Protein AF-0000000073997062 (afdb_homodimer)

Foldseek 3Di:
DPPPCPVVNVVVVVVVVVVVVVVVVLLPDDLLVNLLVLLVVLLVLLQVLQLVLLQCFPDDPQHHRDGSLSLLCDDCVVLLQCCLVPNFDLAFDADPVRAGAAHNLLFFNLLSVVLSVVCVVVVHDSSVSLLVVLSVLLSLLSVLQLLLLLLFLVLLPNDPPSVSSVLSSLLSNLLSLALLNSNSRGSALLSVLSNLLSVLSSCVSVVVLVVSLVSLLSNLRRHLLLQLLLQLLQVVLVVQLVVLVVVQVVCVVVVHDRPDSVNSCVVSVSSNVSSVSSNVSSCPSLVVLCVSRVDNCRNVSNVVNLVVDDAAWQRLQVVVQCVVPNPCSVVVVVVVLVVVVCVLPDCLNPNRGHSSLSSSLNSLVVVCNGDNNDDLCSSVSCSSNSSVSSSCSSVDPDPVSSVCSSVVSSVSNSVSCNPASRWDADPVGGHDHD/DPPPCPVVNVVVVVVVVVVVVVVVVLLPDDLLVNLLVLLVVLLVLLQVLQLVLLQCFPDDPQHHRDGSLSLLCDDCVVLLQCCLVPNFDLAFDADPVRAGAAHNLLFFNLLSVVLSVVCVVVVHDSSVSLLVVLSVLLSLLSVLQLLLLLLFLVLLVNDPPSVSSVLSSLLSNLLSLALLNSNSRGSALLSVLSNLLSVLSSCVSVVVLVVSLVSLLSNLRRHLLLQLLLQLLQVVLVVQLVVLVVVQVVCVVVVHDGPDSVNSCVVSVSSNVSSVSSNVSSCPSLVVLCVSRVDNCRNVSNVCNLPVDDAAWLRLQVVVQCVVPNPCSVVVVVVVLVVVVCVLPDCLNPNRGHSSLSSSLNSLVVVCNGPNNDDLCSSVSCSSNSSVSSSCSSVDPDPVSSVCSSVVSSVSNSVSCNPASRWDADPVGGHDHD

Organism: NCBI:txid172042

Sequence (868 aa):
MSTDSTILDRLYTRLHGWGHYLCTLFVELPVILRVLLIYGLSRLWGVAVFSMVGRQQLWGPWGERLGYLEFISTWDSGWYWQIADRGYPVELPQDMSGTVMQNQWAFYPLFPLTSGYISRTTGLEYYAVASTVALLAGFIAAWIVYRLCIASLQALGRTDAAENTSLGCWAVAVFAFLPVAPVLQAPYAESVNLIFLAWTLYLMVRARYLLLLPVAALACLSRPVGVPLGAAAGLWWFICLITDMRADARRRADGETPRGFWRIFASRAVQLCSALMVCACALIWPAIAWAVTGRVDAYTATETAWRSSHLAPFEPWLKQGSIYFGVFSIPLLVLLVVVFALVLLSPAVRGVLSGPLILWCACYAAYLLIFLNPQSSTFRLLLPLFPLVLPMVAVSASRAYRWLLVLSGATLQLVWVGWLWHWKQNPGGGDYPPMSTDSTILDRLYTRLHGWGHYLCTLFVELPVILRVLLIYGLSRLWGVAVFSMVGRQQLWGPWGERLGYLEFISTWDSGWYWQIADRGYPVELPQDMSGTVMQNQWAFYPLFPLTSGYISRTTGLEYYAVASTVALLAGFIAAWIVYRLCIASLQALGRTDAAENTSLGCWAVAVFAFLPVAPVLQAPYAESVNLIFLAWTLYLMVRARYLLLLPVAALACLSRPVGVPLGAAAGLWWFICLITDMRADARRRADGETPRGFWRIFASRAVQLCSALMVCACALIWPAIAWAVTGRVDAYTATETAWRSSHLAPFEPWLKQGSIYFGVFSIPLLVLLVVVFALVLLSPAVRGVLSGPLILWCACYAAYLLIFLNPQSSTFRLLLPLFPLVLPMVAVSASRAYRWLLVLSGATLQLVWVGWLWHWKQNPGGGDYPP

pLDDT: mean 91.46, std 10.15, range [26.19, 98.88]

Nearest PDB structures (foldseek):
  6s7t-assembly1_A  TM=4.166E-01  e=1.471E-04  Homo sapiens
  8agb-assembly1_A  TM=3.907E-01  e=2.289E-03  Saccharomyces cerevisiae
  5azs-assembly1_B  TM=3.681E-01  e=4.381E+00  Pseudomonas aeruginosa PAO1
  6s7t-assembly1_A  TM=4.248E-01  e=1.856E-04  Homo sapiens
  8agb-assembly1_A  TM=3.930E-01  e=2.232E-03  Saccharomyces cerevisia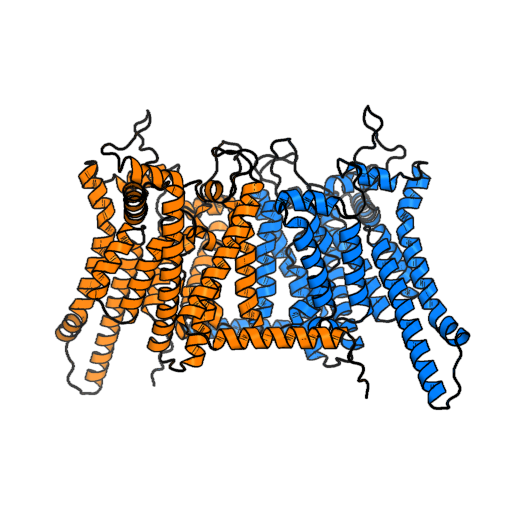e

Structure (mmCIF, N/CA/C/O backbone):
data_AF-0000000073997062-model_v1
#
loop_
_entity.id
_entity.type
_entity.pdbx_description
1 polymer 'Integral membrane protein'
#
loop_
_atom_site.group_PDB
_atom_site.id
_atom_site.type_symbol
_atom_site.label_atom_id
_atom_site.label_alt_id
_atom_site.label_comp_id
_atom_site.label_asym_id
_atom_site.label_entity_id
_atom_site.label_seq_id
_atom_site.pdbx_PDB_ins_code
_atom_site.Cartn_x
_atom_site.Cartn_y
_atom_site.Cartn_z
_atom_site.occupancy
_atom_site.B_iso_or_equiv
_atom_site.auth_seq_id
_atom_site.auth_comp_id
_atom_site.auth_asym_id
_atom_site.auth_atom_id
_atom_site.pdbx_PDB_model_num
ATOM 1 N N . MET A 1 1 ? -28.641 -33.844 8.078 1 26.55 1 MET A N 1
ATOM 2 C CA . MET A 1 1 ? -28.016 -33.562 9.359 1 26.55 1 MET A CA 1
ATOM 3 C C . MET A 1 1 ? -26.5 -33.438 9.219 1 26.55 1 MET A C 1
ATOM 5 O O . MET A 1 1 ? -25.781 -34.406 9.391 1 26.55 1 MET A O 1
ATOM 9 N N . SER A 1 2 ? -26 -33 8.133 1 36.06 2 SER A N 1
ATOM 10 C CA . SER A 1 2 ? -24.641 -32.812 7.648 1 36.06 2 SER A CA 1
ATOM 11 C C . SER A 1 2 ? -23.797 -32.031 8.656 1 36.06 2 SER A C 1
ATOM 13 O O . SER A 1 2 ? -23.734 -30.797 8.602 1 36.06 2 SER A O 1
ATOM 15 N N . THR A 1 3 ? -23.984 -32.312 9.984 1 38.34 3 THR A N 1
ATOM 16 C CA . THR A 1 3 ? -23.578 -31.766 11.273 1 38.34 3 THR A CA 1
ATOM 17 C C . THR A 1 3 ? -22.062 -31.641 11.359 1 38.34 3 THR A C 1
ATOM 19 O O . THR A 1 3 ? -21.531 -31.172 12.359 1 38.34 3 THR A O 1
ATOM 22 N N . ASP A 1 4 ? -21.297 -32.719 11.078 1 43.31 4 ASP A N 1
ATOM 23 C CA . ASP A 1 4 ? -20.031 -32.781 11.789 1 43.31 4 ASP A CA 1
ATOM 24 C C . ASP A 1 4 ? -19.188 -31.547 11.539 1 43.31 4 ASP A C 1
ATOM 26 O O . ASP A 1 4 ? -18.688 -31.328 10.43 1 43.31 4 ASP A O 1
ATOM 30 N N . SER A 1 5 ? -19.578 -30.594 12.125 1 56.09 5 SER A N 1
ATOM 31 C CA . SER A 1 5 ? -18.719 -29.422 12.234 1 56.09 5 SER A CA 1
ATOM 32 C C . SER A 1 5 ? -17.266 -29.828 12.438 1 56.09 5 SER A C 1
ATOM 34 O O . SER A 1 5 ? -16.938 -30.531 13.398 1 56.09 5 SER A O 1
ATOM 36 N N . THR A 1 6 ? -16.438 -29.969 11.445 1 67.38 6 THR A N 1
ATOM 37 C CA . THR A 1 6 ? -15.023 -30.328 11.453 1 67.38 6 THR A CA 1
ATOM 38 C C . THR A 1 6 ? -14.273 -29.547 12.523 1 67.38 6 THR A C 1
ATOM 40 O O . THR A 1 6 ? -14.805 -28.578 13.078 1 67.38 6 THR A O 1
ATOM 43 N N . ILE A 1 7 ? -13.438 -30.281 13.281 1 68.75 7 ILE A N 1
ATOM 44 C CA . ILE A 1 7 ? -12.508 -29.672 14.227 1 68.75 7 ILE A CA 1
ATOM 45 C C . ILE A 1 7 ? -12.164 -28.25 13.773 1 68.75 7 ILE A C 1
ATOM 47 O O . ILE A 1 7 ? -12.086 -27.328 14.594 1 68.75 7 ILE A O 1
ATOM 51 N N . LEU A 1 8 ? -12.297 -28.078 12.547 1 72.5 8 LEU A N 1
ATOM 52 C CA . LEU A 1 8 ? -11.945 -26.766 12 1 72.5 8 LEU A CA 1
ATOM 53 C C . LEU A 1 8 ? -13.086 -25.766 12.188 1 72.5 8 LEU A C 1
ATOM 55 O O . LEU A 1 8 ? -12.852 -24.594 12.492 1 72.5 8 LEU A O 1
ATOM 59 N N . ASP A 1 9 ? -14.227 -26.234 12.125 1 77.31 9 ASP A N 1
ATOM 60 C CA . ASP A 1 9 ? -15.383 -25.359 12.305 1 77.31 9 ASP A CA 1
ATOM 61 C C . ASP A 1 9 ? -15.523 -24.938 13.758 1 77.31 9 ASP A C 1
ATOM 63 O O . ASP A 1 9 ? -15.891 -23.797 14.047 1 77.31 9 ASP A O 1
ATOM 67 N N . ARG A 1 10 ? -15.18 -25.906 14.633 1 79.62 10 ARG A N 1
ATOM 68 C CA . ARG A 1 10 ? -15.227 -25.578 16.047 1 79.62 10 ARG A CA 1
ATOM 69 C C . ARG A 1 10 ? -14.164 -24.547 16.422 1 79.62 10 ARG A C 1
ATOM 71 O O . ARG A 1 10 ? -14.414 -23.625 17.203 1 79.62 10 ARG A O 1
ATOM 78 N N . LEU A 1 11 ? -12.945 -24.797 15.789 1 77.94 11 LEU A N 1
ATOM 79 C CA . LEU A 1 11 ? -11.867 -23.844 16.031 1 77.94 11 LEU A CA 1
ATOM 80 C C . LEU A 1 11 ? -12.234 -22.469 15.492 1 77.94 11 LEU A C 1
ATOM 82 O O . LEU A 1 11 ? -11.984 -21.453 16.156 1 77.94 11 LEU A O 1
ATOM 86 N N . TYR A 1 12 ? -12.82 -22.422 14.43 1 79.5 12 TYR A N 1
ATOM 87 C CA . TYR A 1 12 ? -13.227 -21.156 13.828 1 79.5 12 TYR A CA 1
ATOM 88 C C . TYR A 1 12 ? -14.289 -20.469 14.672 1 79.5 12 TYR A C 1
ATOM 90 O O . TYR A 1 12 ? -14.242 -19.25 14.867 1 79.5 12 TYR A O 1
ATOM 98 N N . THR A 1 13 ? -15.195 -21.25 15.141 1 81 13 THR A N 1
ATOM 99 C CA . THR A 1 13 ? -16.266 -20.688 15.969 1 81 13 THR A CA 1
ATOM 100 C C . THR A 1 13 ? -15.695 -20.141 17.281 1 81 13 THR A C 1
ATOM 102 O O . THR A 1 13 ? -16.141 -19.094 17.766 1 81 13 THR A O 1
ATOM 105 N N . ARG A 1 14 ? -14.734 -20.953 17.781 1 82.88 14 ARG A N 1
ATOM 106 C CA . ARG A 1 14 ? -14.109 -20.484 19.016 1 82.88 14 ARG A CA 1
ATOM 107 C C . ARG A 1 14 ? -13.328 -19.188 18.781 1 82.88 14 ARG A C 1
ATOM 109 O O . ARG A 1 14 ? -13.406 -18.266 19.578 1 82.88 14 ARG A O 1
ATOM 116 N N . LEU A 1 15 ? -12.578 -19.188 17.719 1 83.31 15 LEU A N 1
ATOM 117 C CA . LEU A 1 15 ? -11.797 -17.984 17.391 1 83.31 15 LEU A CA 1
ATOM 118 C C . LEU A 1 15 ? -12.711 -16.812 17.094 1 83.31 15 LEU A C 1
ATOM 120 O O . LEU A 1 15 ? -12.422 -15.68 17.484 1 83.31 15 LEU A O 1
ATOM 124 N N . HIS A 1 16 ? -13.703 -17.078 16.422 1 81.25 16 HIS A N 1
ATOM 125 C CA . HIS A 1 16 ? -14.68 -16.047 16.141 1 81.25 16 HIS A CA 1
ATOM 126 C C . HIS A 1 16 ? -15.344 -15.539 17.422 1 81.25 16 HIS A C 1
ATOM 128 O O . HIS A 1 16 ? -15.609 -14.336 17.547 1 81.25 16 HIS A O 1
ATOM 134 N N . GLY A 1 17 ? -15.648 -16.5 18.281 1 83.38 17 GLY A N 1
ATOM 135 C CA . GLY A 1 17 ? -16.203 -16.125 19.578 1 83.38 17 GLY A CA 1
ATOM 136 C C . GLY A 1 17 ? -15.273 -15.242 20.391 1 83.38 17 GLY A C 1
ATOM 137 O O . GLY A 1 17 ? -15.703 -14.242 20.953 1 83.38 17 GLY A O 1
ATOM 138 N N . TRP A 1 18 ? -14.008 -15.664 20.359 1 85.5 18 TRP A N 1
ATOM 139 C CA . TRP A 1 18 ? -13.008 -14.859 21.047 1 85.5 18 TRP A CA 1
ATOM 140 C C . TRP A 1 18 ? -12.891 -13.477 20.422 1 85.5 18 TRP A C 1
ATOM 142 O O . TRP A 1 18 ? -12.773 -12.477 21.141 1 85.5 18 TRP A O 1
ATOM 152 N N . GLY A 1 19 ? -12.898 -13.398 19.188 1 84.19 19 GLY A N 1
ATOM 153 C CA . GLY A 1 19 ? -12.875 -12.117 18.484 1 84.19 19 GLY A CA 1
ATOM 154 C C . GLY A 1 19 ? -14.055 -11.227 18.828 1 84.19 19 GLY A C 1
ATOM 155 O O . GLY A 1 19 ? -13.883 -10.023 19.047 1 84.19 19 GLY A O 1
ATOM 156 N N . HIS A 1 20 ? -15.164 -11.852 18.906 1 84.38 20 HIS A N 1
ATOM 157 C CA . HIS A 1 20 ? -16.359 -11.109 19.281 1 84.38 20 HIS A CA 1
ATOM 158 C C . HIS A 1 20 ? -16.281 -10.602 20.719 1 84.38 20 HIS A C 1
ATOM 160 O O . HIS A 1 20 ? -16.703 -9.484 21.016 1 84.38 20 HIS A O 1
ATOM 166 N N . TYR A 1 21 ? -15.773 -11.477 21.531 1 85.44 21 TYR A N 1
ATOM 167 C CA . TYR A 1 21 ? -15.609 -11.094 22.938 1 85.44 21 TYR A CA 1
ATOM 168 C C . TYR A 1 21 ? -14.664 -9.906 23.078 1 85.44 21 TYR A C 1
ATOM 170 O O . TYR A 1 21 ? -14.977 -8.938 23.766 1 85.44 21 TYR A O 1
ATOM 178 N N . LEU A 1 22 ? -13.562 -9.93 22.391 1 86.81 22 LEU A N 1
ATOM 179 C CA . LEU A 1 22 ? -12.594 -8.844 22.453 1 86.81 22 LEU A CA 1
ATOM 180 C C . LEU A 1 22 ? -13.18 -7.559 21.859 1 86.81 22 LEU A C 1
ATOM 182 O O . LEU A 1 22 ? -12.906 -6.465 22.359 1 86.81 22 LEU A O 1
ATOM 186 N N . CYS A 1 23 ? -13.914 -7.73 20.859 1 85.31 23 CYS A N 1
ATOM 187 C CA . CYS A 1 23 ? -14.57 -6.582 20.266 1 85.31 23 CYS A CA 1
ATOM 188 C C . CYS A 1 23 ? -15.57 -5.953 21.234 1 85.31 23 CYS A C 1
ATOM 190 O O . CYS A 1 23 ? -15.672 -4.727 21.312 1 85.31 23 CYS A O 1
ATOM 192 N N . THR A 1 24 ? -16.312 -6.777 21.938 1 85.81 24 THR A N 1
ATOM 193 C CA . THR A 1 24 ? -17.281 -6.281 22.922 1 85.81 24 THR A CA 1
ATOM 194 C C . THR A 1 24 ? -16.562 -5.574 24.078 1 85.81 24 THR A C 1
ATOM 196 O O . THR A 1 24 ? -17.016 -4.523 24.531 1 85.81 24 THR A O 1
ATOM 199 N N . LEU A 1 25 ? -15.453 -6.148 24.484 1 88.25 25 LEU A N 1
ATOM 200 C CA . LEU A 1 25 ? -14.664 -5.516 25.547 1 88.25 25 LEU A CA 1
ATOM 201 C C . LEU A 1 25 ? -14.141 -4.156 25.078 1 88.25 25 LEU A C 1
ATOM 203 O O . LEU A 1 25 ? -14.133 -3.197 25.859 1 88.25 25 LEU A O 1
ATOM 207 N N . PHE A 1 26 ? -13.766 -4.074 23.891 1 90.94 26 PHE A N 1
ATOM 208 C CA . PHE A 1 26 ? -13.219 -2.842 23.312 1 90.94 26 PHE A CA 1
ATOM 209 C C . PHE A 1 26 ? -14.297 -1.761 23.25 1 90.94 26 PHE A C 1
ATOM 211 O O . PHE A 1 26 ? -14.039 -0.606 23.609 1 90.94 26 PHE A O 1
ATOM 218 N N . VAL A 1 27 ? -15.484 -2.129 22.891 1 88.06 27 VAL A N 1
ATOM 219 C CA . VAL A 1 27 ? -16.547 -1.159 22.703 1 88.06 27 VAL A CA 1
ATOM 220 C C . VAL A 1 27 ? -17.094 -0.703 24.062 1 88.06 27 VAL A C 1
ATOM 222 O O . VAL A 1 27 ? -17.656 0.39 24.172 1 88.06 27 VAL A O 1
ATOM 225 N N . GLU A 1 28 ? -16.844 -1.53 25.094 1 91.69 28 GLU A N 1
ATOM 226 C CA . GLU A 1 28 ? -17.344 -1.193 26.422 1 91.69 28 GLU A CA 1
ATOM 227 C C . GLU A 1 28 ? -16.375 -0.25 27.141 1 91.69 28 GLU A C 1
ATOM 229 O O . GLU A 1 28 ? -16.75 0.388 28.141 1 91.69 28 GLU A O 1
ATOM 234 N N . LEU A 1 29 ? -15.242 -0.125 26.641 1 94.31 29 LEU A N 1
ATOM 235 C CA . LEU A 1 29 ? -14.273 0.797 27.234 1 94.31 29 LEU A CA 1
ATOM 236 C C . LEU A 1 29 ? -14.711 2.244 27.031 1 94.31 29 LEU A C 1
ATOM 238 O O . LEU A 1 29 ? -15.375 2.561 26.031 1 94.31 29 LEU A O 1
ATOM 242 N N . PRO A 1 30 ? -14.281 3.039 28.062 1 96.25 30 PRO A N 1
ATOM 243 C CA . PRO A 1 30 ? -14.461 4.465 27.781 1 96.25 30 PRO A CA 1
ATOM 244 C C . PRO A 1 30 ? -13.766 4.906 26.484 1 96.25 30 PRO A C 1
ATOM 246 O O . PRO A 1 30 ? -12.688 4.402 26.156 1 96.25 30 PRO A O 1
ATOM 249 N N . VAL A 1 31 ? -14.344 5.809 25.797 1 97 31 VAL A N 1
ATOM 250 C CA . VAL A 1 31 ? -13.898 6.199 24.453 1 97 31 VAL A CA 1
ATOM 251 C C . VAL A 1 31 ? -12.438 6.637 24.5 1 97 31 VAL A C 1
ATOM 253 O O . VAL A 1 31 ? -11.672 6.352 23.578 1 97 31 VAL A O 1
ATOM 256 N N . ILE A 1 32 ? -12.039 7.371 25.547 1 97.69 32 ILE A N 1
ATOM 257 C CA . ILE A 1 32 ? -10.664 7.855 25.641 1 97.69 32 ILE A CA 1
ATOM 258 C C . ILE A 1 32 ? -9.703 6.668 25.672 1 97.69 32 ILE A C 1
ATOM 260 O O . ILE A 1 32 ? -8.625 6.723 25.078 1 97.69 32 ILE A O 1
ATOM 264 N N . LEU A 1 33 ? -10.062 5.641 26.312 1 97.69 33 LEU A N 1
ATOM 265 C CA . LEU A 1 33 ? -9.211 4.461 26.375 1 97.69 33 LEU A CA 1
ATOM 266 C C . LEU A 1 33 ? -9.164 3.738 25.047 1 97.69 33 LEU A C 1
ATOM 268 O O . LEU A 1 33 ? -8.141 3.154 24.688 1 97.69 33 LEU A O 1
ATOM 272 N N . ARG A 1 34 ? -10.32 3.74 24.344 1 97.44 34 ARG A N 1
ATOM 273 C CA . ARG A 1 34 ? -10.344 3.154 23.016 1 97.44 34 ARG A CA 1
ATOM 274 C C . ARG A 1 34 ? -9.367 3.875 22.078 1 97.44 34 ARG A C 1
ATOM 276 O O . ARG A 1 34 ? -8.602 3.232 21.359 1 97.44 34 ARG A O 1
ATOM 283 N N . VAL A 1 35 ? -9.375 5.184 22.125 1 98.56 35 VAL A N 1
ATOM 284 C CA . VAL A 1 35 ? -8.523 6.016 21.281 1 98.56 35 VAL A CA 1
ATOM 285 C C . VAL A 1 35 ? -7.055 5.773 21.625 1 98.56 35 VAL A C 1
ATOM 287 O O . VAL A 1 35 ? -6.223 5.594 20.75 1 98.56 35 VAL A O 1
ATOM 290 N N . LEU A 1 36 ? -6.781 5.742 22.906 1 98.25 36 LEU A N 1
ATOM 291 C CA . LEU A 1 36 ? -5.41 5.543 23.375 1 98.25 36 LEU A CA 1
ATOM 292 C C . LEU A 1 36 ? -4.914 4.148 23 1 98.25 36 LEU A C 1
ATOM 294 O O . LEU A 1 36 ? -3.742 3.977 22.641 1 98.25 36 LEU A O 1
ATOM 298 N N . LEU A 1 37 ? -5.773 3.186 23.078 1 98 37 LEU A N 1
ATOM 299 C CA . LEU A 1 37 ? -5.406 1.823 22.719 1 98 37 LEU A CA 1
ATOM 300 C C . LEU A 1 37 ? -5.129 1.722 21.219 1 98 37 LEU A C 1
ATOM 302 O O . LEU A 1 37 ? -4.176 1.057 20.797 1 98 37 LEU A O 1
ATOM 306 N N . ILE A 1 38 ? -5.973 2.332 20.406 1 98.38 38 ILE A N 1
ATOM 307 C CA . ILE A 1 38 ? -5.781 2.34 18.953 1 98.38 38 ILE A CA 1
ATOM 308 C C . ILE A 1 38 ? -4.43 2.965 18.625 1 98.38 38 ILE A C 1
ATOM 310 O O . ILE A 1 38 ? -3.633 2.373 17.891 1 98.38 38 ILE A O 1
ATOM 314 N N . TYR A 1 39 ? -4.195 4.117 19.156 1 98.75 39 TYR A N 1
ATOM 315 C CA . TYR A 1 39 ? -2.945 4.812 18.891 1 98.75 39 TYR A CA 1
ATOM 316 C C . TYR A 1 39 ? -1.754 4.027 19.422 1 98.75 39 TYR A C 1
ATOM 318 O O . TYR A 1 39 ? -0.722 3.922 18.75 1 98.75 39 TYR A O 1
ATOM 326 N N . GLY A 1 40 ? -1.914 3.473 20.641 1 98.62 40 GLY A N 1
ATOM 327 C CA . GLY A 1 40 ? -0.857 2.664 21.219 1 98.62 40 GLY A CA 1
ATOM 328 C C . GLY A 1 40 ? -0.484 1.464 20.375 1 98.62 40 GLY A C 1
ATOM 329 O O . GLY A 1 40 ? 0.7 1.17 20.188 1 98.62 40 GLY A O 1
ATOM 330 N N . LEU A 1 41 ? -1.452 0.799 19.844 1 98.06 41 LEU A N 1
ATOM 331 C CA . LEU A 1 41 ? -1.2 -0.344 18.984 1 98.06 41 LEU A CA 1
ATOM 332 C C . LEU A 1 41 ? -0.475 0.088 17.719 1 98.06 41 LEU A C 1
ATOM 334 O O . LEU A 1 41 ? 0.396 -0.63 17.219 1 98.06 41 LEU A O 1
ATOM 338 N N . SER A 1 42 ? -0.885 1.189 17.172 1 98.69 42 SER A N 1
ATOM 339 C CA . SER A 1 42 ? -0.22 1.719 15.977 1 98.69 42 SER A CA 1
ATOM 340 C C . SER A 1 42 ? 1.244 2.039 16.266 1 98.69 42 SER A C 1
ATOM 342 O O . SER A 1 42 ? 2.109 1.819 15.414 1 98.69 42 SER A O 1
ATOM 344 N N . ARG A 1 43 ? 1.524 2.559 17.406 1 98.56 43 ARG A N 1
ATOM 345 C CA . ARG A 1 43 ? 2.896 2.895 17.781 1 98.56 43 ARG A CA 1
ATOM 346 C C . ARG A 1 43 ? 3.729 1.636 17.984 1 98.56 43 ARG A C 1
ATOM 348 O O . ARG A 1 43 ? 4.918 1.61 17.672 1 98.56 43 ARG A O 1
ATOM 355 N N . LEU A 1 44 ? 3.111 0.637 18.562 1 98.06 44 LEU A N 1
ATOM 356 C CA . LEU A 1 44 ? 3.809 -0.64 18.672 1 98.06 44 LEU A CA 1
ATOM 357 C C . LEU A 1 44 ? 4.18 -1.176 17.281 1 98.06 44 LEU A C 1
ATOM 359 O O . LEU A 1 44 ? 5.277 -1.706 17.094 1 98.06 44 LEU A O 1
ATOM 363 N N . TRP A 1 45 ? 3.273 -1.04 16.375 1 97.62 45 TRP A N 1
ATOM 364 C CA . TRP A 1 45 ? 3.568 -1.4 14.992 1 97.62 45 TRP A CA 1
ATOM 365 C C . TRP A 1 45 ? 4.719 -0.559 14.445 1 97.62 45 TRP A C 1
ATOM 367 O O . TRP A 1 45 ? 5.609 -1.08 13.773 1 97.62 45 TRP A O 1
ATOM 377 N N . GLY A 1 46 ? 4.699 0.708 14.773 1 97.81 46 GLY A N 1
ATOM 378 C CA . GLY A 1 46 ? 5.793 1.577 14.367 1 97.81 46 GLY A CA 1
ATOM 379 C C . GLY A 1 46 ? 7.137 1.13 14.906 1 97.81 46 GLY A C 1
ATOM 380 O O . GLY A 1 46 ? 8.141 1.184 14.195 1 97.81 46 GLY A O 1
ATOM 381 N N . VAL A 1 47 ? 7.133 0.667 16.156 1 97.19 47 VAL A N 1
ATOM 382 C CA . VAL A 1 47 ? 8.359 0.157 16.75 1 97.19 47 VAL A CA 1
ATOM 383 C C . VAL A 1 47 ? 8.852 -1.061 15.977 1 97.19 47 VAL A C 1
ATOM 385 O O . VAL A 1 47 ? 10.039 -1.179 15.68 1 97.19 47 VAL A O 1
ATOM 388 N N . ALA A 1 48 ? 7.961 -1.904 15.664 1 94.06 48 ALA A N 1
ATOM 389 C CA . ALA A 1 48 ? 8.32 -3.105 14.914 1 94.06 48 ALA A CA 1
ATOM 390 C C . ALA A 1 48 ? 8.898 -2.748 13.547 1 94.06 48 ALA A C 1
ATOM 392 O O . ALA A 1 48 ? 9.914 -3.307 13.133 1 94.06 48 ALA A O 1
ATOM 393 N N . VAL A 1 49 ? 8.297 -1.852 12.867 1 95.56 49 VAL A N 1
ATOM 394 C CA . VAL A 1 49 ? 8.711 -1.454 11.523 1 95.56 49 VAL A CA 1
ATOM 395 C C . VAL A 1 49 ? 10.094 -0.805 11.586 1 95.56 49 VAL A C 1
ATOM 397 O O . VAL A 1 49 ? 11.008 -1.201 10.859 1 95.56 49 VAL A O 1
ATOM 400 N N . PHE A 1 50 ? 10.273 0.163 12.5 1 96.25 50 PHE A N 1
ATOM 401 C CA . PHE A 1 50 ? 11.555 0.856 12.625 1 96.25 50 PHE A CA 1
ATOM 402 C C . PHE A 1 50 ? 12.656 -0.114 13.023 1 96.25 50 PHE A C 1
ATOM 404 O O . PHE A 1 50 ? 13.781 -0.027 12.523 1 96.25 50 PHE A O 1
ATOM 411 N N . SER A 1 51 ? 12.344 -1.016 13.961 1 93.06 51 SER A N 1
ATOM 412 C CA . SER A 1 51 ? 13.336 -1.979 14.414 1 93.06 51 SER A CA 1
ATOM 413 C C . SER A 1 51 ? 13.75 -2.928 13.289 1 93.06 51 SER A C 1
ATOM 415 O O . SER A 1 51 ? 14.93 -3.229 13.125 1 93.06 51 SER A O 1
ATOM 417 N N . MET A 1 52 ? 12.789 -3.33 12.562 1 89.88 52 MET A N 1
ATOM 418 C CA . MET A 1 52 ? 13.055 -4.254 11.469 1 89.88 52 MET A CA 1
ATOM 419 C C . MET A 1 52 ? 13.922 -3.596 10.398 1 89.88 52 MET A C 1
ATOM 421 O O . MET A 1 52 ? 14.914 -4.176 9.953 1 89.88 52 MET A O 1
ATOM 425 N N . VAL A 1 53 ? 13.609 -2.426 9.992 1 90.75 53 VAL A N 1
ATOM 426 C CA . VAL A 1 53 ? 14.328 -1.737 8.922 1 90.75 53 VAL A CA 1
ATOM 427 C C . VAL A 1 53 ? 15.688 -1.265 9.438 1 90.75 53 VAL A C 1
ATOM 429 O O . VAL A 1 53 ? 16.688 -1.349 8.719 1 90.75 53 VAL A O 1
ATOM 432 N N . GLY A 1 54 ? 15.703 -0.771 10.664 1 90.62 54 GLY A N 1
ATOM 433 C CA . GLY A 1 54 ? 16.953 -0.316 11.25 1 90.62 54 GLY A CA 1
ATOM 434 C C . GLY A 1 54 ? 18.016 -1.396 11.297 1 90.62 54 GLY A C 1
ATOM 435 O O . GLY A 1 54 ? 19.203 -1.126 11.062 1 90.62 54 GLY A O 1
ATOM 436 N N . ARG A 1 55 ? 17.609 -2.629 11.539 1 86.69 55 ARG A N 1
ATOM 437 C CA . ARG A 1 55 ? 18.531 -3.76 11.617 1 86.69 55 ARG A CA 1
ATOM 438 C C . ARG A 1 55 ? 19.125 -4.078 10.25 1 86.69 55 ARG A C 1
ATOM 440 O O . ARG A 1 55 ? 20.203 -4.688 10.156 1 86.69 55 ARG A O 1
ATOM 447 N N . GLN A 1 56 ? 18.547 -3.572 9.234 1 82.81 56 GLN A N 1
ATOM 448 C CA . GLN A 1 56 ? 19 -3.883 7.879 1 82.81 56 GLN A CA 1
ATOM 449 C C . GLN A 1 56 ? 19.875 -2.77 7.32 1 82.81 56 GLN A C 1
ATOM 451 O O . GLN A 1 56 ? 20.375 -2.869 6.199 1 82.81 56 GLN A O 1
ATOM 456 N N . GLN A 1 57 ? 20.031 -1.804 8.117 1 82.12 57 GLN A N 1
ATOM 457 C CA . GLN A 1 57 ? 20.859 -0.696 7.652 1 82.12 57 GLN A CA 1
ATOM 458 C C . GLN A 1 57 ? 22.312 -1.126 7.508 1 82.12 57 GLN A C 1
ATOM 460 O O . GLN A 1 57 ? 22.938 -1.587 8.469 1 82.12 57 GLN A O 1
ATOM 465 N N . LEU A 1 58 ? 22.938 -1.152 6.41 1 75.44 58 LEU A N 1
ATOM 466 C CA . LEU A 1 58 ? 24.312 -1.59 6.184 1 75.44 58 LEU A CA 1
ATOM 467 C C . LEU A 1 58 ? 25.297 -0.437 6.383 1 75.44 58 LEU A C 1
ATOM 469 O O . LEU A 1 58 ? 26.266 -0.562 7.137 1 75.44 58 LEU A O 1
ATOM 473 N N . TRP A 1 59 ? 25.391 0.549 5.488 1 77.88 59 TRP A N 1
ATOM 474 C CA . TRP A 1 59 ? 26.297 1.686 5.602 1 77.88 59 TRP A CA 1
ATOM 475 C C . TRP A 1 59 ? 25.516 3.002 5.578 1 77.88 59 TRP A C 1
ATOM 477 O O . TRP A 1 59 ? 24.562 3.148 4.824 1 77.88 59 TRP A O 1
ATOM 487 N N . GLY A 1 60 ? 25.812 3.76 6.566 1 77.19 60 GLY A N 1
ATOM 488 C CA . GLY A 1 60 ? 25.25 5.102 6.609 1 77.19 60 GLY A CA 1
ATOM 489 C C . GLY A 1 60 ? 26 6.031 7.543 1 77.19 60 GLY A C 1
ATOM 490 O O . GLY A 1 60 ? 26.875 5.594 8.289 1 77.19 60 GLY A O 1
ATOM 491 N N . PRO A 1 61 ? 25.719 7.27 7.414 1 83.38 61 PRO A N 1
ATOM 492 C CA . PRO A 1 61 ? 26.406 8.258 8.258 1 83.38 61 PRO A CA 1
ATOM 493 C C . PRO A 1 61 ? 26.219 7.98 9.75 1 83.38 61 PRO A C 1
ATOM 495 O O . PRO A 1 61 ? 27.031 8.438 10.562 1 83.38 61 PRO A O 1
ATOM 498 N N . TRP A 1 62 ? 25.234 7.133 10.102 1 87.94 62 TRP A N 1
ATOM 499 C CA . TRP A 1 62 ? 24.922 6.914 11.516 1 87.94 62 TRP A CA 1
ATOM 500 C C . TRP A 1 62 ? 25.328 5.512 11.953 1 87.94 62 TRP A C 1
ATOM 502 O O . TRP A 1 62 ? 25.094 5.113 13.094 1 87.94 62 TRP A O 1
ATOM 512 N N . GLY A 1 63 ? 25.875 4.797 11.031 1 84.94 63 GLY A N 1
ATOM 513 C CA . GLY A 1 63 ? 26.344 3.465 11.375 1 84.94 63 GLY A CA 1
ATOM 514 C C . GLY A 1 63 ? 25.562 2.361 10.688 1 84.94 63 GLY A C 1
ATOM 515 O O . GLY A 1 63 ? 24.797 2.623 9.758 1 84.94 63 GLY A O 1
ATOM 516 N N . GLU A 1 64 ? 25.844 1.124 11.156 1 84.81 64 GLU A N 1
ATOM 517 C CA . GLU A 1 64 ? 25.203 -0.056 10.578 1 84.81 64 GLU A CA 1
ATOM 518 C C . GLU A 1 64 ? 24.391 -0.811 11.625 1 84.81 64 GLU A C 1
ATOM 520 O O . GLU A 1 64 ? 24.688 -0.753 12.82 1 84.81 64 GLU A O 1
ATOM 525 N N . ARG A 1 65 ? 23.312 -1.484 11.188 1 86.62 65 ARG A N 1
ATOM 526 C CA . ARG A 1 65 ? 22.469 -2.324 12.039 1 86.62 65 ARG A CA 1
ATOM 527 C C . ARG A 1 65 ? 22.031 -1.573 13.289 1 86.62 65 ARG A C 1
ATOM 529 O O . ARG A 1 65 ? 22.266 -2.033 14.406 1 86.62 65 ARG A O 1
ATOM 536 N N . LEU A 1 66 ? 21.391 -0.498 13.07 1 90.38 66 LEU A N 1
ATOM 537 C CA . LEU A 1 66 ? 21 0.44 14.117 1 90.38 66 LEU A CA 1
ATOM 538 C C . LEU A 1 66 ? 19.875 -0.124 14.969 1 90.38 66 LEU A C 1
ATOM 540 O O . LEU A 1 66 ? 18.953 -0.755 14.445 1 90.38 66 LEU A O 1
ATOM 544 N N . GLY A 1 67 ? 20 0.055 16.219 1 91.31 67 GLY A N 1
ATOM 545 C CA . GLY A 1 67 ? 18.875 -0.231 17.094 1 91.31 67 GLY A CA 1
ATOM 546 C C . GLY A 1 67 ? 17.719 0.724 16.906 1 91.31 67 GLY A C 1
ATOM 547 O O . GLY A 1 67 ? 17.812 1.69 16.156 1 91.31 67 GLY A O 1
ATOM 548 N N . TYR A 1 68 ? 16.641 0.469 17.609 1 94.31 68 TYR A N 1
ATOM 549 C CA . TYR A 1 68 ? 15.414 1.239 17.453 1 94.31 68 TYR A CA 1
ATOM 550 C C . TYR A 1 68 ? 15.664 2.723 17.703 1 94.31 68 TYR A C 1
ATOM 552 O O . TYR A 1 68 ? 15.406 3.555 16.828 1 94.31 68 TYR A O 1
ATOM 560 N N . LEU A 1 69 ? 16.188 3.105 18.844 1 95.88 69 LEU A N 1
ATOM 561 C CA . LEU A 1 69 ? 16.375 4.504 19.219 1 95.88 69 LEU A CA 1
ATOM 562 C C . LEU A 1 69 ? 17.375 5.188 18.297 1 95.88 69 LEU A C 1
ATOM 564 O O . LEU A 1 69 ? 17.188 6.348 17.922 1 95.88 69 LEU A O 1
ATOM 568 N N . GLU A 1 70 ? 18.438 4.492 17.922 1 95.06 70 GLU A N 1
ATOM 569 C CA . GLU A 1 70 ? 19.438 5.043 17.016 1 95.06 70 GLU A CA 1
ATOM 570 C C . GLU A 1 70 ? 18.844 5.316 15.641 1 95.06 70 GLU A C 1
ATOM 572 O O . GLU A 1 70 ? 19.125 6.352 15.031 1 95.06 70 GLU A O 1
ATOM 577 N N . PHE A 1 71 ? 18 4.395 15.242 1 94.88 71 PHE A N 1
ATOM 578 C CA . PHE A 1 71 ? 17.469 4.477 13.891 1 94.88 71 PHE A CA 1
ATOM 579 C C . PHE A 1 71 ? 16.422 5.59 13.789 1 94.88 71 PHE A C 1
ATOM 581 O O . PHE A 1 71 ? 16.375 6.309 12.789 1 94.88 71 PHE A O 1
ATOM 588 N N . ILE A 1 72 ? 15.602 5.742 14.805 1 96.06 72 ILE A N 1
ATOM 589 C CA . ILE A 1 72 ? 14.562 6.766 14.719 1 96.06 72 ILE A CA 1
ATOM 590 C C . ILE A 1 72 ? 15.18 8.141 14.961 1 96.06 72 ILE A C 1
ATOM 592 O O . ILE A 1 72 ? 14.539 9.172 14.719 1 96.06 72 ILE A O 1
ATOM 596 N N . SER A 1 73 ? 16.422 8.219 15.438 1 95.19 73 SER A N 1
ATOM 597 C CA . SER A 1 73 ? 17.094 9.477 15.766 1 95.19 73 SER A CA 1
ATOM 598 C C . SER A 1 73 ? 18.016 9.922 14.641 1 95.19 73 SER A C 1
ATOM 600 O O . SER A 1 73 ? 18.953 10.68 14.867 1 95.19 73 SER A O 1
ATOM 602 N N . THR A 1 74 ? 17.797 9.461 13.5 1 93 74 THR A N 1
ATOM 603 C CA . THR A 1 74 ? 18.578 9.859 12.336 1 93 74 THR A CA 1
ATOM 604 C C . THR A 1 74 ? 17.938 11.055 11.633 1 93 74 THR A C 1
ATOM 606 O O . THR A 1 74 ? 16.906 11.555 12.086 1 93 74 THR A O 1
ATOM 609 N N . TRP A 1 75 ? 18.578 11.641 10.633 1 92.75 75 TRP A N 1
ATOM 610 C CA . TRP A 1 75 ? 18.062 12.68 9.75 1 92.75 75 TRP A CA 1
ATOM 611 C C . TRP A 1 75 ? 17.844 13.984 10.516 1 92.75 75 TRP A C 1
ATOM 613 O O . TRP A 1 75 ? 18.781 14.523 11.109 1 92.75 75 TRP A O 1
ATOM 623 N N . ASP A 1 76 ? 16.641 14.508 10.578 1 92.88 76 ASP A N 1
ATOM 624 C CA . ASP A 1 76 ? 16.391 15.844 11.109 1 92.88 76 ASP A CA 1
ATOM 625 C C . ASP A 1 76 ? 16.531 15.867 12.625 1 92.88 76 ASP A C 1
ATOM 627 O O . ASP A 1 76 ? 16.625 16.938 13.227 1 92.88 76 ASP A O 1
ATOM 631 N N . SER A 1 77 ? 16.562 14.703 13.242 1 95.06 77 SER A N 1
ATOM 632 C CA . SER A 1 77 ? 16.719 14.648 14.688 1 95.06 77 SER A CA 1
ATOM 633 C C . SER A 1 77 ? 18.031 15.305 15.133 1 95.06 77 SER A C 1
ATOM 635 O O . SER A 1 77 ? 18.094 15.883 16.219 1 95.06 77 SER A O 1
ATOM 637 N N . GLY A 1 78 ? 19.031 15.219 14.305 1 94.75 78 GLY A N 1
ATOM 638 C CA . GLY A 1 78 ? 20.312 15.859 14.594 1 94.75 78 GLY A CA 1
ATOM 639 C C . GLY A 1 78 ? 20.219 17.375 14.695 1 94.75 78 GLY A C 1
ATOM 640 O O . GLY A 1 78 ? 20.875 17.984 15.539 1 94.75 78 GLY A O 1
ATOM 641 N N . TRP A 1 79 ? 19.406 17.891 13.867 1 94.94 79 TRP A N 1
ATOM 642 C CA . TRP A 1 79 ? 19.203 19.344 13.906 1 94.94 79 TRP A CA 1
ATOM 643 C C . TRP A 1 79 ? 18.453 19.75 15.172 1 94.94 79 TRP A C 1
ATOM 645 O O . TRP A 1 79 ? 18.781 20.781 15.781 1 94.94 79 TRP A O 1
ATOM 655 N N . TYR A 1 80 ? 17.531 18.969 15.57 1 97.19 80 TYR A N 1
ATOM 656 C CA . TYR A 1 80 ? 16.781 19.25 16.781 1 97.19 80 TYR A CA 1
ATOM 657 C C . TYR A 1 80 ? 17.688 19.156 18.016 1 97.19 80 TYR A C 1
ATOM 659 O O . TYR A 1 80 ? 17.594 19.969 18.938 1 97.19 80 TYR A O 1
ATOM 667 N N . TRP A 1 81 ? 18.531 18.219 17.969 1 97.06 81 TRP A N 1
ATOM 668 C CA . TRP A 1 81 ? 19.5 18.078 19.062 1 97.06 81 TRP A CA 1
ATOM 669 C C . TRP A 1 81 ? 20.422 19.297 19.109 1 97.06 81 TRP A C 1
ATOM 671 O O . TRP A 1 81 ? 20.719 19.812 20.188 1 97.06 81 TRP A O 1
ATOM 681 N N . GLN A 1 82 ? 20.891 19.781 17.953 1 96.88 82 GLN A N 1
ATOM 682 C CA . GLN A 1 82 ? 21.766 20.938 17.891 1 96.88 82 GLN A CA 1
ATOM 683 C C . GLN A 1 82 ? 21.094 22.172 18.469 1 96.88 82 GLN A C 1
ATOM 685 O O . GLN A 1 82 ? 21.734 22.969 19.156 1 96.88 82 GLN A O 1
ATOM 690 N N . ILE A 1 83 ? 19.891 22.297 18.188 1 97.62 83 ILE A N 1
ATOM 691 C CA . ILE A 1 83 ? 19.125 23.422 18.703 1 97.62 83 ILE A CA 1
ATOM 692 C C . ILE A 1 83 ? 19.031 23.328 20.219 1 97.62 83 ILE A C 1
ATOM 694 O O . ILE A 1 83 ? 19.203 24.312 20.922 1 97.62 83 ILE A O 1
ATOM 698 N N . ALA A 1 84 ? 18.75 22.172 20.719 1 97.5 84 ALA A N 1
ATOM 699 C CA . ALA A 1 84 ? 18.625 21.969 22.156 1 97.5 84 ALA A CA 1
ATOM 700 C C . ALA A 1 84 ? 19.953 22.219 22.859 1 97.5 84 ALA A C 1
ATOM 702 O O . ALA A 1 84 ? 19.984 22.719 23.984 1 97.5 84 ALA A O 1
ATOM 703 N N . ASP A 1 85 ? 21 21.906 22.203 1 95.75 85 ASP A N 1
ATOM 704 C CA . ASP A 1 85 ? 22.328 21.938 22.812 1 95.75 85 ASP A CA 1
ATOM 705 C C . ASP A 1 85 ? 22.969 23.312 22.672 1 95.75 85 ASP A C 1
ATOM 707 O O . ASP A 1 85 ? 23.516 23.859 23.625 1 95.75 85 ASP A O 1
ATOM 711 N N . ARG A 1 86 ? 22.891 23.922 21.391 1 95.31 86 ARG A N 1
ATOM 712 C CA . ARG A 1 86 ? 23.672 25.109 21.062 1 95.31 86 ARG A CA 1
ATOM 713 C C . ARG A 1 86 ? 22.781 26.297 20.75 1 95.31 86 ARG A C 1
ATOM 715 O O . ARG A 1 86 ? 23.25 27.438 20.656 1 95.31 86 ARG A O 1
ATOM 722 N N . GLY A 1 87 ? 21.5 26 20.547 1 95.81 87 GLY A N 1
ATOM 723 C CA . GLY A 1 87 ? 20.609 27.078 20.172 1 95.81 87 GLY A CA 1
ATOM 724 C C . GLY A 1 87 ? 20.688 27.422 18.703 1 95.81 87 GLY A C 1
ATOM 725 O O . GLY A 1 87 ? 20.969 26.562 17.859 1 95.81 87 GLY A O 1
ATOM 726 N N . TYR A 1 88 ? 20.266 28.656 18.375 1 97.12 88 TYR A N 1
ATOM 727 C CA . TYR A 1 88 ? 20.25 29.141 17 1 97.12 88 TYR A CA 1
ATOM 728 C C . TYR A 1 88 ? 21.453 30.047 16.734 1 97.12 88 TYR A C 1
ATOM 730 O O . TYR A 1 88 ? 21.828 30.859 17.594 1 97.12 88 TYR A O 1
ATOM 738 N N . PRO A 1 89 ? 22.062 29.922 15.609 1 95.5 89 PRO A N 1
ATOM 739 C CA . PRO A 1 89 ? 23.234 30.766 15.328 1 95.5 89 PRO A CA 1
ATOM 740 C C . PRO A 1 89 ? 22.875 32.25 15.18 1 95.5 89 PRO A C 1
ATOM 742 O O . PRO A 1 89 ? 21.875 32.562 14.555 1 95.5 89 PRO A O 1
ATOM 745 N N . VAL A 1 90 ? 23.719 33.062 15.633 1 95.19 90 VAL A N 1
ATOM 746 C CA . VAL A 1 90 ? 23.531 34.5 15.555 1 95.19 90 VAL A CA 1
ATOM 747 C C . VAL A 1 90 ? 23.922 35 14.164 1 95.19 90 VAL A C 1
ATOM 749 O O . VAL A 1 90 ? 23.312 35.906 13.633 1 95.19 90 VAL A O 1
ATOM 752 N N . GLU A 1 91 ? 24.953 34.375 13.633 1 93.75 91 GLU A N 1
ATOM 753 C CA . GLU A 1 91 ? 25.359 34.594 12.25 1 93.75 91 GLU A CA 1
ATOM 754 C C . GLU A 1 91 ? 25.047 33.406 11.367 1 93.75 91 GLU A C 1
ATOM 756 O O . GLU A 1 91 ? 25.391 32.281 11.719 1 93.75 91 GLU A O 1
ATOM 761 N N . LEU A 1 92 ? 24.406 33.656 10.281 1 93.56 92 LEU A N 1
ATOM 762 C CA . LEU A 1 92 ? 24.078 32.562 9.375 1 93.56 92 LEU A CA 1
ATOM 763 C C . LEU A 1 92 ? 25.328 31.969 8.781 1 93.56 92 LEU A C 1
ATOM 765 O O . LEU A 1 92 ? 26.188 32.688 8.25 1 93.56 92 LEU A O 1
ATOM 769 N N . PRO A 1 93 ? 25.469 30.703 8.945 1 92.75 93 PRO A N 1
ATOM 770 C CA . PRO A 1 93 ? 26.609 30.062 8.305 1 92.75 93 PRO A CA 1
ATOM 771 C C . PRO A 1 93 ? 26.609 30.203 6.785 1 92.75 93 PRO A C 1
ATOM 773 O O . PRO A 1 93 ? 25.562 30.062 6.152 1 92.75 93 PRO A O 1
ATOM 776 N N . GLN A 1 94 ? 27.75 30.562 6.227 1 90.94 94 GLN A N 1
ATOM 777 C CA . GLN A 1 94 ? 27.891 30.75 4.789 1 90.94 94 GLN A CA 1
ATOM 778 C C . GLN A 1 94 ? 29.062 29.953 4.234 1 90.94 94 GLN A C 1
ATOM 780 O O . GLN A 1 94 ? 30.031 29.688 4.953 1 90.94 94 GLN A O 1
ATOM 785 N N . ASP A 1 95 ? 28.875 29.5 3.008 1 88.88 95 ASP A N 1
ATOM 786 C CA . ASP A 1 95 ? 29.984 28.844 2.336 1 88.88 95 ASP A CA 1
ATOM 787 C C . ASP A 1 95 ? 30.984 29.875 1.803 1 88.88 95 ASP A C 1
ATOM 789 O O . ASP A 1 95 ? 30.875 31.062 2.092 1 88.88 95 ASP A O 1
ATOM 793 N N . MET A 1 96 ? 31.984 29.438 1.044 1 88.75 96 MET A N 1
ATOM 794 C CA . MET A 1 96 ? 33.062 30.281 0.542 1 88.75 96 MET A CA 1
ATOM 795 C C . MET A 1 96 ? 32.562 31.312 -0.452 1 88.75 96 MET A C 1
ATOM 797 O O . MET A 1 96 ? 33.125 32.375 -0.591 1 88.75 96 MET A O 1
ATOM 801 N N . SER A 1 97 ? 31.438 31.031 -1.027 1 87.25 97 SER A N 1
ATOM 802 C CA . SER A 1 97 ? 30.844 31.906 -2.029 1 87.25 97 SER A CA 1
ATOM 803 C C . SER A 1 97 ? 29.844 32.875 -1.398 1 87.25 97 SER A C 1
ATOM 805 O O . SER A 1 97 ? 29.266 33.719 -2.09 1 87.25 97 SER A O 1
ATOM 807 N N . GLY A 1 98 ? 29.641 32.719 -0.04 1 83.88 98 GLY A N 1
ATOM 808 C CA . GLY A 1 98 ? 28.719 33.594 0.651 1 83.88 98 GLY A CA 1
ATOM 809 C C . GLY A 1 98 ? 27.297 33.094 0.685 1 83.88 98 GLY A C 1
ATOM 810 O O . GLY A 1 98 ? 26.391 33.781 1.143 1 83.88 98 GLY A O 1
ATOM 811 N N . THR A 1 99 ? 27.047 31.953 0.181 1 86.56 99 THR A N 1
ATOM 812 C CA . THR A 1 99 ? 25.719 31.344 0.162 1 86.56 99 THR A CA 1
ATOM 813 C C . THR A 1 99 ? 25.391 30.719 1.512 1 86.56 99 THR A C 1
ATOM 815 O O . THR A 1 99 ? 26.234 30.031 2.1 1 86.56 99 THR A O 1
ATOM 818 N N . VAL A 1 100 ? 24.25 31.062 1.995 1 89.81 100 VAL A N 1
ATOM 819 C CA . VAL A 1 100 ? 23.812 30.547 3.291 1 89.81 100 VAL A CA 1
ATOM 820 C C . VAL A 1 100 ? 23.719 29.016 3.236 1 89.81 100 VAL A C 1
ATOM 822 O O . VAL A 1 100 ? 23.188 28.453 2.277 1 89.81 100 VAL A O 1
ATOM 825 N N . MET A 1 101 ? 24.234 28.375 4.215 1 89.69 101 MET A N 1
ATOM 826 C CA . MET A 1 101 ? 24.219 26.906 4.32 1 89.69 101 MET A CA 1
ATOM 827 C C . MET A 1 101 ? 23.078 26.438 5.223 1 89.69 101 MET A C 1
ATOM 829 O O . MET A 1 101 ? 22.469 27.25 5.93 1 89.69 101 MET A O 1
ATOM 833 N N . GLN A 1 102 ? 22.844 25.141 5.105 1 88.81 102 GLN A N 1
ATOM 834 C CA . GLN A 1 102 ? 21.828 24.562 5.977 1 88.81 102 GLN A CA 1
ATOM 835 C C . GLN A 1 102 ? 22.109 24.875 7.441 1 88.81 102 GLN A C 1
ATOM 837 O O . GLN A 1 102 ? 23.266 24.828 7.875 1 88.81 102 GLN A O 1
ATOM 842 N N . ASN A 1 103 ? 21.078 25.312 8.133 1 92.31 103 ASN A N 1
ATOM 843 C CA . ASN A 1 103 ? 21.266 25.672 9.539 1 92.31 103 ASN A CA 1
ATOM 844 C C . ASN A 1 103 ? 19.984 25.469 10.344 1 92.31 103 ASN A C 1
ATOM 846 O O . ASN A 1 103 ? 18.953 25.078 9.789 1 92.31 103 ASN A O 1
ATOM 850 N N . GLN A 1 104 ? 20.031 25.812 11.602 1 94.69 104 GLN A N 1
ATOM 851 C CA . GLN A 1 104 ? 19.016 25.453 12.586 1 94.69 104 GLN A CA 1
ATOM 852 C C . GLN A 1 104 ? 17.75 26.281 12.406 1 94.69 104 GLN A C 1
ATOM 854 O O . GLN A 1 104 ? 16.672 25.875 12.828 1 94.69 104 GLN A O 1
ATOM 859 N N . TRP A 1 105 ? 17.812 27.391 11.766 1 94.75 105 TRP A N 1
ATOM 860 C CA . TRP A 1 105 ? 16.688 28.312 11.664 1 94.75 105 TRP A CA 1
ATOM 861 C C . TRP A 1 105 ? 15.57 27.719 10.812 1 94.75 105 TRP A C 1
ATOM 863 O O . TRP A 1 105 ? 14.445 28.234 10.812 1 94.75 105 TRP A O 1
ATOM 873 N N . ALA A 1 106 ? 15.828 26.609 10.141 1 92.81 106 ALA A N 1
ATOM 874 C CA . ALA A 1 106 ? 14.812 25.906 9.359 1 92.81 106 ALA A CA 1
ATOM 875 C C . ALA A 1 106 ? 13.844 25.156 10.273 1 92.81 106 ALA A C 1
ATOM 877 O O . ALA A 1 106 ? 12.742 24.781 9.859 1 92.81 106 ALA A O 1
ATOM 878 N N . PHE A 1 107 ? 14.258 24.938 11.547 1 95.88 107 PHE A N 1
ATOM 879 C CA . PHE A 1 107 ? 13.484 24.125 12.492 1 95.88 107 PHE A CA 1
ATOM 880 C C . PHE A 1 107 ? 12.938 25 13.617 1 95.88 107 PHE A C 1
ATOM 882 O O . PHE A 1 107 ? 13.664 25.812 14.188 1 95.88 107 PHE A O 1
ATOM 889 N N . TYR A 1 108 ? 11.727 24.812 13.938 1 97.5 108 TYR A N 1
ATOM 890 C CA . TYR A 1 108 ? 11.039 25.656 14.898 1 97.5 108 TYR A CA 1
ATOM 891 C C . TYR A 1 108 ? 11.375 25.234 16.328 1 97.5 108 TYR A C 1
ATOM 893 O O . TYR A 1 108 ? 11.773 24.094 16.578 1 97.5 108 TYR A O 1
ATOM 901 N N . PRO A 1 109 ? 11.211 26.062 17.25 1 97.56 109 PRO A N 1
ATOM 902 C CA . PRO A 1 109 ? 11.875 25.938 18.547 1 97.56 109 PRO A CA 1
ATOM 903 C C . PRO A 1 109 ? 11.078 25.109 19.531 1 97.56 109 PRO A C 1
ATOM 905 O O . PRO A 1 109 ? 11.656 24.531 20.469 1 97.56 109 PRO A O 1
ATOM 908 N N . LEU A 1 110 ? 9.781 24.969 19.422 1 98.19 110 LEU A N 1
ATOM 909 C CA . LEU A 1 110 ? 8.945 24.469 20.5 1 98.19 110 LEU A CA 1
ATOM 910 C C . LEU A 1 110 ? 9.367 23.047 20.891 1 98.19 110 LEU A C 1
ATOM 912 O O . LEU A 1 110 ? 9.562 22.766 22.078 1 98.19 110 LEU A O 1
ATOM 916 N N . PHE A 1 111 ? 9.547 22.172 19.969 1 98.38 111 PHE A N 1
ATOM 917 C CA . PHE A 1 111 ? 9.836 20.766 20.234 1 98.38 111 PHE A CA 1
ATOM 918 C C . PHE A 1 111 ? 11.25 20.609 20.797 1 98.38 111 PHE A C 1
ATOM 920 O O . PHE A 1 111 ? 11.43 20.016 21.859 1 98.38 111 PHE A O 1
ATOM 927 N N . PRO A 1 112 ? 12.305 21.094 20.109 1 98.31 112 PRO A N 1
ATOM 928 C CA . PRO A 1 112 ? 13.664 20.891 20.609 1 98.31 112 PRO A CA 1
ATOM 929 C C . PRO A 1 112 ? 13.922 21.594 21.938 1 98.31 112 PRO A C 1
ATOM 931 O O . PRO A 1 112 ? 14.648 21.062 22.781 1 98.31 112 PRO A O 1
ATOM 934 N N . LEU A 1 113 ? 13.352 22.766 22.109 1 97.75 113 LEU A N 1
ATOM 935 C CA . LEU A 1 113 ? 13.578 23.469 23.359 1 97.75 113 LEU A CA 1
ATOM 936 C C . LEU A 1 113 ? 12.859 22.766 24.516 1 97.75 113 LEU A C 1
ATOM 938 O O . LEU A 1 113 ? 13.383 22.703 25.625 1 97.75 113 LEU A O 1
ATOM 942 N N . THR A 1 114 ? 11.688 22.266 24.25 1 98.31 114 THR A N 1
ATOM 943 C CA . THR A 1 114 ? 10.961 21.5 25.266 1 98.31 114 THR A CA 1
ATOM 944 C C . THR A 1 114 ? 11.703 20.219 25.609 1 98.31 114 THR A C 1
ATOM 946 O O . THR A 1 114 ? 11.914 19.922 26.797 1 98.31 114 THR A O 1
ATOM 949 N N . SER A 1 115 ? 12.086 19.484 24.656 1 98.56 115 SER A N 1
ATOM 950 C CA . SER A 1 115 ? 12.805 18.234 24.859 1 98.56 115 SER A CA 1
ATOM 951 C C . SER A 1 115 ? 14.156 18.469 25.516 1 98.56 115 SER A C 1
ATOM 953 O O . SER A 1 115 ? 14.586 17.703 26.375 1 98.56 115 SER A O 1
ATOM 955 N N . GLY A 1 116 ? 14.82 19.578 25.062 1 98.5 116 GLY A N 1
ATOM 956 C CA . GLY A 1 116 ? 16.094 19.953 25.656 1 98.5 116 GLY A CA 1
ATOM 957 C C . GLY A 1 116 ? 15.992 20.297 27.125 1 98.5 116 GLY A C 1
ATOM 958 O O . GLY A 1 116 ? 16.828 19.891 27.938 1 98.5 116 GLY A O 1
ATOM 959 N N . TYR A 1 117 ? 14.977 21.047 27.406 1 98.19 117 TYR A N 1
ATOM 960 C CA . TYR A 1 117 ? 14.75 21.422 28.797 1 98.19 117 TYR A CA 1
ATOM 961 C C . TYR A 1 117 ? 14.523 20.188 29.672 1 98.19 117 TYR A C 1
ATOM 963 O O . TYR A 1 117 ? 15.102 20.078 30.75 1 98.19 117 TYR A O 1
ATOM 971 N N . ILE A 1 118 ? 13.75 19.219 29.219 1 98.44 118 ILE A N 1
ATOM 972 C CA . ILE A 1 118 ? 13.453 18 29.953 1 98.44 118 ILE A CA 1
ATOM 973 C C . ILE A 1 118 ? 14.711 17.156 30.094 1 98.44 118 ILE A C 1
ATOM 975 O O . ILE A 1 118 ? 14.992 16.609 31.172 1 98.44 118 ILE A O 1
ATOM 979 N N . SER A 1 119 ? 15.383 17.047 29.016 1 98.19 119 SER A N 1
ATOM 980 C CA . SER A 1 119 ? 16.625 16.281 29.047 1 98.19 119 SER A CA 1
ATOM 981 C C . SER A 1 119 ? 17.609 16.844 30.062 1 98.19 119 SER A C 1
ATOM 983 O O . SER A 1 119 ? 18.172 16.094 30.875 1 98.19 119 SER A O 1
ATOM 985 N N . ARG A 1 120 ? 17.797 18.156 30.141 1 97.19 120 ARG A N 1
ATOM 986 C CA . ARG A 1 120 ? 18.734 18.828 31.031 1 97.19 120 ARG A CA 1
ATOM 987 C C . ARG A 1 120 ? 18.281 18.703 32.5 1 97.19 120 ARG A C 1
ATOM 989 O O . ARG A 1 120 ? 19.094 18.531 33.375 1 97.19 120 ARG A O 1
ATOM 996 N N . THR A 1 121 ? 17.078 18.766 32.719 1 97.88 121 THR A N 1
ATOM 997 C CA . THR A 1 121 ? 16.547 18.75 34.094 1 97.88 121 THR A CA 1
ATOM 998 C C . THR A 1 121 ? 16.531 17.328 34.656 1 97.88 121 THR A C 1
ATOM 1000 O O . THR A 1 121 ? 16.688 17.125 35.844 1 97.88 121 THR A O 1
ATOM 1003 N N . THR A 1 122 ? 16.328 16.328 33.812 1 97.69 122 THR A N 1
ATOM 1004 C CA . THR A 1 122 ? 16.219 14.938 34.281 1 97.69 122 THR A CA 1
ATOM 1005 C C . THR A 1 122 ? 17.578 14.242 34.219 1 97.69 122 THR A C 1
ATOM 1007 O O . THR A 1 122 ? 17.797 13.211 34.844 1 97.69 122 THR A O 1
ATOM 1010 N N . GLY A 1 123 ? 18.453 14.742 33.344 1 96.94 123 GLY A N 1
ATOM 1011 C CA . GLY A 1 123 ? 19.75 14.117 33.125 1 96.94 123 GLY A CA 1
ATOM 1012 C C . GLY A 1 123 ? 19.688 12.961 32.156 1 96.94 123 GLY A C 1
ATOM 1013 O O . GLY A 1 123 ? 20.703 12.297 31.906 1 96.94 123 GLY A O 1
ATOM 1014 N N . LEU A 1 124 ? 18.547 12.781 31.484 1 97.62 124 LEU A N 1
ATOM 1015 C CA . LEU A 1 124 ? 18.375 11.703 30.516 1 97.62 124 LEU A CA 1
ATOM 1016 C C . LEU A 1 124 ? 18.891 12.125 29.141 1 97.62 124 LEU A C 1
ATOM 1018 O O . LEU A 1 124 ? 18.938 13.32 28.828 1 97.62 124 LEU A O 1
ATOM 1022 N N . GLU A 1 125 ? 19.281 11.125 28.391 1 97.38 125 GLU A N 1
ATOM 1023 C CA . GLU A 1 125 ? 19.812 11.375 27.047 1 97.38 125 GLU A CA 1
ATOM 1024 C C . GLU A 1 125 ? 18.766 12.023 26.156 1 97.38 125 GLU A C 1
ATOM 1026 O O . GLU A 1 125 ? 17.594 11.664 26.203 1 97.38 125 GLU A O 1
ATOM 1031 N N . TYR A 1 126 ? 19.109 12.961 25.359 1 97.69 126 TYR A N 1
ATOM 1032 C CA . TYR A 1 126 ? 18.219 13.828 24.594 1 97.69 126 TYR A CA 1
ATOM 1033 C C . TYR A 1 126 ? 17.297 13.016 23.688 1 97.69 126 TYR A C 1
ATOM 1035 O O . TYR A 1 126 ? 16.094 13.234 23.672 1 97.69 126 TYR A O 1
ATOM 1043 N N . TYR A 1 127 ? 17.891 12.109 22.891 1 97.81 127 TYR A N 1
ATOM 1044 C CA . TYR A 1 127 ? 17.094 11.414 21.875 1 97.81 127 TYR A CA 1
ATOM 1045 C C . TYR A 1 127 ? 16.016 10.555 22.516 1 97.81 127 TYR A C 1
ATOM 1047 O O . TYR A 1 127 ? 14.906 10.445 21.984 1 97.81 127 TYR A O 1
ATOM 1055 N N . ALA A 1 128 ? 16.359 9.93 23.594 1 97.94 128 ALA A N 1
ATOM 1056 C CA . ALA A 1 128 ? 15.359 9.156 24.328 1 97.94 128 ALA A CA 1
ATOM 1057 C C . ALA A 1 128 ? 14.234 10.055 24.844 1 97.94 128 ALA A C 1
ATOM 1059 O O . ALA A 1 128 ? 13.055 9.695 24.766 1 97.94 128 ALA A O 1
ATOM 1060 N N . VAL A 1 129 ? 14.648 11.211 25.375 1 98.5 129 VAL A N 1
ATOM 1061 C CA . VAL A 1 129 ? 13.68 12.164 25.891 1 98.5 129 VAL A CA 1
ATOM 1062 C C . VAL A 1 129 ? 12.82 12.703 24.75 1 98.5 129 VAL A C 1
ATOM 1064 O O . VAL A 1 129 ? 11.586 12.727 24.844 1 98.5 129 VAL A O 1
ATOM 1067 N N . ALA A 1 130 ? 13.484 13.141 23.703 1 98.62 130 ALA A N 1
ATOM 1068 C CA . ALA A 1 130 ? 12.789 13.734 22.562 1 98.62 130 ALA A CA 1
ATOM 1069 C C . ALA A 1 130 ? 11.805 12.734 21.953 1 98.62 130 ALA A C 1
ATOM 1071 O O . ALA A 1 130 ? 10.688 13.102 21.578 1 98.62 130 ALA A O 1
ATOM 1072 N N . SER A 1 131 ? 12.211 11.492 21.781 1 98.5 131 SER A N 1
ATOM 1073 C CA . SER A 1 131 ? 11.328 10.453 21.25 1 98.5 131 SER A CA 1
ATOM 1074 C C . SER A 1 131 ? 10.125 10.234 22.172 1 98.5 131 SER A C 1
ATOM 1076 O O . SER A 1 131 ? 9.008 10.023 21.688 1 98.5 131 SER A O 1
ATOM 1078 N N . THR A 1 132 ? 10.344 10.25 23.422 1 98.5 132 THR A N 1
ATOM 1079 C CA . THR A 1 132 ? 9.273 10.07 24.391 1 98.5 132 THR A CA 1
ATOM 1080 C C . THR A 1 132 ? 8.289 11.234 24.344 1 98.5 132 THR A C 1
ATOM 1082 O O . THR A 1 132 ? 7.078 11.039 24.406 1 98.5 132 THR A O 1
ATOM 1085 N N . VAL A 1 133 ? 8.852 12.445 24.234 1 98.69 133 VAL A N 1
ATOM 1086 C CA . VAL A 1 133 ? 8.016 13.633 24.109 1 98.69 133 VAL A CA 1
ATOM 1087 C C . VAL A 1 133 ? 7.137 13.508 22.859 1 98.69 133 VAL A C 1
ATOM 1089 O O . VAL A 1 133 ? 5.934 13.773 22.922 1 98.69 133 VAL A O 1
ATOM 1092 N N . ALA A 1 134 ? 7.727 13.117 21.781 1 98.75 134 ALA A N 1
ATOM 1093 C CA . ALA A 1 134 ? 6.988 12.945 20.531 1 98.75 134 ALA A CA 1
ATOM 1094 C C . ALA A 1 134 ? 5.898 11.891 20.688 1 98.75 134 ALA A C 1
ATOM 1096 O O . ALA A 1 134 ? 4.766 12.086 20.234 1 98.75 134 ALA A O 1
ATOM 1097 N N . LEU A 1 135 ? 6.219 10.773 21.297 1 98.62 135 LEU A N 1
ATOM 1098 C CA . LEU A 1 135 ? 5.281 9.68 21.5 1 98.62 135 LEU A CA 1
ATOM 1099 C C . LEU A 1 135 ? 4.086 10.125 22.328 1 98.62 135 LEU A C 1
ATOM 1101 O O . LEU A 1 135 ? 2.938 9.875 21.953 1 98.62 135 LEU A O 1
ATOM 1105 N N . LEU A 1 136 ? 4.359 10.773 23.422 1 98.75 136 LEU A N 1
ATOM 1106 C CA . LEU A 1 136 ? 3.303 11.242 24.312 1 98.75 136 LEU A CA 1
ATOM 1107 C C . LEU A 1 136 ? 2.453 12.312 23.641 1 98.75 136 LEU A C 1
ATOM 1109 O O . LEU A 1 136 ? 1.232 12.336 23.812 1 98.75 136 LEU A O 1
ATOM 1113 N N . ALA A 1 137 ? 3.143 13.203 22.969 1 98.81 137 ALA A N 1
ATOM 1114 C CA . ALA A 1 137 ? 2.41 14.211 22.203 1 98.81 137 ALA A CA 1
ATOM 1115 C C . ALA A 1 137 ? 1.465 13.562 21.188 1 98.81 137 ALA A C 1
ATOM 1117 O O . ALA A 1 137 ? 0.359 14.055 20.953 1 98.81 137 ALA A O 1
ATOM 1118 N N . GLY A 1 138 ? 1.928 12.469 20.562 1 98.81 138 GLY A N 1
ATOM 1119 C CA . GLY A 1 138 ? 1.074 11.734 19.641 1 98.81 138 GLY A CA 1
ATOM 1120 C C . GLY A 1 138 ? -0.192 11.211 20.281 1 98.81 138 GLY A C 1
ATOM 1121 O O . GLY A 1 138 ? -1.264 11.234 19.688 1 98.81 138 GLY A O 1
ATOM 1122 N N . PHE A 1 139 ? -0.117 10.734 21.516 1 98.81 139 PHE A N 1
ATOM 1123 C CA . PHE A 1 139 ? -1.282 10.258 22.25 1 98.81 139 PHE A CA 1
ATOM 1124 C C . PHE A 1 139 ? -2.275 11.391 22.484 1 98.81 139 PHE A C 1
ATOM 1126 O O . PHE A 1 139 ? -3.48 11.211 22.297 1 98.81 139 PHE A O 1
ATOM 1133 N N . ILE A 1 140 ? -1.743 12.516 22.859 1 98.81 140 ILE A N 1
ATOM 1134 C CA . ILE A 1 140 ? -2.588 13.68 23.078 1 98.81 140 ILE A CA 1
ATOM 1135 C C . ILE A 1 140 ? -3.232 14.117 21.766 1 98.81 140 ILE A C 1
ATOM 1137 O O . ILE A 1 140 ? -4.434 14.383 21.719 1 98.81 140 ILE A O 1
ATOM 1141 N N . ALA A 1 141 ? -2.424 14.156 20.75 1 98.81 141 ALA A N 1
ATOM 1142 C CA . ALA A 1 141 ? -2.93 14.555 19.438 1 98.81 141 ALA A CA 1
ATOM 1143 C C . ALA A 1 141 ? -4.039 13.617 18.969 1 98.81 141 ALA A C 1
ATOM 1145 O O . ALA A 1 141 ? -5.043 14.062 18.406 1 98.81 141 ALA A O 1
ATOM 1146 N N . ALA A 1 142 ? -3.877 12.305 19.188 1 98.88 142 ALA A N 1
ATOM 1147 C CA . ALA A 1 142 ? -4.883 11.328 18.781 1 98.88 142 ALA A CA 1
ATOM 1148 C C . ALA A 1 142 ? -6.227 11.617 19.438 1 98.88 142 ALA A C 1
ATOM 1150 O O . ALA A 1 142 ? -7.273 11.523 18.797 1 98.88 142 ALA A O 1
ATOM 1151 N N . TRP A 1 143 ? -6.18 11.984 20.656 1 98.81 143 TRP A N 1
ATOM 1152 C CA . TRP A 1 143 ? -7.402 12.32 21.375 1 98.81 143 TRP A CA 1
ATOM 1153 C C . TRP A 1 143 ? -8.047 13.578 20.797 1 98.81 143 TRP A C 1
ATOM 1155 O O . TRP A 1 143 ? -9.266 13.625 20.594 1 98.81 143 TRP A O 1
ATOM 1165 N N . ILE A 1 144 ? -7.27 14.57 20.547 1 98.81 144 ILE A N 1
ATOM 1166 C CA . ILE A 1 144 ? -7.801 15.812 20.016 1 98.81 144 ILE A CA 1
ATOM 1167 C C . ILE A 1 144 ? -8.352 15.586 18.609 1 98.81 144 ILE A C 1
ATOM 1169 O O . ILE A 1 144 ? -9.359 16.188 18.219 1 98.81 144 ILE A O 1
ATOM 1173 N N . VAL A 1 145 ? -7.695 14.719 17.844 1 98.81 145 VAL A N 1
ATOM 1174 C CA . VAL A 1 145 ? -8.18 14.367 16.516 1 98.81 145 VAL A CA 1
ATOM 1175 C C . VAL A 1 145 ? -9.562 13.711 16.625 1 98.81 145 VAL A C 1
ATOM 1177 O O . VAL A 1 145 ? -10.469 14.023 15.852 1 98.81 145 VAL A O 1
ATOM 1180 N N . TYR A 1 146 ? -9.711 12.828 17.594 1 98.88 146 TYR A N 1
ATOM 1181 C CA . TYR A 1 146 ? -11.016 12.219 17.844 1 98.88 146 TYR A CA 1
ATOM 1182 C C . TYR A 1 146 ? -12.062 13.281 18.141 1 98.88 146 TYR A C 1
ATOM 1184 O O . TYR A 1 146 ? -13.141 13.289 17.531 1 98.88 146 TYR A O 1
ATOM 1192 N N . ARG A 1 147 ? -11.727 14.172 19.047 1 98.75 147 ARG A N 1
ATOM 1193 C CA . ARG A 1 147 ? -12.656 15.227 19.438 1 98.75 147 ARG A CA 1
ATOM 1194 C C . ARG A 1 147 ? -12.992 16.125 18.25 1 98.75 147 ARG A C 1
ATOM 1196 O O . ARG A 1 147 ? -14.117 16.594 18.125 1 98.75 147 ARG A O 1
ATOM 1203 N N . LEU A 1 148 ? -12.008 16.375 17.484 1 98.81 148 LEU A N 1
ATOM 1204 C CA . LEU A 1 148 ? -12.203 17.188 16.297 1 98.81 148 LEU A CA 1
ATOM 1205 C C . LEU A 1 148 ? -13.188 16.531 15.336 1 98.81 148 LEU A C 1
ATOM 1207 O O . LEU A 1 148 ? -14.055 17.203 14.773 1 98.81 148 LEU A O 1
ATOM 1211 N N . CYS A 1 149 ? -13.023 15.211 15.133 1 98.62 149 CYS A N 1
ATOM 1212 C CA . CYS A 1 149 ? -13.945 14.461 14.273 1 98.62 149 CYS A CA 1
ATOM 1213 C C . CYS A 1 149 ? -15.367 14.555 14.797 1 98.62 149 CYS A C 1
ATOM 1215 O O . CYS A 1 149 ? -16.297 14.812 14.031 1 98.62 149 CYS A O 1
ATOM 1217 N N . ILE A 1 150 ? -15.539 14.414 16.094 1 98.56 150 ILE A N 1
ATOM 1218 C CA . ILE A 1 150 ? -16.859 14.477 16.703 1 98.56 150 ILE A CA 1
ATOM 1219 C C . ILE A 1 150 ? -17.438 15.875 16.531 1 98.56 150 ILE A C 1
ATOM 1221 O O . ILE A 1 150 ? -18.609 16.031 16.172 1 98.56 150 ILE A O 1
ATOM 1225 N N . ALA A 1 151 ? -16.625 16.859 16.781 1 98.38 151 ALA A N 1
ATOM 1226 C CA . ALA A 1 151 ? -17.078 18.234 16.656 1 98.38 151 ALA A CA 1
ATOM 1227 C C . ALA A 1 151 ? -17.531 18.531 15.234 1 98.38 151 ALA A C 1
ATOM 1229 O O . ALA A 1 151 ? -18.531 19.234 15.031 1 98.38 151 ALA A O 1
ATOM 1230 N N . SER A 1 152 ? -16.781 18.047 14.281 1 98.62 152 SER A N 1
ATOM 1231 C CA . SER A 1 152 ? -17.141 18.266 12.883 1 98.62 152 SER A CA 1
ATOM 1232 C C . SER A 1 152 ? -18.5 17.641 12.562 1 98.62 152 SER A C 1
ATOM 1234 O O . SER A 1 152 ? -19.344 18.281 11.914 1 98.62 152 SER A O 1
ATOM 1236 N N . LEU A 1 153 ? -18.672 16.406 13.008 1 98.38 153 LEU A N 1
ATOM 1237 C CA . LEU A 1 153 ? -19.938 15.711 12.766 1 98.38 153 LEU A CA 1
ATOM 1238 C C . LEU A 1 153 ? -21.094 16.438 13.445 1 98.38 153 LEU A C 1
ATOM 1240 O O . LEU A 1 153 ? -22.156 16.609 12.844 1 98.38 153 LEU A O 1
ATOM 1244 N N . GLN A 1 154 ? -20.906 16.875 14.641 1 97.62 154 GLN A N 1
ATOM 1245 C CA . GLN A 1 154 ? -21.922 17.609 15.367 1 97.62 154 GLN A CA 1
ATOM 1246 C C . GLN A 1 154 ? -22.266 18.938 14.68 1 97.62 154 GLN A C 1
ATOM 1248 O O . GLN A 1 154 ? -23.438 19.328 14.617 1 97.62 154 GLN A O 1
ATOM 1253 N N . ALA A 1 155 ? -21.281 19.609 14.219 1 96.88 155 ALA A N 1
ATOM 1254 C CA . ALA A 1 155 ? -21.484 20.875 13.516 1 96.88 155 ALA A CA 1
ATOM 1255 C C . ALA A 1 155 ? -22.359 20.688 12.281 1 96.88 155 ALA A C 1
ATOM 1257 O O . ALA A 1 155 ? -23.031 21.609 11.836 1 96.88 155 ALA A O 1
ATOM 1258 N N . LEU A 1 156 ? -22.375 19.484 11.734 1 96.81 156 LEU A N 1
ATOM 1259 C CA . LEU A 1 156 ? -23.141 19.188 10.523 1 96.81 156 LEU A CA 1
ATOM 1260 C C . LEU A 1 156 ? -24.484 18.562 10.859 1 96.81 156 LEU A C 1
ATOM 1262 O O . LEU A 1 156 ? -25.188 18.062 9.977 1 96.81 156 LEU A O 1
ATOM 1266 N N . GLY A 1 157 ? -24.828 18.5 12.102 1 96.56 157 GLY A N 1
ATOM 1267 C CA . GLY A 1 157 ? -26.141 18.062 12.523 1 96.56 157 GLY A CA 1
ATOM 1268 C C . GLY A 1 157 ? -26.234 16.562 12.742 1 96.56 157 GLY A C 1
ATOM 1269 O O . GLY A 1 157 ? -27.344 16.031 12.898 1 96.56 157 GLY A O 1
ATOM 1270 N N . ARG A 1 158 ? -25.141 15.867 12.664 1 95.06 158 ARG A N 1
ATOM 1271 C CA . ARG A 1 158 ? -25.141 14.438 12.961 1 95.06 158 ARG A CA 1
ATOM 1272 C C . ARG A 1 158 ? -25.047 14.188 14.461 1 95.06 158 ARG A C 1
ATOM 1274 O O . ARG A 1 158 ? -23.969 14.281 15.055 1 95.06 158 ARG A O 1
ATOM 1281 N N . THR A 1 159 ? -26.156 13.727 15.047 1 92.5 159 THR A N 1
ATOM 1282 C CA . THR A 1 159 ? -26.219 13.742 16.5 1 92.5 159 THR A CA 1
ATOM 1283 C C . THR A 1 159 ? -26.234 12.32 17.047 1 92.5 159 THR A C 1
ATOM 1285 O O . THR A 1 159 ? -26.266 12.117 18.266 1 92.5 159 THR A O 1
ATOM 1288 N N . ASP A 1 160 ? -26.219 11.305 16.172 1 96.5 160 ASP A N 1
ATOM 1289 C CA . ASP A 1 160 ? -26.156 9.93 16.672 1 96.5 160 ASP A CA 1
ATOM 1290 C C . ASP A 1 160 ? -24.828 9.648 17.344 1 96.5 160 ASP A C 1
ATOM 1292 O O . ASP A 1 160 ? -23.812 9.422 16.672 1 96.5 160 ASP A O 1
ATOM 1296 N N . ALA A 1 161 ? -24.875 9.586 18.641 1 94.88 161 ALA A N 1
ATOM 1297 C CA . ALA A 1 161 ? -23.656 9.484 19.438 1 94.88 161 ALA A CA 1
ATOM 1298 C C . ALA A 1 161 ? -22.906 8.188 19.141 1 94.88 161 ALA A C 1
ATOM 1300 O O . ALA A 1 161 ? -21.672 8.18 19.062 1 94.88 161 ALA A O 1
ATOM 1301 N N . ALA A 1 162 ? -23.656 7.113 19.016 1 94.5 162 ALA A N 1
ATOM 1302 C CA . ALA A 1 162 ? -23.031 5.812 18.781 1 94.5 162 ALA A CA 1
ATOM 1303 C C . ALA A 1 162 ? -22.344 5.777 17.422 1 94.5 162 ALA A C 1
ATOM 1305 O O . ALA A 1 162 ? -21.203 5.32 17.297 1 94.5 162 ALA A O 1
ATOM 1306 N N . GLU A 1 163 ? -22.969 6.27 16.422 1 96 163 GLU A N 1
ATOM 1307 C CA . GLU A 1 163 ? -22.406 6.32 15.086 1 96 163 GLU A CA 1
ATOM 1308 C C . GLU A 1 163 ? -21.203 7.254 15.031 1 96 163 GLU A C 1
ATOM 1310 O O . GLU A 1 163 ? -20.172 6.93 14.422 1 96 163 GLU A O 1
ATOM 1315 N N . ASN A 1 164 ? -21.344 8.398 15.688 1 97.62 164 ASN A N 1
ATOM 1316 C CA . ASN A 1 164 ? -20.25 9.367 15.711 1 97.62 164 ASN A CA 1
ATOM 1317 C C . ASN A 1 164 ? -19.016 8.805 16.406 1 97.62 164 ASN A C 1
ATOM 1319 O O . ASN A 1 164 ? -17.891 8.992 15.93 1 97.62 164 ASN A O 1
ATOM 1323 N N . THR A 1 165 ? -19.297 8.117 17.516 1 97.31 165 THR A N 1
ATOM 1324 C CA . THR A 1 165 ? -18.188 7.52 18.25 1 97.31 165 THR A CA 1
ATOM 1325 C C . THR A 1 165 ? -17.484 6.469 17.406 1 97.31 165 THR A C 1
ATOM 1327 O O . THR A 1 165 ? -16.25 6.43 17.359 1 97.31 165 THR A O 1
ATOM 1330 N N . SER A 1 166 ? -18.25 5.66 16.719 1 96.69 166 SER A N 1
ATOM 1331 C CA . SER A 1 166 ? -17.672 4.641 15.852 1 96.69 166 SER A CA 1
ATOM 1332 C C . SER A 1 166 ? -16.844 5.27 14.734 1 96.69 166 SER A C 1
ATOM 1334 O O . SER A 1 166 ? -15.695 4.879 14.508 1 96.69 166 SER A O 1
ATOM 1336 N N . LEU A 1 167 ? -17.375 6.262 14.062 1 97.75 167 LEU A N 1
ATOM 1337 C CA . LEU A 1 167 ? -16.688 6.945 12.977 1 97.75 167 LEU A CA 1
ATOM 1338 C C . LEU A 1 167 ? -15.414 7.621 13.484 1 97.75 167 LEU A C 1
ATOM 1340 O O . LEU A 1 167 ? -14.375 7.578 12.828 1 97.75 167 LEU A O 1
ATOM 1344 N N . GLY A 1 168 ? -15.578 8.258 14.641 1 98.38 168 GLY A N 1
ATOM 1345 C CA . GLY A 1 168 ? -14.422 8.906 15.242 1 98.38 168 GLY A CA 1
ATOM 1346 C C . GLY A 1 168 ? -13.289 7.941 15.555 1 98.38 168 GLY A C 1
ATOM 1347 O O . GLY A 1 168 ? -12.125 8.234 15.281 1 98.38 168 GLY A O 1
ATOM 1348 N N . CYS A 1 169 ? -13.617 6.777 16.094 1 98.25 169 CYS A N 1
ATOM 1349 C CA . CYS A 1 169 ? -12.609 5.777 16.422 1 98.25 169 CYS A CA 1
ATOM 1350 C C . CYS A 1 169 ? -11.945 5.23 15.172 1 98.25 169 CYS A C 1
ATOM 1352 O O . CYS A 1 169 ? -10.727 5.039 15.141 1 98.25 169 CYS A O 1
ATOM 1354 N N . TRP A 1 170 ? -12.727 5.008 14.125 1 98.44 170 TRP A N 1
ATOM 1355 C CA . TRP A 1 170 ? -12.156 4.547 12.859 1 98.44 170 TRP A CA 1
ATOM 1356 C C . TRP A 1 170 ? -11.258 5.617 12.25 1 98.44 170 TRP A C 1
ATOM 1358 O O . TRP A 1 170 ? -10.227 5.301 11.656 1 98.44 170 TRP A O 1
ATOM 1368 N N . ALA A 1 171 ? -11.672 6.855 12.398 1 98.81 171 ALA A N 1
ATOM 1369 C CA . ALA A 1 171 ? -10.844 7.949 11.891 1 98.81 171 ALA A CA 1
ATOM 1370 C C . ALA A 1 171 ? -9.492 7.984 12.594 1 98.81 171 ALA A C 1
ATOM 1372 O O . ALA A 1 171 ? -8.453 8.148 11.953 1 98.81 171 ALA A O 1
ATOM 1373 N N . VAL A 1 172 ? -9.523 7.789 13.875 1 98.81 172 VAL A N 1
ATOM 1374 C CA . VAL A 1 172 ? -8.289 7.762 14.648 1 98.81 172 VAL A CA 1
ATOM 1375 C C . VAL A 1 172 ? -7.438 6.566 14.219 1 98.81 172 VAL A C 1
ATOM 1377 O O . VAL A 1 172 ? -6.215 6.668 14.117 1 98.81 172 VAL A O 1
ATOM 1380 N N . ALA A 1 173 ? -8.109 5.441 13.969 1 98.81 173 ALA A N 1
ATOM 1381 C CA . ALA A 1 173 ? -7.379 4.254 13.531 1 98.81 173 ALA A CA 1
ATOM 1382 C C . ALA A 1 173 ? -6.672 4.504 12.203 1 98.81 173 ALA A C 1
ATOM 1384 O O . ALA A 1 173 ? -5.488 4.195 12.055 1 98.81 173 ALA A O 1
ATOM 1385 N N . VAL A 1 174 ? -7.387 5.066 11.266 1 98.81 174 VAL A N 1
ATOM 1386 C CA . VAL A 1 174 ? -6.785 5.352 9.969 1 98.81 174 VAL A CA 1
ATOM 1387 C C . VAL A 1 174 ? -5.688 6.402 10.125 1 98.81 174 VAL A C 1
ATOM 1389 O O . VAL A 1 174 ? -4.617 6.281 9.531 1 98.81 174 VAL A O 1
ATOM 1392 N N . PHE A 1 175 ? -5.906 7.398 10.977 1 98.69 175 PHE A N 1
ATOM 1393 C CA . PHE A 1 175 ? -4.914 8.43 11.281 1 98.69 175 PHE A CA 1
ATOM 1394 C C . PHE A 1 175 ? -3.65 7.805 11.859 1 98.69 175 PHE A C 1
ATOM 1396 O O . PHE A 1 175 ? -2.543 8.102 11.406 1 98.69 175 PHE A O 1
ATOM 1403 N N . ALA A 1 176 ? -3.83 6.926 12.812 1 98.81 176 ALA A N 1
ATOM 1404 C CA . ALA A 1 176 ? -2.721 6.32 13.547 1 98.81 176 ALA A CA 1
ATOM 1405 C C . ALA A 1 176 ? -1.92 5.379 12.648 1 98.81 176 ALA A C 1
ATOM 1407 O O . ALA A 1 176 ? -0.742 5.117 12.906 1 98.81 176 ALA A O 1
ATOM 1408 N N . PHE A 1 177 ? -2.531 4.918 11.547 1 98.62 177 PHE A N 1
ATOM 1409 C CA . PHE A 1 177 ? -1.854 3.943 10.695 1 98.62 177 PHE A CA 1
ATOM 1410 C C . PHE A 1 177 ? -1.57 4.527 9.32 1 98.62 177 PHE A C 1
ATOM 1412 O O . PHE A 1 177 ? -1.317 3.789 8.367 1 98.62 177 PHE A O 1
ATOM 1419 N N . LEU A 1 178 ? -1.662 5.809 9.188 1 98 178 LEU A N 1
ATOM 1420 C CA . LEU A 1 178 ? -1.227 6.434 7.945 1 98 178 LEU A CA 1
ATOM 1421 C C . LEU A 1 178 ? 0.188 5.992 7.582 1 98 178 LEU A C 1
ATOM 1423 O O . LEU A 1 178 ? 0.986 5.664 8.461 1 98 178 LEU A O 1
ATOM 1427 N N . PRO A 1 179 ? 0.526 6.031 6.363 1 96.38 179 PRO A N 1
ATOM 1428 C CA . PRO A 1 179 ? 1.85 5.57 5.934 1 96.38 179 PRO A CA 1
ATOM 1429 C C . PRO A 1 179 ? 2.986 6.32 6.629 1 96.38 179 PRO A C 1
ATOM 1431 O O . PRO A 1 179 ? 4.035 5.734 6.906 1 96.38 179 PRO A O 1
ATOM 1434 N N . VAL A 1 180 ? 2.814 7.555 6.973 1 97.12 180 VAL A N 1
ATOM 1435 C CA . VAL A 1 180 ? 3.895 8.375 7.508 1 97.12 180 VAL A CA 1
ATOM 1436 C C . VAL A 1 180 ? 3.771 8.469 9.023 1 97.12 180 VAL A C 1
ATOM 1438 O O . VAL A 1 180 ? 4.566 9.156 9.68 1 97.12 180 VAL A O 1
ATOM 1441 N N . ALA A 1 181 ? 2.865 7.75 9.617 1 97.75 181 ALA A N 1
ATOM 1442 C CA . ALA A 1 181 ? 2.527 7.879 11.031 1 97.75 181 ALA A CA 1
ATOM 1443 C C . ALA A 1 181 ? 3.719 7.523 11.914 1 97.75 181 ALA A C 1
ATOM 1445 O O . ALA A 1 181 ? 3.838 8.023 13.039 1 97.75 181 ALA A O 1
ATOM 1446 N N . PRO A 1 182 ? 4.641 6.707 11.438 1 97.5 182 PRO A N 1
ATOM 1447 C CA . PRO A 1 182 ? 5.781 6.383 12.297 1 97.5 182 PRO A CA 1
ATOM 1448 C C . PRO A 1 182 ? 6.586 7.617 12.703 1 97.5 182 PRO A C 1
ATOM 1450 O O . PRO A 1 182 ? 7.277 7.602 13.727 1 97.5 182 PRO A O 1
ATOM 1453 N N . VAL A 1 183 ? 6.48 8.664 11.969 1 97.56 183 VAL A N 1
ATOM 1454 C CA . VAL A 1 183 ? 7.219 9.891 12.281 1 97.56 183 VAL A CA 1
ATOM 1455 C C . VAL A 1 183 ? 6.75 10.445 13.617 1 97.56 183 VAL A C 1
ATOM 1457 O O . VAL A 1 183 ? 7.48 11.195 14.281 1 97.56 183 VAL A O 1
ATOM 1460 N N . LEU A 1 184 ? 5.586 10 14.133 1 98.31 184 LEU A N 1
ATOM 1461 C CA . LEU A 1 184 ? 4.965 10.547 15.328 1 98.31 184 LEU A CA 1
ATOM 1462 C C . LEU A 1 184 ? 5.641 10.008 16.594 1 98.31 184 LEU A C 1
ATOM 1464 O O . LEU A 1 184 ? 5.352 10.453 17.703 1 98.31 184 LEU A O 1
ATOM 1468 N N . GLN A 1 185 ? 6.539 9.062 16.391 1 98.12 185 GLN A N 1
ATOM 1469 C CA . GLN A 1 185 ? 7.301 8.562 17.531 1 98.12 185 GLN A CA 1
ATOM 1470 C C . GLN A 1 185 ? 8.797 8.828 17.344 1 98.12 185 GLN A C 1
ATOM 1472 O O . GLN A 1 185 ? 9.602 8.43 18.188 1 98.12 185 GLN A O 1
ATOM 1477 N N . ALA A 1 186 ? 9.195 9.477 16.266 1 97.56 186 ALA A N 1
ATOM 1478 C CA . ALA A 1 186 ? 10.562 9.945 16.047 1 97.56 186 ALA A CA 1
ATOM 1479 C C . ALA A 1 186 ? 10.797 11.297 16.719 1 97.56 186 ALA A C 1
ATOM 1481 O O . ALA A 1 186 ? 9.836 12.008 17.031 1 97.56 186 ALA A O 1
ATOM 1482 N N . PRO A 1 187 ? 12.086 11.555 17.062 1 97.88 187 PRO A N 1
ATOM 1483 C CA . PRO A 1 187 ? 12.359 12.867 17.656 1 97.88 187 PRO A CA 1
ATOM 1484 C C . PRO A 1 187 ? 12.172 14.016 16.672 1 97.88 187 PRO A C 1
ATOM 1486 O O . PRO A 1 187 ? 13.125 14.742 16.375 1 97.88 187 PRO A O 1
ATOM 1489 N N . TYR A 1 188 ? 10.961 14.148 16.219 1 97.12 188 TYR A N 1
ATOM 1490 C CA . TYR A 1 188 ? 10.516 15.164 15.266 1 97.12 188 TYR A CA 1
ATOM 1491 C C . TYR A 1 188 ? 9.398 16.016 15.859 1 97.12 188 TYR A C 1
ATOM 1493 O O . TYR A 1 188 ? 8.836 15.68 16.906 1 97.12 188 TYR A O 1
ATOM 1501 N N . ALA A 1 189 ? 9.156 17.094 15.273 1 97.94 189 ALA A N 1
ATOM 1502 C CA . ALA A 1 189 ? 8.227 18.078 15.82 1 97.94 189 ALA A CA 1
ATOM 1503 C C . ALA A 1 189 ? 6.793 17.781 15.375 1 97.94 189 ALA A C 1
ATOM 1505 O O . ALA A 1 189 ? 5.844 18.422 15.844 1 97.94 189 ALA A O 1
ATOM 1506 N N . GLU A 1 190 ? 6.512 16.75 14.539 1 97.69 190 GLU A N 1
ATOM 1507 C CA . GLU A 1 190 ? 5.223 16.516 13.891 1 97.69 190 GLU A CA 1
ATOM 1508 C C . GLU A 1 190 ? 4.133 16.25 14.922 1 97.69 190 GLU A C 1
ATOM 1510 O O . GLU A 1 190 ? 3.027 16.781 14.82 1 97.69 190 GLU A O 1
ATOM 1515 N N . SER A 1 191 ? 4.445 15.414 15.891 1 98.25 191 SER A N 1
ATOM 1516 C CA . SER A 1 191 ? 3.426 15.062 16.875 1 98.25 191 SER A CA 1
ATOM 1517 C C . SER A 1 191 ? 3.035 16.266 17.719 1 98.25 191 SER A C 1
ATOM 1519 O O . SER A 1 191 ? 1.851 16.5 17.969 1 98.25 191 SER A O 1
ATOM 1521 N N . VAL A 1 192 ? 4.035 17.031 18.141 1 98.56 192 VAL A N 1
ATOM 1522 C CA . VAL A 1 192 ? 3.768 18.219 18.938 1 98.56 192 VAL A CA 1
ATOM 1523 C C . VAL A 1 192 ? 2.961 19.219 18.109 1 98.56 192 VAL A C 1
ATOM 1525 O O . VAL A 1 192 ? 2.008 19.812 18.609 1 98.56 192 VAL A O 1
ATOM 1528 N N . ASN A 1 193 ? 3.375 19.391 16.922 1 98.56 193 ASN A N 1
ATOM 1529 C CA . ASN A 1 193 ? 2.633 20.297 16.047 1 98.56 193 ASN A CA 1
ATOM 1530 C C . ASN A 1 193 ? 1.185 19.859 15.883 1 98.56 193 ASN A C 1
ATOM 1532 O O . ASN A 1 193 ? 0.274 20.688 15.828 1 98.56 193 ASN A O 1
ATOM 1536 N N . LEU A 1 194 ? 0.946 18.562 15.758 1 98.62 194 LEU A N 1
ATOM 1537 C CA . LEU A 1 194 ? -0.394 18.031 15.531 1 98.62 194 LEU A CA 1
ATOM 1538 C C . LEU A 1 194 ? -1.303 18.344 16.719 1 98.62 194 LEU A C 1
ATOM 1540 O O . LEU A 1 194 ? -2.506 18.547 16.547 1 98.62 194 LEU A O 1
ATOM 1544 N N . ILE A 1 195 ? -0.766 18.391 17.938 1 98.75 195 ILE A N 1
ATOM 1545 C CA . ILE A 1 195 ? -1.558 18.766 19.109 1 98.75 195 ILE A CA 1
ATOM 1546 C C . ILE A 1 195 ? -2.168 20.156 18.891 1 98.75 195 ILE A C 1
ATOM 1548 O O . ILE A 1 195 ? -3.391 20.312 18.922 1 98.75 195 ILE A O 1
ATOM 1552 N N . PHE A 1 196 ? -1.343 21.031 18.578 1 98.75 196 PHE A N 1
ATOM 1553 C CA . PHE A 1 196 ? -1.771 22.438 18.562 1 98.75 196 PHE A CA 1
ATOM 1554 C C . PHE A 1 196 ? -2.518 22.75 17.266 1 98.75 196 PHE A C 1
ATOM 1556 O O . PHE A 1 196 ? -3.441 23.562 17.266 1 98.75 196 PHE A O 1
ATOM 1563 N N . LEU A 1 197 ? -2.107 22.125 16.188 1 98.75 197 LEU A N 1
ATOM 1564 C CA . LEU A 1 197 ? -2.838 22.297 14.945 1 98.75 197 LEU A CA 1
ATOM 1565 C C . LEU A 1 197 ? -4.262 21.766 15.062 1 98.75 197 LEU A C 1
ATOM 1567 O O . LEU A 1 197 ? -5.223 22.469 14.742 1 98.75 197 LEU A O 1
ATOM 1571 N N . ALA A 1 198 ? -4.418 20.516 15.5 1 98.81 198 ALA A N 1
ATOM 1572 C CA . ALA A 1 198 ? -5.742 19.906 15.656 1 98.81 198 ALA A CA 1
ATOM 1573 C C . ALA A 1 198 ? -6.582 20.688 16.656 1 98.81 198 ALA A C 1
ATOM 1575 O O . ALA A 1 198 ? -7.793 20.844 16.484 1 98.81 198 ALA A O 1
ATOM 1576 N N . TRP A 1 199 ? -5.938 21.125 17.719 1 98.75 199 TRP A N 1
ATOM 1577 C CA . TRP A 1 199 ? -6.629 21.891 18.734 1 98.75 199 TRP A CA 1
ATOM 1578 C C . TRP A 1 199 ? -7.121 23.219 18.172 1 98.75 199 TRP A C 1
ATOM 1580 O O . TRP A 1 199 ? -8.242 23.656 18.469 1 98.75 199 TRP A O 1
ATOM 1590 N N . THR A 1 200 ? -6.281 23.891 17.406 1 98.69 200 THR A N 1
ATOM 1591 C CA . THR A 1 200 ? -6.68 25.141 16.766 1 98.69 200 THR A CA 1
ATOM 1592 C C . THR A 1 200 ? -7.879 24.906 15.852 1 98.69 200 THR A C 1
ATOM 1594 O O . THR A 1 200 ? -8.844 25.672 15.891 1 98.69 200 THR A O 1
ATOM 1597 N N . LEU A 1 201 ? -7.832 23.859 15.07 1 98.75 201 LEU A N 1
ATOM 1598 C CA . LEU A 1 201 ? -8.93 23.531 14.172 1 98.75 201 LEU A CA 1
ATOM 1599 C C . LEU A 1 201 ? -10.195 23.188 14.953 1 98.75 201 LEU A C 1
ATOM 1601 O O . LEU A 1 201 ? -11.297 23.562 14.547 1 98.75 201 LEU A O 1
ATOM 1605 N N . TYR A 1 202 ? -10 22.469 16.047 1 98.69 202 TYR A N 1
ATOM 1606 C CA . TYR A 1 202 ? -11.117 22.141 16.906 1 98.69 202 TYR A CA 1
ATOM 1607 C C . TYR A 1 202 ? -11.805 23.406 17.422 1 98.69 202 TYR A C 1
ATOM 1609 O O . TYR A 1 202 ? -13.031 23.516 17.375 1 98.69 202 TYR A O 1
ATOM 1617 N N . LEU A 1 203 ? -11.055 24.344 17.906 1 98.56 203 LEU A N 1
ATOM 1618 C CA . LEU A 1 203 ? -11.594 25.594 18.438 1 98.56 203 LEU A CA 1
ATOM 1619 C C . LEU A 1 203 ? -12.242 26.422 17.328 1 98.56 203 LEU A C 1
ATOM 1621 O O . LEU A 1 203 ? -13.234 27.125 17.562 1 98.56 203 LEU A O 1
ATOM 1625 N N . MET A 1 204 ? -11.664 26.344 16.156 1 97.94 204 MET A N 1
ATOM 1626 C CA . MET A 1 204 ? -12.258 27.031 15.008 1 97.94 204 MET A CA 1
ATOM 1627 C C . MET A 1 204 ? -13.633 26.438 14.68 1 97.94 204 MET A C 1
ATOM 1629 O O . MET A 1 204 ? -14.578 27.188 14.414 1 97.94 204 MET A O 1
ATOM 1633 N N . VAL A 1 205 ? -13.75 25.109 14.695 1 97.94 205 VAL A N 1
ATOM 1634 C CA . VAL A 1 205 ? -15.008 24.422 14.43 1 97.94 205 VAL A CA 1
ATOM 1635 C C . VAL A 1 205 ? -16.031 24.812 15.492 1 97.94 205 VAL A C 1
ATOM 1637 O O . VAL A 1 205 ? -17.219 25 15.188 1 97.94 205 VAL A O 1
ATOM 1640 N N . ARG A 1 206 ? -15.586 25.016 16.719 1 97.69 206 ARG A N 1
ATOM 1641 C CA . ARG A 1 206 ? -16.453 25.344 17.828 1 97.69 206 ARG A CA 1
ATOM 1642 C C . ARG A 1 206 ? -16.688 26.859 17.938 1 97.69 206 ARG A C 1
ATOM 1644 O O . ARG A 1 206 ? -17.344 27.328 18.859 1 97.69 206 ARG A O 1
ATOM 1651 N N . ALA A 1 207 ? -16.078 27.625 17.125 1 97.12 207 ALA A N 1
ATOM 1652 C CA . ALA A 1 207 ? -16.219 29.062 17.062 1 97.12 207 ALA A CA 1
ATOM 1653 C C . ALA A 1 207 ? -15.734 29.719 18.359 1 97.12 207 ALA A C 1
ATOM 1655 O O . ALA A 1 207 ? -16.391 30.625 18.891 1 97.12 207 ALA A O 1
ATOM 1656 N N . ARG A 1 208 ? -14.672 29.156 18.875 1 97.81 208 ARG A N 1
ATOM 1657 C CA . ARG A 1 208 ? -14.008 29.75 20.031 1 97.81 208 ARG A CA 1
ATOM 1658 C C . ARG A 1 208 ? -12.75 30.5 19.609 1 97.81 208 ARG A C 1
ATOM 1660 O O . ARG A 1 208 ? -11.633 30.078 19.922 1 97.81 208 ARG A O 1
ATOM 1667 N N . TYR A 1 209 ? -12.906 31.641 19.062 1 96.81 209 TYR A N 1
ATOM 1668 C CA . TYR A 1 209 ? -11.883 32.344 18.297 1 96.81 209 TYR A CA 1
ATOM 1669 C C . TYR A 1 209 ? -10.859 33 19.234 1 96.81 209 TYR A C 1
ATOM 1671 O O . TYR A 1 209 ? -9.695 33.156 18.859 1 96.81 209 TYR A O 1
ATOM 1679 N N . LEU A 1 210 ? -11.219 33.375 20.469 1 96.06 210 LEU A N 1
ATOM 1680 C CA . LEU A 1 210 ? -10.266 33.938 21.406 1 96.06 210 LEU A CA 1
ATOM 1681 C C . LEU A 1 210 ? -9.359 32.875 22 1 96.06 210 LEU A C 1
ATOM 1683 O O . LEU A 1 210 ? -8.148 33.062 22.141 1 96.06 210 LEU A O 1
ATOM 1687 N N . LEU A 1 211 ? -9.969 31.781 22.391 1 96.69 211 LEU A N 1
ATOM 1688 C CA . LEU A 1 211 ? -9.219 30.672 22.969 1 96.69 211 LEU A CA 1
ATOM 1689 C C . LEU A 1 211 ? -8.258 30.062 21.938 1 96.69 211 LEU A C 1
ATOM 1691 O O . LEU A 1 211 ? -7.262 29.438 22.312 1 96.69 211 LEU A O 1
ATOM 1695 N N . LEU A 1 212 ? -8.531 30.266 20.719 1 96.94 212 LEU A N 1
ATOM 1696 C CA . LEU A 1 212 ? -7.762 29.688 19.609 1 96.94 212 LEU A CA 1
ATOM 1697 C C . LEU A 1 212 ? -6.398 30.359 19.5 1 96.94 212 LEU A C 1
ATOM 1699 O O . LEU A 1 212 ? -5.445 29.766 19 1 96.94 212 LEU A O 1
ATOM 1703 N N . LEU A 1 213 ? -6.258 31.578 20 1 96.75 213 LEU A N 1
ATOM 1704 C CA . LEU A 1 213 ? -5.105 32.406 19.719 1 96.75 213 LEU A CA 1
ATOM 1705 C C . LEU A 1 213 ? -3.84 31.844 20.344 1 96.75 213 LEU A C 1
ATOM 1707 O O . LEU A 1 213 ? -2.844 31.609 19.656 1 96.75 213 LEU A O 1
ATOM 1711 N N . PRO A 1 214 ? -3.844 31.531 21.672 1 97.44 214 PRO A N 1
ATOM 1712 C CA . PRO A 1 214 ? -2.613 30.969 22.234 1 97.44 214 PRO A CA 1
ATOM 1713 C C . PRO A 1 214 ? -2.262 29.609 21.641 1 97.44 214 PRO A C 1
ATOM 1715 O O . PRO A 1 214 ? -1.083 29.281 21.5 1 97.44 214 PRO A O 1
ATOM 1718 N N . VAL A 1 215 ? -3.223 28.828 21.297 1 98.19 215 VAL A N 1
ATOM 1719 C CA . VAL A 1 215 ? -3.008 27.5 20.719 1 98.19 215 VAL A CA 1
ATOM 1720 C C . VAL A 1 215 ? -2.424 27.641 19.312 1 98.19 215 VAL A C 1
ATOM 1722 O O . VAL A 1 215 ? -1.5 26.906 18.938 1 98.19 215 VAL A O 1
ATOM 1725 N N . ALA A 1 216 ? -2.93 28.578 18.562 1 98.19 216 ALA A N 1
ATOM 1726 C CA . ALA A 1 216 ? -2.424 28.828 17.219 1 98.19 216 ALA A CA 1
ATOM 1727 C C . ALA A 1 216 ? -0.979 29.312 17.25 1 98.19 216 ALA A C 1
ATOM 1729 O O . ALA A 1 216 ? -0.176 28.969 16.391 1 98.19 216 ALA A O 1
ATOM 1730 N N . ALA A 1 217 ? -0.673 30.156 18.25 1 97.88 217 ALA A N 1
ATOM 1731 C CA . ALA A 1 217 ? 0.699 30.641 18.391 1 97.88 217 ALA A CA 1
ATOM 1732 C C . ALA A 1 217 ? 1.663 29.469 18.609 1 97.88 217 ALA A C 1
ATOM 1734 O O . ALA A 1 217 ? 2.744 29.438 18.016 1 97.88 217 ALA A O 1
ATOM 1735 N N . LEU A 1 218 ? 1.265 28.531 19.406 1 98.31 218 LEU A N 1
ATOM 1736 C CA . LEU A 1 218 ? 2.1 27.375 19.672 1 98.31 218 LEU A CA 1
ATOM 1737 C C . LEU A 1 218 ? 2.207 26.484 18.438 1 98.31 218 LEU A C 1
ATOM 1739 O O . LEU A 1 218 ? 3.256 25.891 18.188 1 98.31 218 LEU A O 1
ATOM 1743 N N . ALA A 1 219 ? 1.104 26.406 17.672 1 98.31 219 ALA A N 1
ATOM 1744 C CA . ALA A 1 219 ? 1.156 25.672 16.406 1 98.31 219 ALA A CA 1
ATOM 1745 C C . ALA A 1 219 ? 2.17 26.297 15.453 1 98.31 219 ALA A C 1
ATOM 1747 O O . ALA A 1 219 ? 2.963 25.578 14.836 1 98.31 219 ALA A O 1
ATOM 1748 N N . CYS A 1 220 ? 2.213 27.625 15.453 1 97.62 220 CYS A N 1
ATOM 1749 C CA . CYS A 1 220 ? 3.07 28.375 14.539 1 97.62 220 CYS A CA 1
ATOM 1750 C C . CYS A 1 220 ? 4.52 28.359 15.008 1 97.62 220 CYS A C 1
ATOM 1752 O O . CYS A 1 220 ? 5.43 28.672 14.242 1 97.62 220 CYS A O 1
ATOM 1754 N N . LEU A 1 221 ? 4.77 27.969 16.234 1 97.75 221 LEU A N 1
ATOM 1755 C CA . LEU A 1 221 ? 6.129 27.875 16.766 1 97.75 221 LEU A CA 1
ATOM 1756 C C . LEU A 1 221 ? 6.621 26.438 16.766 1 97.75 221 LEU A C 1
ATOM 1758 O O . LEU A 1 221 ? 7.723 26.156 17.25 1 97.75 221 LEU A O 1
ATOM 1762 N N . SER A 1 222 ? 5.848 25.547 16.281 1 97.56 222 SER A N 1
ATOM 1763 C CA . SER A 1 222 ? 6.223 24.141 16.219 1 97.56 222 SER A CA 1
ATOM 1764 C C . SER A 1 222 ? 6.598 23.719 14.805 1 97.56 222 SER A C 1
ATOM 1766 O O . SER A 1 222 ? 7.539 22.953 14.602 1 97.56 222 SER A O 1
ATOM 1768 N N . ARG A 1 223 ? 5.871 24.141 13.781 1 96.44 223 ARG A N 1
ATOM 1769 C CA . ARG A 1 223 ? 6.133 23.906 12.367 1 96.44 223 ARG A CA 1
ATOM 1770 C C . ARG A 1 223 ? 5.547 25.016 11.508 1 96.44 223 ARG A C 1
ATOM 1772 O O . ARG A 1 223 ? 4.754 25.828 11.984 1 96.44 223 ARG A O 1
ATOM 1779 N N . PRO A 1 224 ? 5.938 25.078 10.211 1 93.81 224 PRO A N 1
ATOM 1780 C CA . PRO A 1 224 ? 5.465 26.156 9.352 1 93.81 224 PRO A CA 1
ATOM 1781 C C . PRO A 1 224 ? 4.043 25.938 8.844 1 93.81 224 PRO A C 1
ATOM 1783 O O . PRO A 1 224 ? 3.816 25.844 7.637 1 93.81 224 PRO A O 1
ATOM 1786 N N . VAL A 1 225 ? 3.043 26 9.695 1 96.62 225 VAL A N 1
ATOM 1787 C CA . VAL A 1 225 ? 1.645 25.781 9.336 1 96.62 225 VAL A CA 1
ATOM 1788 C C . VAL A 1 225 ? 0.875 27.109 9.445 1 96.62 225 VAL A C 1
ATOM 1790 O O . VAL A 1 225 ? -0.331 27.141 9.188 1 96.62 225 VAL A O 1
ATOM 1793 N N . GLY A 1 226 ? 1.509 28.203 9.812 1 96.94 226 GLY A N 1
ATOM 1794 C CA . GLY A 1 226 ? 0.854 29.484 10.094 1 96.94 226 GLY A CA 1
ATOM 1795 C C . GLY A 1 226 ? 0.207 30.109 8.875 1 96.94 226 GLY A C 1
ATOM 1796 O O . GLY A 1 226 ? -0.912 30.625 8.953 1 96.94 226 GLY A O 1
ATOM 1797 N N . VAL A 1 227 ? 0.898 30.016 7.762 1 95.69 227 VAL A N 1
ATOM 1798 C CA . VAL A 1 227 ? 0.423 30.688 6.547 1 95.69 227 VAL A CA 1
ATOM 1799 C C . VAL A 1 227 ? -0.882 30.031 6.086 1 95.69 227 VAL A C 1
ATOM 1801 O O . VAL A 1 227 ? -1.89 30.719 5.902 1 95.69 227 VAL A O 1
ATOM 1804 N N . PRO A 1 228 ? -0.889 28.703 5.926 1 97.81 228 PRO A N 1
ATOM 1805 C CA . PRO A 1 228 ? -2.164 28.109 5.52 1 97.81 228 PRO A CA 1
ATOM 1806 C C . PRO A 1 228 ? -3.232 28.203 6.605 1 97.81 228 PRO A C 1
ATOM 1808 O O . PRO A 1 228 ? -4.422 28.312 6.297 1 97.81 228 PRO A O 1
ATOM 1811 N N . LEU A 1 229 ? -2.875 28.188 7.824 1 98.12 229 LEU A N 1
ATOM 1812 C CA . LEU A 1 229 ? -3.828 28.359 8.914 1 98.12 229 LEU A CA 1
ATOM 1813 C C . LEU A 1 229 ? -4.461 29.734 8.891 1 98.12 229 LEU A C 1
ATOM 1815 O O . LEU A 1 229 ? -5.668 29.875 9.094 1 98.12 229 LEU A O 1
ATOM 1819 N N . GLY A 1 230 ? -3.613 30.781 8.672 1 97.88 230 GLY A N 1
ATOM 1820 C CA . GLY A 1 230 ? -4.129 32.125 8.531 1 97.88 230 GLY A CA 1
ATOM 1821 C C . GLY A 1 230 ? -5.066 32.281 7.348 1 97.88 230 GLY A C 1
ATOM 1822 O O . GLY A 1 230 ? -6.117 32.906 7.465 1 97.88 230 GLY A O 1
ATOM 1823 N N . ALA A 1 231 ? -4.676 31.703 6.262 1 97.94 231 ALA A N 1
ATOM 1824 C CA . ALA A 1 231 ? -5.52 31.75 5.07 1 97.94 231 ALA A CA 1
ATOM 1825 C C . ALA A 1 231 ? -6.871 31.094 5.328 1 97.94 231 ALA A C 1
ATOM 1827 O O . ALA A 1 231 ? -7.914 31.609 4.941 1 97.94 231 ALA A O 1
ATOM 1828 N N . ALA A 1 232 ? -6.859 29.938 5.98 1 98.19 232 ALA A N 1
ATOM 1829 C CA . ALA A 1 232 ? -8.094 29.219 6.281 1 98.19 232 ALA A CA 1
ATOM 1830 C C . ALA A 1 232 ? -8.992 30.031 7.215 1 98.19 232 ALA A C 1
ATOM 1832 O O . ALA A 1 232 ? -10.195 30.125 6.992 1 98.19 232 ALA A O 1
ATOM 1833 N N . ALA A 1 233 ? -8.422 30.594 8.25 1 97.88 233 ALA A N 1
ATOM 1834 C CA . ALA A 1 233 ? -9.18 31.391 9.203 1 97.88 233 ALA A CA 1
ATOM 1835 C C . ALA A 1 233 ? -9.766 32.625 8.539 1 97.88 233 ALA A C 1
ATOM 1837 O O . ALA A 1 233 ? -10.922 32.969 8.773 1 97.88 233 ALA A O 1
ATOM 1838 N N . GLY A 1 234 ? -8.938 33.344 7.742 1 97.69 234 GLY A N 1
ATOM 1839 C CA . GLY A 1 234 ? -9.406 34.5 7.039 1 97.69 234 GLY A CA 1
ATOM 1840 C C . GLY A 1 234 ? -10.531 34.219 6.062 1 97.69 234 GLY A C 1
ATOM 1841 O O . GLY A 1 234 ? -11.531 34.938 6.027 1 97.69 234 GLY A O 1
ATOM 1842 N N . LEU A 1 235 ? -10.336 33.188 5.297 1 97.75 235 LEU A N 1
ATOM 1843 C CA . LEU A 1 235 ? -11.359 32.812 4.32 1 97.75 235 LEU A CA 1
ATOM 1844 C C . LEU A 1 235 ? -12.633 32.344 5.02 1 97.75 235 LEU A C 1
ATOM 1846 O O . LEU A 1 235 ? -13.742 32.594 4.523 1 97.75 235 LEU A O 1
ATOM 1850 N N . TRP A 1 236 ? -12.492 31.609 6.105 1 96.88 236 TRP A N 1
ATOM 1851 C CA . TRP A 1 236 ? -13.664 31.188 6.871 1 96.88 236 TRP A CA 1
ATOM 1852 C C . TRP A 1 236 ? -14.445 32.375 7.387 1 96.88 236 TRP A C 1
ATOM 1854 O O . TRP A 1 236 ? -15.672 32.406 7.312 1 96.88 236 TRP A O 1
ATOM 1864 N N . TRP A 1 237 ? -13.742 33.375 7.895 1 97.06 237 TRP A N 1
ATOM 1865 C CA . TRP A 1 237 ? -14.391 34.625 8.312 1 97.06 237 TRP A CA 1
ATOM 1866 C C . TRP A 1 237 ? -15.148 35.25 7.156 1 97.06 237 TRP A C 1
ATOM 1868 O O . TRP A 1 237 ? -16.297 35.688 7.316 1 97.06 237 TRP A O 1
ATOM 1878 N N . PHE A 1 238 ? -14.453 35.344 6.039 1 96.5 238 PHE A N 1
ATOM 1879 C CA . PHE A 1 238 ? -15.047 35.969 4.859 1 96.5 238 PHE A CA 1
ATOM 1880 C C . PHE A 1 238 ? -16.312 35.25 4.445 1 96.5 238 PHE A C 1
ATOM 1882 O O . PHE A 1 238 ? -17.328 35.875 4.141 1 96.5 238 PHE A O 1
ATOM 1889 N N . ILE A 1 239 ? -16.281 33.969 4.449 1 95.12 239 ILE A N 1
ATOM 1890 C CA . ILE A 1 239 ? -17.438 33.156 4.07 1 95.12 239 ILE A CA 1
ATOM 1891 C C . ILE A 1 239 ? -18.578 33.375 5.07 1 95.12 239 ILE A C 1
ATOM 1893 O O . ILE A 1 239 ? -19.734 33.531 4.68 1 95.12 239 ILE A O 1
ATOM 1897 N N . CYS A 1 240 ? -18.266 33.375 6.336 1 94.75 240 CYS A N 1
ATOM 1898 C CA . CYS A 1 240 ? -19.281 33.625 7.359 1 94.75 240 CYS A CA 1
ATOM 1899 C C . CYS A 1 240 ? -19.891 35 7.184 1 94.75 240 CYS A C 1
ATOM 1901 O O . CYS A 1 240 ? -21.109 35.188 7.328 1 94.75 240 CYS A O 1
ATOM 1903 N N . LEU A 1 241 ? -19.078 35.969 6.867 1 94.44 241 LEU A N 1
ATOM 1904 C CA . LEU A 1 241 ? -19.547 37.344 6.648 1 94.44 241 LEU A CA 1
ATOM 1905 C C . LEU A 1 241 ? -20.531 37.406 5.477 1 94.44 241 LEU A C 1
ATOM 1907 O O . LEU A 1 241 ? -21.609 38 5.586 1 94.44 241 LEU A O 1
ATOM 1911 N N . ILE A 1 242 ? -20.141 36.781 4.418 1 94.5 242 ILE A N 1
ATOM 1912 C CA . ILE A 1 242 ? -20.969 36.781 3.213 1 94.5 242 ILE A CA 1
ATOM 1913 C C . ILE A 1 242 ? -22.281 36.062 3.477 1 94.5 242 ILE A C 1
ATOM 1915 O O . ILE A 1 242 ? -23.328 36.469 2.992 1 94.5 242 ILE A O 1
ATOM 1919 N N . THR A 1 243 ? -22.172 34.969 4.129 1 92.56 243 THR A N 1
ATOM 1920 C CA . THR A 1 243 ? -23.375 34.188 4.457 1 92.56 243 THR A CA 1
ATOM 1921 C C . THR A 1 243 ? -24.328 35.031 5.297 1 92.56 243 THR A C 1
ATOM 1923 O O . THR A 1 243 ? -25.547 35 5.059 1 92.56 243 THR A O 1
ATOM 1926 N N . ASP A 1 244 ? -23.828 35.781 6.246 1 93.62 244 ASP A N 1
ATOM 1927 C CA . ASP A 1 244 ? -24.641 36.656 7.09 1 93.62 244 ASP A CA 1
ATOM 1928 C C . ASP A 1 244 ? -25.234 37.812 6.281 1 93.62 244 ASP A C 1
ATOM 1930 O O . ASP A 1 244 ? -26.375 38.188 6.492 1 93.62 244 ASP A O 1
ATOM 1934 N N . MET A 1 245 ? -24.484 38.344 5.418 1 93.12 245 MET A N 1
ATOM 1935 C CA . MET A 1 245 ? -24.953 39.438 4.57 1 93.12 245 MET A CA 1
ATOM 1936 C C . MET A 1 245 ? -26.062 38.938 3.635 1 93.12 245 MET A C 1
ATOM 1938 O O . MET A 1 245 ? -27.031 39.656 3.416 1 93.12 245 MET A O 1
ATOM 1942 N N . ARG A 1 246 ? -25.891 37.812 3.111 1 92.19 246 ARG A N 1
ATOM 1943 C CA . ARG A 1 246 ? -26.922 37.25 2.24 1 92.19 246 ARG A CA 1
ATOM 1944 C C . ARG A 1 246 ? -28.203 36.969 3.018 1 92.19 246 ARG A C 1
ATOM 1946 O O . ARG A 1 246 ? -29.297 37.188 2.504 1 92.19 246 ARG A O 1
ATOM 1953 N N . ALA A 1 247 ? -28.047 36.5 4.176 1 91.56 247 ALA A N 1
ATOM 1954 C CA . ALA A 1 247 ? -29.203 36.281 5.031 1 91.56 247 ALA A CA 1
ATOM 1955 C C . ALA A 1 247 ? -29.922 37.594 5.355 1 91.56 247 ALA A C 1
ATOM 1957 O O . ALA A 1 247 ? -31.141 37.625 5.402 1 91.56 247 ALA A O 1
ATOM 1958 N N . ASP A 1 248 ? -29.219 38.625 5.547 1 92.5 248 ASP A N 1
ATOM 1959 C CA . ASP A 1 248 ? -29.766 39.938 5.824 1 92.5 248 ASP A CA 1
ATOM 1960 C C . ASP A 1 248 ? -30.484 40.5 4.598 1 92.5 248 ASP A C 1
ATOM 1962 O O . ASP A 1 248 ? -31.516 41.156 4.719 1 92.5 248 ASP A O 1
ATOM 1966 N N . ALA A 1 249 ? -29.938 40.312 3.498 1 92.12 249 ALA A N 1
ATOM 1967 C CA . ALA A 1 249 ? -30.562 40.75 2.25 1 92.12 249 ALA A CA 1
ATOM 1968 C C . ALA A 1 249 ? -31.891 40.031 2.01 1 92.12 249 ALA A C 1
ATOM 1970 O O . ALA A 1 249 ? -32.844 40.625 1.51 1 92.12 249 ALA A O 1
ATOM 1971 N N . ARG A 1 250 ? -31.906 38.812 2.293 1 91.25 250 ARG A N 1
ATOM 1972 C CA . ARG A 1 250 ? -33.156 38.062 2.168 1 91.25 250 ARG A CA 1
ATOM 1973 C C . ARG A 1 250 ? -34.219 38.562 3.135 1 91.25 250 ARG A C 1
ATOM 1975 O O . ARG A 1 250 ? -35.375 38.656 2.785 1 91.25 250 ARG A O 1
ATOM 1982 N N . ARG A 1 251 ? -33.812 38.875 4.301 1 89.88 251 ARG A N 1
ATOM 1983 C CA . ARG A 1 251 ? -34.719 39.438 5.273 1 89.88 251 ARG A CA 1
ATOM 1984 C C . ARG A 1 251 ? -35.281 40.781 4.77 1 89.88 251 ARG A C 1
ATOM 1986 O O . ARG A 1 251 ? -36.469 41.062 4.922 1 89.88 251 ARG A O 1
ATOM 1993 N N . ARG A 1 252 ? -34.531 41.531 4.227 1 90.38 252 ARG A N 1
ATOM 1994 C CA . ARG A 1 252 ? -34.969 42.781 3.646 1 90.38 252 ARG A CA 1
ATOM 1995 C C . ARG A 1 252 ? -35.969 42.562 2.516 1 90.38 252 ARG A C 1
ATOM 1997 O O . ARG A 1 252 ? -36.969 43.281 2.416 1 90.38 252 ARG A O 1
ATOM 2004 N N . ALA A 1 253 ? -35.719 41.688 1.797 1 92.25 253 ALA A N 1
ATOM 2005 C CA . ALA A 1 253 ? -36.594 41.375 0.681 1 92.25 253 ALA A CA 1
ATOM 2006 C C . ALA A 1 253 ? -37.938 40.875 1.18 1 92.25 253 ALA A C 1
ATOM 2008 O O . ALA A 1 253 ? -38.969 41.094 0.54 1 92.25 253 ALA A O 1
ATOM 2009 N N . ASP A 1 254 ? -37.844 40.281 2.268 1 92.25 254 ASP A N 1
ATOM 2010 C CA . ASP A 1 254 ? -39.062 39.75 2.859 1 92.25 254 ASP A CA 1
ATOM 2011 C C . ASP A 1 254 ? -39.812 40.844 3.662 1 92.25 254 ASP A C 1
ATOM 2013 O O . ASP A 1 254 ? -40.812 40.562 4.301 1 92.25 254 ASP A O 1
ATOM 2017 N N . GLY A 1 255 ? -39.281 41.969 3.719 1 91.31 255 GLY A N 1
ATOM 2018 C CA . GLY A 1 255 ? -39.938 43.094 4.344 1 91.31 255 GLY A CA 1
ATOM 2019 C C . GLY A 1 255 ? -39.562 43.312 5.793 1 91.31 255 GLY A C 1
ATOM 2020 O O . GLY A 1 255 ? -40.156 44.125 6.504 1 91.31 255 GLY A O 1
ATOM 2021 N N . GLU A 1 256 ? -38.594 42.562 6.219 1 91.06 256 GLU A N 1
ATOM 2022 C CA . GLU A 1 256 ? -38.125 42.688 7.594 1 91.06 256 GLU A CA 1
ATOM 2023 C C . GLU A 1 256 ? -37.062 43.75 7.707 1 91.06 256 GLU A C 1
ATOM 2025 O O . GLU A 1 256 ? -36.469 44.188 6.699 1 91.06 256 GLU A O 1
ATOM 2030 N N . THR A 1 257 ? -36.812 44.281 8.812 1 89.31 257 THR A N 1
ATOM 2031 C CA . THR A 1 257 ? -35.781 45.281 9.031 1 89.31 257 THR A CA 1
ATOM 2032 C C . THR A 1 257 ? -34.406 44.656 8.945 1 89.31 257 THR A C 1
ATOM 2034 O O . THR A 1 257 ? -34.094 43.719 9.695 1 89.31 257 THR A O 1
ATOM 2037 N N . PRO A 1 258 ? -33.625 45.031 8.023 1 87.5 258 PRO A N 1
ATOM 2038 C CA . PRO A 1 258 ? -32.281 44.469 7.922 1 87.5 258 PRO A CA 1
ATOM 2039 C C . PRO A 1 258 ? -31.375 44.938 9.062 1 87.5 258 PRO A C 1
ATOM 2041 O O . PRO A 1 258 ? -31.609 46 9.664 1 87.5 258 PRO A O 1
ATOM 2044 N N . ARG A 1 259 ? -30.438 44.188 9.625 1 88.75 259 ARG A N 1
ATOM 2045 C CA . ARG A 1 259 ? -29.484 44.5 10.68 1 88.75 259 ARG A CA 1
ATOM 2046 C C . ARG A 1 259 ? -28.5 45.562 10.203 1 88.75 259 ARG A C 1
ATOM 2048 O O . ARG A 1 259 ? -28.141 46.469 10.961 1 88.75 259 ARG A O 1
ATOM 2055 N N . GLY A 1 260 ? -28.141 45.531 8.953 1 89.25 260 GLY A N 1
ATOM 2056 C CA . GLY A 1 260 ? -27.172 46.469 8.391 1 89.25 260 GLY A CA 1
ATOM 2057 C C . GLY A 1 260 ? -25.766 45.906 8.352 1 89.25 260 GLY A C 1
ATOM 2058 O O . GLY A 1 260 ? -25.375 45.094 9.188 1 89.25 260 GLY A O 1
ATOM 2059 N N . PHE A 1 261 ? -24.938 46.312 7.398 1 88.5 261 PHE A N 1
ATOM 2060 C CA . PHE A 1 261 ? -23.594 45.844 7.125 1 88.5 261 PHE A CA 1
ATOM 2061 C C . PHE A 1 261 ? -22.703 46 8.359 1 88.5 261 PHE A C 1
ATOM 2063 O O . PHE A 1 261 ? -21.984 45.062 8.734 1 88.5 261 PHE A O 1
ATOM 2070 N N . TRP A 1 262 ? -22.812 47.156 8.984 1 90.69 262 TRP A N 1
ATOM 2071 C CA . TRP A 1 262 ? -21.922 47.469 10.094 1 90.69 262 TRP A CA 1
ATOM 2072 C C . TRP A 1 262 ? -22.203 46.594 11.297 1 90.69 262 TRP A C 1
ATOM 2074 O O . TRP A 1 262 ? -21.281 46.188 12.023 1 90.69 262 TRP A O 1
ATOM 2084 N N . ARG A 1 263 ? -23.453 46.281 11.602 1 91.75 263 ARG A N 1
ATOM 2085 C CA . ARG A 1 263 ? -23.797 45.406 12.711 1 91.75 263 ARG A CA 1
ATOM 2086 C C . ARG A 1 263 ? -23.328 43.969 12.445 1 91.75 263 ARG A C 1
ATOM 2088 O O . ARG A 1 263 ? -22.875 43.281 13.367 1 91.75 263 ARG A O 1
ATOM 2095 N N . ILE A 1 264 ? -23.438 43.562 11.211 1 92.44 264 ILE A N 1
ATOM 2096 C CA . ILE A 1 264 ? -22.984 42.219 10.82 1 92.44 264 ILE A CA 1
ATOM 2097 C C . ILE A 1 264 ? -21.469 42.156 10.93 1 92.44 264 ILE A C 1
ATOM 2099 O O . ILE A 1 264 ? -20.938 41.188 11.477 1 92.44 264 ILE A O 1
ATOM 2103 N N . PHE A 1 265 ? -20.797 43.094 10.414 1 93.25 265 PHE A N 1
ATOM 2104 C CA . PHE A 1 265 ? -19.344 43.156 10.461 1 93.25 265 PHE A CA 1
ATOM 2105 C C . PHE A 1 265 ? -18.859 43.188 11.898 1 93.25 265 PHE A C 1
ATOM 2107 O O . PHE A 1 265 ? -17.906 42.5 12.242 1 93.25 265 PHE A O 1
ATOM 2114 N N . ALA A 1 266 ? -19.562 43.969 12.766 1 93.12 266 ALA A N 1
ATOM 2115 C CA . ALA A 1 266 ? -19.188 44.062 14.18 1 93.12 266 ALA A CA 1
ATOM 2116 C C . ALA A 1 266 ? -19.375 42.719 14.883 1 93.12 266 ALA A C 1
ATOM 2118 O O . ALA A 1 266 ? -18.594 42.375 15.781 1 93.12 266 ALA A O 1
ATOM 2119 N N . SER A 1 267 ? -20.422 42.062 14.484 1 92.31 267 SER A N 1
ATOM 2120 C CA . SER A 1 267 ? -20.703 40.75 15.094 1 92.31 267 SER A CA 1
ATOM 2121 C C . SER A 1 267 ? -19.625 39.75 14.734 1 92.31 267 SER A C 1
ATOM 2123 O O . SER A 1 267 ? -19.406 38.75 15.453 1 92.31 267 SER A O 1
ATOM 2125 N N . ARG A 1 268 ? -18.906 39.969 13.609 1 94.81 268 ARG A N 1
ATOM 2126 C CA . ARG A 1 268 ? -17.859 39.062 13.141 1 94.81 268 ARG A CA 1
ATOM 2127 C C . ARG A 1 268 ? -16.469 39.625 13.406 1 94.81 268 ARG A C 1
ATOM 2129 O O . ARG A 1 268 ? -15.477 39.094 12.922 1 94.81 268 ARG A O 1
ATOM 2136 N N . ALA A 1 269 ? -16.359 40.656 14.188 1 95.31 269 ALA A N 1
ATOM 2137 C CA . ALA A 1 269 ? -15.109 41.375 14.438 1 95.31 269 ALA A CA 1
ATOM 2138 C C . ALA A 1 269 ? -14.117 40.5 15.195 1 95.31 269 ALA A C 1
ATOM 2140 O O . ALA A 1 269 ? -12.914 40.5 14.922 1 95.31 269 ALA A O 1
ATOM 2141 N N . VAL A 1 270 ? -14.641 39.75 16.141 1 95.38 270 VAL A N 1
ATOM 2142 C CA . VAL A 1 270 ? -13.789 38.875 16.938 1 95.38 270 VAL A CA 1
ATOM 2143 C C . VAL A 1 270 ? -13.164 37.812 16.047 1 95.38 270 VAL A C 1
ATOM 2145 O O . VAL A 1 270 ? -11.984 37.469 16.188 1 95.38 270 VAL A O 1
ATOM 2148 N N . GLN A 1 271 ? -13.961 37.312 15.172 1 96.31 271 GLN A N 1
ATOM 2149 C CA . GLN A 1 271 ? -13.484 36.312 14.227 1 96.31 271 GLN A CA 1
ATOM 2150 C C . GLN A 1 271 ? -12.414 36.875 13.305 1 96.31 271 GLN A C 1
ATOM 2152 O O . GLN A 1 271 ? -11.398 36.219 13.031 1 96.31 271 GLN A O 1
ATOM 2157 N N . LEU A 1 272 ? -12.617 38.031 12.82 1 96.5 272 LEU A N 1
ATOM 2158 C CA . LEU A 1 272 ? -11.648 38.688 11.961 1 96.5 272 LEU A CA 1
ATOM 2159 C C . LEU A 1 272 ? -10.344 38.938 12.719 1 96.5 272 LEU A C 1
ATOM 2161 O O . LEU A 1 272 ? -9.258 38.688 12.188 1 96.5 272 LEU A O 1
ATOM 2165 N N . CYS A 1 273 ? -10.477 39.469 13.898 1 95.69 273 CYS A N 1
ATOM 2166 C CA . CYS A 1 273 ? -9.297 39.719 14.719 1 95.69 273 CYS A CA 1
ATOM 2167 C C . CYS A 1 273 ? -8.516 38.438 14.969 1 95.69 273 CYS A C 1
ATOM 2169 O O . CYS A 1 273 ? -7.281 38.438 14.93 1 95.69 273 CYS A O 1
ATOM 2171 N N . SER A 1 274 ? -9.242 37.406 15.25 1 96.31 274 SER A N 1
ATOM 2172 C CA . SER A 1 274 ? -8.609 36.125 15.445 1 96.31 274 SER A CA 1
ATOM 2173 C C . SER A 1 274 ? -7.852 35.688 14.195 1 96.31 274 SER A C 1
ATOM 2175 O O . SER A 1 274 ? -6.719 35.188 14.281 1 96.31 274 SER A O 1
ATOM 2177 N N . ALA A 1 275 ? -8.438 35.812 13.039 1 97.12 275 ALA A N 1
ATOM 2178 C CA . ALA A 1 275 ? -7.801 35.438 11.781 1 97.12 275 ALA A CA 1
ATOM 2179 C C . ALA A 1 275 ? -6.531 36.25 11.539 1 97.12 275 ALA A C 1
ATOM 2181 O O . ALA A 1 275 ? -5.504 35.719 11.133 1 97.12 275 ALA A O 1
ATOM 2182 N N . LEU A 1 276 ? -6.602 37.531 11.781 1 96.69 276 LEU A N 1
ATOM 2183 C CA . LEU A 1 276 ? -5.457 38.406 11.609 1 96.69 276 LEU A CA 1
ATOM 2184 C C . LEU A 1 276 ? -4.336 38.062 12.578 1 96.69 276 LEU A C 1
ATOM 2186 O O . LEU A 1 276 ? -3.158 38.125 12.219 1 96.69 276 LEU A O 1
ATOM 2190 N N . MET A 1 277 ? -4.719 37.719 13.75 1 96.5 277 MET A N 1
ATOM 2191 C CA . MET A 1 277 ? -3.725 37.312 14.75 1 96.5 277 MET A CA 1
ATOM 2192 C C . MET A 1 277 ? -3.043 36 14.359 1 96.5 277 MET A C 1
ATOM 2194 O O . MET A 1 277 ? -1.847 35.844 14.602 1 96.5 277 MET A O 1
ATOM 2198 N N . VAL A 1 278 ? -3.793 35.094 13.828 1 97 278 VAL A N 1
ATOM 2199 C CA . VAL A 1 278 ? -3.193 33.844 13.344 1 97 278 VAL A CA 1
ATOM 2200 C C . VAL A 1 278 ? -2.18 34.156 12.242 1 97 278 VAL A C 1
ATOM 2202 O O . VAL A 1 278 ? -1.096 33.562 12.203 1 97 278 VAL A O 1
ATOM 2205 N N . CYS A 1 279 ? -2.51 35.062 11.344 1 95.94 279 CYS A N 1
ATOM 2206 C CA . CYS A 1 279 ? -1.583 35.5 10.312 1 95.94 279 CYS A CA 1
ATOM 2207 C C . CYS A 1 279 ? -0.323 36.094 10.93 1 95.94 279 CYS A C 1
ATOM 2209 O O . CYS A 1 279 ? 0.787 35.844 10.461 1 95.94 279 CYS A O 1
ATOM 2211 N N . ALA A 1 280 ? -0.531 36.875 11.953 1 96.5 280 ALA A N 1
ATOM 2212 C CA . ALA A 1 280 ? 0.604 37.469 12.656 1 96.5 280 ALA A CA 1
ATOM 2213 C C . ALA A 1 280 ? 1.479 36.375 13.289 1 96.5 280 ALA A C 1
ATOM 2215 O O . ALA A 1 280 ? 2.705 36.5 13.312 1 96.5 280 ALA A O 1
ATOM 2216 N N . CYS A 1 281 ? 0.844 35.375 13.836 1 95.94 281 CYS A N 1
ATOM 2217 C CA . CYS A 1 281 ? 1.577 34.281 14.445 1 95.94 281 CYS A CA 1
ATOM 2218 C C . CYS A 1 281 ? 2.467 33.594 13.43 1 95.94 281 CYS A C 1
ATOM 2220 O O . CYS A 1 281 ? 3.545 33.094 13.766 1 95.94 281 CYS A O 1
ATOM 2222 N N . ALA A 1 282 ? 2.02 33.531 12.172 1 94.56 282 ALA A N 1
ATOM 2223 C CA . ALA A 1 282 ? 2.797 32.906 11.102 1 94.56 282 ALA A CA 1
ATOM 2224 C C . ALA A 1 282 ? 4.133 33.625 10.906 1 94.56 282 ALA A C 1
ATOM 2226 O O . ALA A 1 282 ? 5.102 33.031 10.438 1 94.56 282 ALA A O 1
ATOM 2227 N N . LEU A 1 283 ? 4.227 34.875 11.32 1 95.12 283 LEU A N 1
ATOM 2228 C CA . LEU A 1 283 ? 5.406 35.688 11.07 1 95.12 283 LEU A CA 1
ATOM 2229 C C . LEU A 1 283 ? 6.297 35.75 12.305 1 95.12 283 LEU A C 1
ATOM 2231 O O . LEU A 1 283 ? 7.395 36.312 12.25 1 95.12 283 LEU A O 1
ATOM 2235 N N . ILE A 1 284 ? 5.875 35.125 13.344 1 95.31 284 ILE A N 1
ATOM 2236 C CA . ILE A 1 284 ? 6.621 35.219 14.594 1 95.31 284 ILE A CA 1
ATOM 2237 C C . ILE A 1 284 ? 8.023 34.656 14.406 1 95.31 284 ILE A C 1
ATOM 2239 O O . ILE A 1 284 ? 9.016 35.281 14.766 1 95.31 284 ILE A O 1
ATOM 2243 N N . TRP A 1 285 ? 8.148 33.5 13.781 1 95.62 285 TRP A N 1
ATOM 2244 C CA . TRP A 1 285 ? 9.438 32.812 13.695 1 95.62 285 TRP A CA 1
ATOM 2245 C C . TRP A 1 285 ? 10.367 33.531 12.719 1 95.62 285 TRP A C 1
ATOM 2247 O O . TRP A 1 285 ? 11.531 33.781 13.039 1 95.62 285 TRP A O 1
ATOM 2257 N N . PRO A 1 286 ? 9.891 33.938 11.523 1 95.06 286 PRO A N 1
ATOM 2258 C CA . PRO A 1 286 ? 10.75 34.75 10.656 1 95.06 286 PRO A CA 1
ATOM 2259 C C . PRO A 1 286 ? 11.172 36.062 11.312 1 95.06 286 PRO A C 1
ATOM 2261 O O . PRO A 1 286 ? 12.297 36.531 11.102 1 95.06 286 PRO A O 1
ATOM 2264 N N . ALA A 1 287 ? 10.352 36.625 12.102 1 96.38 287 ALA A N 1
ATOM 2265 C CA . ALA A 1 287 ? 10.672 37.875 12.789 1 96.38 287 ALA A CA 1
ATOM 2266 C C . ALA A 1 287 ? 11.734 37.656 13.859 1 96.38 287 ALA A C 1
ATOM 2268 O O . ALA A 1 287 ? 12.625 38.5 14.031 1 96.38 287 ALA A O 1
ATOM 2269 N N . ILE A 1 288 ? 11.625 36.594 14.523 1 96.56 288 ILE A N 1
ATOM 2270 C CA . ILE A 1 288 ? 12.625 36.281 15.539 1 96.56 288 ILE A CA 1
ATOM 2271 C C . ILE A 1 288 ? 13.969 36 14.867 1 96.56 288 ILE A C 1
ATOM 2273 O O . ILE A 1 288 ? 15.008 36.469 15.344 1 96.56 288 ILE A O 1
ATOM 2277 N N . ALA A 1 289 ? 13.961 35.25 13.789 1 96.44 289 ALA A N 1
ATOM 2278 C CA . ALA A 1 289 ? 15.188 35 13.039 1 96.44 289 ALA A CA 1
ATOM 2279 C C . ALA A 1 289 ? 15.836 36.312 12.586 1 96.44 289 ALA A C 1
ATOM 2281 O O . ALA A 1 289 ? 17.047 36.469 12.656 1 96.44 289 ALA A O 1
ATOM 2282 N N . TRP A 1 290 ? 15.008 37.219 12.156 1 96.19 290 TRP A N 1
ATOM 2283 C CA . TRP A 1 290 ? 15.477 38.531 11.742 1 96.19 290 TRP A CA 1
ATOM 2284 C C . TRP A 1 290 ? 16.078 39.312 12.922 1 96.19 290 TRP A C 1
ATOM 2286 O O . TRP A 1 290 ? 17.172 39.875 12.812 1 96.19 290 TRP A O 1
ATOM 2296 N N . ALA A 1 291 ? 15.461 39.281 13.961 1 96.81 291 ALA A N 1
ATOM 2297 C CA . ALA A 1 291 ? 15.891 40.031 15.148 1 96.81 291 ALA A CA 1
ATOM 2298 C C . ALA A 1 291 ? 17.219 39.5 15.672 1 96.81 291 ALA A C 1
ATOM 2300 O O . ALA A 1 291 ? 18.062 40.281 16.141 1 96.81 291 ALA A O 1
ATOM 2301 N N . VAL A 1 292 ? 17.391 38.188 15.562 1 96.5 292 VAL A N 1
ATOM 2302 C CA . VAL A 1 292 ? 18.578 37.562 16.141 1 96.5 292 VAL A CA 1
ATOM 2303 C C . VAL A 1 292 ? 19.75 37.688 15.172 1 96.5 292 VAL A C 1
ATOM 2305 O O . VAL A 1 292 ? 20.875 38 15.578 1 96.5 292 VAL A O 1
ATOM 2308 N N . THR A 1 293 ? 19.531 37.531 13.922 1 95.81 293 THR A N 1
ATOM 2309 C CA . THR A 1 293 ? 20.609 37.438 12.953 1 95.81 293 THR A CA 1
ATOM 2310 C C . THR A 1 293 ? 20.906 38.812 12.352 1 95.81 293 THR A C 1
ATOM 2312 O O . THR A 1 293 ? 21.969 39.031 11.766 1 95.81 293 THR A O 1
ATOM 2315 N N . GLY A 1 294 ? 19.891 39.688 12.32 1 94.81 294 GLY A N 1
ATOM 2316 C CA . GLY A 1 294 ? 20.031 41 11.695 1 94.81 294 GLY A CA 1
ATOM 2317 C C . GLY A 1 294 ? 19.703 41 10.219 1 94.81 294 GLY A C 1
ATOM 2318 O O . GLY A 1 294 ? 19.672 42.062 9.578 1 94.81 294 GLY A O 1
ATOM 2319 N N . ARG A 1 295 ? 19.453 39.906 9.75 1 93.81 295 ARG A N 1
ATOM 2320 C CA . ARG A 1 295 ? 19.125 39.75 8.336 1 93.81 295 ARG A CA 1
ATOM 2321 C C . ARG A 1 295 ? 17.641 39.531 8.141 1 93.81 295 ARG A C 1
ATOM 2323 O O . ARG A 1 295 ? 17.078 38.562 8.68 1 93.81 295 ARG A O 1
ATOM 2330 N N . VAL A 1 296 ? 17.062 40.312 7.293 1 92.38 296 VAL A N 1
ATOM 2331 C CA . VAL A 1 296 ? 15.617 40.281 7.086 1 92.38 296 VAL A CA 1
ATOM 2332 C C . VAL A 1 296 ? 15.227 39 6.383 1 92.38 296 VAL A C 1
ATOM 2334 O O . VAL A 1 296 ? 14.141 38.469 6.605 1 92.38 296 VAL A O 1
ATOM 2337 N N . ASP A 1 297 ? 16.062 38.406 5.539 1 91.5 297 ASP A N 1
ATOM 2338 C CA . ASP A 1 297 ? 15.75 37.219 4.77 1 91.5 297 ASP A CA 1
ATOM 2339 C C . ASP A 1 297 ? 16.344 35.969 5.426 1 91.5 297 ASP A C 1
ATOM 2341 O O . ASP A 1 297 ? 16.594 34.969 4.758 1 91.5 297 ASP A O 1
ATOM 2345 N N . ALA A 1 298 ? 16.609 36.094 6.734 1 92.75 298 ALA A N 1
ATOM 2346 C CA . ALA A 1 298 ? 17.297 35 7.43 1 92.75 298 ALA A CA 1
ATOM 2347 C C . ALA A 1 298 ? 16.531 33.688 7.262 1 92.75 298 ALA A C 1
ATOM 2349 O O . ALA A 1 298 ? 17.141 32.656 6.918 1 92.75 298 ALA A O 1
ATOM 2350 N N . TYR A 1 299 ? 15.25 33.75 7.48 1 91.81 299 TYR A N 1
ATOM 2351 C CA . TYR A 1 299 ? 14.453 32.531 7.398 1 91.81 299 TYR A CA 1
ATOM 2352 C C . TYR A 1 299 ? 14.367 32.031 5.961 1 91.81 299 TYR A C 1
ATOM 2354 O O . TYR A 1 299 ? 14.578 30.828 5.699 1 91.81 299 TYR A O 1
ATOM 2362 N N . THR A 1 300 ? 14.07 32.844 5 1 87.69 300 THR A N 1
ATOM 2363 C CA . THR A 1 300 ? 13.922 32.438 3.607 1 87.69 300 THR A CA 1
ATOM 2364 C C . THR A 1 300 ? 15.258 32 3.021 1 87.69 300 THR A C 1
ATOM 2366 O O . THR A 1 300 ? 15.32 31.062 2.213 1 87.69 300 THR A O 1
ATOM 2369 N N . ALA A 1 301 ? 16.312 32.656 3.438 1 87.88 301 ALA A N 1
ATOM 2370 C CA . ALA A 1 301 ? 17.656 32.281 2.992 1 87.88 301 ALA A CA 1
ATOM 2371 C C . ALA A 1 301 ? 18.016 30.875 3.506 1 87.88 301 ALA A C 1
ATOM 2373 O O . ALA A 1 301 ? 18.656 30.094 2.797 1 87.88 301 ALA A O 1
ATOM 2374 N N . THR A 1 302 ? 17.625 30.656 4.719 1 89.19 302 THR A N 1
ATOM 2375 C CA . THR A 1 302 ? 17.875 29.344 5.309 1 89.19 302 THR A CA 1
ATOM 2376 C C . THR A 1 302 ? 17.078 28.266 4.586 1 89.19 302 THR A C 1
ATOM 2378 O O . THR A 1 302 ? 17.609 27.188 4.297 1 89.19 302 THR A O 1
ATOM 2381 N N . GLU A 1 303 ? 15.883 28.547 4.254 1 85.25 303 GLU A N 1
ATOM 2382 C CA . GLU A 1 303 ? 15.031 27.578 3.562 1 85.25 303 GLU A CA 1
ATOM 2383 C C . GLU A 1 303 ? 15.555 27.297 2.156 1 85.25 303 GLU A C 1
ATOM 2385 O O . GLU A 1 303 ? 15.445 26.172 1.665 1 85.25 303 GLU A O 1
ATOM 2390 N N . THR A 1 304 ? 16.078 28.219 1.517 1 80.44 304 THR A N 1
ATOM 2391 C CA . THR A 1 304 ? 16.609 28.062 0.162 1 80.44 304 THR A CA 1
ATOM 2392 C C . THR A 1 304 ? 17.875 27.219 0.162 1 80.44 304 THR A C 1
ATOM 2394 O O . THR A 1 304 ? 18.156 26.531 -0.82 1 80.44 304 THR A O 1
ATOM 2397 N N . ALA A 1 305 ? 18.547 27.297 1.248 1 78.88 305 ALA A N 1
ATOM 2398 C CA . ALA A 1 305 ? 19.781 26.516 1.366 1 78.88 305 ALA A CA 1
ATOM 2399 C C . ALA A 1 305 ? 19.484 25.016 1.273 1 78.88 305 ALA A C 1
ATOM 2401 O O . ALA A 1 305 ? 20.344 24.234 0.869 1 78.88 305 ALA A O 1
ATOM 2402 N N . TRP A 1 306 ? 18.312 24.656 1.602 1 76 306 TRP A N 1
ATOM 2403 C CA . TRP A 1 306 ? 17.938 23.25 1.566 1 76 306 TRP A CA 1
ATOM 2404 C C . TRP A 1 306 ? 17.484 22.844 0.168 1 76 306 TRP A C 1
ATOM 2406 O O . TRP A 1 306 ? 17.344 21.656 -0.122 1 76 306 TRP A O 1
ATOM 2416 N N . ARG A 1 307 ? 17.141 23.812 -0.777 1 70 307 ARG A N 1
ATOM 2417 C CA . ARG A 1 307 ? 16.641 23.562 -2.121 1 70 307 ARG A CA 1
ATOM 2418 C C . ARG A 1 307 ? 17.719 23.781 -3.168 1 70 307 ARG A C 1
ATOM 2420 O O . ARG A 1 307 ? 18.516 24.734 -3.059 1 70 307 ARG A O 1
ATOM 2427 N N . SER A 1 308 ? 18.797 23.375 -3.27 1 59.47 308 SER A N 1
ATOM 2428 C CA . SER A 1 308 ? 19.922 23.594 -4.18 1 59.47 308 SER A CA 1
ATOM 2429 C C . SER A 1 308 ? 19.734 24.859 -5 1 59.47 308 SER A C 1
ATOM 2431 O O . SER A 1 308 ? 20.719 25.469 -5.441 1 59.47 308 SER A O 1
ATOM 2433 N N . SER A 1 309 ? 18.547 25.312 -5.52 1 58.91 309 SER A N 1
ATOM 2434 C CA . SER A 1 309 ? 18.438 26.484 -6.371 1 58.91 309 SER A CA 1
ATOM 2435 C C . SER A 1 309 ? 17.219 27.328 -6.008 1 58.91 309 SER A C 1
ATOM 2437 O O . SER A 1 309 ? 16.328 26.859 -5.285 1 58.91 309 SER A O 1
ATOM 2439 N N . HIS A 1 310 ? 17.312 28.656 -6.219 1 59.78 310 HIS A N 1
ATOM 2440 C CA . HIS A 1 310 ? 16.219 29.578 -6.016 1 59.78 310 HIS A CA 1
ATOM 2441 C C . HIS A 1 310 ? 14.992 29.188 -6.828 1 59.78 310 HIS A C 1
ATOM 2443 O O . HIS A 1 310 ? 15.086 28.984 -8.039 1 59.78 310 HIS A O 1
ATOM 2449 N N . LEU A 1 311 ? 14.133 28.391 -6.23 1 59.94 311 LEU A N 1
ATOM 2450 C CA . LEU A 1 311 ? 13 27.953 -7.039 1 59.94 311 LEU A CA 1
ATOM 2451 C C . LEU A 1 311 ? 11.789 28.859 -6.805 1 59.94 311 LEU A C 1
ATOM 2453 O O . LEU A 1 311 ? 11.438 29.141 -5.656 1 59.94 311 LEU A O 1
ATOM 2457 N N . ALA A 1 312 ? 11.336 29.547 -7.941 1 63.56 312 ALA A N 1
ATOM 2458 C CA . ALA A 1 312 ? 10.102 30.328 -7.949 1 63.56 312 ALA A CA 1
ATOM 2459 C C . ALA A 1 312 ? 8.914 29.469 -7.523 1 63.56 312 ALA A C 1
ATOM 2461 O O . ALA A 1 312 ? 8.977 28.25 -7.57 1 63.56 312 ALA A O 1
ATOM 2462 N N . PRO A 1 313 ? 7.906 30.094 -7.055 1 69.31 313 PRO A N 1
ATOM 2463 C CA . PRO A 1 313 ? 6.676 29.375 -6.711 1 69.31 313 PRO A CA 1
ATOM 2464 C C . PRO A 1 313 ? 6.203 28.453 -7.828 1 69.31 313 PRO A C 1
ATOM 2466 O O . PRO A 1 313 ? 6.305 28.797 -9.008 1 69.31 313 PRO A O 1
ATOM 2469 N N . PHE A 1 314 ? 5.875 27.281 -7.586 1 73.25 314 PHE A N 1
ATOM 2470 C CA . PHE A 1 314 ? 5.312 26.266 -8.469 1 73.25 314 PHE A CA 1
ATOM 2471 C C . PHE A 1 314 ? 6.41 25.609 -9.289 1 73.25 314 PHE A C 1
ATOM 2473 O O . PHE A 1 314 ? 6.211 24.516 -9.836 1 73.25 314 PHE A O 1
ATOM 2480 N N . GLU A 1 315 ? 7.555 26.234 -9.406 1 72.31 315 GLU A N 1
ATOM 2481 C CA . GLU A 1 315 ? 8.617 25.766 -10.289 1 72.31 315 GLU A CA 1
ATOM 2482 C C . GLU A 1 315 ? 9.125 24.391 -9.883 1 72.31 315 GLU A C 1
ATOM 2484 O O . GLU A 1 315 ? 9.391 23.547 -10.742 1 72.31 315 GLU A O 1
ATOM 2489 N N . PRO A 1 316 ? 9.141 24.219 -8.641 1 72.38 316 PRO A N 1
ATOM 2490 C CA . PRO A 1 316 ? 9.664 22.906 -8.258 1 72.38 316 PRO A CA 1
ATOM 2491 C C . PRO A 1 316 ? 8.773 21.75 -8.727 1 72.38 316 PRO A C 1
ATOM 2493 O O . PRO A 1 316 ? 9.281 20.688 -9.102 1 72.38 316 PRO A O 1
ATOM 2496 N N . TRP A 1 317 ? 7.508 21.969 -8.781 1 75.75 317 TRP A N 1
ATOM 2497 C CA . TRP A 1 317 ? 6.586 20.922 -9.219 1 75.75 317 TRP A CA 1
ATOM 2498 C C . TRP A 1 317 ? 6.742 20.656 -10.711 1 75.75 317 TRP A C 1
ATOM 2500 O O . TRP A 1 317 ? 6.641 19.516 -11.148 1 75.75 317 TRP A O 1
ATOM 2510 N N . LEU A 1 318 ? 7.031 21.703 -11.391 1 76.31 318 LEU A N 1
ATOM 2511 C CA . LEU A 1 318 ? 7.195 21.547 -12.828 1 76.31 318 LEU A CA 1
ATOM 2512 C C . LEU A 1 318 ? 8.523 20.875 -13.156 1 76.31 318 LEU A C 1
ATOM 2514 O O . LEU A 1 318 ? 8.586 20.016 -14.039 1 76.31 318 LEU A O 1
ATOM 2518 N N . LYS A 1 319 ? 9.516 21.266 -12.43 1 76.75 319 LYS A N 1
ATOM 2519 C CA . LYS A 1 319 ? 10.836 20.688 -12.664 1 76.75 319 LYS A CA 1
ATOM 2520 C C . LYS A 1 319 ? 10.859 19.219 -12.281 1 76.75 319 LYS A C 1
ATOM 2522 O O . LYS A 1 319 ? 11.258 18.359 -13.078 1 76.75 319 LYS A O 1
ATOM 2527 N N . GLN A 1 320 ? 10.383 18.906 -11.117 1 75.94 320 GLN A N 1
ATOM 2528 C CA . GLN A 1 320 ? 10.375 17.531 -10.656 1 75.94 320 GLN A CA 1
ATOM 2529 C C . GLN A 1 320 ? 9.398 16.688 -11.469 1 75.94 320 GLN A C 1
ATOM 2531 O O . GLN A 1 320 ? 9.672 15.516 -11.758 1 75.94 320 GLN A O 1
ATOM 2536 N N . GLY A 1 321 ? 8.305 17.234 -11.836 1 77.75 321 GLY A N 1
ATOM 2537 C CA . GLY A 1 321 ? 7.328 16.531 -12.648 1 77.75 321 GLY A CA 1
ATOM 2538 C C . GLY A 1 321 ? 7.863 16.141 -14.016 1 77.75 321 GLY A C 1
ATOM 2539 O O . GLY A 1 321 ? 7.559 15.062 -14.523 1 77.75 321 GLY A O 1
ATOM 2540 N N . SER A 1 322 ? 8.641 17.047 -14.516 1 77.81 322 SER A N 1
ATOM 2541 C CA . SER A 1 322 ? 9.188 16.766 -15.836 1 77.81 322 SER A CA 1
ATOM 2542 C C . SER A 1 322 ? 10.164 15.594 -15.789 1 77.81 322 SER A C 1
ATOM 2544 O O . SER A 1 322 ? 10.281 14.836 -16.75 1 77.81 322 SER A O 1
ATOM 2546 N N . ILE A 1 323 ? 10.82 15.477 -14.688 1 74.44 323 ILE A N 1
ATOM 2547 C CA . ILE A 1 323 ? 11.781 14.391 -14.531 1 74.44 323 ILE A CA 1
ATOM 2548 C C . ILE A 1 323 ? 11.047 13.055 -14.414 1 74.44 323 ILE A C 1
ATOM 2550 O O . ILE A 1 323 ? 11.445 12.062 -15.031 1 74.44 323 ILE A O 1
ATOM 2554 N N . TYR A 1 324 ? 9.953 13.148 -13.773 1 75 324 TYR A N 1
ATOM 2555 C CA . TYR A 1 324 ? 9.266 11.898 -13.5 1 75 324 TYR A CA 1
ATOM 2556 C C . TYR A 1 324 ? 8.281 11.555 -14.617 1 75 324 TYR A C 1
ATOM 2558 O O . TYR A 1 324 ? 8.109 10.391 -14.969 1 75 324 TYR A O 1
ATOM 2566 N N . PHE A 1 325 ? 7.629 12.547 -15.203 1 79.12 325 PHE A N 1
ATOM 2567 C CA . PHE A 1 325 ? 6.508 12.266 -16.094 1 79.12 325 PHE A CA 1
ATOM 2568 C C . PHE A 1 325 ? 6.723 12.914 -17.453 1 79.12 325 PHE A C 1
ATOM 2570 O O . PHE A 1 325 ? 5.879 12.781 -18.344 1 79.12 325 PHE A O 1
ATOM 2577 N N . GLY A 1 326 ? 7.816 13.586 -17.688 1 77.75 326 GLY A N 1
ATOM 2578 C CA . GLY A 1 326 ? 8.102 14.219 -18.969 1 77.75 326 GLY A CA 1
ATOM 2579 C C . GLY A 1 326 ? 7.051 15.234 -19.375 1 77.75 326 GLY A C 1
ATOM 2580 O O . GLY A 1 326 ? 6.699 16.125 -18.578 1 77.75 326 GLY A O 1
ATOM 2581 N N . VAL A 1 327 ? 6.477 14.992 -20.531 1 77.06 327 VAL A N 1
ATOM 2582 C CA . VAL A 1 327 ? 5.555 15.945 -21.141 1 77.06 327 VAL A CA 1
ATOM 2583 C C . VAL A 1 327 ? 4.207 15.891 -20.406 1 77.06 327 VAL A C 1
ATOM 2585 O O . VAL A 1 327 ? 3.43 16.844 -20.453 1 77.06 327 VAL A O 1
ATOM 2588 N N . PHE A 1 328 ? 4.051 14.906 -19.625 1 82.31 328 PHE A N 1
ATOM 2589 C CA . PHE A 1 328 ? 2.76 14.719 -18.984 1 82.31 328 PHE A CA 1
ATOM 2590 C C . PHE A 1 328 ? 2.744 15.383 -17.609 1 82.31 328 PHE A C 1
ATOM 2592 O O . PHE A 1 328 ? 1.724 15.359 -16.922 1 82.31 328 PHE A O 1
ATOM 2599 N N . SER A 1 329 ? 3.779 16.078 -17.266 1 83.12 329 SER A N 1
ATOM 2600 C CA . SER A 1 329 ? 3.908 16.672 -15.93 1 83.12 329 SER A CA 1
ATOM 2601 C C . SER A 1 329 ? 2.822 17.703 -15.672 1 83.12 329 SER A C 1
ATOM 2603 O O . SER A 1 329 ? 2.111 17.625 -14.664 1 83.12 329 SER A O 1
ATOM 2605 N N . ILE A 1 330 ? 2.635 18.594 -16.594 1 84.12 330 ILE A N 1
ATOM 2606 C CA . ILE A 1 330 ? 1.698 19.688 -16.391 1 84.12 330 ILE A CA 1
ATOM 2607 C C . ILE A 1 330 ? 0.267 19.156 -16.406 1 84.12 330 ILE A C 1
ATOM 2609 O O . ILE A 1 330 ? -0.504 19.406 -15.477 1 84.12 330 ILE A O 1
ATOM 2613 N N . PRO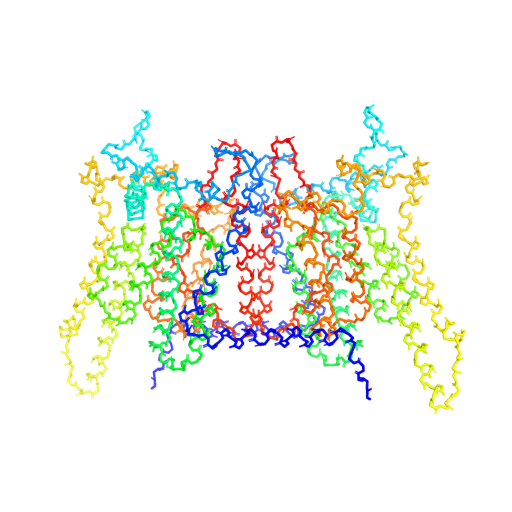 A 1 331 ? -0.067 18.375 -17.438 1 88 331 PRO A N 1
ATOM 2614 C CA . PRO A 1 331 ? -1.426 17.828 -17.422 1 88 331 PRO A CA 1
ATOM 2615 C C . PRO A 1 331 ? -1.719 17.016 -16.172 1 88 331 PRO A C 1
ATOM 2617 O O . PRO A 1 331 ? -2.832 17.062 -15.641 1 88 331 PRO A O 1
ATOM 2620 N N . LEU A 1 332 ? -0.796 16.359 -15.695 1 87.06 332 LEU A N 1
ATOM 2621 C CA . LEU A 1 332 ? -1.001 15.531 -14.523 1 87.06 332 LEU A CA 1
ATOM 2622 C C . LEU A 1 332 ? -1.155 16.391 -13.266 1 87.06 332 LEU A C 1
ATOM 2624 O O . LEU A 1 332 ? -1.928 16.047 -12.367 1 87.06 332 LEU A O 1
ATOM 2628 N N . LEU A 1 333 ? -0.396 17.453 -13.18 1 87.75 333 LEU A N 1
ATOM 2629 C CA . LEU A 1 333 ? -0.528 18.359 -12.055 1 87.75 333 LEU A CA 1
ATOM 2630 C C . LEU A 1 333 ? -1.905 19.016 -12.047 1 87.75 333 LEU A C 1
ATOM 2632 O O . LEU A 1 333 ? -2.537 19.125 -10.992 1 87.75 333 LEU A O 1
ATOM 2636 N N . VAL A 1 334 ? -2.354 19.406 -13.203 1 90.44 334 VAL A N 1
ATOM 2637 C CA . VAL A 1 334 ? -3.676 20 -13.328 1 90.44 334 VAL A CA 1
ATOM 2638 C C . VAL A 1 334 ? -4.746 19 -12.938 1 90.44 334 VAL A C 1
ATOM 2640 O O . VAL A 1 334 ? -5.684 19.328 -12.203 1 90.44 334 VAL A O 1
ATOM 2643 N N . LEU A 1 335 ? -4.535 17.859 -13.406 1 90.94 335 LEU A N 1
ATOM 2644 C CA . LEU A 1 335 ? -5.477 16.797 -13.062 1 90.94 335 LEU A CA 1
ATOM 2645 C C . LEU A 1 335 ? -5.496 16.562 -11.555 1 90.94 335 LEU A C 1
ATOM 2647 O O . LEU A 1 335 ? -6.566 16.375 -10.969 1 90.94 335 LEU A O 1
ATOM 2651 N N . LEU A 1 336 ? -4.348 16.594 -10.945 1 90.31 336 LEU A N 1
ATOM 2652 C CA . LEU A 1 336 ? -4.246 16.375 -9.508 1 90.31 336 LEU A CA 1
ATOM 2653 C C . LEU A 1 336 ? -5.004 17.469 -8.75 1 90.31 336 LEU A C 1
ATOM 2655 O O . LEU A 1 336 ? -5.746 17.172 -7.809 1 90.31 336 LEU A O 1
ATOM 2659 N N . VAL A 1 337 ? -4.855 18.672 -9.141 1 92.38 337 VAL A N 1
ATOM 2660 C CA . VAL A 1 337 ? -5.492 19.812 -8.477 1 92.38 337 VAL A CA 1
ATOM 2661 C C . VAL A 1 337 ? -7.004 19.734 -8.672 1 92.38 337 VAL A C 1
ATOM 2663 O O . VAL A 1 337 ? -7.766 19.922 -7.715 1 92.38 337 VAL A O 1
ATOM 2666 N N . VAL A 1 338 ? -7.438 19.422 -9.875 1 91.25 338 VAL A N 1
ATOM 2667 C CA . VAL A 1 338 ? -8.859 19.375 -10.195 1 91.25 338 VAL A CA 1
ATOM 2668 C C . VAL A 1 338 ? -9.516 18.234 -9.43 1 91.25 338 VAL A C 1
ATOM 2670 O O . VAL A 1 338 ? -10.578 18.406 -8.828 1 91.25 338 VAL A O 1
ATOM 2673 N N . VAL A 1 339 ? -8.859 17.125 -9.445 1 90.94 339 VAL A N 1
ATOM 2674 C CA . VAL A 1 339 ? -9.414 15.969 -8.766 1 90.94 339 VAL A CA 1
ATOM 2675 C C . VAL A 1 339 ? -9.484 16.234 -7.262 1 90.94 339 VAL A C 1
ATOM 2677 O O . VAL A 1 339 ? -10.484 15.922 -6.609 1 90.94 339 VAL A O 1
ATOM 2680 N N . PHE A 1 340 ? -8.469 16.844 -6.73 1 94.25 340 PHE A N 1
ATOM 2681 C CA . PHE A 1 340 ? -8.453 17.156 -5.309 1 94.25 340 PHE A CA 1
ATOM 2682 C C . PHE A 1 340 ? -9.578 18.125 -4.961 1 94.25 340 PHE A C 1
ATOM 2684 O O . PHE A 1 340 ? -10.281 17.938 -3.965 1 94.25 340 PHE A O 1
ATOM 2691 N N . ALA A 1 341 ? -9.742 19.078 -5.785 1 92 341 ALA A N 1
ATOM 2692 C CA . ALA A 1 341 ? -10.812 20.047 -5.574 1 92 341 ALA A CA 1
ATOM 2693 C C . ALA A 1 341 ? -12.18 19.375 -5.648 1 92 341 ALA A C 1
ATOM 2695 O O . ALA A 1 341 ? -13.062 19.656 -4.828 1 92 341 ALA A O 1
ATOM 2696 N N . LEU A 1 342 ? -12.336 18.531 -6.598 1 88.81 342 LEU A N 1
ATOM 2697 C CA . LEU A 1 342 ? -13.609 17.828 -6.754 1 88.81 342 LEU A CA 1
ATOM 2698 C C . LEU A 1 342 ? -13.875 16.922 -5.559 1 88.81 342 LEU A C 1
ATOM 2700 O O . LEU A 1 342 ? -15.016 16.812 -5.102 1 88.81 342 LEU A O 1
ATOM 2704 N N . VAL A 1 343 ? -12.805 16.312 -5.062 1 91.06 343 VAL A N 1
ATOM 2705 C CA . VAL A 1 343 ? -12.961 15.453 -3.895 1 91.06 343 VAL A CA 1
ATOM 2706 C C . VAL A 1 343 ? -13.352 16.297 -2.68 1 91.06 343 VAL A C 1
ATOM 2708 O O . VAL A 1 343 ? -14.289 15.945 -1.952 1 91.06 343 VAL A O 1
ATOM 2711 N N . LEU A 1 344 ? -12.703 17.359 -2.477 1 93.25 344 LEU A N 1
ATOM 2712 C CA . LEU A 1 344 ? -12.953 18.219 -1.322 1 93.25 344 LEU A CA 1
ATOM 2713 C C . LEU A 1 344 ? -14.383 18.75 -1.341 1 93.25 344 LEU A C 1
ATOM 2715 O O . LEU A 1 344 ? -15 18.906 -0.287 1 93.25 344 LEU A O 1
ATOM 2719 N N . LEU A 1 345 ? -14.922 18.953 -2.527 1 89.56 345 LEU A N 1
ATOM 2720 C CA . LEU A 1 345 ? -16.25 19.562 -2.648 1 89.56 345 LEU A CA 1
ATOM 2721 C C . LEU A 1 345 ? -17.312 18.484 -2.857 1 89.56 345 LEU A C 1
ATOM 2723 O O . LEU A 1 345 ? -18.484 18.812 -3.051 1 89.56 345 LEU A O 1
ATOM 2727 N N . SER A 1 346 ? -16.906 17.266 -2.805 1 90.38 346 SER A N 1
ATOM 2728 C CA . SER A 1 346 ? -17.844 16.172 -2.982 1 90.38 346 SER A CA 1
ATOM 2729 C C . SER A 1 346 ? -18.781 16.047 -1.787 1 90.38 346 SER A C 1
ATOM 2731 O O . SER A 1 346 ? -18.453 16.484 -0.68 1 90.38 346 SER A O 1
ATOM 2733 N N . PRO A 1 347 ? -19.969 15.516 -1.989 1 89.69 347 PRO A N 1
ATOM 2734 C CA . PRO A 1 347 ? -20.906 15.305 -0.886 1 89.69 347 PRO A CA 1
ATOM 2735 C C . PRO A 1 347 ? -20.344 14.375 0.193 1 89.69 347 PRO A C 1
ATOM 2737 O O . PRO A 1 347 ? -20.688 14.516 1.37 1 89.69 347 PRO A O 1
ATOM 2740 N N . ALA A 1 348 ? -19.438 13.5 -0.249 1 89.62 348 ALA A N 1
ATOM 2741 C CA . ALA A 1 348 ? -18.844 12.578 0.708 1 89.62 348 ALA A CA 1
ATOM 2742 C C . ALA A 1 348 ? -18 13.328 1.739 1 89.62 348 ALA A C 1
ATOM 2744 O O . ALA A 1 348 ? -17.969 12.953 2.914 1 89.62 348 ALA A O 1
ATOM 2745 N N . VAL A 1 349 ? -17.344 14.367 1.303 1 95.56 349 VAL A N 1
ATOM 2746 C CA . VAL A 1 349 ? -16.5 15.148 2.199 1 95.56 349 VAL A CA 1
ATOM 2747 C C . VAL A 1 349 ? -17.344 16.188 2.932 1 95.56 349 VAL A C 1
ATOM 2749 O O . VAL A 1 349 ? -17.281 16.297 4.16 1 95.56 349 VAL A O 1
ATOM 2752 N N . ARG A 1 350 ? -18.219 16.812 2.238 1 94.25 350 ARG A N 1
ATOM 2753 C CA . ARG A 1 350 ? -19.047 17.875 2.811 1 94.25 350 ARG A CA 1
ATOM 2754 C C . ARG A 1 350 ? -20.031 17.312 3.818 1 94.25 350 ARG A C 1
ATOM 2756 O O . ARG A 1 350 ? -20.531 18.031 4.688 1 94.25 350 ARG A O 1
ATOM 2763 N N . GLY A 1 351 ? -20.25 16.016 3.727 1 95.25 351 GLY A N 1
ATOM 2764 C CA . GLY A 1 351 ? -21.203 15.391 4.617 1 95.25 351 GLY A CA 1
ATOM 2765 C C . GLY A 1 351 ? -20.641 15.07 5.984 1 95.25 351 GLY A C 1
ATOM 2766 O O . GLY A 1 351 ? -21.375 14.82 6.934 1 95.25 351 GLY A O 1
ATOM 2767 N N . VAL A 1 352 ? -19.297 15.172 6.066 1 97.62 352 VAL A N 1
ATOM 2768 C CA . VAL A 1 352 ? -18.734 14.758 7.348 1 97.62 352 VAL A CA 1
ATOM 2769 C C . VAL A 1 352 ? -17.719 15.789 7.824 1 97.62 352 VAL A C 1
ATOM 2771 O O . VAL A 1 352 ? -17.391 15.852 9.016 1 97.62 352 VAL A O 1
ATOM 2774 N N . LEU A 1 353 ? -17.156 16.594 6.957 1 97.94 353 LEU A N 1
ATOM 2775 C CA . LEU A 1 353 ? -16.234 17.641 7.359 1 97.94 353 LEU A CA 1
ATOM 2776 C C . LEU A 1 353 ? -16.906 19.016 7.383 1 97.94 353 LEU A C 1
ATOM 2778 O O . LEU A 1 353 ? -17.578 19.391 6.418 1 97.94 353 LEU A O 1
ATOM 2782 N N . SER A 1 354 ? -16.75 19.656 8.492 1 97.5 354 SER A N 1
ATOM 2783 C CA . SER A 1 354 ? -17.328 21 8.609 1 97.5 354 SER A CA 1
ATOM 2784 C C . SER A 1 354 ? -16.609 21.984 7.703 1 97.5 354 SER A C 1
ATOM 2786 O O . SER A 1 354 ? -15.508 21.719 7.215 1 97.5 354 SER A O 1
ATOM 2788 N N . GLY A 1 355 ? -17.109 23.125 7.457 1 96.06 355 GLY A N 1
ATOM 2789 C CA . GLY A 1 355 ? -16.625 24.156 6.543 1 96.06 355 GLY A CA 1
ATOM 2790 C C . GLY A 1 355 ? -15.188 24.562 6.82 1 96.06 355 GLY A C 1
ATOM 2791 O O . GLY A 1 355 ? -14.344 24.531 5.926 1 96.06 355 GLY A O 1
ATOM 2792 N N . PRO A 1 356 ? -14.914 24.922 8.047 1 97.31 356 PRO A N 1
ATOM 2793 C CA . PRO A 1 356 ? -13.555 25.359 8.359 1 97.31 356 PRO A CA 1
ATOM 2794 C C . PRO A 1 356 ? -12.508 24.281 8.086 1 97.31 356 PRO A C 1
ATOM 2796 O O . PRO A 1 356 ? -11.375 24.609 7.699 1 97.31 356 PRO A O 1
ATOM 2799 N N . LEU A 1 357 ? -12.867 23.031 8.281 1 98.5 357 LEU A N 1
ATOM 2800 C CA . LEU A 1 357 ? -11.922 21.953 8.039 1 98.5 357 LEU A CA 1
ATOM 2801 C C . LEU A 1 357 ? -11.68 21.766 6.547 1 98.5 357 LEU A C 1
ATOM 2803 O O . LEU A 1 357 ? -10.555 21.469 6.129 1 98.5 357 LEU A O 1
ATOM 2807 N N . ILE A 1 358 ? -12.711 21.859 5.746 1 97.81 358 ILE A N 1
ATOM 2808 C CA . ILE A 1 358 ? -12.555 21.797 4.297 1 97.81 358 ILE A CA 1
ATOM 2809 C C . ILE A 1 358 ? -11.648 22.922 3.818 1 97.81 358 ILE A C 1
ATOM 2811 O O . ILE A 1 358 ? -10.758 22.703 2.996 1 97.81 358 ILE A O 1
ATOM 2815 N N . LEU A 1 359 ? -11.867 24.094 4.367 1 97.31 359 LEU A N 1
ATOM 2816 C CA . LEU A 1 359 ? -11.055 25.25 3.998 1 97.31 359 LEU A CA 1
ATOM 2817 C C . LEU A 1 359 ? -9.602 25.047 4.414 1 97.31 359 LEU A C 1
ATOM 2819 O O . LEU A 1 359 ? -8.688 25.453 3.695 1 97.31 359 LEU A O 1
ATOM 2823 N N . TRP A 1 360 ? -9.414 24.516 5.629 1 98.5 360 TRP A N 1
ATOM 2824 C CA . TRP A 1 360 ? -8.055 24.203 6.059 1 98.5 360 TRP A CA 1
ATOM 2825 C C . TRP A 1 360 ? -7.359 23.281 5.055 1 98.5 360 TRP A C 1
ATOM 2827 O O . TRP A 1 360 ? -6.246 23.578 4.617 1 98.5 360 TRP A O 1
ATOM 2837 N N . CYS A 1 361 ? -8.023 22.188 4.645 1 98.44 361 CYS A N 1
ATOM 2838 C CA . CYS A 1 361 ? -7.434 21.234 3.713 1 98.44 361 CYS A CA 1
ATOM 2839 C C . CYS A 1 361 ? -7.121 21.906 2.377 1 98.44 361 CYS A C 1
ATOM 2841 O O . CYS A 1 361 ? -6.07 21.656 1.784 1 98.44 361 CYS A O 1
ATOM 2843 N N . ALA A 1 362 ? -8.008 22.75 1.914 1 97.75 362 ALA A N 1
ATOM 2844 C CA . ALA A 1 362 ? -7.805 23.453 0.653 1 97.75 362 ALA A CA 1
ATOM 2845 C C . ALA A 1 362 ? -6.609 24.406 0.744 1 97.75 362 ALA A C 1
ATOM 2847 O O . ALA A 1 362 ? -5.746 24.406 -0.136 1 97.75 362 ALA A O 1
ATOM 2848 N N . CYS A 1 363 ? -6.57 25.172 1.804 1 98 363 CYS A N 1
ATOM 2849 C CA . CYS A 1 363 ? -5.512 26.156 1.974 1 98 363 CYS A CA 1
ATOM 2850 C C . CYS A 1 363 ? -4.16 25.484 2.17 1 98 363 CYS A C 1
ATOM 2852 O O . CYS A 1 363 ? -3.148 25.953 1.645 1 98 363 CYS A O 1
ATOM 2854 N N . TYR A 1 364 ? -4.168 24.438 2.949 1 97.94 364 TYR A N 1
ATOM 2855 C CA . TYR A 1 364 ? -2.91 23.734 3.178 1 97.94 364 TYR A CA 1
ATOM 2856 C C . TYR A 1 364 ? -2.4 23.109 1.891 1 97.94 364 TYR A C 1
ATOM 2858 O O . TYR A 1 364 ? -1.204 23.156 1.594 1 97.94 364 TYR A O 1
ATOM 2866 N N . ALA A 1 365 ? -3.305 22.484 1.135 1 96.38 365 ALA A N 1
ATOM 2867 C CA . ALA A 1 365 ? -2.918 21.906 -0.149 1 96.38 365 ALA A CA 1
ATOM 2868 C C . ALA A 1 365 ? -2.371 22.969 -1.091 1 96.38 365 ALA A C 1
ATOM 2870 O O . ALA A 1 365 ? -1.375 22.75 -1.783 1 96.38 365 ALA A O 1
ATOM 2871 N N . ALA A 1 366 ? -2.996 24.094 -1.139 1 94.62 366 ALA A N 1
ATOM 2872 C CA . ALA A 1 366 ? -2.523 25.203 -1.966 1 94.62 366 ALA A CA 1
ATOM 2873 C C . ALA A 1 366 ? -1.138 25.672 -1.523 1 94.62 366 ALA A C 1
ATOM 2875 O O . ALA A 1 366 ? -0.277 25.953 -2.357 1 94.62 366 ALA A O 1
ATOM 2876 N N . TYR A 1 367 ? -1.018 25.766 -0.22 1 94.12 367 TYR A N 1
ATOM 2877 C CA . TYR A 1 367 ? 0.272 26.141 0.344 1 94.12 367 TYR A CA 1
ATOM 2878 C C . TYR A 1 367 ? 1.371 25.188 -0.108 1 94.12 367 TYR A C 1
ATOM 2880 O O . TYR A 1 367 ? 2.459 25.625 -0.491 1 94.12 367 TYR A O 1
ATOM 2888 N N . LEU A 1 368 ? 1.104 23.891 -0.083 1 92.19 368 LEU A N 1
ATOM 2889 C CA . LEU A 1 368 ? 2.072 22.891 -0.516 1 92.19 368 LEU A CA 1
ATOM 2890 C C . LEU A 1 368 ? 2.385 23.031 -2 1 92.19 368 LEU A C 1
ATOM 2892 O O . LEU A 1 368 ? 3.539 22.906 -2.414 1 92.19 368 LEU A O 1
ATOM 2896 N N . LEU A 1 369 ? 1.386 23.297 -2.775 1 88.5 369 LEU A N 1
ATOM 2897 C CA . LEU A 1 369 ? 1.56 23.422 -4.219 1 88.5 369 LEU A CA 1
ATOM 2898 C C . LEU A 1 369 ? 2.412 24.641 -4.555 1 88.5 369 LEU A C 1
ATOM 2900 O O . LEU A 1 369 ? 3.199 24.609 -5.504 1 88.5 369 LEU A O 1
ATOM 2904 N N . ILE A 1 370 ? 2.314 25.641 -3.791 1 86 370 ILE A N 1
ATOM 2905 C CA . ILE A 1 370 ? 2.973 26.906 -4.09 1 86 370 ILE A CA 1
ATOM 2906 C C . ILE A 1 370 ? 4.406 26.875 -3.562 1 86 370 ILE A C 1
ATOM 2908 O O . ILE A 1 370 ? 5.336 27.312 -4.246 1 86 370 ILE A O 1
ATOM 2912 N N . PHE A 1 371 ? 4.641 26.266 -2.441 1 81.19 371 PHE A N 1
ATOM 2913 C CA . PHE A 1 371 ? 5.902 26.516 -1.76 1 81.19 371 PHE A CA 1
ATOM 2914 C C . PHE A 1 371 ? 6.73 25.25 -1.647 1 81.19 371 PHE A C 1
ATOM 2916 O O . PHE A 1 371 ? 7.941 25.312 -1.427 1 81.19 371 PHE A O 1
ATOM 2923 N N . LEU A 1 372 ? 6.121 24.156 -1.813 1 78.69 372 LEU A N 1
ATOM 2924 C CA . LEU A 1 372 ? 6.848 22.922 -1.532 1 78.69 372 LEU A CA 1
ATOM 2925 C C . LEU A 1 372 ? 7.664 22.484 -2.746 1 78.69 372 LEU A C 1
ATOM 2927 O O . LEU A 1 372 ? 7.188 22.562 -3.881 1 78.69 372 LEU A O 1
ATOM 2931 N N . ASN A 1 373 ? 8.883 22.125 -2.467 1 73.06 373 ASN A N 1
ATOM 2932 C CA . ASN A 1 373 ? 9.688 21.344 -3.414 1 73.06 373 ASN A CA 1
ATOM 2933 C C . ASN A 1 373 ? 9.469 19.844 -3.238 1 73.06 373 ASN A C 1
ATOM 2935 O O . ASN A 1 373 ? 9.906 19.266 -2.246 1 73.06 373 ASN A O 1
ATOM 2939 N N . PRO A 1 374 ? 8.82 19.297 -4.168 1 76.31 374 PRO A N 1
ATOM 2940 C CA . PRO A 1 374 ? 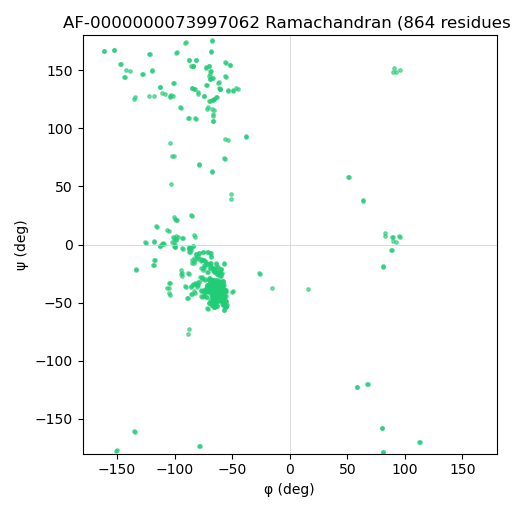8.461 17.891 -3.969 1 76.31 374 PRO A CA 1
ATOM 2941 C C . PRO A 1 374 ? 9.688 16.984 -3.959 1 76.31 374 PRO A C 1
ATOM 2943 O O . PRO A 1 374 ? 10.414 16.906 -4.949 1 76.31 374 PRO A O 1
ATOM 2946 N N . GLN A 1 375 ? 9.945 16.438 -2.807 1 77.94 375 GLN A N 1
ATOM 2947 C CA . GLN A 1 375 ? 10.984 15.445 -2.568 1 77.94 375 GLN A CA 1
ATOM 2948 C C . GLN A 1 375 ? 10.461 14.305 -1.696 1 77.94 375 GLN A C 1
ATOM 2950 O O . GLN A 1 375 ? 9.258 14.047 -1.66 1 77.94 375 GLN A O 1
ATOM 2955 N N . SER A 1 376 ? 11.398 13.555 -1.084 1 77.81 376 SER A N 1
ATOM 2956 C CA . SER A 1 376 ? 11 12.422 -0.259 1 77.81 376 SER A CA 1
ATOM 2957 C C . SER A 1 376 ? 10.242 12.875 0.982 1 77.81 376 SER A C 1
ATOM 2959 O O . SER A 1 376 ? 9.43 12.125 1.527 1 77.81 376 SER A O 1
ATOM 2961 N N . SER A 1 377 ? 10.406 14.156 1.375 1 85.94 377 SER A N 1
ATOM 2962 C CA . SER A 1 377 ? 9.758 14.68 2.568 1 85.94 377 SER A CA 1
ATOM 2963 C C . SER A 1 377 ? 8.305 15.062 2.285 1 85.94 377 SER A C 1
ATOM 2965 O O . SER A 1 377 ? 7.551 15.383 3.205 1 85.94 377 SER A O 1
ATOM 2967 N N . THR A 1 378 ? 7.941 15.031 1.04 1 85 378 THR A N 1
ATOM 2968 C CA . THR A 1 378 ? 6.602 15.43 0.623 1 85 378 THR A CA 1
ATOM 2969 C C . THR A 1 378 ? 5.543 14.625 1.37 1 85 378 THR A C 1
ATOM 2971 O O . THR A 1 378 ? 4.535 15.18 1.819 1 85 378 THR A O 1
ATOM 2974 N N . PHE A 1 379 ? 5.754 13.422 1.581 1 89.88 379 PHE A N 1
ATOM 2975 C CA . PHE A 1 379 ? 4.742 12.562 2.188 1 89.88 379 PHE A CA 1
ATOM 2976 C C . PHE A 1 379 ? 4.527 12.93 3.65 1 89.88 379 PHE A C 1
ATOM 2978 O O . PHE A 1 379 ? 3.391 12.945 4.133 1 89.88 379 PHE A O 1
ATOM 2985 N N . ARG A 1 380 ? 5.586 13.227 4.277 1 92.12 380 ARG A N 1
ATOM 2986 C CA . ARG A 1 380 ? 5.492 13.656 5.668 1 92.12 380 ARG A CA 1
ATOM 2987 C C . ARG A 1 380 ? 4.77 14.992 5.781 1 92.12 380 ARG A C 1
ATOM 2989 O O . ARG A 1 380 ? 4.023 15.227 6.734 1 92.12 380 ARG A O 1
ATOM 2996 N N . LEU A 1 381 ? 4.941 15.844 4.793 1 93.56 381 LEU A N 1
ATOM 2997 C CA . LEU A 1 381 ? 4.344 17.172 4.793 1 93.56 381 LEU A CA 1
ATOM 2998 C C . LEU A 1 381 ? 2.852 17.094 4.477 1 93.56 381 LEU A C 1
ATOM 3000 O O . LEU A 1 381 ? 2.125 18.078 4.652 1 93.56 381 LEU A O 1
ATOM 3004 N N . LEU A 1 382 ? 2.414 15.883 4.133 1 95.38 382 LEU A N 1
ATOM 3005 C CA . LEU A 1 382 ? 0.987 15.711 3.879 1 95.38 382 LEU A CA 1
ATOM 3006 C C . LEU A 1 382 ? 0.238 15.406 5.172 1 95.38 382 LEU A C 1
ATOM 3008 O O . LEU A 1 382 ? -0.994 15.438 5.203 1 95.38 382 LEU A O 1
ATOM 3012 N N . LEU A 1 383 ? 0.88 15.219 6.234 1 96.88 383 LEU A N 1
ATOM 3013 C CA . LEU A 1 383 ? 0.292 14.797 7.5 1 96.88 383 LEU A CA 1
ATOM 3014 C C . LEU A 1 383 ? -0.729 15.812 7.996 1 96.88 383 LEU A C 1
ATOM 3016 O O . LEU A 1 383 ? -1.789 15.438 8.5 1 96.88 383 LEU A O 1
ATOM 3020 N N . PRO A 1 384 ? -0.539 17.125 7.762 1 98.12 384 PRO A N 1
ATOM 3021 C CA . PRO A 1 384 ? -1.5 18.125 8.242 1 98.12 384 PRO A CA 1
ATOM 3022 C C . PRO A 1 384 ? -2.834 18.062 7.504 1 98.12 384 PRO A C 1
ATOM 3024 O O . PRO A 1 384 ? -3.795 18.734 7.898 1 98.12 384 PRO A O 1
ATOM 3027 N N . LEU A 1 385 ? -2.938 17.266 6.477 1 98.25 385 LEU A N 1
ATOM 3028 C CA . LEU A 1 385 ? -4.215 17.016 5.816 1 98.25 385 LEU A CA 1
ATOM 3029 C C . LEU A 1 385 ? -4.98 15.891 6.516 1 98.25 385 LEU A C 1
ATOM 3031 O O . LEU A 1 385 ? -5.91 15.32 5.945 1 98.25 385 LEU A O 1
ATOM 3035 N N . PHE A 1 386 ? -4.727 15.648 7.805 1 98.31 386 PHE A N 1
ATOM 3036 C CA . PHE A 1 386 ? -5.23 14.523 8.578 1 98.31 386 PHE A CA 1
ATOM 3037 C C . PHE A 1 386 ? -6.746 14.594 8.719 1 98.31 386 PHE A C 1
ATOM 3039 O O . PHE A 1 386 ? -7.406 13.562 8.891 1 98.31 386 PHE A O 1
ATOM 3046 N N . PRO A 1 387 ? -7.406 15.758 8.594 1 98.56 387 PRO A N 1
ATOM 3047 C CA . PRO A 1 387 ? -8.859 15.734 8.727 1 98.56 387 PRO A CA 1
ATOM 3048 C C . PRO A 1 387 ? -9.539 14.891 7.641 1 98.56 387 PRO A C 1
ATOM 3050 O O . PRO A 1 387 ? -10.672 14.445 7.82 1 98.56 387 PRO A O 1
ATOM 3053 N N . LEU A 1 388 ? -8.82 14.664 6.578 1 98.31 388 LEU A N 1
ATOM 3054 C CA . LEU A 1 388 ? -9.391 13.93 5.453 1 98.31 388 LEU A CA 1
ATOM 3055 C C . LEU A 1 388 ? -9.555 12.453 5.801 1 98.31 388 LEU A C 1
ATOM 3057 O O . LEU A 1 388 ? -10.188 11.703 5.051 1 98.31 388 LEU A O 1
ATOM 3061 N N . VAL A 1 389 ? -9.07 12 6.961 1 98.31 389 VAL A N 1
ATOM 3062 C CA . VAL A 1 389 ? -9.242 10.609 7.375 1 98.31 389 VAL A CA 1
ATOM 3063 C C . VAL A 1 389 ? -10.719 10.344 7.672 1 98.31 389 VAL A C 1
ATOM 3065 O O . VAL A 1 389 ? -11.195 9.219 7.492 1 98.31 389 VAL A O 1
ATOM 3068 N N . LEU A 1 390 ? -11.445 11.375 8.125 1 98.56 390 LEU A N 1
ATOM 3069 C CA . LEU A 1 390 ? -12.852 11.203 8.477 1 98.56 390 LEU A CA 1
ATOM 3070 C C . LEU A 1 390 ? -13.688 10.875 7.246 1 98.56 390 LEU A C 1
ATOM 3072 O O . LEU A 1 390 ? -14.398 9.867 7.215 1 98.56 390 LEU A O 1
ATOM 3076 N N . PRO A 1 391 ? -13.594 11.734 6.184 1 98 391 PRO A N 1
ATOM 3077 C CA . PRO A 1 391 ? -14.352 11.336 4.992 1 98 391 PRO A CA 1
ATOM 3078 C C . PRO A 1 391 ? -13.859 10.023 4.391 1 98 391 PRO A C 1
ATOM 3080 O O . PRO A 1 391 ? -14.648 9.273 3.809 1 98 391 PRO A O 1
ATOM 3083 N N . MET A 1 392 ? -12.602 9.656 4.488 1 97.62 392 MET A N 1
ATOM 3084 C CA . MET A 1 392 ? -12.094 8.375 3.998 1 97.62 392 MET A CA 1
ATOM 3085 C C . MET A 1 392 ? -12.828 7.211 4.656 1 97.62 392 MET A C 1
ATOM 3087 O O . MET A 1 392 ? -13.227 6.262 3.982 1 97.62 392 MET A O 1
ATOM 3091 N N . VAL A 1 393 ? -12.992 7.312 5.957 1 98 393 VAL A N 1
ATOM 3092 C CA . VAL A 1 393 ? -13.641 6.242 6.707 1 98 393 VAL A CA 1
ATOM 3093 C C . VAL A 1 393 ? -15.141 6.25 6.43 1 98 393 VAL A C 1
ATOM 3095 O O . VAL A 1 393 ? -15.781 5.195 6.406 1 98 393 VAL A O 1
ATOM 3098 N N . ALA A 1 394 ? -15.711 7.375 6.16 1 97.5 394 ALA A N 1
ATOM 3099 C CA . ALA A 1 394 ? -17.156 7.539 6.027 1 97.5 394 ALA A CA 1
ATOM 3100 C C . ALA A 1 394 ? -17.641 7.082 4.652 1 97.5 394 ALA A C 1
ATOM 3102 O O . ALA A 1 394 ? -18.844 6.949 4.422 1 97.5 394 ALA A O 1
ATOM 3103 N N . VAL A 1 395 ? -16.734 6.805 3.715 1 96.06 395 VAL A N 1
ATOM 3104 C CA . VAL A 1 395 ? -17.094 6.402 2.357 1 96.06 395 VAL A CA 1
ATOM 3105 C C . VAL A 1 395 ? -17.953 5.137 2.402 1 96.06 395 VAL A C 1
ATOM 3107 O O . VAL A 1 395 ? -18.875 4.977 1.601 1 96.06 395 VAL A O 1
ATOM 3110 N N . SER A 1 396 ? -17.609 4.242 3.297 1 96.62 396 SER A N 1
ATOM 3111 C CA . SER A 1 396 ? -18.359 2.992 3.406 1 96.62 396 SER A CA 1
ATOM 3112 C C . SER A 1 396 ? -18.484 2.545 4.859 1 96.62 396 SER A C 1
ATOM 3114 O O . SER A 1 396 ? -17.547 2.715 5.645 1 96.62 396 SER A O 1
ATOM 3116 N N . ALA A 1 397 ? -19.578 1.993 5.16 1 95.94 397 ALA A N 1
ATOM 3117 C CA . ALA A 1 397 ? -19.812 1.49 6.508 1 95.94 397 ALA A CA 1
ATOM 3118 C C . ALA A 1 397 ? -19.281 0.071 6.668 1 95.94 397 ALA A C 1
ATOM 3120 O O . ALA A 1 397 ? -19.281 -0.483 7.77 1 95.94 397 ALA A O 1
ATOM 3121 N N . SER A 1 398 ? -18.766 -0.477 5.527 1 96.81 398 SER A N 1
ATOM 3122 C CA . SER A 1 398 ? -18.234 -1.834 5.574 1 96.81 398 SER A CA 1
ATOM 3123 C C . SER A 1 398 ? -17.031 -1.923 6.496 1 96.81 398 SER A C 1
ATOM 3125 O O . SER A 1 398 ? -16.078 -1.153 6.355 1 96.81 398 SER A O 1
ATOM 3127 N N . ARG A 1 399 ? -17.094 -2.863 7.445 1 95.12 399 ARG A N 1
ATOM 3128 C CA . ARG A 1 399 ? -15.961 -3.074 8.336 1 95.12 399 ARG A CA 1
ATOM 3129 C C . ARG A 1 399 ? -14.727 -3.523 7.555 1 95.12 399 ARG A C 1
ATOM 3131 O O . ARG A 1 399 ? -13.602 -3.141 7.887 1 95.12 399 ARG A O 1
ATOM 3138 N N . ALA A 1 400 ? -14.953 -4.359 6.5 1 96.94 400 ALA A N 1
ATOM 3139 C CA . ALA A 1 400 ? -13.852 -4.84 5.672 1 96.94 400 ALA A CA 1
ATOM 3140 C C . ALA A 1 400 ? -13.133 -3.676 4.992 1 96.94 400 ALA A C 1
ATOM 3142 O O . ALA A 1 400 ? -11.906 -3.664 4.902 1 96.94 400 ALA A O 1
ATOM 3143 N N . TYR A 1 401 ? -13.945 -2.752 4.523 1 97.75 401 TYR A N 1
ATOM 3144 C CA . TYR A 1 401 ? -13.375 -1.564 3.895 1 97.75 401 TYR A CA 1
ATOM 3145 C C . TYR A 1 401 ? -12.492 -0.801 4.875 1 97.75 401 TYR A C 1
ATOM 3147 O O . TYR A 1 401 ? -11.352 -0.457 4.551 1 97.75 401 TYR A O 1
ATOM 3155 N N . ARG A 1 402 ? -12.938 -0.579 6.078 1 98.06 402 ARG A N 1
ATOM 3156 C CA . ARG A 1 402 ? -12.234 0.234 7.062 1 98.06 402 ARG A CA 1
ATOM 3157 C C . ARG A 1 402 ? -11 -0.491 7.586 1 98.06 402 ARG A C 1
ATOM 3159 O O . ARG A 1 402 ? -9.953 0.127 7.809 1 98.06 402 ARG A O 1
ATOM 3166 N N . TRP A 1 403 ? -11.109 -1.801 7.711 1 97 403 TRP A N 1
ATOM 3167 C CA . TRP A 1 403 ? -9.93 -2.576 8.078 1 97 403 TRP A CA 1
ATOM 3168 C C . TRP A 1 403 ? -8.898 -2.551 6.961 1 97 403 TRP A C 1
ATOM 3170 O O . TRP A 1 403 ? -7.691 -2.518 7.227 1 97 403 TRP A O 1
ATOM 3180 N N . LEU A 1 404 ? -9.375 -2.605 5.734 1 97.69 404 LEU A N 1
ATOM 3181 C CA . LEU A 1 404 ? -8.445 -2.547 4.617 1 97.69 404 LEU A CA 1
ATOM 3182 C C . LEU A 1 404 ? -7.715 -1.207 4.582 1 97.69 404 LEU A C 1
ATOM 3184 O O . LEU A 1 404 ? -6.535 -1.146 4.234 1 97.69 404 LEU A O 1
ATOM 3188 N N . LEU A 1 405 ? -8.414 -0.105 4.961 1 98.31 405 LEU A N 1
ATOM 3189 C CA . LEU A 1 405 ? -7.758 1.194 5.066 1 98.31 405 LEU A CA 1
ATOM 3190 C C . LEU A 1 405 ? -6.609 1.145 6.066 1 98.31 405 LEU A C 1
ATOM 3192 O O . LEU A 1 405 ? -5.492 1.575 5.762 1 98.31 405 LEU A O 1
ATOM 3196 N N . VAL A 1 406 ? -6.883 0.558 7.234 1 98.38 406 VAL A N 1
ATOM 3197 C CA . VAL A 1 406 ? -5.902 0.494 8.312 1 98.38 406 VAL A CA 1
ATOM 3198 C C . VAL A 1 406 ? -4.738 -0.404 7.902 1 98.38 406 VAL A C 1
ATOM 3200 O O . VAL A 1 406 ? -3.572 -0.031 8.062 1 98.38 406 VAL A O 1
ATOM 3203 N N . LEU A 1 407 ? -5.055 -1.504 7.281 1 97 407 LEU A N 1
ATOM 3204 C CA . LEU A 1 407 ? -4.023 -2.461 6.895 1 97 407 LEU A CA 1
ATOM 3205 C C . LEU A 1 407 ? -3.184 -1.922 5.746 1 97 407 LEU A C 1
ATOM 3207 O O . LEU A 1 407 ? -1.979 -2.176 5.676 1 97 407 LEU A O 1
ATOM 3211 N N . SER A 1 408 ? -3.861 -1.273 4.824 1 97.31 408 SER A N 1
ATOM 3212 C CA . SER A 1 408 ? -3.115 -0.64 3.742 1 97.31 408 SER A CA 1
ATOM 3213 C C . SER A 1 408 ? -2.141 0.404 4.277 1 97.31 408 SER A C 1
ATOM 3215 O O . SER A 1 408 ? -0.994 0.477 3.834 1 97.31 408 SER A O 1
ATOM 3217 N N . GLY A 1 409 ? -2.58 1.192 5.258 1 97.81 409 GLY A N 1
ATOM 3218 C CA . GLY A 1 409 ? -1.691 2.152 5.891 1 97.81 409 GLY A CA 1
ATOM 3219 C C . GLY A 1 409 ? -0.529 1.5 6.617 1 97.81 409 GLY A C 1
ATOM 3220 O O . GLY A 1 409 ? 0.615 1.942 6.492 1 97.81 409 GLY A O 1
ATOM 3221 N N . ALA A 1 410 ? -0.849 0.449 7.312 1 97.62 410 ALA A N 1
ATOM 3222 C CA . ALA A 1 410 ? 0.181 -0.283 8.047 1 97.62 410 ALA A CA 1
ATOM 3223 C C . ALA A 1 410 ? 1.239 -0.837 7.094 1 97.62 410 ALA A C 1
ATOM 3225 O O . ALA A 1 410 ? 2.438 -0.756 7.375 1 97.62 410 ALA A O 1
ATOM 3226 N N . THR A 1 411 ? 0.785 -1.36 5.965 1 95.31 411 THR A N 1
ATOM 3227 C CA . THR A 1 411 ? 1.702 -1.921 4.98 1 95.31 411 THR A CA 1
ATOM 3228 C C . THR A 1 411 ? 2.553 -0.823 4.348 1 95.31 411 THR A C 1
ATOM 3230 O O . THR A 1 411 ? 3.756 -1.001 4.148 1 95.31 411 THR A O 1
ATOM 3233 N N . LEU A 1 412 ? 1.941 0.265 4.09 1 96.44 412 LEU A N 1
ATOM 3234 C CA . LEU A 1 412 ? 2.65 1.359 3.436 1 96.44 412 LEU A CA 1
ATOM 3235 C C . LEU A 1 412 ? 3.645 2.01 4.391 1 96.44 412 LEU A C 1
ATOM 3237 O O . LEU A 1 412 ? 4.531 2.752 3.959 1 96.44 412 LEU A O 1
ATOM 3241 N N . GLN A 1 413 ? 3.496 1.752 5.715 1 97.12 413 GLN A N 1
ATOM 3242 C CA . GLN A 1 413 ? 4.508 2.217 6.656 1 97.12 413 GLN A CA 1
ATOM 3243 C C . GLN A 1 413 ? 5.836 1.498 6.438 1 97.12 413 GLN A C 1
ATOM 3245 O O . GLN A 1 413 ? 6.906 2.088 6.609 1 97.12 413 GLN A O 1
ATOM 3250 N N . LEU A 1 414 ? 5.781 0.258 6.004 1 93.25 414 LEU A N 1
ATOM 3251 C CA . LEU A 1 414 ? 6.996 -0.481 5.664 1 93.25 414 LEU A CA 1
ATOM 3252 C C . LEU A 1 414 ? 7.703 0.154 4.473 1 93.25 414 LEU A C 1
ATOM 3254 O O . LEU A 1 414 ? 8.938 0.23 4.445 1 93.25 414 LEU A O 1
ATOM 3258 N N . VAL A 1 415 ? 6.855 0.659 3.641 1 91.56 415 VAL A N 1
ATOM 3259 C CA . VAL A 1 415 ? 7.387 1.271 2.43 1 91.56 415 VAL A CA 1
ATOM 3260 C C . VAL A 1 415 ? 8.016 2.623 2.766 1 91.56 415 VAL A C 1
ATOM 3262 O O . VAL A 1 415 ? 9.125 2.926 2.33 1 91.56 415 VAL A O 1
ATOM 3265 N N . TRP A 1 416 ? 7.336 3.371 3.557 1 93.75 416 TRP A N 1
ATOM 3266 C CA . TRP A 1 416 ? 7.84 4.695 3.898 1 93.75 416 TRP A CA 1
ATOM 3267 C C . TRP A 1 416 ? 9.133 4.598 4.695 1 93.75 416 TRP A C 1
ATOM 3269 O O . TRP A 1 416 ? 10.109 5.293 4.395 1 93.75 416 TRP A O 1
ATOM 3279 N N . VAL A 1 417 ? 9.195 3.713 5.637 1 94.31 417 VAL A N 1
ATOM 3280 C CA . VAL A 1 417 ? 10.383 3.578 6.469 1 94.31 417 VAL A CA 1
ATOM 3281 C C . VAL A 1 417 ? 11.477 2.846 5.695 1 94.31 417 VAL A C 1
ATOM 3283 O O . VAL A 1 417 ? 12.641 3.244 5.73 1 94.31 417 VAL A O 1
ATOM 3286 N N . GLY A 1 418 ? 11.148 1.863 4.945 1 89.81 418 GLY A N 1
ATOM 3287 C CA . GLY A 1 418 ? 12.125 1.035 4.246 1 89.81 418 GLY A CA 1
ATOM 3288 C C . GLY A 1 418 ? 12.711 1.709 3.023 1 89.81 418 GLY A C 1
ATOM 3289 O O . GLY A 1 418 ? 13.852 1.428 2.639 1 89.81 418 GLY A O 1
ATOM 3290 N N . TRP A 1 419 ? 11.922 2.582 2.473 1 85 419 TRP A N 1
ATOM 3291 C CA . TRP A 1 419 ? 12.375 3.201 1.23 1 85 419 TRP A CA 1
ATOM 3292 C C . TRP A 1 419 ? 12.805 4.645 1.465 1 85 419 TRP A C 1
ATOM 3294 O O . TRP A 1 419 ? 13.828 5.086 0.932 1 85 419 TRP A O 1
ATOM 3304 N N . LEU A 1 420 ? 12.094 5.316 2.314 1 83.88 420 LEU A N 1
ATOM 3305 C CA . LEU A 1 420 ? 12.344 6.754 2.4 1 83.88 420 LEU A CA 1
ATOM 3306 C C . LEU A 1 420 ? 13.141 7.09 3.656 1 83.88 420 LEU A C 1
ATOM 3308 O O . LEU A 1 420 ? 13.969 8.008 3.645 1 83.88 420 LEU A O 1
ATOM 3312 N N . TRP A 1 421 ? 12.891 6.324 4.703 1 87.94 421 TRP A N 1
ATOM 3313 C CA . TRP A 1 421 ? 13.609 6.598 5.945 1 87.94 421 TRP A CA 1
ATOM 3314 C C . TRP A 1 421 ? 14.977 5.922 5.945 1 87.94 421 TRP A C 1
ATOM 3316 O O . TRP A 1 421 ? 15.938 6.461 6.488 1 87.94 421 TRP A O 1
ATOM 3326 N N . HIS A 1 422 ? 15.062 4.738 5.309 1 83.81 422 HIS A N 1
ATOM 3327 C CA . HIS A 1 422 ? 16.297 3.969 5.191 1 83.81 422 HIS A CA 1
ATOM 3328 C C . HIS A 1 422 ? 17.297 4.684 4.301 1 83.81 422 HIS A C 1
ATOM 3330 O O . HIS A 1 422 ? 17 5.02 3.152 1 83.81 422 HIS A O 1
ATOM 3336 N N . TRP A 1 423 ? 18.453 4.914 4.812 1 78.5 423 TRP A N 1
ATOM 3337 C CA . TRP A 1 423 ? 19.469 5.676 4.094 1 78.5 423 TRP A CA 1
ATOM 3338 C C . TRP A 1 423 ? 20.094 4.844 2.977 1 78.5 423 TRP A C 1
ATOM 3340 O O . TRP A 1 423 ? 20.438 3.682 3.184 1 78.5 423 TRP A O 1
ATOM 3350 N N . LYS A 1 424 ? 20.094 5.406 1.832 1 74.81 424 LYS A N 1
ATOM 3351 C CA . LYS A 1 424 ? 20.766 4.824 0.671 1 74.81 424 LYS A CA 1
ATOM 3352 C C . LYS A 1 424 ? 21.578 5.879 -0.077 1 74.81 424 LYS A C 1
ATOM 3354 O O . LYS A 1 424 ? 21.062 6.949 -0.404 1 74.81 424 LYS A O 1
ATOM 3359 N N . GLN A 1 425 ? 22.812 5.605 -0.296 1 72.81 425 GLN A N 1
ATOM 3360 C CA . GLN A 1 425 ? 23.672 6.59 -0.929 1 72.81 425 GLN A CA 1
ATOM 3361 C C . GLN A 1 425 ? 23.312 6.777 -2.4 1 72.81 425 GLN A C 1
ATOM 3363 O O . GLN A 1 425 ? 23.266 5.809 -3.158 1 72.81 425 GLN A O 1
ATOM 3368 N N . ASN A 1 426 ? 23.031 7.996 -2.725 1 66.88 426 ASN A N 1
ATOM 3369 C CA . ASN A 1 426 ? 22.828 8.344 -4.125 1 66.88 426 ASN A CA 1
ATOM 3370 C C . ASN A 1 426 ? 24.141 8.359 -4.902 1 66.88 426 ASN A C 1
ATOM 3372 O O . ASN A 1 426 ? 25.203 8.5 -4.312 1 66.88 426 ASN A O 1
ATOM 3376 N N . PRO A 1 427 ? 24.172 8.109 -6.145 1 59.94 427 PRO A N 1
ATOM 3377 C CA . PRO A 1 427 ? 25.406 8.164 -6.926 1 59.94 427 PRO A CA 1
ATOM 3378 C C . PRO A 1 427 ? 26.188 9.453 -6.695 1 59.94 427 PRO A C 1
ATOM 3380 O O . PRO A 1 427 ? 27.422 9.422 -6.648 1 59.94 427 PRO A O 1
ATOM 3383 N N . GLY A 1 428 ? 25.656 10.594 -6.578 1 58.91 428 GLY A N 1
ATOM 3384 C CA . GLY A 1 428 ? 26.344 11.852 -6.316 1 58.91 428 GLY A CA 1
ATOM 3385 C C . GLY A 1 428 ? 26.625 12.078 -4.844 1 58.91 428 GLY A C 1
ATOM 3386 O O . GLY A 1 428 ? 27.172 13.117 -4.469 1 58.91 428 GLY A O 1
ATOM 3387 N N . GLY A 1 429 ? 26.359 11.047 -4.102 1 63.72 429 GLY A N 1
ATOM 3388 C CA . GLY A 1 429 ? 26.562 11.156 -2.668 1 63.72 429 GLY A CA 1
ATOM 3389 C C . GLY A 1 429 ? 25.344 11.648 -1.92 1 63.72 429 GLY A C 1
ATOM 3390 O O . GLY A 1 429 ? 24.453 12.273 -2.508 1 63.72 429 GLY A O 1
ATOM 3391 N N . GLY A 1 430 ? 25.203 11.227 -0.803 1 67.06 430 GLY A N 1
ATOM 3392 C CA . GLY A 1 430 ? 24.156 11.703 0.083 1 67.06 430 GLY A CA 1
ATOM 3393 C C . GLY A 1 430 ? 22.812 11.055 -0.181 1 67.06 430 GLY A C 1
ATOM 3394 O O . GLY A 1 430 ? 22.734 9.984 -0.789 1 67.06 430 GLY A O 1
ATOM 3395 N N . ASP A 1 431 ? 21.828 11.406 0.512 1 74.88 431 ASP A N 1
ATOM 3396 C CA . ASP A 1 431 ? 20.438 10.969 0.36 1 74.88 431 ASP A CA 1
ATOM 3397 C C . ASP A 1 431 ? 19.469 12.078 0.731 1 74.88 431 ASP A C 1
ATOM 3399 O O . ASP A 1 431 ? 19.859 13.086 1.329 1 74.88 431 ASP A O 1
ATOM 3403 N N . TYR A 1 432 ? 18.281 12.047 0.213 1 71.12 432 TYR A N 1
ATOM 3404 C CA . TYR A 1 432 ? 17.25 13.031 0.532 1 71.12 432 TYR A CA 1
ATOM 3405 C C . TYR A 1 432 ? 16.531 12.672 1.832 1 71.12 432 TYR A C 1
ATOM 3407 O O . TYR A 1 432 ? 16.188 11.508 2.053 1 71.12 432 TYR A O 1
ATOM 3415 N N . PRO A 1 433 ? 16.391 13.664 2.631 1 71.38 433 PRO A N 1
ATOM 3416 C CA . PRO A 1 433 ? 15.734 13.398 3.912 1 71.38 433 PRO A CA 1
ATOM 3417 C C . PRO A 1 433 ? 14.25 13.078 3.756 1 71.38 433 PRO A C 1
ATOM 3419 O O . PRO A 1 433 ? 13.578 13.656 2.902 1 71.38 433 PRO A O 1
ATOM 3422 N N . PRO A 1 434 ? 13.82 12.141 4.586 1 77.94 434 PRO A N 1
ATOM 3423 C CA . PRO A 1 434 ? 12.406 11.781 4.531 1 77.94 434 PRO A CA 1
ATOM 3424 C C . PRO A 1 434 ? 11.5 12.836 5.156 1 77.94 434 PRO A C 1
ATOM 3426 O O . PRO A 1 434 ? 11.945 13.617 6.004 1 77.94 434 PRO A O 1
ATOM 3429 N N . MET B 1 1 ? -36.688 25.516 1.147 1 26.19 1 MET B N 1
ATOM 3430 C CA . MET B 1 1 ? -36.406 25.328 -0.273 1 26.19 1 MET B CA 1
ATOM 3431 C C . MET B 1 1 ? -34.938 25.578 -0.591 1 26.19 1 MET B C 1
ATOM 3433 O O . MET B 1 1 ? -34.562 26.703 -0.946 1 26.19 1 MET B O 1
ATOM 3437 N N . SER B 1 2 ? -34.031 25.328 0.269 1 35.88 2 SER B N 1
ATOM 3438 C CA . SER B 1 2 ? -32.594 25.516 0.29 1 35.88 2 SER B CA 1
ATOM 3439 C C . SER B 1 2 ? -31.938 24.938 -0.967 1 35.88 2 SER B C 1
ATOM 3441 O O . SER B 1 2 ? -31.578 23.766 -1.011 1 35.88 2 SER B O 1
ATOM 3443 N N . THR B 1 3 ? -32.531 25.172 -2.168 1 38.81 3 THR B N 1
ATOM 3444 C CA . THR B 1 3 ? -32.438 24.75 -3.562 1 38.81 3 THR B CA 1
ATOM 3445 C C . THR B 1 3 ? -31.031 24.953 -4.109 1 38.81 3 THR B C 1
ATOM 3447 O O . THR B 1 3 ? -30.75 24.625 -5.262 1 38.81 3 THR B O 1
ATOM 3450 N N . ASP B 1 4 ? -30.469 26.188 -3.994 1 43.44 4 ASP B N 1
ATOM 3451 C CA . ASP B 1 4 ? -29.484 26.531 -5.02 1 43.44 4 ASP B CA 1
ATOM 3452 C C . ASP B 1 4 ? -28.359 25.5 -5.059 1 43.44 4 ASP B C 1
ATOM 3454 O O . ASP B 1 4 ? -27.531 25.453 -4.141 1 43.44 4 ASP B O 1
ATOM 3458 N N . SER B 1 5 ? -28.672 24.469 -5.535 1 56.94 5 SER B N 1
ATOM 3459 C CA . SER B 1 5 ? -27.641 23.531 -5.918 1 56.94 5 SER B CA 1
ATOM 3460 C C . SER B 1 5 ? -26.422 24.234 -6.508 1 56.94 5 SER B C 1
ATOM 3462 O O . SER B 1 5 ? -26.547 24.969 -7.5 1 56.94 5 SER B O 1
ATOM 3464 N N . THR B 1 6 ? -25.375 24.578 -5.789 1 67.94 6 THR B N 1
ATOM 3465 C CA . THR B 1 6 ? -24.156 25.25 -6.18 1 67.94 6 THR B CA 1
ATOM 3466 C C . THR B 1 6 ? -23.578 24.625 -7.449 1 67.94 6 THR B C 1
ATOM 3468 O O . THR B 1 6 ? -24 23.547 -7.871 1 67.94 6 THR B O 1
ATOM 3471 N N . ILE B 1 7 ? -23.172 25.516 -8.391 1 69.5 7 ILE B N 1
ATOM 3472 C CA . ILE B 1 7 ? -22.438 25.109 -9.578 1 69.5 7 ILE B CA 1
ATOM 3473 C C . ILE B 1 7 ? -21.656 23.812 -9.297 1 69.5 7 ILE B C 1
ATOM 3475 O O . ILE B 1 7 ? -21.609 22.922 -10.133 1 69.5 7 ILE B O 1
ATOM 3479 N N . LEU B 1 8 ? -21.406 23.656 -8.078 1 73.69 8 LEU B N 1
ATOM 3480 C CA . LEU B 1 8 ? -20.625 22.484 -7.703 1 73.69 8 LEU B CA 1
ATOM 3481 C C . LEU B 1 8 ? -21.5 21.25 -7.59 1 73.69 8 LEU B C 1
ATOM 3483 O O . LEU B 1 8 ? -21.109 20.156 -7.988 1 73.69 8 LEU B O 1
ATOM 3487 N N . ASP B 1 9 ? -22.656 21.438 -7.191 1 78.25 9 ASP B N 1
ATOM 3488 C CA . ASP B 1 9 ? -23.578 20.328 -7.066 1 78.25 9 ASP B CA 1
ATOM 3489 C C . ASP B 1 9 ? -24.031 19.828 -8.438 1 78.25 9 ASP B C 1
ATOM 3491 O O . ASP B 1 9 ? -24.188 18.625 -8.648 1 78.25 9 ASP B O 1
ATOM 3495 N N . ARG B 1 10 ? -24.188 20.828 -9.336 1 79.88 10 ARG B N 1
ATOM 3496 C CA . ARG B 1 10 ? -24.562 20.453 -10.695 1 79.88 10 ARG B CA 1
ATOM 3497 C C . ARG B 1 10 ? -23.422 19.688 -11.383 1 79.88 10 ARG B C 1
ATOM 3499 O O . ARG B 1 10 ? -23.672 18.703 -12.094 1 79.88 10 ARG B O 1
ATOM 3506 N N . LEU B 1 11 ? -22.172 20.234 -11.117 1 78.44 11 LEU B N 1
ATOM 3507 C CA . LEU B 1 11 ? -21.016 19.547 -11.68 1 78.44 11 LEU B CA 1
ATOM 3508 C C . LEU B 1 11 ? -20.891 18.125 -11.117 1 78.44 11 LEU B C 1
ATOM 3510 O O . LEU B 1 11 ? -20.609 17.188 -11.859 1 78.44 11 LEU B O 1
ATOM 3514 N N . TYR B 1 12 ? -21.156 17.969 -9.93 1 81 12 TYR B N 1
ATOM 3515 C CA . TYR B 1 12 ? -21.062 16.656 -9.289 1 81 12 TYR B CA 1
ATOM 3516 C C . TYR B 1 12 ? -22.141 15.711 -9.828 1 81 12 TYR B C 1
ATOM 3518 O O . TYR B 1 12 ? -21.875 14.531 -10.062 1 81 12 TYR B O 1
ATOM 3526 N N . THR B 1 13 ? -23.297 16.281 -9.992 1 81.5 13 THR B N 1
ATOM 3527 C CA . THR B 1 13 ? -24.391 15.461 -10.508 1 81.5 13 THR B CA 1
ATOM 3528 C C . THR B 1 13 ? -24.094 15.016 -11.938 1 81.5 13 THR B C 1
ATOM 3530 O O . THR B 1 13 ? -24.406 13.883 -12.32 1 81.5 13 THR B O 1
ATOM 3533 N N . ARG B 1 14 ? -23.516 16.016 -12.672 1 83.38 14 ARG B N 1
ATOM 3534 C CA . ARG B 1 14 ? -23.172 15.656 -14.047 1 83.38 14 ARG B CA 1
ATOM 3535 C C . ARG B 1 14 ? -22.078 14.594 -14.078 1 83.38 14 ARG B C 1
ATOM 3537 O O . ARG B 1 14 ? -22.156 13.641 -14.859 1 83.38 14 ARG B O 1
ATOM 3544 N N . LEU B 1 15 ? -21.078 14.789 -13.25 1 83.94 15 LEU B N 1
ATOM 3545 C CA . LEU B 1 15 ? -19.984 13.82 -13.195 1 83.94 15 LEU B CA 1
ATOM 3546 C C . LEU B 1 15 ? -20.484 12.469 -12.703 1 83.94 15 LEU B C 1
ATOM 3548 O O . LEU B 1 15 ? -20.062 11.422 -13.203 1 83.94 15 LEU B O 1
ATOM 3552 N N . HIS B 1 16 ? -21.297 12.523 -11.789 1 81.75 16 HIS B N 1
ATOM 3553 C CA . HIS B 1 16 ? -21.891 11.297 -11.273 1 81.75 16 HIS B CA 1
ATOM 3554 C C . HIS B 1 16 ? -22.734 10.609 -12.336 1 81.75 16 HIS B C 1
ATOM 3556 O O . HIS B 1 16 ? -22.75 9.383 -12.438 1 81.75 16 HIS B O 1
ATOM 3562 N N . GLY B 1 17 ? -23.484 11.469 -13.055 1 83.62 17 GLY B N 1
ATOM 3563 C CA . GLY B 1 17 ? -24.281 10.922 -14.148 1 83.62 17 GLY B CA 1
ATOM 3564 C C . GLY B 1 17 ? -23.438 10.258 -15.219 1 83.62 17 GLY B C 1
ATOM 3565 O O . GLY B 1 17 ? -23.766 9.164 -15.688 1 83.62 17 GLY B O 1
ATOM 3566 N N . TRP B 1 18 ? -22.344 10.961 -15.531 1 85.94 18 TRP B N 1
ATOM 3567 C CA . TRP B 1 18 ? -21.422 10.383 -16.5 1 85.94 18 TRP B CA 1
ATOM 3568 C C . TRP B 1 18 ? -20.812 9.086 -15.977 1 85.94 18 TRP B C 1
ATOM 3570 O O . TRP B 1 18 ? -20.672 8.117 -16.734 1 85.94 18 TRP B O 1
ATOM 3580 N N . GLY B 1 19 ? -20.469 9.055 -14.781 1 84.62 19 GLY B N 1
ATOM 3581 C CA . GLY B 1 19 ? -19.953 7.836 -14.164 1 84.62 19 GLY B CA 1
ATOM 3582 C C . GLY B 1 19 ? -20.938 6.688 -14.203 1 84.62 19 GLY B C 1
ATOM 3583 O O . GLY B 1 19 ? -20.562 5.551 -14.5 1 84.62 19 GLY B O 1
ATOM 3584 N N . HIS B 1 20 ? -22.141 7.039 -13.953 1 84.69 20 HIS B N 1
ATOM 3585 C CA . HIS B 1 20 ? -23.188 6.027 -14 1 84.69 20 HIS B CA 1
ATOM 3586 C C . HIS B 1 20 ? -23.391 5.508 -15.414 1 84.69 20 HIS B C 1
ATOM 3588 O O . HIS B 1 20 ? -23.609 4.312 -15.617 1 84.69 20 HIS B O 1
ATOM 3594 N N . TYR B 1 21 ? -23.344 6.457 -16.312 1 85.88 21 TYR B N 1
ATOM 3595 C CA . TYR B 1 21 ? -23.484 6.078 -17.703 1 85.88 21 TYR B CA 1
ATOM 3596 C C . TYR B 1 21 ? -22.375 5.133 -18.141 1 85.88 21 TYR B C 1
ATOM 3598 O O . TYR B 1 21 ? -22.625 4.094 -18.75 1 85.88 21 TYR B O 1
ATOM 3606 N N . LEU B 1 22 ? -21.156 5.434 -17.797 1 87 22 LEU B N 1
ATOM 3607 C CA . LEU B 1 22 ? -20.016 4.598 -18.156 1 87 22 LEU B CA 1
ATOM 3608 C C . LEU B 1 22 ? -20.109 3.234 -17.469 1 87 22 LEU B C 1
ATOM 3610 O O . LEU B 1 22 ? -19.734 2.217 -18.062 1 87 22 LEU B O 1
ATOM 3614 N N . CYS B 1 23 ? -20.547 3.262 -16.312 1 85.62 23 CYS B N 1
ATOM 3615 C CA . CYS B 1 23 ? -20.734 2.012 -15.586 1 85.62 23 CYS B CA 1
ATOM 3616 C C . CYS B 1 23 ? -21.797 1.142 -16.266 1 85.62 23 CYS B C 1
ATOM 3618 O O . CYS B 1 23 ? -21.641 -0.077 -16.344 1 85.62 23 CYS B O 1
ATOM 3620 N N . THR B 1 24 ? -22.875 1.755 -16.719 1 85.81 24 THR B N 1
ATOM 3621 C CA . THR B 1 24 ? -23.938 1.023 -17.406 1 85.81 24 THR B CA 1
ATOM 3622 C C . THR B 1 24 ? -23.422 0.458 -18.719 1 85.81 24 THR B C 1
ATOM 3624 O O . THR B 1 24 ? -23.734 -0.681 -19.078 1 85.81 24 THR B O 1
ATOM 3627 N N . LEU B 1 25 ? -22.641 1.259 -19.422 1 88.44 25 LEU B N 1
ATOM 3628 C CA . LEU B 1 25 ? -22.047 0.783 -20.656 1 88.44 25 LEU B CA 1
ATOM 3629 C C . LEU B 1 25 ? -21.125 -0.408 -20.406 1 88.44 25 LEU B C 1
ATOM 3631 O O . LEU B 1 25 ? -21.109 -1.363 -21.188 1 88.44 25 LEU B O 1
ATOM 3635 N N . PHE B 1 26 ? -20.406 -0.363 -19.375 1 91.19 26 PHE B N 1
ATOM 3636 C CA . PHE B 1 26 ? -19.469 -1.42 -19.016 1 91.19 26 PHE B CA 1
ATOM 3637 C C . PHE B 1 26 ? -20.203 -2.715 -18.703 1 91.19 26 PHE B C 1
ATOM 3639 O O . PHE B 1 26 ? -19.812 -3.791 -19.141 1 91.19 26 PHE B O 1
ATOM 3646 N N . VAL B 1 27 ? -21.297 -2.613 -18 1 88.31 27 VAL B N 1
ATOM 3647 C CA . VAL B 1 27 ? -22.031 -3.797 -17.547 1 88.31 27 VAL B CA 1
ATOM 3648 C C . VAL B 1 27 ? -22.797 -4.406 -18.719 1 88.31 27 VAL B C 1
ATOM 3650 O O . VAL B 1 27 ? -23.109 -5.602 -18.703 1 88.31 27 VAL B O 1
ATOM 3653 N N . GLU B 1 28 ? -23.062 -3.574 -19.75 1 91.69 28 GLU B N 1
ATOM 3654 C CA . GLU B 1 28 ? -23.812 -4.059 -20.906 1 91.69 28 GLU B CA 1
ATOM 3655 C C . GLU B 1 28 ? -22.891 -4.785 -21.891 1 91.69 28 GLU B C 1
ATOM 3657 O O . GLU B 1 28 ? -23.375 -5.527 -22.75 1 91.69 28 GLU B O 1
ATOM 3662 N N . LEU B 1 29 ? -21.672 -4.637 -21.734 1 94.25 29 LEU B N 1
ATOM 3663 C CA . LEU B 1 29 ? -20.719 -5.336 -22.594 1 94.25 29 LEU B CA 1
ATOM 3664 C C . LEU B 1 29 ? -20.75 -6.836 -22.312 1 94.25 29 LEU B C 1
ATOM 3666 O O . LEU B 1 29 ? -21.016 -7.262 -21.188 1 94.25 29 LEU B O 1
ATOM 3670 N N . PRO B 1 30 ? -20.453 -7.547 -23.453 1 96.31 30 PRO B N 1
ATOM 3671 C CA . PRO B 1 30 ? -20.203 -8.969 -23.188 1 96.31 30 PRO B CA 1
ATOM 3672 C C . PRO B 1 30 ? -19.109 -9.195 -22.156 1 96.31 30 PRO B C 1
ATOM 3674 O O . PRO B 1 30 ? -18.125 -8.445 -22.125 1 96.31 30 PRO B O 1
ATOM 3677 N N . VAL B 1 31 ? -19.25 -10.18 -21.344 1 97 31 VAL B N 1
ATOM 3678 C CA . VAL B 1 31 ? -18.375 -10.406 -20.203 1 97 31 VAL B CA 1
ATOM 3679 C C . VAL B 1 31 ? -16.922 -10.508 -20.656 1 97 31 VAL B C 1
ATOM 3681 O O . VAL B 1 31 ? -16.016 -10.023 -19.984 1 97 31 VAL B O 1
ATOM 3684 N N . ILE B 1 32 ? -16.672 -11.18 -21.797 1 97.75 32 ILE B N 1
ATOM 3685 C CA . ILE B 1 32 ? -15.305 -11.336 -22.281 1 97.75 32 ILE B CA 1
ATOM 3686 C C . ILE B 1 32 ? -14.68 -9.969 -22.547 1 97.75 32 ILE B C 1
ATOM 3688 O O . ILE B 1 32 ? -13.492 -9.75 -22.281 1 97.75 32 ILE B O 1
ATOM 3692 N N . LEU B 1 33 ? -15.43 -9.07 -23.031 1 97.69 33 LEU B N 1
ATOM 3693 C CA . LEU B 1 33 ? -14.922 -7.727 -23.297 1 97.69 33 LEU B CA 1
ATOM 3694 C C . LEU B 1 33 ? -14.672 -6.969 -22 1 97.69 33 LEU B C 1
ATOM 3696 O O . LEU B 1 33 ? -13.75 -6.152 -21.922 1 97.69 33 LEU B O 1
ATOM 3700 N N . ARG B 1 34 ? -15.555 -7.207 -21.016 1 97.44 34 ARG B N 1
ATOM 3701 C CA . ARG B 1 34 ? -15.336 -6.598 -19.703 1 97.44 34 ARG B CA 1
ATOM 3702 C C . ARG B 1 34 ? -14.008 -7.047 -19.109 1 97.44 34 ARG B C 1
ATOM 3704 O O . ARG B 1 34 ? -13.234 -6.223 -18.609 1 97.44 34 ARG B O 1
ATOM 3711 N N . VAL B 1 35 ? -13.727 -8.32 -19.188 1 98.56 35 VAL B N 1
ATOM 3712 C CA . VAL B 1 35 ? -12.508 -8.914 -18.641 1 98.56 35 VAL B CA 1
ATOM 3713 C C . VAL B 1 35 ? -11.289 -8.352 -19.375 1 98.56 35 VAL B C 1
ATOM 3715 O O . VAL B 1 35 ? -10.305 -7.961 -18.75 1 98.56 35 VAL B O 1
ATOM 3718 N N . LEU B 1 36 ? -11.398 -8.305 -20.688 1 98.31 36 LEU B N 1
ATOM 3719 C CA . LEU B 1 36 ? -10.289 -7.816 -21.484 1 98.31 36 LEU B CA 1
ATOM 3720 C C . LEU B 1 36 ? -10.039 -6.336 -21.234 1 98.31 36 LEU B C 1
ATOM 3722 O O . LEU B 1 36 ? -8.891 -5.887 -21.219 1 98.31 36 LEU B O 1
ATOM 3726 N N . LEU B 1 37 ? -11.078 -5.59 -21.047 1 98 37 LEU B N 1
ATOM 3727 C CA . LEU B 1 37 ? -10.945 -4.168 -20.75 1 98 37 LEU B CA 1
ATOM 3728 C C . LEU B 1 37 ? -10.289 -3.957 -19.391 1 98 37 LEU B C 1
ATOM 3730 O O . LEU B 1 37 ? -9.438 -3.08 -19.234 1 98 37 LEU B O 1
ATOM 3734 N N . ILE B 1 38 ? -10.727 -4.711 -18.391 1 98.44 38 ILE B N 1
ATOM 3735 C CA . ILE B 1 38 ? -10.141 -4.629 -17.047 1 98.44 38 ILE B CA 1
ATOM 3736 C C . ILE B 1 38 ? -8.648 -4.918 -17.125 1 98.44 38 ILE B C 1
ATOM 3738 O O . ILE B 1 38 ? -7.832 -4.141 -16.625 1 98.44 38 ILE B O 1
ATOM 3742 N N . TYR B 1 39 ? -8.312 -6.016 -17.734 1 98.75 39 TYR B N 1
ATOM 3743 C CA . TYR B 1 39 ? -6.91 -6.402 -17.844 1 98.75 39 TYR B CA 1
ATOM 3744 C C . TYR B 1 39 ? -6.125 -5.383 -18.656 1 98.75 39 TYR B C 1
ATOM 3746 O O . TYR B 1 39 ? -5 -5.027 -18.312 1 98.75 39 TYR B O 1
ATOM 3754 N N . GLY B 1 40 ? -6.734 -4.922 -19.766 1 98.62 40 GLY B N 1
ATOM 3755 C CA . GLY B 1 40 ? -6.094 -3.914 -20.609 1 98.62 40 GLY B CA 1
ATOM 3756 C C . GLY B 1 40 ? -5.777 -2.633 -19.859 1 98.62 40 GLY B C 1
ATOM 3757 O O . GLY B 1 40 ? -4.691 -2.074 -20 1 98.62 40 GLY B O 1
ATOM 3758 N N . LEU B 1 41 ? -6.691 -2.186 -19.062 1 98.12 41 LEU B N 1
ATOM 3759 C CA . LEU B 1 41 ? -6.473 -0.986 -18.25 1 98.12 41 LEU B CA 1
ATOM 3760 C C . LEU B 1 41 ? -5.348 -1.202 -17.25 1 98.12 41 LEU B C 1
ATOM 3762 O O . LEU B 1 41 ? -4.559 -0.291 -16.984 1 98.12 41 LEU B O 1
ATOM 3766 N N . SER B 1 42 ? -5.328 -2.35 -16.641 1 98.69 42 SER B N 1
ATOM 3767 C CA . SER B 1 42 ? -4.258 -2.678 -15.711 1 98.69 42 SER B CA 1
ATOM 3768 C C . SER B 1 42 ? -2.896 -2.668 -16.406 1 98.69 42 SER B C 1
ATOM 3770 O O . SER B 1 42 ? -1.903 -2.229 -15.82 1 98.69 42 SER B O 1
ATOM 3772 N N . ARG B 1 43 ? -2.83 -3.152 -17.594 1 98.56 43 ARG B N 1
ATOM 3773 C CA . ARG B 1 43 ? -1.576 -3.184 -18.344 1 98.56 43 ARG B CA 1
ATOM 3774 C C . ARG B 1 43 ? -1.141 -1.777 -18.734 1 98.56 43 ARG B C 1
ATOM 3776 O O . ARG B 1 43 ? 0.055 -1.477 -18.766 1 98.56 43 ARG B O 1
ATOM 3783 N N . LEU B 1 44 ? -2.107 -0.963 -19.078 1 98.12 44 LEU B N 1
ATOM 3784 C CA . LEU B 1 44 ? -1.774 0.434 -19.344 1 98.12 44 LEU B CA 1
ATOM 3785 C C . LEU B 1 44 ? -1.167 1.085 -18.094 1 98.12 44 LEU B C 1
ATOM 3787 O O . LEU B 1 44 ? -0.21 1.855 -18.203 1 98.12 44 LEU B O 1
ATOM 3791 N N . TRP B 1 45 ? -1.729 0.781 -16.969 1 97.69 45 TRP B N 1
ATOM 3792 C CA . TRP B 1 45 ? -1.149 1.245 -15.719 1 97.69 45 TRP B CA 1
ATOM 3793 C C . TRP B 1 45 ? 0.265 0.704 -15.539 1 97.69 45 TRP B C 1
ATOM 3795 O O . TRP B 1 45 ? 1.167 1.434 -15.117 1 97.69 45 TRP B O 1
ATOM 3805 N N . GLY B 1 46 ? 0.438 -0.544 -15.891 1 97.88 46 GLY B N 1
ATOM 3806 C CA . GLY B 1 46 ? 1.768 -1.132 -15.836 1 97.88 46 GLY B CA 1
ATOM 3807 C C . GLY B 1 46 ? 2.775 -0.411 -16.703 1 97.88 46 GLY B C 1
ATOM 3808 O O . GLY B 1 46 ? 3.924 -0.213 -16.312 1 97.88 46 GLY B O 1
ATOM 3809 N N . VAL B 1 47 ? 2.326 0.001 -17.891 1 97.19 47 VAL B N 1
ATOM 3810 C CA . VAL B 1 47 ? 3.189 0.757 -18.781 1 97.19 47 VAL B CA 1
ATOM 3811 C C . VAL B 1 47 ? 3.59 2.078 -18.125 1 97.19 47 VAL B C 1
ATOM 3813 O O . VAL B 1 47 ? 4.758 2.473 -18.188 1 97.19 47 VAL B O 1
ATOM 3816 N N . ALA B 1 48 ? 2.652 2.709 -17.562 1 94.06 48 ALA B N 1
ATOM 3817 C CA . ALA B 1 48 ? 2.922 3.984 -16.891 1 94.06 48 ALA B CA 1
ATOM 3818 C C . ALA B 1 48 ? 3.922 3.812 -15.758 1 94.06 48 ALA B C 1
ATOM 3820 O O . ALA B 1 48 ? 4.863 4.598 -15.625 1 94.06 48 ALA B O 1
ATOM 3821 N N . VAL B 1 49 ? 3.756 2.822 -14.969 1 95.56 49 VAL B N 1
ATOM 3822 C CA . VAL B 1 49 ? 4.609 2.574 -13.805 1 95.56 49 VAL B CA 1
ATOM 3823 C C . VAL B 1 49 ? 6.027 2.252 -14.273 1 95.56 49 VAL B C 1
ATOM 3825 O O . VAL B 1 49 ? 6.992 2.865 -13.812 1 95.56 49 VAL B O 1
ATOM 3828 N N . PHE B 1 50 ? 6.164 1.325 -15.227 1 96.25 50 PHE B N 1
ATOM 3829 C CA . PHE B 1 50 ? 7.477 0.934 -15.727 1 96.25 50 PHE B CA 1
ATOM 3830 C C . PHE B 1 50 ? 8.18 2.115 -16.391 1 96.25 50 PHE B C 1
ATOM 3832 O O . PHE B 1 50 ? 9.383 2.303 -16.203 1 96.25 50 PHE B O 1
ATOM 3839 N N . SER B 1 51 ? 7.418 2.885 -17.156 1 93.12 51 SER B N 1
ATOM 3840 C CA . SER B 1 51 ? 8.008 4.031 -17.844 1 93.12 51 SER B CA 1
ATOM 3841 C C . SER B 1 51 ? 8.484 5.086 -16.859 1 93.12 51 SER B C 1
ATOM 3843 O O . SER B 1 51 ? 9.562 5.656 -17.016 1 93.12 51 SER B O 1
ATOM 3845 N N . MET B 1 52 ? 7.703 5.289 -15.867 1 89.88 52 MET B N 1
ATOM 3846 C CA . MET B 1 52 ? 8.047 6.285 -14.859 1 89.88 52 MET B CA 1
ATOM 3847 C C . MET B 1 52 ? 9.305 5.879 -14.102 1 89.88 52 MET B C 1
ATOM 3849 O O . MET B 1 52 ? 10.219 6.684 -13.93 1 89.88 52 MET B O 1
ATOM 3853 N N . VAL B 1 53 ? 9.391 4.676 -13.656 1 90.62 53 VAL B N 1
ATOM 3854 C CA . VAL B 1 53 ? 10.516 4.203 -12.859 1 90.62 53 VAL B CA 1
ATOM 3855 C C . VAL B 1 53 ? 11.75 4.031 -13.742 1 90.62 53 VAL B C 1
ATOM 3857 O O . VAL B 1 53 ? 12.867 4.363 -13.336 1 90.62 53 VAL B O 1
ATOM 3860 N N . GLY B 1 54 ? 11.531 3.512 -14.938 1 90.44 54 GLY B N 1
ATOM 3861 C CA . GLY B 1 54 ? 12.641 3.332 -15.867 1 90.44 54 GLY B CA 1
ATOM 3862 C C . GLY B 1 54 ? 13.367 4.625 -16.172 1 90.44 54 GLY B C 1
ATOM 3863 O O . GLY B 1 54 ? 14.602 4.637 -16.281 1 90.44 54 GLY B O 1
ATOM 3864 N N . ARG B 1 55 ? 12.641 5.723 -16.25 1 86.62 55 ARG B N 1
ATOM 3865 C CA . ARG B 1 55 ? 13.219 7.031 -16.547 1 86.62 55 ARG B CA 1
ATOM 3866 C C . ARG B 1 55 ? 14.086 7.52 -15.398 1 86.62 55 ARG B C 1
ATOM 3868 O O . ARG B 1 55 ? 14.969 8.359 -15.586 1 86.62 55 ARG B O 1
ATOM 3875 N N . GLN B 1 56 ? 13.945 6.93 -14.273 1 82.69 56 GLN B N 1
ATOM 3876 C CA . GLN B 1 56 ? 14.664 7.375 -13.086 1 82.69 56 GLN B CA 1
ATOM 3877 C C . GLN B 1 56 ? 15.898 6.508 -12.836 1 82.69 56 GLN B C 1
ATOM 3879 O O . GLN B 1 56 ? 16.656 6.754 -11.891 1 82.69 56 GLN B O 1
ATOM 3884 N N . GLN B 1 57 ? 16.031 5.574 -13.664 1 82 57 GLN B N 1
ATOM 3885 C CA . GLN B 1 57 ? 17.188 4.695 -13.492 1 82 57 GLN B CA 1
ATOM 3886 C C . GLN B 1 57 ? 18.484 5.445 -13.734 1 82 57 GLN B C 1
ATOM 3888 O O . GLN B 1 57 ? 18.688 6.004 -14.82 1 82 57 GLN B O 1
ATOM 3893 N N . LEU B 1 58 ? 19.375 5.648 -12.859 1 75.12 58 LEU B N 1
ATOM 3894 C CA . LEU B 1 58 ? 20.625 6.383 -13.008 1 75.12 58 LEU B CA 1
ATOM 3895 C C . LEU B 1 58 ? 21.734 5.465 -13.5 1 75.12 58 LEU B C 1
ATOM 3897 O O . LEU B 1 58 ? 22.391 5.758 -14.5 1 75.12 58 LEU B O 1
ATOM 3901 N N . TRP B 1 59 ? 22.328 4.613 -12.672 1 77.31 59 TRP B N 1
ATOM 3902 C CA . TRP B 1 59 ? 23.406 3.711 -13.062 1 77.31 59 TRP B CA 1
ATOM 3903 C C . TRP B 1 59 ? 22.984 2.256 -12.875 1 77.31 59 TRP B C 1
ATOM 3905 O O . TRP B 1 59 ? 22.312 1.915 -11.898 1 77.31 59 TRP B O 1
ATOM 3915 N N . GLY B 1 60 ? 23.156 1.545 -13.93 1 77 60 GLY B N 1
ATOM 3916 C CA . GLY B 1 60 ? 22.906 0.112 -13.867 1 77 60 GLY B CA 1
ATOM 3917 C C . GLY B 1 60 ? 23.562 -0.653 -15 1 77 60 GLY B C 1
ATOM 3918 O O . GLY B 1 60 ? 24.094 -0.052 -15.945 1 77 60 GLY B O 1
ATOM 3919 N N . PRO B 1 61 ? 23.609 -1.919 -14.844 1 83.12 61 PRO B N 1
ATOM 3920 C CA . PRO B 1 61 ? 24.234 -2.754 -15.875 1 83.12 61 PRO B CA 1
ATOM 3921 C C . PRO B 1 61 ? 23.594 -2.576 -17.25 1 83.12 61 PRO B C 1
ATOM 3923 O O . PRO B 1 61 ? 24.219 -2.871 -18.266 1 83.12 61 PRO B O 1
ATOM 3926 N N . TRP B 1 62 ? 22.375 -1.994 -17.297 1 87.56 62 TRP B N 1
ATOM 3927 C CA . TRP B 1 62 ? 21.641 -1.9 -18.547 1 87.56 62 TRP B CA 1
ATOM 3928 C C . TRP B 1 62 ? 21.594 -0.459 -19.047 1 87.56 62 TRP B C 1
ATOM 3930 O O . TRP B 1 62 ? 20.953 -0.165 -20.062 1 87.56 62 TRP B O 1
ATOM 3940 N N . GLY B 1 63 ? 22.203 0.395 -18.297 1 84.62 63 GLY B N 1
ATOM 3941 C CA . GLY B 1 63 ? 22.234 1.787 -18.703 1 84.62 63 GLY B CA 1
ATOM 3942 C C . GLY B 1 63 ? 21.438 2.705 -17.797 1 84.62 63 GLY B C 1
ATOM 3943 O O . GLY B 1 63 ? 21.031 2.307 -16.703 1 84.62 63 GLY B O 1
ATOM 3944 N N . GLU B 1 64 ? 21.281 3.953 -18.281 1 84.5 64 GLU B N 1
ATOM 3945 C CA . GLU B 1 64 ? 20.594 4.977 -17.516 1 84.5 64 GLU B CA 1
ATOM 3946 C C . GLU B 1 64 ? 19.359 5.492 -18.266 1 84.5 64 GLU B C 1
ATOM 3948 O O . GLU B 1 64 ? 19.328 5.473 -19.5 1 84.5 64 GLU B O 1
ATOM 3953 N N . ARG B 1 65 ? 18.344 5.91 -17.531 1 86.12 65 ARG B N 1
ATOM 3954 C CA . ARG B 1 65 ? 17.125 6.516 -18.078 1 86.12 65 ARG B CA 1
ATOM 3955 C C . ARG B 1 65 ? 16.531 5.645 -19.188 1 86.12 65 ARG B C 1
ATOM 3957 O O . ARG B 1 65 ? 16.344 6.109 -20.312 1 86.12 65 ARG B O 1
ATOM 3964 N N . LEU B 1 66 ? 16.234 4.461 -18.828 1 90 66 LEU B N 1
ATOM 3965 C CA . LEU B 1 66 ? 15.797 3.428 -19.766 1 90 66 LEU B CA 1
ATOM 3966 C C . LEU B 1 66 ? 14.375 3.695 -20.25 1 90 66 LEU B C 1
ATOM 3968 O O . LEU B 1 66 ? 13.516 4.117 -19.469 1 90 66 LEU B O 1
ATOM 3972 N N . GLY B 1 67 ? 14.195 3.51 -21.484 1 91.25 67 GLY B N 1
ATOM 3973 C CA . GLY B 1 67 ? 12.844 3.506 -22.016 1 91.25 67 GLY B CA 1
ATOM 3974 C C . GLY B 1 67 ? 12.016 2.318 -21.547 1 91.25 67 GLY B C 1
ATOM 3975 O O . GLY B 1 67 ? 12.539 1.423 -20.875 1 91.25 67 GLY B O 1
ATOM 3976 N N . TYR B 1 68 ? 10.766 2.309 -21.906 1 94.25 68 TYR B N 1
ATOM 3977 C CA . TYR B 1 68 ? 9.836 1.286 -21.438 1 94.25 68 TYR B CA 1
ATOM 3978 C C . TYR B 1 68 ? 10.336 -0.109 -21.797 1 94.25 68 TYR B C 1
ATOM 3980 O O . TYR B 1 68 ? 10.516 -0.952 -20.922 1 94.25 68 TYR B O 1
ATOM 3988 N N . LEU B 1 69 ? 10.594 -0.412 -23.062 1 95.75 69 LEU B N 1
ATOM 3989 C CA . LEU B 1 69 ? 10.977 -1.745 -23.516 1 95.75 69 LEU B CA 1
ATOM 3990 C C . LEU B 1 69 ? 12.328 -2.154 -22.938 1 95.75 69 LEU B C 1
ATOM 3992 O O . LEU B 1 69 ? 12.516 -3.312 -22.562 1 95.75 69 LEU B O 1
ATOM 3996 N N . GLU B 1 70 ? 13.266 -1.223 -22.844 1 94.94 70 GLU B N 1
ATOM 3997 C CA . GLU B 1 70 ? 14.57 -1.505 -22.266 1 94.94 70 GLU B CA 1
ATOM 3998 C C . GLU B 1 70 ? 14.461 -1.861 -20.797 1 94.94 70 GLU B C 1
ATOM 4000 O O . GLU B 1 70 ? 15.125 -2.787 -20.312 1 94.94 70 GLU B O 1
ATOM 4005 N N . PHE B 1 71 ? 13.578 -1.132 -20.141 1 94.75 71 PHE B N 1
ATOM 4006 C CA . PHE B 1 71 ? 13.461 -1.287 -18.703 1 94.75 71 PHE B CA 1
ATOM 4007 C C . PHE B 1 71 ? 12.781 -2.604 -18.359 1 94.75 71 PHE B C 1
ATOM 4009 O O . PHE B 1 71 ? 13.172 -3.279 -17.406 1 94.75 71 PHE B O 1
ATOM 4016 N N . ILE B 1 72 ? 11.766 -2.984 -19.094 1 95.94 72 ILE B N 1
ATOM 4017 C CA . ILE B 1 72 ? 11.055 -4.215 -18.766 1 95.94 72 ILE B CA 1
ATOM 4018 C C . ILE B 1 72 ? 11.883 -5.422 -19.203 1 95.94 72 ILE B C 1
ATOM 4020 O O . ILE B 1 72 ? 11.586 -6.555 -18.828 1 95.94 72 ILE B O 1
ATOM 4024 N N . SER B 1 73 ? 12.914 -5.227 -20.016 1 95.12 73 SER B N 1
ATOM 4025 C CA . SER B 1 73 ? 13.734 -6.309 -20.562 1 95.12 73 SER B CA 1
ATOM 4026 C C . SER B 1 73 ? 15.008 -6.5 -19.75 1 95.12 73 SER B C 1
ATOM 4028 O O . SER B 1 73 ? 16 -7.031 -20.25 1 95.12 73 SER B O 1
ATOM 4030 N N . THR B 1 74 ? 15.023 -6.059 -18.578 1 92.94 74 THR B N 1
ATOM 4031 C CA . THR B 1 74 ? 16.156 -6.234 -17.688 1 92.94 74 THR B CA 1
ATOM 4032 C C . THR B 1 74 ? 16.031 -7.523 -16.875 1 92.94 74 THR B C 1
ATOM 4034 O O . THR B 1 74 ? 15.062 -8.273 -17.062 1 92.94 74 THR B O 1
ATOM 4037 N N . TRP B 1 75 ? 17.031 -7.902 -16.094 1 92.69 75 TRP B N 1
ATOM 4038 C CA . TRP B 1 75 ? 17.016 -9.008 -15.141 1 92.69 75 TRP B CA 1
ATOM 4039 C C . TRP B 1 75 ? 16.906 -10.344 -15.859 1 92.69 75 TRP B C 1
ATOM 4041 O O . TRP B 1 75 ? 17.734 -10.68 -16.703 1 92.69 75 TRP B O 1
ATOM 4051 N N . ASP B 1 76 ? 15.883 -11.125 -15.602 1 92.81 76 ASP B N 1
ATOM 4052 C CA . ASP B 1 76 ? 15.797 -12.5 -16.078 1 92.81 76 ASP B CA 1
ATOM 4053 C C . ASP B 1 76 ? 15.523 -12.547 -17.578 1 92.81 76 ASP B C 1
ATOM 4055 O O . ASP B 1 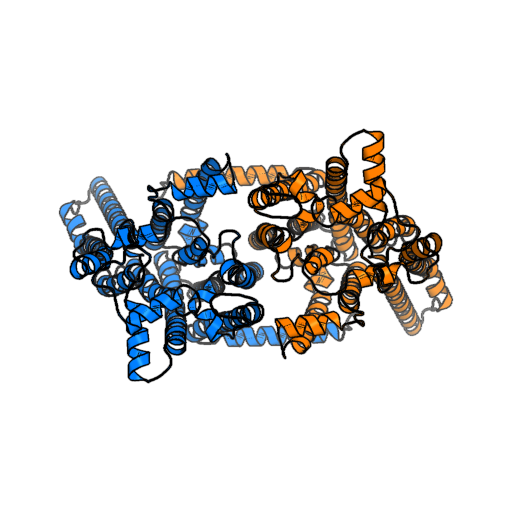76 ? 15.688 -13.586 -18.219 1 92.81 76 ASP B O 1
ATOM 4059 N N . SER B 1 77 ? 15.117 -11.43 -18.141 1 95 77 SER B N 1
ATOM 4060 C CA . SER B 1 77 ? 14.844 -11.391 -19.578 1 95 77 SER B CA 1
ATOM 4061 C C . SER B 1 77 ? 16.094 -11.75 -20.375 1 95 77 SER B C 1
ATOM 4063 O O . SER B 1 77 ? 15.984 -12.328 -21.469 1 95 77 SER B O 1
ATOM 4065 N N . GLY B 1 78 ? 17.234 -11.406 -19.875 1 94.69 78 GLY B N 1
ATOM 4066 C CA . GLY B 1 78 ? 18.5 -11.75 -20.531 1 94.69 78 GLY B CA 1
ATOM 4067 C C . GLY B 1 78 ? 18.719 -13.242 -20.641 1 94.69 78 GLY B C 1
ATOM 4068 O O . GLY B 1 78 ? 19.234 -13.719 -21.656 1 94.69 78 GLY B O 1
ATOM 4069 N N . TRP B 1 79 ? 18.328 -13.906 -19.641 1 94.94 79 TRP B N 1
ATOM 4070 C CA . TRP B 1 79 ? 18.438 -15.359 -19.656 1 94.94 79 TRP B CA 1
ATOM 4071 C C . TRP B 1 79 ? 17.5 -15.977 -20.672 1 94.94 79 TRP B C 1
ATOM 4073 O O . TRP B 1 79 ? 17.859 -16.922 -21.391 1 94.94 79 TRP B O 1
ATOM 4083 N N . TYR B 1 80 ? 16.328 -15.445 -20.781 1 97.19 80 TYR B N 1
ATOM 4084 C CA . TYR B 1 80 ? 15.367 -15.938 -21.766 1 97.19 80 TYR B CA 1
ATOM 4085 C C . TYR B 1 80 ? 15.844 -15.672 -23.188 1 97.19 80 TYR B C 1
ATOM 4087 O O . TYR B 1 80 ? 15.68 -16.516 -24.062 1 97.19 80 TYR B O 1
ATOM 4095 N N . TRP B 1 81 ? 16.438 -14.555 -23.344 1 97 81 TRP B N 1
ATOM 4096 C CA . TRP B 1 81 ? 17 -14.25 -24.656 1 97 81 TRP B CA 1
ATOM 4097 C C . TRP B 1 81 ? 18.125 -15.219 -25 1 97 81 TRP B C 1
ATOM 4099 O O . TRP B 1 81 ? 18.219 -15.695 -26.141 1 97 81 TRP B O 1
ATOM 4109 N N . GLN B 1 82 ? 18.984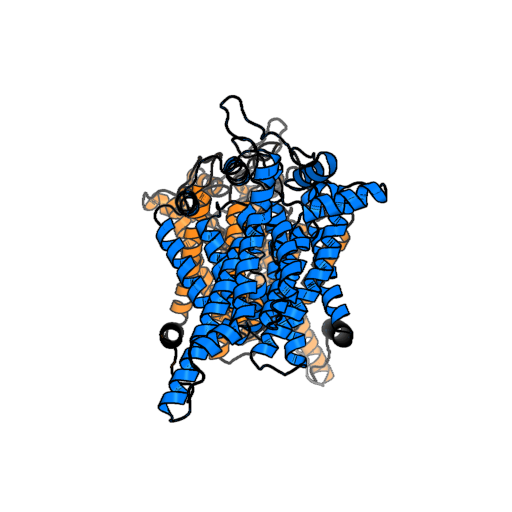 -15.539 -24.047 1 96.88 82 GLN B N 1
ATOM 4110 C CA . GLN B 1 82 ? 20.094 -16.469 -24.25 1 96.88 82 GLN B CA 1
ATOM 4111 C C . GLN B 1 82 ? 19.594 -17.844 -24.656 1 96.88 82 GLN B C 1
ATOM 4113 O O . GLN B 1 82 ? 20.172 -18.5 -25.516 1 96.88 82 GLN B O 1
ATOM 4118 N N . ILE B 1 83 ? 18.562 -18.234 -24.047 1 97.62 83 ILE B N 1
ATOM 4119 C CA . ILE B 1 83 ? 17.969 -19.516 -24.375 1 97.62 83 ILE B CA 1
ATOM 4120 C C . ILE B 1 83 ? 17.438 -19.5 -25.797 1 97.62 83 ILE B C 1
ATOM 4122 O O . ILE B 1 83 ? 17.625 -20.453 -26.562 1 97.62 83 ILE B O 1
ATOM 4126 N N . ALA B 1 84 ? 16.766 -18.469 -26.172 1 97.44 84 ALA B N 1
ATOM 4127 C CA . ALA B 1 84 ? 16.203 -18.344 -27.5 1 97.44 84 ALA B CA 1
ATOM 4128 C C . ALA B 1 84 ? 17.312 -18.297 -28.562 1 97.44 84 ALA B C 1
ATOM 4130 O O . ALA B 1 84 ? 17.141 -18.828 -29.672 1 97.44 84 ALA B O 1
ATOM 4131 N N . ASP B 1 85 ? 18.406 -17.75 -28.219 1 95.69 85 ASP B N 1
ATOM 4132 C CA . ASP B 1 85 ? 19.484 -17.5 -29.172 1 95.69 85 ASP B CA 1
ATOM 4133 C C . ASP B 1 85 ? 20.422 -18.688 -29.25 1 95.69 85 ASP B C 1
ATOM 4135 O O . ASP B 1 85 ? 20.797 -19.125 -30.344 1 95.69 85 ASP B O 1
ATOM 4139 N N . ARG B 1 86 ? 20.844 -19.266 -28.016 1 95.25 86 ARG B N 1
ATOM 4140 C CA . ARG B 1 86 ? 21.938 -20.219 -27.969 1 95.25 86 ARG B CA 1
ATOM 4141 C C . ARG B 1 86 ? 21.453 -21.578 -27.453 1 95.25 86 ARG B C 1
ATOM 4143 O O . ARG B 1 86 ? 22.188 -22.578 -27.531 1 95.25 86 ARG B O 1
ATOM 4150 N N . GLY B 1 87 ? 20.25 -21.562 -26.891 1 95.75 87 GLY B N 1
ATOM 4151 C CA . GLY B 1 87 ? 19.766 -22.797 -26.312 1 95.75 87 GLY B CA 1
ATOM 4152 C C . GLY B 1 87 ? 20.328 -23.062 -24.938 1 95.75 87 GLY B C 1
ATOM 4153 O O . GLY B 1 87 ? 20.625 -22.141 -24.188 1 95.75 87 GLY B O 1
ATOM 4154 N N . TYR B 1 88 ? 20.297 -24.359 -24.547 1 97.12 88 TYR B N 1
ATOM 4155 C CA . TYR B 1 88 ? 20.781 -24.781 -23.234 1 97.12 88 TYR B CA 1
ATOM 4156 C C . TYR B 1 88 ? 22.172 -25.391 -23.344 1 97.12 88 TYR B C 1
ATOM 4158 O O . TYR B 1 88 ? 22.469 -26.125 -24.297 1 97.12 88 TYR B O 1
ATOM 4166 N N . PRO B 1 89 ? 23.047 -25.094 -22.422 1 95.56 89 PRO B N 1
ATOM 4167 C CA . PRO B 1 89 ? 24.406 -25.641 -22.5 1 95.56 89 PRO B CA 1
ATOM 4168 C C . PRO B 1 89 ? 24.453 -27.156 -22.312 1 95.56 89 PRO B C 1
ATOM 4170 O O . PRO B 1 89 ? 23.75 -27.688 -21.438 1 95.56 89 PRO B O 1
ATOM 4173 N N . VAL B 1 90 ? 25.281 -27.766 -23 1 95.19 90 VAL B N 1
ATOM 4174 C CA . VAL B 1 90 ? 25.453 -29.219 -22.906 1 95.19 90 VAL B CA 1
ATOM 4175 C C . VAL B 1 90 ? 26.328 -29.562 -21.703 1 95.19 90 VAL B C 1
ATOM 4177 O O . VAL B 1 90 ? 26.109 -30.594 -21.047 1 95.19 90 VAL B O 1
ATOM 4180 N N . GLU B 1 91 ? 27.266 -28.703 -21.453 1 93.81 91 GLU B N 1
ATOM 4181 C CA . GLU B 1 91 ? 28.078 -28.797 -20.25 1 93.81 91 GLU B CA 1
ATOM 4182 C C . GLU B 1 91 ? 27.766 -27.656 -19.281 1 93.81 91 GLU B C 1
ATOM 4184 O O . GLU B 1 91 ? 27.75 -26.5 -19.672 1 93.81 91 GLU B O 1
ATOM 4189 N N . LEU B 1 92 ? 27.547 -28.031 -18.062 1 93.62 92 LEU B N 1
ATOM 4190 C CA . LEU B 1 92 ? 27.234 -27.016 -17.062 1 93.62 92 LEU B CA 1
ATOM 4191 C C . LEU B 1 92 ? 28.438 -26.109 -16.812 1 93.62 92 LEU B C 1
ATOM 4193 O O . LEU B 1 92 ? 29.547 -26.609 -16.562 1 93.62 92 LEU B O 1
ATOM 4197 N N . PRO B 1 93 ? 28.234 -24.859 -16.969 1 92.75 93 PRO B N 1
ATOM 4198 C CA . PRO B 1 93 ? 29.328 -23.953 -16.656 1 92.75 93 PRO B CA 1
ATOM 4199 C C . PRO B 1 93 ? 29.781 -24.047 -15.195 1 92.75 93 PRO B C 1
ATOM 4201 O O . PRO B 1 93 ? 28.953 -24.109 -14.297 1 92.75 93 PRO B O 1
ATOM 4204 N N . GLN B 1 94 ? 31.078 -24.109 -14.984 1 90.94 94 GLN B N 1
ATOM 4205 C CA . GLN B 1 94 ? 31.656 -24.219 -13.641 1 90.94 94 GLN B CA 1
ATOM 4206 C C . GLN B 1 94 ? 32.719 -23.156 -13.414 1 90.94 94 GLN B C 1
ATOM 4208 O O . GLN B 1 94 ? 33.375 -22.703 -14.359 1 90.94 94 GLN B O 1
ATOM 4213 N N . ASP B 1 95 ? 32.781 -22.719 -12.164 1 88.88 95 ASP B N 1
ATOM 4214 C CA . ASP B 1 95 ? 33.844 -21.797 -11.812 1 88.88 95 ASP B CA 1
ATOM 4215 C C . ASP B 1 95 ? 35.156 -22.562 -11.609 1 88.88 95 ASP B C 1
ATOM 4217 O O . ASP B 1 95 ? 35.25 -23.75 -11.891 1 88.88 95 ASP B O 1
ATOM 4221 N N . MET B 1 96 ? 36.219 -21.859 -11.148 1 88.81 96 MET B N 1
ATOM 4222 C CA . MET B 1 96 ? 37.562 -22.422 -10.992 1 88.81 96 MET B CA 1
ATOM 4223 C C . MET B 1 96 ? 37.594 -23.5 -9.922 1 88.81 96 MET B C 1
ATOM 4225 O O . MET B 1 96 ? 38.406 -24.422 -9.984 1 88.81 96 MET B O 1
ATOM 4229 N N . SER B 1 97 ? 36.656 -23.469 -9.055 1 87.38 97 SER B N 1
ATOM 4230 C CA . SER B 1 97 ? 36.562 -24.438 -7.953 1 87.38 97 SER B CA 1
ATOM 4231 C C . SER B 1 97 ? 35.688 -25.625 -8.312 1 87.38 97 SER B C 1
ATOM 4233 O O . SER B 1 97 ? 35.5 -26.547 -7.512 1 87.38 97 SER B O 1
ATOM 4235 N N . GLY B 1 98 ? 35.062 -25.562 -9.547 1 84.19 98 GLY B N 1
ATOM 4236 C CA . GLY B 1 98 ? 34.219 -26.656 -9.984 1 84.19 98 GLY B CA 1
ATOM 4237 C C . GLY B 1 98 ? 32.75 -26.469 -9.609 1 84.19 98 GLY B C 1
ATOM 4238 O O . GLY B 1 98 ? 31.938 -27.375 -9.828 1 84.19 98 GLY B O 1
ATOM 4239 N N . THR B 1 99 ? 32.438 -25.406 -9.023 1 86.44 99 THR B N 1
ATOM 4240 C CA . THR B 1 99 ? 31.047 -25.125 -8.617 1 86.44 99 THR B CA 1
ATOM 4241 C C . THR B 1 99 ? 30.234 -24.625 -9.805 1 86.44 99 THR B C 1
ATOM 4243 O O . THR B 1 99 ? 30.688 -23.781 -10.586 1 86.44 99 THR B O 1
ATOM 4246 N N . VAL B 1 100 ? 29.094 -25.234 -9.961 1 89.94 100 VAL B N 1
ATOM 4247 C CA . VAL B 1 100 ? 28.219 -24.875 -11.07 1 89.94 100 VAL B CA 1
ATOM 4248 C C . VAL B 1 100 ? 27.797 -23.406 -10.945 1 89.94 100 VAL B C 1
ATOM 4250 O O . VAL B 1 100 ? 27.438 -22.953 -9.859 1 89.94 100 VAL B O 1
ATOM 4253 N N . MET B 1 101 ? 27.859 -22.703 -12.008 1 89.69 101 MET B N 1
ATOM 4254 C CA . MET B 1 101 ? 27.484 -21.281 -12.062 1 89.69 101 MET B CA 1
ATOM 4255 C C . MET B 1 101 ? 26.078 -21.109 -12.609 1 89.69 101 MET B C 1
ATOM 4257 O O . MET B 1 101 ? 25.5 -22.062 -13.156 1 89.69 101 MET B O 1
ATOM 4261 N N . GLN B 1 102 ? 25.578 -19.906 -12.391 1 88.81 102 GLN B N 1
ATOM 4262 C CA . GLN B 1 102 ? 24.25 -19.594 -12.93 1 88.81 102 GLN B CA 1
ATOM 4263 C C . GLN B 1 102 ? 24.188 -19.875 -14.43 1 88.81 102 GLN B C 1
ATOM 4265 O O . GLN B 1 102 ? 25.141 -19.578 -15.156 1 88.81 102 GLN B O 1
ATOM 4270 N N . ASN B 1 103 ? 23.141 -20.562 -14.812 1 92.38 103 ASN B N 1
ATOM 4271 C CA . ASN B 1 103 ? 23 -20.922 -16.219 1 92.38 103 ASN B CA 1
ATOM 4272 C C . ASN B 1 103 ? 21.547 -21.031 -16.641 1 92.38 103 ASN B C 1
ATOM 4274 O O . ASN B 1 103 ? 20.641 -20.875 -15.812 1 92.38 103 ASN B O 1
ATOM 4278 N N . GLN B 1 104 ? 21.312 -21.406 -17.875 1 94.75 104 GLN B N 1
ATOM 4279 C CA . GLN B 1 104 ? 20.016 -21.312 -18.531 1 94.75 104 GLN B CA 1
ATOM 4280 C C . GLN B 1 104 ? 19.062 -22.406 -18.031 1 94.75 104 GLN B C 1
ATOM 4282 O O . GLN B 1 104 ? 17.844 -22.266 -18.125 1 94.75 104 GLN B O 1
ATOM 4287 N N . TRP B 1 105 ? 19.562 -23.453 -17.469 1 94.69 105 TRP B N 1
ATOM 4288 C CA . TRP B 1 105 ? 18.75 -24.594 -17.094 1 94.69 105 TRP B CA 1
ATOM 4289 C C . TRP B 1 105 ? 17.797 -24.25 -15.945 1 94.69 105 TRP B C 1
ATOM 4291 O O . TRP B 1 105 ? 16.875 -25 -15.648 1 94.69 105 TRP B O 1
ATOM 4301 N N . ALA B 1 106 ? 17.984 -23.094 -15.328 1 92.81 106 ALA B N 1
ATOM 4302 C CA . ALA B 1 106 ? 17.094 -22.609 -14.281 1 92.81 106 ALA B CA 1
ATOM 4303 C C . ALA B 1 106 ? 15.766 -22.125 -14.867 1 92.81 106 ALA B C 1
ATOM 4305 O O . ALA B 1 106 ? 14.766 -22.016 -14.148 1 92.81 106 ALA B O 1
ATOM 4306 N N . PHE B 1 107 ? 15.742 -21.859 -16.188 1 95.81 107 PHE B N 1
ATOM 4307 C CA . PHE B 1 107 ? 14.578 -21.281 -16.859 1 95.81 107 PHE B CA 1
ATOM 4308 C C . PHE B 1 107 ? 13.953 -22.297 -17.812 1 95.81 107 PHE B C 1
ATOM 4310 O O . PHE B 1 107 ? 14.656 -22.953 -18.578 1 95.81 107 PHE B O 1
ATOM 4317 N N . TYR B 1 108 ? 12.688 -22.391 -17.781 1 97.5 108 TYR B N 1
ATOM 4318 C CA . TYR B 1 108 ? 11.969 -23.406 -18.547 1 97.5 108 TYR B CA 1
ATOM 4319 C C . TYR B 1 108 ? 11.789 -22.969 -20 1 97.5 108 TYR B C 1
ATOM 4321 O O . TYR B 1 108 ? 11.828 -21.781 -20.297 1 97.5 108 TYR B O 1
ATOM 4329 N N . PRO B 1 109 ? 11.578 -23.844 -20.859 1 97.56 109 PRO B N 1
ATOM 4330 C CA . PRO B 1 109 ? 11.805 -23.625 -22.281 1 97.56 109 PRO B CA 1
ATOM 4331 C C . PRO B 1 109 ? 10.594 -23.016 -23 1 97.56 109 PRO B C 1
ATOM 4333 O O . PRO B 1 109 ? 10.75 -22.359 -24.031 1 97.56 109 PRO B O 1
ATOM 4336 N N . LEU B 1 110 ? 9.391 -23.188 -22.516 1 98.25 110 LEU B N 1
ATOM 4337 C CA . LEU B 1 110 ? 8.195 -22.906 -23.312 1 98.25 110 LEU B CA 1
ATOM 4338 C C . LEU B 1 110 ? 8.156 -21.453 -23.766 1 98.25 110 LEU B C 1
ATOM 4340 O O . LEU B 1 110 ? 7.945 -21.172 -24.938 1 98.25 110 LEU B O 1
ATOM 4344 N N . PHE B 1 111 ? 8.391 -20.531 -22.906 1 98.38 111 PHE B N 1
ATOM 4345 C CA . PHE B 1 111 ? 8.266 -19.109 -23.188 1 98.38 111 PHE B CA 1
ATOM 4346 C C . PHE B 1 111 ? 9.391 -18.641 -24.109 1 98.38 111 PHE B C 1
ATOM 4348 O O . PHE B 1 111 ? 9.133 -18.078 -25.172 1 98.38 111 PHE B O 1
ATOM 4355 N N . PRO B 1 112 ? 10.68 -18.859 -23.766 1 98.31 112 PRO B N 1
ATOM 4356 C CA . PRO B 1 112 ? 11.758 -18.359 -24.609 1 98.31 112 PRO B CA 1
ATOM 4357 C C . PRO B 1 112 ? 11.789 -19.031 -25.984 1 98.31 112 PRO B C 1
ATOM 4359 O O . PRO B 1 112 ? 12.117 -18.391 -26.984 1 98.31 112 PRO B O 1
ATOM 4362 N N . LEU B 1 113 ? 11.477 -20.297 -26.016 1 97.75 113 LEU B N 1
ATOM 4363 C CA . LEU B 1 113 ? 11.5 -20.984 -27.312 1 97.75 113 LEU B CA 1
ATOM 4364 C C . LEU B 1 113 ? 10.352 -20.5 -28.188 1 97.75 113 LEU B C 1
ATOM 4366 O O . LEU B 1 113 ? 10.516 -20.359 -29.406 1 97.75 113 LEU B O 1
ATOM 4370 N N . THR B 1 114 ? 9.211 -20.266 -27.609 1 98.31 114 THR B N 1
ATOM 4371 C CA . THR B 1 114 ? 8.086 -19.734 -28.344 1 98.31 114 THR B CA 1
ATOM 4372 C C . THR B 1 114 ? 8.391 -18.328 -28.859 1 98.31 114 THR B C 1
ATOM 4374 O O . THR B 1 114 ? 8.188 -18.016 -30.031 1 98.31 114 THR B O 1
ATOM 4377 N N . SER B 1 115 ? 8.844 -17.484 -28.016 1 98.5 115 SER B N 1
ATOM 4378 C CA . SER B 1 115 ? 9.18 -16.109 -28.375 1 98.5 115 SER B CA 1
ATOM 4379 C C . SER B 1 115 ? 10.32 -16.078 -29.391 1 98.5 115 SER B C 1
ATOM 4381 O O . SER B 1 115 ? 10.305 -15.25 -30.312 1 98.5 115 SER B O 1
ATOM 4383 N N . GLY B 1 116 ? 11.312 -16.969 -29.172 1 98.5 116 GLY B N 1
ATOM 4384 C CA . GLY B 1 116 ? 12.422 -17.062 -30.109 1 98.5 116 GLY B CA 1
ATOM 4385 C C . GLY B 1 116 ? 11.992 -17.469 -31.5 1 98.5 116 GLY B C 1
ATOM 4386 O O . GLY B 1 116 ? 12.469 -16.922 -32.5 1 98.5 116 GLY B O 1
ATOM 4387 N N . TYR B 1 117 ? 11.141 -18.438 -31.516 1 98.19 117 TYR B N 1
ATOM 4388 C CA . TYR B 1 117 ? 10.625 -18.906 -32.812 1 98.19 117 TYR B CA 1
ATOM 4389 C C . TYR B 1 117 ? 9.898 -17.797 -33.531 1 98.19 117 TYR B C 1
ATOM 4391 O O . TYR B 1 117 ? 10.109 -17.594 -34.75 1 98.19 117 TYR B O 1
ATOM 4399 N N . ILE B 1 118 ? 9.086 -17.016 -32.844 1 98.38 118 ILE B N 1
ATOM 4400 C CA . ILE B 1 118 ? 8.32 -15.922 -33.438 1 98.38 118 ILE B CA 1
ATOM 4401 C C . ILE B 1 118 ? 9.273 -14.812 -33.906 1 98.38 118 ILE B C 1
ATOM 4403 O O . ILE B 1 118 ? 9.109 -14.258 -35 1 98.38 118 ILE B O 1
ATOM 4407 N N . SER B 1 119 ? 10.172 -14.523 -33.062 1 98.19 119 SER B N 1
ATOM 4408 C CA . SER B 1 119 ? 11.148 -13.492 -33.406 1 98.19 119 SER B CA 1
ATOM 4409 C C . SER B 1 119 ? 11.914 -13.859 -34.656 1 98.19 119 SER B C 1
ATOM 4411 O O . SER B 1 119 ? 12.047 -13.039 -35.562 1 98.19 119 SER B O 1
ATOM 4413 N N . ARG B 1 120 ? 12.375 -15.102 -34.812 1 97.25 120 ARG B N 1
ATOM 4414 C CA . ARG B 1 120 ? 13.148 -15.562 -35.969 1 97.25 120 ARG B CA 1
ATOM 4415 C C . ARG B 1 120 ? 12.297 -15.594 -37.219 1 97.25 120 ARG B C 1
ATOM 4417 O O . ARG B 1 120 ? 12.773 -15.266 -38.312 1 97.25 120 ARG B O 1
ATOM 4424 N N . THR B 1 121 ? 11.117 -15.938 -37.125 1 97.88 121 THR B N 1
ATOM 4425 C CA . THR B 1 121 ? 10.25 -16.094 -38.281 1 97.88 121 THR B CA 1
ATOM 4426 C C . THR B 1 121 ? 9.75 -14.727 -38.75 1 97.88 121 THR B C 1
ATOM 4428 O O . THR B 1 121 ? 9.516 -14.531 -39.969 1 97.88 121 THR B O 1
ATOM 4431 N N . THR B 1 122 ? 9.547 -13.766 -37.906 1 97.69 122 THR B N 1
ATOM 4432 C CA . THR B 1 122 ? 9.016 -12.461 -38.281 1 97.69 122 THR B CA 1
ATOM 4433 C C . THR B 1 122 ? 10.148 -11.469 -38.531 1 97.69 122 THR B C 1
ATOM 4435 O O . THR B 1 122 ? 9.938 -10.438 -39.188 1 97.69 122 THR B O 1
ATOM 4438 N N . GLY B 1 123 ? 11.328 -11.727 -37.969 1 96.88 123 GLY B N 1
ATOM 4439 C CA . GLY B 1 123 ? 12.453 -10.82 -38.094 1 96.88 123 GLY B CA 1
ATOM 4440 C C . GLY B 1 123 ? 12.414 -9.68 -37.094 1 96.88 123 GLY B C 1
ATOM 4441 O O . GLY B 1 123 ? 13.281 -8.797 -37.125 1 96.88 123 GLY B O 1
ATOM 4442 N N . LEU B 1 124 ? 11.484 -9.727 -36.156 1 97.62 124 LEU B N 1
ATOM 4443 C CA . LEU B 1 124 ? 11.352 -8.688 -35.156 1 97.62 124 LEU B CA 1
ATOM 4444 C C . LEU B 1 124 ? 12.305 -8.93 -34 1 97.62 124 LEU B C 1
ATOM 4446 O O . LEU B 1 124 ? 12.703 -10.07 -33.75 1 97.62 124 LEU B O 1
ATOM 4450 N N . GLU B 1 125 ? 12.664 -7.848 -33.344 1 97.31 125 GLU B N 1
ATOM 4451 C CA . GLU B 1 125 ? 13.586 -7.926 -32.188 1 97.31 125 GLU B CA 1
ATOM 4452 C C . GLU B 1 125 ? 13 -8.766 -31.078 1 97.31 125 GLU B C 1
ATOM 4454 O O . GLU B 1 125 ? 11.805 -8.68 -30.781 1 97.31 125 GLU B O 1
ATOM 4459 N N . TYR B 1 126 ? 13.742 -9.57 -30.422 1 97.62 126 TYR B N 1
ATOM 4460 C CA . TYR B 1 126 ? 13.312 -10.594 -29.484 1 97.62 126 TYR B CA 1
ATOM 4461 C C . TYR B 1 126 ? 12.523 -9.984 -28.328 1 97.62 126 TYR B C 1
ATOM 4463 O O . TYR B 1 126 ? 11.445 -10.461 -27.984 1 97.62 126 TYR B O 1
ATOM 4471 N N . TYR B 1 127 ? 13.086 -8.945 -27.688 1 97.75 127 TYR B N 1
ATOM 4472 C CA . TYR B 1 127 ? 12.477 -8.406 -26.469 1 97.75 127 TYR B CA 1
ATOM 4473 C C . TYR B 1 127 ? 11.094 -7.836 -26.766 1 97.75 127 TYR B C 1
ATOM 4475 O O . TYR B 1 127 ? 10.172 -7.969 -25.953 1 97.75 127 TYR B O 1
ATOM 4483 N N . ALA B 1 128 ? 10.969 -7.18 -27.875 1 97.88 128 ALA B N 1
ATOM 4484 C CA . ALA B 1 128 ? 9.664 -6.68 -28.281 1 97.88 128 ALA B CA 1
ATOM 4485 C C . ALA B 1 128 ? 8.672 -7.824 -28.5 1 97.88 128 ALA B C 1
ATOM 4487 O O . ALA B 1 128 ? 7.52 -7.738 -28.078 1 97.88 128 ALA B O 1
ATOM 4488 N N . VAL B 1 129 ? 9.172 -8.875 -29.156 1 98.5 129 VAL B N 1
ATOM 4489 C CA . VAL B 1 129 ? 8.344 -10.039 -29.422 1 98.5 129 VAL B CA 1
ATOM 4490 C C . VAL B 1 129 ? 7.977 -10.719 -28.094 1 98.5 129 VAL B C 1
ATOM 4492 O O . VAL B 1 129 ? 6.805 -11.023 -27.844 1 98.5 129 VAL B O 1
ATOM 4495 N N . ALA B 1 130 ? 8.984 -10.969 -27.281 1 98.62 130 ALA B N 1
ATOM 4496 C CA . ALA B 1 130 ? 8.789 -11.656 -26.016 1 98.62 130 ALA B CA 1
ATOM 4497 C C . ALA B 1 130 ? 7.816 -10.891 -25.125 1 98.62 130 ALA B C 1
ATOM 4499 O O . ALA B 1 130 ? 6.957 -11.484 -24.469 1 98.62 130 ALA B O 1
ATOM 4500 N N . SER B 1 131 ? 7.957 -9.57 -25.031 1 98.5 131 SER B N 1
ATOM 4501 C CA . SER B 1 131 ? 7.047 -8.734 -24.25 1 98.5 131 SER B CA 1
ATOM 4502 C C . SER B 1 131 ? 5.621 -8.828 -24.797 1 98.5 131 SER B C 1
ATOM 4504 O O . SER B 1 131 ? 4.66 -8.859 -24.016 1 98.5 131 SER B O 1
ATOM 4506 N N . THR B 1 132 ? 5.477 -8.836 -26.062 1 98.5 132 THR B N 1
ATOM 4507 C CA . THR B 1 132 ? 4.164 -8.938 -26.688 1 98.5 132 THR B CA 1
ATOM 4508 C C . THR B 1 132 ? 3.529 -10.297 -26.406 1 98.5 132 THR B C 1
ATOM 4510 O O . THR B 1 132 ? 2.332 -10.383 -26.125 1 98.5 132 THR B O 1
ATOM 4513 N N . VAL B 1 133 ? 4.352 -11.336 -26.5 1 98.69 133 VAL B N 1
ATOM 4514 C CA . VAL B 1 133 ? 3.873 -12.68 -26.188 1 98.69 133 VAL B CA 1
ATOM 4515 C C . VAL B 1 133 ? 3.373 -12.719 -24.734 1 98.69 133 VAL B C 1
ATOM 4517 O O . VAL B 1 133 ? 2.295 -13.25 -24.469 1 98.69 133 VAL B O 1
ATOM 4520 N N . ALA B 1 134 ? 4.137 -12.172 -23.844 1 98.75 134 ALA B N 1
ATOM 4521 C CA . ALA B 1 134 ? 3.756 -12.125 -22.438 1 98.75 134 ALA B CA 1
ATOM 4522 C C . ALA B 1 134 ? 2.455 -11.352 -22.25 1 98.75 134 ALA B C 1
ATOM 4524 O O . ALA B 1 134 ? 1.564 -11.789 -21.516 1 98.75 134 ALA B O 1
ATOM 4525 N N . LEU B 1 135 ? 2.336 -10.211 -22.891 1 98.62 135 LEU B N 1
ATOM 4526 C CA . LEU B 1 135 ? 1.156 -9.359 -22.781 1 98.62 135 LEU B CA 1
ATOM 4527 C C . LEU B 1 135 ? -0.09 -10.094 -23.266 1 98.62 135 LEU B C 1
ATOM 4529 O O . LEU B 1 135 ? -1.117 -10.094 -22.578 1 98.62 135 LEU B O 1
ATOM 4533 N N . LEU B 1 136 ? 0.005 -10.703 -24.406 1 98.75 136 LEU B N 1
ATOM 4534 C CA . LEU B 1 136 ? -1.123 -11.422 -24.984 1 98.75 136 LEU B CA 1
ATOM 4535 C C . LEU B 1 136 ? -1.486 -12.641 -24.141 1 98.75 136 LEU B C 1
ATOM 4537 O O . LEU B 1 136 ? -2.668 -12.945 -23.969 1 98.75 136 LEU B O 1
ATOM 4541 N N . ALA B 1 137 ? -0.455 -13.328 -23.719 1 98.81 137 ALA B N 1
ATOM 4542 C CA . ALA B 1 137 ? -0.701 -14.445 -22.812 1 98.81 137 ALA B CA 1
ATOM 4543 C C . ALA B 1 137 ? -1.456 -13.992 -21.562 1 98.81 137 ALA B C 1
ATOM 4545 O O . ALA B 1 137 ? -2.314 -14.719 -21.062 1 98.81 137 ALA B O 1
ATOM 4546 N N . GLY B 1 138 ? -1.104 -12.797 -21.047 1 98.81 138 GLY B N 1
ATOM 4547 C CA . GLY B 1 138 ? -1.811 -12.258 -19.906 1 98.81 138 GLY B CA 1
ATOM 4548 C C . GLY B 1 138 ? -3.291 -12.047 -20.156 1 98.81 138 GLY B C 1
ATOM 4549 O O . GLY B 1 138 ? -4.117 -12.289 -19.281 1 98.81 138 GLY B O 1
ATOM 4550 N N . PHE B 1 139 ? -3.668 -11.602 -21.344 1 98.81 139 PHE B N 1
ATOM 4551 C CA . PHE B 1 139 ? -5.066 -11.43 -21.719 1 98.81 139 PHE B CA 1
ATOM 4552 C C . PHE B 1 139 ? -5.801 -12.766 -21.688 1 98.81 139 PHE B C 1
ATOM 4554 O O . PHE B 1 139 ? -6.914 -12.859 -21.172 1 98.81 139 PHE B O 1
ATOM 4561 N N . ILE B 1 140 ? -5.152 -13.758 -22.25 1 98.81 140 ILE B N 1
ATOM 4562 C CA . ILE B 1 140 ? -5.738 -15.094 -22.266 1 98.81 140 ILE B CA 1
ATOM 4563 C C . ILE B 1 140 ? -5.879 -15.617 -20.844 1 98.81 140 ILE B C 1
ATOM 4565 O O . ILE B 1 140 ? -6.93 -16.141 -20.469 1 98.81 140 ILE B O 1
ATOM 4569 N N . ALA B 1 141 ? -4.828 -15.445 -20.078 1 98.81 141 ALA B N 1
ATOM 4570 C CA . ALA B 1 141 ? -4.848 -15.898 -18.688 1 98.81 141 ALA B CA 1
ATOM 4571 C C . ALA B 1 141 ? -5.969 -15.219 -17.906 1 98.81 141 ALA B C 1
ATOM 4573 O O . ALA B 1 141 ? -6.645 -15.867 -17.094 1 98.81 141 ALA B O 1
ATOM 4574 N N . ALA B 1 142 ? -6.168 -13.914 -18.109 1 98.88 142 ALA B N 1
ATOM 4575 C CA . ALA B 1 142 ? -7.219 -13.18 -17.406 1 98.88 142 ALA B CA 1
ATOM 4576 C C . ALA B 1 142 ? -8.594 -13.789 -17.688 1 98.88 142 ALA B C 1
ATOM 4578 O O . ALA B 1 142 ? -9.414 -13.906 -16.766 1 98.88 142 ALA B O 1
ATOM 4579 N N . TRP B 1 143 ? -8.797 -14.172 -18.875 1 98.81 143 TRP B N 1
ATOM 4580 C CA . TRP B 1 143 ? -10.062 -14.797 -19.234 1 98.81 143 TRP B CA 1
ATOM 4581 C C . TRP B 1 143 ? -10.219 -16.141 -18.547 1 98.81 143 TRP B C 1
ATOM 4583 O O . TRP B 1 143 ? -11.297 -16.453 -18.016 1 98.81 143 TRP B O 1
ATOM 4593 N N . ILE B 1 144 ? -9.211 -16.938 -18.547 1 98.81 144 ILE B N 1
ATOM 4594 C CA . ILE B 1 144 ? -9.281 -18.25 -17.938 1 98.81 144 ILE B CA 1
ATOM 4595 C C . ILE B 1 144 ? -9.461 -18.109 -16.422 1 98.81 144 ILE B C 1
ATOM 4597 O O . ILE B 1 144 ? -10.156 -18.906 -15.789 1 98.81 144 ILE B O 1
ATOM 4601 N N . VAL B 1 145 ? -8.82 -17.094 -15.836 1 98.81 145 VAL B N 1
ATOM 4602 C CA . VAL B 1 145 ? -8.992 -16.812 -14.414 1 98.81 145 VAL B CA 1
ATOM 4603 C C . VAL B 1 145 ? -10.453 -16.484 -14.117 1 98.81 145 VAL B C 1
ATOM 4605 O O . VAL B 1 145 ? -11.016 -16.969 -13.133 1 98.81 145 VAL B O 1
ATOM 4608 N N . TYR B 1 146 ? -11.062 -15.688 -14.977 1 98.88 146 TYR B N 1
ATOM 4609 C CA . TYR B 1 146 ? -12.484 -15.398 -14.836 1 98.88 146 TYR B CA 1
ATOM 4610 C C . TYR B 1 146 ? -13.305 -16.688 -14.859 1 98.88 146 TYR B C 1
ATOM 4612 O O . TYR B 1 146 ? -14.141 -16.906 -13.984 1 98.88 146 TYR B O 1
ATOM 4620 N N . ARG B 1 147 ? -13.047 -17.5 -15.859 1 98.75 147 ARG B N 1
ATOM 4621 C CA . ARG B 1 147 ? -13.789 -18.75 -16.016 1 98.75 147 ARG B CA 1
ATOM 4622 C C . ARG B 1 147 ? -13.562 -19.656 -14.805 1 98.75 147 ARG B C 1
ATOM 4624 O O . ARG B 1 147 ? -14.477 -20.375 -14.391 1 98.75 147 ARG B O 1
ATOM 4631 N N . LEU B 1 148 ? -12.383 -19.656 -14.352 1 98.81 148 LEU B N 1
ATOM 4632 C CA . LEU B 1 148 ? -12.047 -20.453 -13.18 1 98.81 148 LEU B CA 1
ATOM 4633 C C . LEU B 1 148 ? -12.844 -20 -11.961 1 98.81 148 LEU B C 1
ATOM 4635 O O . LEU B 1 148 ? -13.352 -20.828 -11.203 1 98.81 148 LEU B O 1
ATOM 4639 N N . CYS B 1 149 ? -12.938 -18.672 -11.766 1 98.62 149 CYS B N 1
ATOM 4640 C CA . CYS B 1 149 ? -13.727 -18.125 -10.664 1 98.62 149 CYS B CA 1
ATOM 4641 C C . CYS B 1 149 ? -15.188 -18.547 -10.773 1 98.62 149 CYS B C 1
ATOM 4643 O O . CYS B 1 149 ? -15.781 -18.984 -9.789 1 98.62 149 CYS B O 1
ATOM 4645 N N . ILE B 1 150 ? -15.727 -18.5 -11.961 1 98.56 150 ILE B N 1
ATOM 4646 C CA . ILE B 1 150 ? -17.109 -18.875 -12.195 1 98.56 150 ILE B CA 1
ATOM 4647 C C . ILE B 1 150 ? -17.297 -20.359 -11.914 1 98.56 150 ILE B C 1
ATOM 4649 O O . ILE B 1 150 ? -18.25 -20.766 -11.25 1 98.56 150 ILE B O 1
ATOM 4653 N N . ALA B 1 151 ? -16.375 -21.141 -12.414 1 98.44 151 ALA B N 1
ATOM 4654 C CA . ALA B 1 151 ? -16.453 -22.594 -12.211 1 98.44 151 ALA B CA 1
ATOM 4655 C C . ALA B 1 151 ? -16.422 -22.938 -10.719 1 98.44 151 ALA B C 1
ATOM 4657 O O . ALA B 1 151 ? -17.141 -23.844 -10.273 1 98.44 151 ALA B O 1
ATOM 4658 N N . SER B 1 152 ? -15.57 -22.266 -10 1 98.62 152 SER B N 1
ATOM 4659 C CA . SER B 1 152 ? -15.469 -22.5 -8.57 1 98.62 152 SER B CA 1
ATOM 4660 C C . SER B 1 152 ? -16.781 -22.188 -7.859 1 98.62 152 SER B C 1
ATOM 4662 O O . SER B 1 152 ? -17.25 -22.984 -7.027 1 98.62 152 SER B O 1
ATOM 4664 N N . LEU B 1 153 ? -17.359 -21.031 -8.195 1 98.38 153 LEU B N 1
ATOM 4665 C CA . LEU B 1 153 ? -18.625 -20.641 -7.594 1 98.38 153 LEU B CA 1
ATOM 4666 C C . LEU B 1 153 ? -19.719 -21.625 -7.945 1 98.38 153 LEU B C 1
ATOM 4668 O O . LEU B 1 153 ? -20.516 -22.016 -7.078 1 98.38 153 LEU B O 1
ATOM 4672 N N . GLN B 1 154 ? -19.781 -22.062 -9.156 1 97.62 154 GLN B N 1
ATOM 4673 C CA . GLN B 1 154 ? -20.781 -23.031 -9.594 1 97.62 154 GLN B CA 1
ATOM 4674 C C . GLN B 1 154 ? -20.594 -24.375 -8.883 1 97.62 154 GLN B C 1
ATOM 4676 O O . GLN B 1 154 ? -21.578 -25.016 -8.516 1 97.62 154 GLN B O 1
ATOM 4681 N N . ALA B 1 155 ? -19.391 -24.797 -8.742 1 96.88 155 ALA B N 1
ATOM 4682 C CA . ALA B 1 155 ? -19.094 -26.047 -8.047 1 96.88 155 ALA B CA 1
ATOM 4683 C C . ALA B 1 155 ? -19.609 -26.016 -6.613 1 96.88 155 ALA B C 1
ATOM 4685 O O . ALA B 1 155 ? -19.906 -27.062 -6.027 1 96.88 155 ALA B O 1
ATOM 4686 N N . LEU B 1 156 ? -19.766 -24.812 -6.039 1 96.88 156 LEU B N 1
ATOM 4687 C CA . LEU B 1 156 ? -20.203 -24.672 -4.656 1 96.88 156 LEU B CA 1
ATOM 4688 C C . LEU B 1 156 ? -21.688 -24.375 -4.586 1 96.88 156 LEU B C 1
ATOM 4690 O O . LEU B 1 156 ? -22.203 -24.016 -3.523 1 96.88 156 LEU B O 1
ATOM 4694 N N . GLY B 1 157 ? -22.375 -24.438 -5.68 1 96.56 157 GLY B N 1
ATOM 4695 C CA . GLY B 1 157 ? -23.812 -24.328 -5.703 1 96.56 157 GLY B CA 1
ATOM 4696 C C . GLY B 1 157 ? -24.297 -22.891 -5.836 1 96.56 157 GLY B C 1
ATOM 4697 O O . GLY B 1 157 ? -25.5 -22.609 -5.672 1 96.56 157 GLY B O 1
ATOM 4698 N N . ARG B 1 158 ? -23.406 -21.953 -6.043 1 95.19 158 ARG B N 1
ATOM 4699 C CA . ARG B 1 158 ? -23.797 -20.578 -6.289 1 95.19 158 ARG B CA 1
ATOM 4700 C C . ARG B 1 158 ? -24.203 -20.375 -7.746 1 95.19 158 ARG B C 1
ATOM 4702 O O . ARG B 1 158 ? -23.328 -20.234 -8.617 1 95.19 158 ARG B O 1
ATOM 4709 N N . THR B 1 159 ? -25.5 -20.203 -7.977 1 92.56 159 THR B N 1
ATOM 4710 C CA . THR B 1 159 ? -25.969 -20.281 -9.359 1 92.56 159 THR B CA 1
ATOM 4711 C C . THR B 1 159 ? -26.453 -18.906 -9.836 1 92.56 159 THR B C 1
ATOM 4713 O O . THR B 1 159 ? -26.859 -18.766 -10.992 1 92.56 159 THR B O 1
ATOM 4716 N N . ASP B 1 160 ? -26.422 -17.875 -8.969 1 96.5 160 ASP B N 1
ATOM 4717 C CA . ASP B 1 160 ? -26.812 -16.547 -9.422 1 96.5 160 ASP B CA 1
ATOM 4718 C C . ASP B 1 160 ? -25.828 -15.992 -10.438 1 96.5 160 ASP B C 1
ATOM 4720 O O . ASP B 1 160 ? -24.734 -15.523 -10.062 1 96.5 160 ASP B O 1
ATOM 4724 N N . ALA B 1 161 ? -26.234 -15.977 -11.656 1 95 161 ALA B N 1
ATOM 4725 C CA . ALA B 1 161 ? -25.359 -15.633 -12.766 1 95 161 ALA B CA 1
ATOM 4726 C C . ALA B 1 161 ? -24.859 -14.188 -12.648 1 95 161 ALA B C 1
ATOM 4728 O O . ALA B 1 161 ? -23.688 -13.906 -12.898 1 95 161 ALA B O 1
ATOM 4729 N N . ALA B 1 162 ? -25.781 -13.305 -12.289 1 94.5 162 ALA B N 1
ATOM 4730 C CA . ALA B 1 162 ? -25.422 -11.891 -12.188 1 94.5 162 ALA B CA 1
ATOM 4731 C C . ALA B 1 162 ? -24.406 -11.656 -11.07 1 94.5 162 ALA B C 1
ATOM 4733 O O . ALA B 1 162 ? -23.422 -10.953 -11.258 1 94.5 162 ALA B O 1
ATOM 4734 N N . GLU B 1 163 ? -24.609 -12.258 -9.969 1 96.06 163 GLU B N 1
ATOM 4735 C CA . GLU B 1 163 ? -23.703 -12.133 -8.836 1 96.06 163 GLU B CA 1
ATOM 4736 C C . GLU B 1 163 ? -22.344 -12.766 -9.148 1 96.06 163 GLU B C 1
ATOM 4738 O O . GLU B 1 163 ? -21.297 -12.203 -8.828 1 96.06 163 GLU B O 1
ATOM 4743 N N . ASN B 1 164 ? -22.406 -13.938 -9.773 1 97.69 164 ASN B N 1
ATOM 4744 C CA . ASN B 1 164 ? -21.172 -14.633 -10.125 1 97.69 164 ASN B CA 1
ATOM 4745 C C . ASN B 1 164 ? -20.328 -13.828 -11.125 1 97.69 164 ASN B C 1
ATOM 4747 O O . ASN B 1 164 ? -19.109 -13.734 -10.977 1 97.69 164 ASN B O 1
ATOM 4751 N N . THR B 1 165 ? -21.062 -13.266 -12.094 1 97.38 165 THR B N 1
ATOM 4752 C CA . THR B 1 165 ? -20.359 -12.453 -13.094 1 97.38 165 THR B CA 1
ATOM 4753 C C . THR B 1 165 ? -19.703 -11.242 -12.445 1 97.38 165 THR B C 1
ATOM 4755 O O . THR B 1 165 ? -18.547 -10.922 -12.75 1 97.38 165 THR B O 1
ATOM 4758 N N . SER B 1 166 ? -20.422 -10.602 -11.539 1 96.75 166 SER B N 1
ATOM 4759 C CA . SER B 1 166 ? -19.875 -9.453 -10.836 1 96.75 166 SER B CA 1
ATOM 4760 C C . SER B 1 166 ? -18.641 -9.836 -10.016 1 96.75 166 SER B C 1
ATOM 4762 O O . SER B 1 166 ? -17.594 -9.188 -10.109 1 96.75 166 SER B O 1
ATOM 4764 N N . LEU B 1 167 ? -18.734 -10.906 -9.258 1 97.75 167 LEU B N 1
ATOM 4765 C CA . LEU B 1 167 ? -17.625 -11.375 -8.43 1 97.75 167 LEU B CA 1
ATOM 4766 C C . LEU B 1 167 ? -16.422 -11.766 -9.297 1 97.75 167 LEU B C 1
ATOM 4768 O O . LEU B 1 167 ? -15.281 -11.469 -8.953 1 97.75 167 LEU B O 1
ATOM 4772 N N . GLY B 1 168 ? -16.75 -12.477 -10.375 1 98.38 168 GLY B N 1
ATOM 4773 C CA . GLY B 1 168 ? -15.695 -12.859 -11.297 1 98.38 168 GLY B CA 1
ATOM 4774 C C . GLY B 1 168 ? -14.945 -11.68 -11.875 1 98.38 168 GLY B C 1
ATOM 4775 O O . GLY B 1 168 ? -13.711 -11.695 -11.953 1 98.38 168 GLY B O 1
ATOM 4776 N N . CYS B 1 169 ? -15.664 -10.633 -12.266 1 98.25 169 CYS B N 1
ATOM 4777 C CA . CYS B 1 169 ? -15.047 -9.445 -12.836 1 98.25 169 CYS B CA 1
ATOM 4778 C C . CYS B 1 169 ? -14.195 -8.719 -11.797 1 98.25 169 CYS B C 1
ATOM 4780 O O . CYS B 1 169 ? -13.094 -8.258 -12.102 1 98.25 169 CYS B O 1
ATOM 4782 N N . TRP B 1 170 ? -14.68 -8.641 -10.57 1 98.5 170 TRP B N 1
ATOM 4783 C CA . TRP B 1 170 ? -13.906 -8.023 -9.5 1 98.5 170 TRP B CA 1
ATOM 4784 C C . TRP B 1 170 ? -12.648 -8.844 -9.195 1 98.5 170 TRP B C 1
ATOM 4786 O O . TRP B 1 170 ? -11.594 -8.281 -8.906 1 98.5 170 TRP B O 1
ATOM 4796 N N . ALA B 1 171 ? -12.789 -10.148 -9.25 1 98.81 171 ALA B N 1
ATOM 4797 C CA . ALA B 1 171 ? -11.633 -11.008 -9.031 1 98.81 171 ALA B CA 1
ATOM 4798 C C . ALA B 1 171 ? -10.555 -10.758 -10.086 1 98.81 171 ALA B C 1
ATOM 4800 O O . ALA B 1 171 ? -9.367 -10.664 -9.766 1 98.81 171 ALA B O 1
ATOM 4801 N N . VAL B 1 172 ? -10.992 -10.625 -11.305 1 98.81 172 VAL B N 1
ATOM 4802 C CA . VAL B 1 172 ? -10.055 -10.344 -12.391 1 98.81 172 VAL B CA 1
ATOM 4803 C C . VAL B 1 172 ? -9.414 -8.969 -12.172 1 98.81 172 VAL B C 1
ATOM 4805 O O . VAL B 1 172 ? -8.227 -8.789 -12.422 1 98.81 172 VAL B O 1
ATOM 4808 N N . ALA B 1 173 ? -10.227 -8.016 -11.711 1 98.81 173 ALA B N 1
ATOM 4809 C CA . ALA B 1 173 ? -9.695 -6.684 -11.453 1 98.81 173 ALA B CA 1
ATOM 4810 C C . ALA B 1 173 ? -8.609 -6.723 -10.383 1 98.81 173 ALA B C 1
ATOM 4812 O O . ALA B 1 173 ? -7.535 -6.152 -10.555 1 98.81 173 ALA B O 1
ATOM 4813 N N . VAL B 1 174 ? -8.891 -7.398 -9.312 1 98.81 174 VAL B N 1
ATOM 4814 C CA . VAL B 1 174 ? -7.91 -7.496 -8.234 1 98.81 174 VAL B CA 1
ATOM 4815 C C . VAL B 1 174 ? -6.688 -8.273 -8.727 1 98.81 174 VAL B C 1
ATOM 4817 O O . VAL B 1 174 ? -5.551 -7.895 -8.445 1 98.81 174 VAL B O 1
ATOM 4820 N N . PHE B 1 175 ? -6.895 -9.328 -9.516 1 98.69 175 PHE B N 1
ATOM 4821 C CA . PHE B 1 175 ? -5.824 -10.117 -10.109 1 98.69 175 PHE B CA 1
ATOM 4822 C C . PHE B 1 175 ? -4.941 -9.242 -11 1 98.69 175 PHE B C 1
ATOM 4824 O O . PHE B 1 175 ? -3.715 -9.266 -10.875 1 98.69 175 PHE B O 1
ATOM 4831 N N . ALA B 1 176 ? -5.582 -8.453 -11.836 1 98.81 176 ALA B N 1
ATOM 4832 C CA . ALA B 1 176 ? -4.887 -7.641 -12.828 1 98.81 176 ALA B CA 1
ATOM 4833 C C . ALA B 1 176 ? -4.102 -6.516 -12.164 1 98.81 176 ALA B C 1
ATOM 4835 O O . ALA B 1 176 ? -3.133 -6.004 -12.727 1 98.81 176 ALA B O 1
ATOM 4836 N N . PHE B 1 177 ? -4.465 -6.172 -10.914 1 98.62 177 PHE B N 1
ATOM 4837 C CA . PHE B 1 177 ? -3.814 -5.043 -10.258 1 98.62 177 PHE B CA 1
ATOM 4838 C C . PHE B 1 177 ? -3.035 -5.508 -9.031 1 98.62 177 PHE B C 1
ATOM 4840 O O . PHE B 1 177 ? -2.701 -4.699 -8.164 1 98.62 177 PHE B O 1
ATOM 4847 N N . LEU B 1 178 ? -2.791 -6.77 -8.93 1 98 178 LEU B N 1
ATOM 4848 C CA . LEU B 1 178 ? -1.898 -7.238 -7.875 1 98 178 LEU B CA 1
ATOM 4849 C C . LEU B 1 178 ? -0.576 -6.48 -7.902 1 98 178 LEU B C 1
ATOM 4851 O O . LEU B 1 178 ? -0.148 -6.012 -8.961 1 98 178 LEU B O 1
ATOM 4855 N N . PRO B 1 179 ? 0.089 -6.395 -6.824 1 96.38 179 PRO B N 1
ATOM 4856 C CA . PRO B 1 179 ? 1.339 -5.633 -6.766 1 96.38 179 PRO B CA 1
ATOM 4857 C C . PRO B 1 179 ? 2.379 -6.125 -7.77 1 96.38 179 PRO B C 1
ATOM 4859 O O . PRO B 1 179 ? 3.148 -5.328 -8.312 1 96.38 179 PRO B O 1
ATOM 4862 N N . VAL B 1 180 ? 2.402 -7.375 -8.086 1 97.12 180 VAL B N 1
ATOM 4863 C CA . VAL B 1 180 ? 3.447 -7.949 -8.922 1 97.12 180 VAL B CA 1
ATOM 4864 C C . VAL B 1 180 ? 2.932 -8.117 -10.352 1 97.12 180 VAL B C 1
ATOM 4866 O O . VAL B 1 180 ? 3.646 -8.617 -11.227 1 97.12 180 VAL B O 1
ATOM 4869 N N . ALA B 1 181 ? 1.759 -7.645 -10.648 1 97.75 181 ALA B N 1
ATOM 4870 C CA . ALA B 1 181 ? 1.077 -7.895 -11.922 1 97.75 181 ALA B CA 1
ATOM 4871 C C . ALA B 1 181 ? 1.862 -7.305 -13.086 1 97.75 181 ALA B C 1
ATOM 4873 O O . ALA B 1 181 ? 1.774 -7.801 -14.211 1 97.75 181 ALA B O 1
ATOM 4874 N N . PRO B 1 182 ? 2.674 -6.281 -12.859 1 97.5 182 PRO B N 1
ATOM 4875 C CA . PRO B 1 182 ? 3.424 -5.734 -13.992 1 97.5 182 PRO B CA 1
ATOM 4876 C C . PRO B 1 182 ? 4.344 -6.766 -14.648 1 97.5 182 PRO B C 1
ATOM 4878 O O . PRO B 1 182 ? 4.695 -6.629 -15.82 1 97.5 182 PRO B O 1
ATOM 4881 N N . VAL B 1 183 ? 4.688 -7.789 -13.945 1 97.56 183 VAL B N 1
ATOM 4882 C CA . VAL B 1 183 ? 5.566 -8.82 -14.484 1 97.56 183 VAL B CA 1
ATOM 4883 C C . VAL B 1 183 ? 4.887 -9.516 -15.664 1 97.56 183 VAL B C 1
ATOM 4885 O O . VAL B 1 183 ? 5.555 -10.094 -16.516 1 97.56 183 VAL B O 1
ATOM 4888 N N . LEU B 1 184 ? 3.555 -9.359 -15.812 1 98.31 184 LEU B N 1
ATOM 4889 C CA . LEU B 1 184 ? 2.768 -10.078 -16.812 1 98.31 184 LEU B CA 1
ATOM 4890 C C . LEU B 1 184 ? 2.932 -9.438 -18.188 1 98.31 184 LEU B C 1
ATOM 4892 O O . LEU B 1 184 ? 2.457 -9.977 -19.188 1 98.31 184 LEU B O 1
ATOM 4896 N N . GLN B 1 185 ? 3.607 -8.305 -18.219 1 98.12 185 GLN B N 1
ATOM 4897 C CA . GLN B 1 185 ? 3.893 -7.688 -19.516 1 98.12 185 GLN B CA 1
ATOM 4898 C C . GLN B 1 185 ? 5.398 -7.598 -19.75 1 98.12 185 GLN B C 1
ATOM 4900 O O . GLN B 1 185 ? 5.832 -7.047 -20.766 1 98.12 185 GLN B O 1
ATOM 4905 N N . ALA B 1 186 ? 6.227 -8.109 -18.844 1 97.5 186 ALA B N 1
ATOM 4906 C CA . ALA B 1 186 ? 7.668 -8.25 -19.031 1 97.5 186 ALA B CA 1
ATOM 4907 C C . ALA B 1 186 ? 7.996 -9.539 -19.781 1 97.5 186 ALA B C 1
ATOM 4909 O O . ALA B 1 186 ? 7.176 -10.461 -19.844 1 97.5 186 ALA B O 1
ATOM 4910 N N . PRO B 1 187 ? 9.164 -9.508 -20.484 1 97.88 187 PRO B N 1
ATOM 4911 C CA . PRO B 1 187 ? 9.547 -10.75 -21.172 1 97.88 187 PRO B CA 1
ATOM 4912 C C . PRO B 1 187 ? 9.906 -11.867 -20.203 1 97.88 187 PRO B C 1
ATOM 4914 O O . PRO B 1 187 ? 11.047 -12.352 -20.203 1 97.88 187 PRO B O 1
ATOM 4917 N N . TYR B 1 188 ? 8.938 -12.266 -19.438 1 97.06 188 TYR B N 1
ATOM 4918 C CA . TYR B 1 188 ? 9.016 -13.32 -18.438 1 97.06 188 TYR B CA 1
ATOM 4919 C C . TYR B 1 188 ? 8 -14.422 -18.719 1 97.06 188 TYR B C 1
ATOM 4921 O O . TYR B 1 188 ? 7.121 -14.258 -19.562 1 97.06 188 TYR B O 1
ATOM 4929 N N . ALA B 1 189 ? 8.172 -15.508 -18.125 1 97.94 189 ALA B N 1
ATOM 4930 C CA . ALA B 1 189 ? 7.371 -16.688 -18.422 1 97.94 189 ALA B CA 1
ATOM 4931 C C . ALA B 1 189 ? 6.09 -16.703 -17.594 1 97.94 189 ALA B C 1
ATOM 4933 O O . ALA B 1 189 ? 5.223 -17.562 -17.781 1 97.94 189 ALA B O 1
ATOM 4934 N N . GLU B 1 190 ? 5.836 -15.75 -16.656 1 97.75 190 GLU B N 1
ATOM 4935 C CA . GLU B 1 190 ? 4.758 -15.781 -15.68 1 97.75 190 GLU B CA 1
ATOM 4936 C C . GLU B 1 190 ? 3.391 -15.805 -16.359 1 97.75 190 GLU B C 1
ATOM 4938 O O . GLU B 1 190 ? 2.508 -16.578 -15.969 1 97.75 190 GLU B O 1
ATOM 4943 N N . SER B 1 191 ? 3.221 -14.945 -17.344 1 98.31 191 SER B N 1
ATOM 4944 C CA . SER B 1 191 ? 1.917 -14.859 -17.984 1 98.31 191 SER B CA 1
ATOM 4945 C C . SER B 1 191 ? 1.591 -16.156 -18.734 1 98.31 191 SER B C 1
ATOM 4947 O O . SER B 1 191 ? 0.466 -16.656 -18.656 1 98.31 191 SER B O 1
ATOM 4949 N N . VAL B 1 192 ? 2.582 -16.672 -19.453 1 98.56 192 VAL B N 1
ATOM 4950 C CA . VAL B 1 192 ? 2.381 -17.922 -20.172 1 98.56 192 VAL B CA 1
ATOM 4951 C C . VAL B 1 192 ? 2.08 -19.047 -19.188 1 98.56 192 VAL B C 1
ATOM 4953 O O . VAL B 1 192 ? 1.189 -19.875 -19.438 1 98.56 192 VAL B O 1
ATOM 4956 N N . ASN B 1 193 ? 2.834 -19.109 -18.172 1 98.56 193 ASN B N 1
ATOM 4957 C CA . ASN B 1 193 ? 2.582 -20.125 -17.156 1 98.56 193 ASN B CA 1
ATOM 4958 C C . ASN B 1 193 ? 1.176 -20.016 -16.578 1 98.56 193 ASN B C 1
ATOM 4960 O O . ASN B 1 193 ? 0.524 -21.016 -16.312 1 98.56 193 ASN B O 1
ATOM 4964 N N . LEU B 1 194 ? 0.694 -18.812 -16.344 1 98.62 194 LEU B N 1
ATOM 4965 C CA . LEU B 1 194 ? -0.618 -18.578 -15.75 1 98.62 194 LEU B CA 1
ATOM 4966 C C . LEU B 1 194 ? -1.724 -19.125 -16.641 1 98.62 194 LEU B C 1
ATOM 4968 O O . LEU B 1 194 ? -2.752 -19.594 -16.156 1 98.62 194 LEU B O 1
ATOM 4972 N N . ILE B 1 195 ? -1.55 -19.078 -17.984 1 98.75 195 ILE B N 1
ATOM 4973 C CA . ILE B 1 195 ? -2.523 -19.672 -18.891 1 98.75 195 ILE B CA 1
ATOM 4974 C C . ILE B 1 195 ? -2.721 -21.156 -18.547 1 98.75 195 ILE B C 1
ATOM 4976 O O . ILE B 1 195 ? -3.838 -21.578 -18.266 1 98.75 195 ILE B O 1
ATOM 4980 N N . PHE B 1 196 ? -1.669 -21.828 -18.516 1 98.81 196 PHE B N 1
ATOM 4981 C CA . PHE B 1 196 ? -1.749 -23.281 -18.422 1 98.81 196 PHE B CA 1
ATOM 4982 C C . PHE B 1 196 ? -2.018 -23.703 -16.984 1 98.81 196 PHE B C 1
ATOM 4984 O O . PHE B 1 196 ? -2.697 -24.703 -16.75 1 98.81 196 PHE B O 1
ATOM 4991 N N . LEU B 1 197 ? -1.472 -22.969 -16.047 1 98.75 197 LEU B N 1
ATOM 4992 C CA . LEU B 1 197 ? -1.765 -23.266 -14.641 1 98.75 197 LEU B CA 1
ATOM 4993 C C . LEU B 1 197 ? -3.246 -23.078 -14.344 1 98.75 197 LEU B C 1
ATOM 4995 O O . LEU B 1 197 ? -3.896 -23.969 -13.789 1 98.75 197 LEU B O 1
ATOM 4999 N N . ALA B 1 198 ? -3.795 -21.906 -14.68 1 98.81 198 ALA B N 1
ATOM 5000 C CA . ALA B 1 198 ? -5.207 -21.625 -14.445 1 98.81 198 ALA B CA 1
ATOM 5001 C C . ALA B 1 198 ? -6.098 -22.594 -15.203 1 98.81 198 ALA B C 1
ATOM 5003 O O . ALA B 1 198 ? -7.145 -23.016 -14.695 1 98.81 198 ALA B O 1
ATOM 5004 N N . TRP B 1 199 ? -5.695 -22.906 -16.406 1 98.81 199 TRP B N 1
ATOM 5005 C CA . TRP B 1 199 ? -6.449 -23.859 -17.219 1 98.81 199 TRP B CA 1
ATOM 5006 C C . TRP B 1 199 ? -6.449 -25.25 -16.594 1 98.81 199 TRP B C 1
ATOM 5008 O O . TRP B 1 199 ? -7.477 -25.922 -16.562 1 98.81 199 TRP B O 1
ATOM 5018 N N . THR B 1 200 ? -5.305 -25.672 -16.109 1 98.69 200 THR B N 1
ATOM 5019 C CA . THR B 1 200 ? -5.215 -26.953 -15.422 1 98.69 200 THR B CA 1
ATOM 5020 C C . THR B 1 200 ? -6.133 -26.969 -14.195 1 98.69 200 THR B C 1
ATOM 5022 O O . THR B 1 200 ? -6.871 -27.938 -13.992 1 98.69 200 THR B O 1
ATOM 5025 N N . LEU B 1 201 ? -6.109 -25.922 -13.422 1 98.75 201 LEU B N 1
ATOM 5026 C CA . LEU B 1 201 ? -6.961 -25.828 -12.242 1 98.75 201 LEU B CA 1
ATOM 5027 C C . LEU B 1 201 ? -8.43 -25.797 -12.633 1 98.75 201 LEU B C 1
ATOM 5029 O O . LEU B 1 201 ? -9.273 -26.406 -11.953 1 98.75 201 LEU B O 1
ATOM 5033 N N . TYR B 1 202 ? -8.719 -25.094 -13.711 1 98.69 202 TYR B N 1
ATOM 5034 C CA . TYR B 1 202 ? -10.086 -25.047 -14.227 1 98.69 202 TYR B CA 1
ATOM 5035 C C . TYR B 1 202 ? -10.578 -26.453 -14.562 1 98.69 202 TYR B C 1
ATOM 5037 O O . TYR B 1 202 ? -11.695 -26.828 -14.188 1 98.69 202 TYR B O 1
ATOM 5045 N N . LEU B 1 203 ? -9.797 -27.219 -15.266 1 98.56 203 LEU B N 1
ATOM 5046 C CA . LEU B 1 203 ? -10.164 -28.578 -15.664 1 98.56 203 LEU B CA 1
ATOM 5047 C C . LEU B 1 203 ? -10.281 -29.484 -14.445 1 98.56 203 LEU B C 1
ATOM 5049 O O . LEU B 1 203 ? -11.109 -30.391 -14.422 1 98.56 203 LEU B O 1
ATOM 5053 N N . MET B 1 204 ? -9.43 -29.234 -13.477 1 97.94 204 MET B N 1
ATOM 5054 C CA . MET B 1 204 ? -9.516 -30 -12.242 1 97.94 204 MET B CA 1
ATOM 5055 C C . MET B 1 204 ? -10.836 -29.734 -11.523 1 97.94 204 MET B C 1
ATOM 5057 O O . MET B 1 204 ? -11.477 -30.672 -11.031 1 97.94 204 MET B O 1
ATOM 5061 N N . VAL B 1 205 ? -11.25 -28.469 -11.461 1 97.94 205 VAL B N 1
ATOM 5062 C CA . VAL B 1 205 ? -12.508 -28.078 -10.836 1 97.94 205 VAL B CA 1
ATOM 5063 C C . VAL B 1 205 ? -13.68 -28.719 -11.586 1 97.94 205 VAL B C 1
ATOM 5065 O O . VAL B 1 205 ? -14.648 -29.156 -10.969 1 97.94 205 VAL B O 1
ATOM 5068 N N . ARG B 1 206 ? -13.547 -28.859 -12.891 1 97.69 206 ARG B N 1
ATOM 5069 C CA . ARG B 1 206 ? -14.602 -29.406 -13.734 1 97.69 206 ARG B CA 1
ATOM 5070 C C . ARG B 1 206 ? -14.5 -30.938 -13.812 1 97.69 206 ARG B C 1
ATOM 5072 O O . ARG B 1 206 ? -15.266 -31.578 -14.539 1 97.69 206 ARG B O 1
ATOM 5079 N N . ALA B 1 207 ? -13.539 -31.516 -13.227 1 97.12 207 ALA B N 1
ATOM 5080 C CA . ALA B 1 207 ? -13.32 -32.969 -13.18 1 97.12 207 ALA B CA 1
ATOM 5081 C C . ALA B 1 207 ? -13.07 -33.531 -14.57 1 97.12 207 ALA B C 1
ATOM 5083 O O . ALA B 1 207 ? -13.633 -34.562 -14.938 1 97.12 207 ALA B O 1
ATOM 5084 N N . ARG B 1 208 ? -12.367 -32.75 -15.352 1 97.81 208 ARG B N 1
ATOM 5085 C CA . ARG B 1 208 ? -11.93 -33.219 -16.656 1 97.81 208 ARG B CA 1
ATOM 5086 C C . ARG B 1 208 ? -10.461 -33.656 -16.625 1 97.81 208 ARG B C 1
ATOM 5088 O O . ARG B 1 208 ? -9.602 -33 -17.219 1 97.81 208 ARG B O 1
ATOM 5095 N N . TYR B 1 209 ? -10.203 -34.781 -16.094 1 96.88 209 TYR B N 1
ATOM 5096 C CA . TYR B 1 209 ? -8.875 -35.219 -15.68 1 96.88 209 TYR B CA 1
ATOM 5097 C C . TYR B 1 209 ? -8.031 -35.625 -16.875 1 96.88 209 TYR B C 1
ATOM 5099 O O . TYR B 1 209 ? -6.805 -35.5 -16.844 1 96.88 209 TYR B O 1
ATOM 5107 N N . LEU B 1 210 ? -8.609 -36.125 -17.969 1 96.06 210 LEU B N 1
ATOM 5108 C CA . LEU B 1 210 ? -7.848 -36.531 -19.141 1 96.06 210 LEU B CA 1
ATOM 5109 C C . LEU B 1 210 ? -7.418 -35.281 -19.938 1 96.06 210 LEU B C 1
ATOM 5111 O O . LEU B 1 210 ? -6.277 -35.219 -20.406 1 96.06 210 LEU B O 1
ATOM 5115 N N . LEU B 1 211 ? -8.336 -34.375 -20.109 1 96.69 211 LEU B N 1
ATOM 5116 C CA . LEU B 1 211 ? -8.055 -33.125 -20.844 1 96.69 211 LEU B CA 1
ATOM 5117 C C . LEU B 1 211 ? -7.008 -32.281 -20.109 1 96.69 211 LEU B C 1
ATOM 5119 O O . LEU B 1 211 ? -6.324 -31.469 -20.734 1 96.69 211 LEU B O 1
ATOM 5123 N N . LEU B 1 212 ? -6.879 -32.5 -18.859 1 96.94 212 LEU B N 1
ATOM 5124 C CA . LEU B 1 212 ? -5.988 -31.734 -18 1 96.94 212 LEU B CA 1
ATOM 5125 C C . LEU B 1 212 ? -4.531 -32.062 -18.297 1 96.94 212 LEU B C 1
ATOM 5127 O O . LEU B 1 212 ? -3.641 -31.25 -18.062 1 96.94 212 LEU B O 1
ATOM 5131 N N . LEU B 1 213 ? -4.262 -33.219 -18.844 1 96.81 213 LEU B N 1
ATOM 5132 C CA . LEU B 1 213 ? -2.912 -33.781 -18.906 1 96.81 213 LEU B CA 1
ATOM 5133 C C . LEU B 1 213 ? -2.033 -32.969 -19.844 1 96.81 213 LEU B C 1
ATOM 5135 O O . LEU B 1 213 ? -0.965 -32.5 -19.453 1 96.81 213 LEU B O 1
ATOM 5139 N N . PRO B 1 214 ? -2.471 -32.719 -21.109 1 97.5 214 PRO B N 1
ATOM 5140 C CA . PRO B 1 214 ? -1.604 -31.891 -21.984 1 97.5 214 PRO B CA 1
ATOM 5141 C C . PRO B 1 214 ? -1.423 -30.469 -21.453 1 97.5 214 PRO B C 1
ATOM 5143 O O . PRO B 1 214 ? -0.354 -29.875 -21.641 1 97.5 214 PRO B O 1
ATOM 5146 N N . VAL B 1 215 ? -2.396 -29.906 -20.844 1 98.25 215 VAL B N 1
ATOM 5147 C CA . VAL B 1 215 ? -2.34 -28.562 -20.297 1 98.25 215 VAL B CA 1
ATOM 5148 C C . VAL B 1 215 ? -1.378 -28.516 -19.125 1 98.25 215 VAL B C 1
ATOM 5150 O O . VAL B 1 215 ? -0.579 -27.578 -19 1 98.25 215 VAL B O 1
ATOM 5153 N N . ALA B 1 216 ? -1.437 -29.5 -18.297 1 98.19 216 ALA B N 1
ATOM 5154 C CA . ALA B 1 216 ? -0.537 -29.594 -17.141 1 98.19 216 ALA B CA 1
ATOM 5155 C C . ALA B 1 216 ? 0.914 -29.75 -17.594 1 98.19 216 ALA B C 1
ATOM 5157 O O . ALA B 1 216 ? 1.824 -29.188 -16.969 1 98.19 216 ALA B O 1
ATOM 5158 N N . ALA B 1 217 ? 1.116 -30.531 -18.656 1 97.88 217 ALA B N 1
ATOM 5159 C CA . ALA B 1 217 ? 2.465 -30.703 -19.188 1 97.88 217 ALA B CA 1
ATOM 5160 C C . ALA B 1 217 ? 3.045 -29.359 -19.625 1 97.88 217 ALA B C 1
ATOM 5162 O O . ALA B 1 217 ? 4.211 -29.062 -19.359 1 97.88 217 ALA B O 1
ATOM 5163 N N . LEU B 1 218 ? 2.238 -28.562 -20.266 1 98.31 218 LEU B N 1
ATOM 5164 C CA . LEU B 1 218 ? 2.682 -27.25 -20.719 1 98.31 218 LEU B CA 1
ATOM 5165 C C . LEU B 1 218 ? 2.926 -26.312 -19.531 1 98.31 218 LEU B C 1
ATOM 5167 O O . LEU B 1 218 ? 3.84 -25.484 -19.562 1 98.31 218 LEU B O 1
ATOM 5171 N N . ALA B 1 219 ? 2.096 -26.469 -18.484 1 98.38 219 ALA B N 1
ATOM 5172 C CA . ALA B 1 219 ? 2.328 -25.688 -17.266 1 98.38 219 ALA B CA 1
ATOM 5173 C C . ALA B 1 219 ? 3.68 -26.031 -16.641 1 98.38 219 ALA B C 1
ATOM 5175 O O . ALA B 1 219 ? 4.43 -25.141 -16.25 1 98.38 219 ALA B O 1
ATOM 5176 N N . CYS B 1 220 ? 4.016 -27.328 -16.703 1 97.62 220 CYS B N 1
ATOM 5177 C CA . CYS B 1 220 ? 5.238 -27.828 -16.078 1 97.62 220 CYS B CA 1
ATOM 5178 C C . CYS B 1 220 ? 6.457 -27.516 -16.938 1 97.62 220 CYS B C 1
ATOM 5180 O O . CYS B 1 220 ? 7.59 -27.578 -16.453 1 97.62 220 CYS B O 1
ATOM 5182 N N . LEU B 1 221 ? 6.27 -27.109 -18.156 1 97.81 221 LEU B N 1
ATOM 5183 C CA . LEU B 1 221 ? 7.367 -26.75 -19.047 1 97.81 221 LEU B CA 1
ATOM 5184 C C . LEU B 1 221 ? 7.504 -25.234 -19.141 1 97.81 221 LEU B C 1
ATOM 5186 O O . LEU B 1 221 ? 8.336 -24.719 -19.891 1 97.81 221 LEU B O 1
ATOM 5190 N N . SER B 1 222 ? 6.711 -24.516 -18.438 1 97.56 222 SER B N 1
ATOM 5191 C CA . SER B 1 222 ? 6.758 -23.062 -18.438 1 97.56 222 SER B CA 1
ATOM 5192 C C . SER B 1 222 ? 7.41 -22.531 -17.172 1 97.56 222 SER B C 1
ATOM 5194 O O . SER B 1 222 ? 8.18 -21.562 -17.219 1 97.56 222 SER B O 1
ATOM 5196 N N . ARG B 1 223 ? 7.105 -23.062 -16 1 96.44 223 ARG B N 1
ATOM 5197 C CA . ARG B 1 223 ? 7.688 -22.719 -14.711 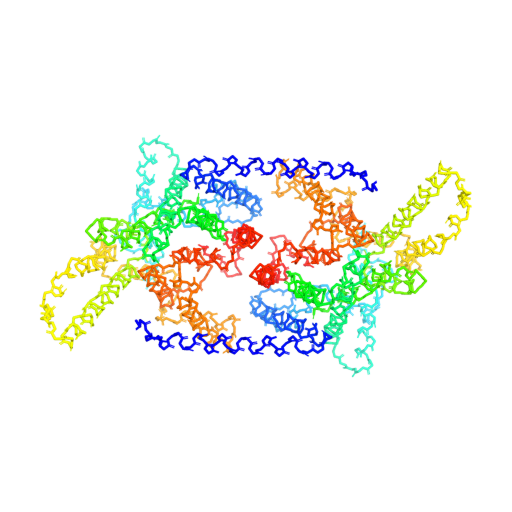1 96.44 223 ARG B CA 1
ATOM 5198 C C . ARG B 1 223 ? 7.633 -23.906 -13.758 1 96.44 223 ARG B C 1
ATOM 5200 O O . ARG B 1 223 ? 6.941 -24.891 -14.023 1 96.44 223 ARG B O 1
ATOM 5207 N N . PRO B 1 224 ? 8.367 -23.828 -12.625 1 93.75 224 PRO B N 1
ATOM 5208 C CA . PRO B 1 224 ? 8.414 -24.969 -11.703 1 93.75 224 PRO B CA 1
ATOM 5209 C C . PRO B 1 224 ? 7.172 -25.062 -10.82 1 93.75 224 PRO B C 1
ATOM 5211 O O . PRO B 1 224 ? 7.277 -24.969 -9.594 1 93.75 224 PRO B O 1
ATOM 5214 N N . VAL B 1 225 ? 6.023 -25.375 -11.352 1 96.62 225 VAL B N 1
ATOM 5215 C CA . VAL B 1 225 ? 4.77 -25.469 -10.609 1 96.62 225 VAL B CA 1
ATOM 5216 C C . VAL B 1 225 ? 4.316 -26.922 -10.539 1 96.62 225 VAL B C 1
ATOM 5218 O O . VAL B 1 225 ? 3.275 -27.219 -9.953 1 96.62 225 VAL B O 1
ATOM 5221 N N . GLY B 1 226 ? 5.051 -27.859 -11.109 1 97 226 GLY B N 1
ATOM 5222 C CA . GLY B 1 226 ? 4.645 -29.25 -11.242 1 97 226 GLY B CA 1
ATOM 5223 C C . GLY B 1 226 ? 4.523 -29.969 -9.914 1 97 226 GLY B C 1
ATOM 5224 O O . GLY B 1 226 ? 3.572 -30.719 -9.688 1 97 226 GLY B O 1
ATOM 5225 N N . VAL B 1 227 ? 5.469 -29.703 -9.031 1 95.69 227 VAL B N 1
ATOM 5226 C CA . VAL B 1 227 ? 5.508 -30.406 -7.754 1 95.69 227 VAL B CA 1
ATOM 5227 C C . VAL B 1 227 ? 4.27 -30.062 -6.93 1 95.69 227 VAL B C 1
ATOM 5229 O O . VAL B 1 227 ? 3.533 -30.953 -6.496 1 95.69 227 VAL B O 1
ATOM 5232 N N . PRO B 1 228 ? 4.004 -28.766 -6.715 1 97.81 228 PRO B N 1
ATOM 5233 C CA . PRO B 1 228 ? 2.789 -28.453 -5.957 1 97.81 228 PRO B CA 1
ATOM 5234 C C . PRO B 1 228 ? 1.514 -28.828 -6.707 1 97.81 228 PRO B C 1
ATOM 5236 O O . PRO B 1 228 ? 0.513 -29.188 -6.082 1 97.81 228 PRO B O 1
ATOM 5239 N N . LEU B 1 229 ? 1.503 -28.781 -7.98 1 98.19 229 LEU B N 1
ATOM 5240 C CA . LEU B 1 229 ? 0.346 -29.188 -8.766 1 98.19 229 LEU B CA 1
ATOM 5241 C C . LEU B 1 229 ? 0.078 -30.672 -8.609 1 98.19 229 LEU B C 1
ATOM 5243 O O . LEU B 1 229 ? -1.074 -31.094 -8.477 1 98.19 229 LEU B O 1
ATOM 5247 N N . GLY B 1 230 ? 1.158 -31.484 -8.68 1 97.88 230 GLY B N 1
ATOM 5248 C CA . GLY B 1 230 ? 1.024 -32.906 -8.438 1 97.88 230 GLY B CA 1
ATOM 5249 C C . GLY B 1 230 ? 0.512 -33.25 -7.047 1 97.88 230 GLY B C 1
ATOM 5250 O O . GLY B 1 230 ? -0.362 -34.094 -6.887 1 97.88 230 GLY B O 1
ATOM 5251 N N . ALA B 1 231 ? 1.053 -32.562 -6.09 1 97.94 231 ALA B N 1
ATOM 5252 C CA . ALA B 1 231 ? 0.604 -32.75 -4.715 1 97.94 231 ALA B CA 1
ATOM 5253 C C . ALA B 1 231 ? -0.878 -32.406 -4.566 1 97.94 231 ALA B C 1
ATOM 5255 O O . ALA B 1 231 ? -1.627 -33.156 -3.92 1 97.94 231 ALA B O 1
ATOM 5256 N N . ALA B 1 232 ? -1.302 -31.312 -5.156 1 98.19 232 ALA B N 1
ATOM 5257 C CA . ALA B 1 232 ? -2.699 -30.891 -5.078 1 98.19 232 ALA B CA 1
ATOM 5258 C C . ALA B 1 232 ? -3.613 -31.922 -5.75 1 98.19 232 ALA B C 1
ATOM 5260 O O . ALA B 1 232 ? -4.656 -32.281 -5.203 1 98.19 232 ALA B O 1
ATOM 5261 N N . ALA B 1 233 ? -3.25 -32.375 -6.922 1 97.88 233 ALA B N 1
ATOM 5262 C CA . ALA B 1 233 ? -4.043 -33.344 -7.652 1 97.88 233 ALA B CA 1
ATOM 5263 C C . ALA B 1 233 ? -4.125 -34.656 -6.887 1 97.88 233 ALA B C 1
ATOM 5265 O O . ALA B 1 233 ? -5.195 -35.281 -6.801 1 97.88 233 ALA B O 1
ATOM 5266 N N . GLY B 1 234 ? -2.979 -35.156 -6.379 1 97.75 234 GLY B N 1
ATOM 5267 C CA . GLY B 1 234 ? -2.955 -36.375 -5.609 1 97.75 234 GLY B CA 1
ATOM 5268 C C . GLY B 1 234 ? -3.795 -36.312 -4.348 1 97.75 234 GLY B C 1
ATOM 5269 O O . GLY B 1 234 ? -4.562 -37.219 -4.059 1 97.75 234 GLY B O 1
ATOM 5270 N N . LEU B 1 235 ? -3.627 -35.25 -3.635 1 97.75 235 LEU B N 1
ATOM 5271 C CA . LEU B 1 235 ? -4.391 -35.094 -2.402 1 97.75 235 LEU B CA 1
ATOM 5272 C C . LEU B 1 235 ? -5.879 -34.938 -2.701 1 97.75 235 LEU B C 1
ATOM 5274 O O . LEU B 1 235 ? -6.723 -35.406 -1.927 1 97.75 235 LEU B O 1
ATOM 5278 N N . TRP B 1 236 ? -6.227 -34.219 -3.762 1 96.88 236 TRP B N 1
ATOM 5279 C CA . TRP B 1 236 ? -7.625 -34.094 -4.152 1 96.88 236 TRP B CA 1
ATOM 5280 C C . TRP B 1 236 ? -8.227 -35.438 -4.473 1 96.88 236 TRP B C 1
ATOM 5282 O O . TRP B 1 236 ? -9.352 -35.75 -4.055 1 96.88 236 TRP B O 1
ATOM 5292 N N . TRP B 1 237 ? -7.496 -36.281 -5.188 1 97.06 237 TRP B N 1
ATOM 5293 C CA . TRP B 1 237 ? -7.934 -37.656 -5.449 1 97.06 237 TRP B CA 1
ATOM 5294 C C . TRP B 1 237 ? -8.18 -38.406 -4.141 1 97.06 237 TRP B C 1
ATOM 5296 O O . TRP B 1 237 ? -9.203 -39.062 -3.99 1 97.06 237 TRP B O 1
ATOM 5306 N N . PHE B 1 238 ? -7.199 -38.281 -3.273 1 96.56 238 PHE B N 1
ATOM 5307 C CA . PHE B 1 238 ? -7.277 -39 -1.998 1 96.56 238 PHE B CA 1
ATOM 5308 C C . PHE B 1 238 ? -8.516 -38.562 -1.221 1 96.56 238 PHE B C 1
ATOM 5310 O O . PHE B 1 238 ? -9.234 -39.406 -0.666 1 96.56 238 PHE B O 1
ATOM 5317 N N . ILE B 1 239 ? -8.781 -37.312 -1.187 1 95.12 239 ILE B N 1
ATOM 5318 C CA . ILE B 1 239 ? -9.938 -36.781 -0.476 1 95.12 239 ILE B CA 1
ATOM 5319 C C . ILE B 1 239 ? -11.219 -37.281 -1.126 1 95.12 239 ILE B C 1
ATOM 5321 O O . ILE B 1 239 ? -12.164 -37.656 -0.433 1 95.12 239 ILE B O 1
ATOM 5325 N N . CYS B 1 240 ? -11.297 -37.25 -2.434 1 94.75 240 CYS B N 1
ATOM 5326 C CA . CYS B 1 240 ? -12.461 -37.75 -3.146 1 94.75 240 CYS B CA 1
ATOM 5327 C C . CYS B 1 240 ? -12.68 -39.219 -2.85 1 94.75 240 CYS B C 1
ATOM 5329 O O . CYS B 1 240 ? -13.812 -39.656 -2.65 1 94.75 240 CYS B O 1
ATOM 5331 N N . LEU B 1 241 ? -11.609 -40 -2.795 1 94.5 241 LEU B N 1
ATOM 5332 C CA . LEU B 1 241 ? -11.68 -41.406 -2.496 1 94.5 241 LEU B CA 1
ATOM 5333 C C . LEU B 1 241 ? -12.242 -41.656 -1.102 1 94.5 241 LEU B C 1
ATOM 5335 O O . LEU B 1 241 ? -13.148 -42.469 -0.926 1 94.5 241 LEU B O 1
ATOM 5339 N N . ILE B 1 242 ? -11.719 -40.938 -0.167 1 94.5 242 ILE B N 1
ATOM 5340 C CA . ILE B 1 242 ? -12.148 -41.094 1.219 1 94.5 242 ILE B CA 1
ATOM 5341 C C . ILE B 1 242 ? -13.617 -40.656 1.356 1 94.5 242 ILE B C 1
ATOM 5343 O O . ILE B 1 242 ? -14.375 -41.281 2.104 1 94.5 242 ILE B O 1
ATOM 5347 N N . THR B 1 243 ? -13.945 -39.594 0.741 1 92.62 243 THR B N 1
ATOM 5348 C CA . THR B 1 243 ? -15.32 -39.125 0.785 1 92.62 243 THR B CA 1
ATOM 5349 C C . THR B 1 243 ? -16.281 -40.188 0.224 1 92.62 243 THR B C 1
ATOM 5351 O O . THR B 1 243 ? -17.344 -40.438 0.792 1 92.62 243 THR B O 1
ATOM 5354 N N . ASP B 1 244 ? -15.898 -40.844 -0.862 1 93.56 244 ASP B N 1
ATOM 5355 C CA . ASP B 1 244 ? -16.703 -41.906 -1.466 1 93.56 244 ASP B CA 1
ATOM 5356 C C . ASP B 1 244 ? -16.766 -43.125 -0.563 1 93.56 244 ASP B C 1
ATOM 5358 O O . ASP B 1 244 ? -17.812 -43.781 -0.45 1 93.56 244 ASP B O 1
ATOM 5362 N N . MET B 1 245 ? -15.719 -43.438 0.027 1 93.12 245 MET B N 1
ATOM 5363 C CA . MET B 1 245 ? -15.664 -44.594 0.936 1 93.12 245 MET B CA 1
ATOM 5364 C C . MET B 1 245 ? -16.547 -44.344 2.16 1 93.12 245 MET B C 1
ATOM 5366 O O . MET B 1 245 ? -17.234 -45.25 2.621 1 93.12 245 MET B O 1
ATOM 5370 N N . ARG B 1 246 ? -16.5 -43.188 2.662 1 92.19 246 ARG B N 1
ATOM 5371 C CA . ARG B 1 246 ? -17.328 -42.844 3.805 1 92.19 246 ARG B CA 1
ATOM 5372 C C . ARG B 1 246 ? -18.812 -42.875 3.432 1 92.19 246 ARG B C 1
ATOM 5374 O O . ARG B 1 246 ? -19.641 -43.312 4.227 1 92.19 246 ARG B O 1
ATOM 5381 N N . ALA B 1 247 ? -19.109 -42.406 2.275 1 91.5 247 ALA B N 1
ATOM 5382 C CA . ALA B 1 247 ? -20.484 -42.469 1.79 1 91.5 247 ALA B CA 1
ATOM 5383 C C . ALA B 1 247 ? -20.938 -43.906 1.637 1 91.5 247 ALA B C 1
ATOM 5385 O O . ALA B 1 247 ? -22.094 -44.25 1.938 1 91.5 247 ALA B O 1
ATOM 5386 N N . ASP B 1 248 ? -20.109 -44.781 1.217 1 92.38 248 ASP B N 1
ATOM 5387 C CA . ASP B 1 248 ? -20.406 -46.188 1.065 1 92.38 248 ASP B CA 1
ATOM 5388 C C . ASP B 1 248 ? -20.594 -46.875 2.426 1 92.38 248 ASP B C 1
ATOM 5390 O O . ASP B 1 248 ? -21.453 -47.719 2.582 1 92.38 248 ASP B O 1
ATOM 5394 N N . ALA B 1 249 ? -19.828 -46.531 3.338 1 92 249 ALA B N 1
ATOM 5395 C CA . ALA B 1 249 ? -19.953 -47.031 4.695 1 92 249 ALA B CA 1
ATOM 5396 C C . ALA B 1 249 ? -21.281 -46.625 5.32 1 92 249 ALA B C 1
ATOM 5398 O O . ALA B 1 249 ? -21.891 -47.406 6.051 1 92 249 ALA B O 1
ATOM 5399 N N . ARG B 1 250 ? -21.656 -45.469 5.094 1 91.12 250 ARG B N 1
ATOM 5400 C CA . ARG B 1 250 ? -22.953 -45 5.586 1 91.12 250 ARG B CA 1
ATOM 5401 C C . ARG B 1 250 ? -24.094 -45.781 4.941 1 91.12 250 ARG B C 1
ATOM 5403 O O . ARG B 1 250 ? -25.078 -46.094 5.605 1 91.12 250 ARG B O 1
ATOM 5410 N N . ARG B 1 251 ? -23.984 -46 3.725 1 89.81 251 ARG B N 1
ATOM 5411 C CA . ARG B 1 251 ? -24.984 -46.812 3.029 1 89.81 251 ARG B CA 1
ATOM 5412 C C . ARG B 1 251 ? -25.078 -48.219 3.633 1 89.81 251 ARG B C 1
ATOM 5414 O O . ARG B 1 251 ? -26.172 -48.75 3.82 1 89.81 251 ARG B O 1
ATOM 5421 N N . ARG B 1 252 ? -24.062 -48.75 3.928 1 90.44 252 ARG B N 1
ATOM 5422 C CA . ARG B 1 252 ? -24.016 -50.062 4.562 1 90.44 252 ARG B CA 1
ATOM 5423 C C . ARG B 1 252 ? -24.688 -50.031 5.934 1 90.44 252 ARG B C 1
ATOM 5425 O O . ARG B 1 252 ? -25.438 -50.938 6.285 1 90.44 252 ARG B O 1
ATOM 5432 N N . ALA B 1 253 ? -24.406 -49.094 6.551 1 92.19 253 ALA B N 1
ATOM 5433 C CA . ALA B 1 253 ? -24.984 -48.938 7.879 1 92.19 253 ALA B CA 1
ATOM 5434 C C . ALA B 1 253 ? -26.5 -48.75 7.789 1 92.19 253 ALA B C 1
ATOM 5436 O O . ALA B 1 253 ? -27.234 -49.188 8.688 1 92.19 253 ALA B O 1
ATOM 5437 N N . ASP B 1 254 ? -26.875 -48.188 6.75 1 92.31 254 ASP B N 1
ATOM 5438 C CA . ASP B 1 254 ? -28.312 -47.969 6.547 1 92.31 254 ASP B CA 1
ATOM 5439 C C . ASP B 1 254 ? -28.969 -49.219 5.949 1 92.31 254 ASP B C 1
ATOM 5441 O O . ASP B 1 254 ? -30.172 -49.188 5.641 1 92.31 254 ASP B O 1
ATOM 5445 N N . GLY B 1 255 ? -28.266 -50.219 5.691 1 91.5 255 GLY B N 1
ATOM 5446 C CA . GLY B 1 255 ? -28.812 -51.5 5.246 1 91.5 255 GLY B CA 1
ATOM 5447 C C . GLY B 1 255 ? -28.797 -51.656 3.734 1 91.5 255 GLY B C 1
ATOM 5448 O O . GLY B 1 255 ? -29.391 -52.594 3.201 1 91.5 255 GLY B O 1
ATOM 5449 N N . GLU B 1 256 ? -28.188 -50.688 3.088 1 91.75 256 GLU B N 1
ATOM 5450 C CA . GLU B 1 256 ? -28.094 -50.781 1.633 1 91.75 256 GLU B CA 1
ATOM 5451 C C . GLU B 1 256 ? -26.875 -51.562 1.189 1 91.75 256 GLU B C 1
ATOM 5453 O O . GLU B 1 256 ? -25.969 -51.812 1.989 1 91.75 256 GLU B O 1
ATOM 5458 N N . THR B 1 257 ? -26.859 -52.062 0.046 1 89.94 257 THR B N 1
ATOM 5459 C CA . THR B 1 257 ? -25.719 -52.812 -0.481 1 89.94 257 THR B CA 1
ATOM 5460 C C . THR B 1 257 ? -24.547 -51.875 -0.762 1 89.94 257 THR B C 1
ATOM 5462 O O . THR B 1 257 ? -24.688 -50.906 -1.534 1 89.94 257 THR B O 1
ATOM 5465 N N . PRO B 1 258 ? -23.438 -52.062 -0.112 1 87.44 258 PRO B N 1
ATOM 5466 C CA . PRO B 1 258 ? -22.266 -51.219 -0.375 1 87.44 258 PRO B CA 1
ATOM 5467 C C . PRO B 1 258 ? -21.656 -51.469 -1.745 1 87.44 258 PRO B C 1
ATOM 5469 O O . PRO B 1 258 ? -21.828 -52.562 -2.312 1 87.44 258 PRO B O 1
ATOM 5472 N N . ARG B 1 259 ? -21.078 -50.469 -2.455 1 85.5 259 ARG B N 1
ATOM 5473 C CA . ARG B 1 259 ? -20.422 -50.594 -3.75 1 85.5 259 ARG B CA 1
ATOM 5474 C C . ARG B 1 259 ? -19.125 -51.375 -3.631 1 85.5 259 ARG B C 1
ATOM 5476 O O . ARG B 1 259 ? -18.812 -52.219 -4.5 1 85.5 259 ARG B O 1
ATOM 5483 N N . GLY B 1 260 ? -18.531 -51.312 -2.531 1 89 260 GLY B N 1
ATOM 5484 C CA . GLY B 1 260 ? -17.266 -52 -2.287 1 89 260 GLY B CA 1
ATOM 5485 C C . GLY B 1 260 ? -16.062 -51.125 -2.627 1 89 260 GLY B C 1
ATOM 5486 O O . GLY B 1 260 ? -16.109 -50.281 -3.518 1 89 260 GLY B O 1
ATOM 5487 N N . PHE B 1 261 ? -14.914 -51.344 -1.968 1 89 261 PHE B N 1
ATOM 5488 C CA . PHE B 1 261 ? -13.68 -50.594 -2.068 1 89 261 PHE B CA 1
ATOM 5489 C C . PHE B 1 261 ? -13.156 -50.594 -3.502 1 89 261 PHE B C 1
ATOM 5491 O O . PHE B 1 261 ? -12.805 -49.531 -4.035 1 89 261 PHE B O 1
ATOM 5498 N N . TRP B 1 262 ? -13.164 -51.75 -4.109 1 90.88 262 TRP B N 1
ATOM 5499 C CA . TRP B 1 262 ? -12.562 -51.906 -5.43 1 90.88 262 TRP B CA 1
ATOM 5500 C C . TRP B 1 262 ? -13.359 -51.125 -6.48 1 90.88 262 TRP B C 1
ATOM 5502 O O . TRP B 1 262 ? -12.781 -50.594 -7.426 1 90.88 262 TRP B O 1
ATOM 5512 N N . ARG B 1 263 ? -14.664 -51.156 -6.402 1 91.62 263 ARG B N 1
ATOM 5513 C CA . ARG B 1 263 ? -15.492 -50.406 -7.348 1 91.62 263 ARG B CA 1
ATOM 5514 C C . ARG B 1 263 ? -15.305 -48.906 -7.18 1 91.62 263 ARG B C 1
ATOM 5516 O O . ARG B 1 263 ? -15.305 -48.156 -8.164 1 91.62 263 ARG B O 1
ATOM 5523 N N . ILE B 1 264 ? -15.172 -48.469 -5.953 1 92.5 264 ILE B N 1
ATOM 5524 C CA . ILE B 1 264 ? -14.938 -47.062 -5.668 1 92.5 264 ILE B CA 1
ATOM 5525 C C . ILE B 1 264 ? -13.562 -46.656 -6.191 1 92.5 264 ILE B C 1
ATOM 5527 O O . ILE B 1 264 ? -13.43 -45.625 -6.848 1 92.5 264 ILE B O 1
ATOM 5531 N N . PHE B 1 265 ? -12.594 -47.406 -5.918 1 93.44 265 PHE B N 1
ATOM 5532 C CA . PHE B 1 265 ? -11.227 -47.156 -6.371 1 93.44 265 PHE B CA 1
ATOM 5533 C C . PHE B 1 265 ? -11.164 -47.094 -7.891 1 93.44 265 PHE B C 1
ATOM 5535 O O . PHE B 1 265 ? -10.523 -46.219 -8.469 1 93.44 265 PHE B O 1
ATOM 5542 N N . ALA B 1 266 ? -11.875 -48.062 -8.539 1 93.19 266 ALA B N 1
ATOM 5543 C CA . ALA B 1 266 ? -11.906 -48.094 -10 1 93.19 266 ALA B CA 1
ATOM 5544 C C . ALA B 1 266 ? -12.578 -46.875 -10.586 1 93.19 266 ALA B C 1
ATOM 5546 O O . ALA B 1 266 ? -12.18 -46.375 -11.648 1 93.19 266 ALA B O 1
ATOM 5547 N N . SER B 1 267 ? -13.602 -46.438 -9.891 1 92.25 267 SER B N 1
ATOM 5548 C CA . SER B 1 267 ? -14.32 -45.25 -10.367 1 92.25 267 SER B CA 1
ATOM 5549 C C . SER B 1 267 ? -13.438 -44 -10.289 1 92.25 267 SER B C 1
ATOM 5551 O O . SER B 1 267 ? -13.664 -43.031 -11.008 1 92.25 267 SER B O 1
ATOM 5553 N N . ARG B 1 268 ? -12.406 -44.062 -9.43 1 94.88 268 ARG B N 1
ATOM 5554 C CA . ARG B 1 268 ? -11.516 -42.906 -9.234 1 94.88 268 ARG B CA 1
ATOM 5555 C C . ARG B 1 268 ? -10.164 -43.156 -9.891 1 94.88 268 ARG B C 1
ATOM 5557 O O . ARG B 1 268 ? -9.219 -42.406 -9.695 1 94.88 268 ARG B O 1
ATOM 5564 N N . ALA B 1 269 ? -10.031 -44.156 -10.703 1 95.31 269 ALA B N 1
ATOM 5565 C CA . ALA B 1 269 ? -8.773 -44.594 -11.32 1 95.31 269 ALA B CA 1
ATOM 5566 C C . ALA B 1 269 ? -8.258 -43.531 -12.297 1 95.31 269 ALA B C 1
ATOM 5568 O O . ALA B 1 269 ? -7.055 -43.281 -12.367 1 95.31 269 ALA B O 1
ATOM 5569 N N . VAL B 1 270 ? -9.18 -42.969 -13.039 1 95.38 270 VAL B N 1
ATOM 5570 C CA . VAL B 1 270 ? -8.805 -41.938 -14.016 1 95.38 270 VAL B CA 1
ATOM 5571 C C . VAL B 1 270 ? -8.211 -40.75 -13.297 1 95.38 270 VAL B C 1
ATOM 5573 O O . VAL B 1 270 ? -7.227 -40.156 -13.758 1 95.38 270 VAL B O 1
ATOM 5576 N N . GLN B 1 271 ? -8.836 -40.406 -12.234 1 96.31 271 GLN B N 1
ATOM 5577 C CA . GLN B 1 271 ? -8.352 -39.281 -11.43 1 96.31 271 GLN B CA 1
ATOM 5578 C C . GLN B 1 271 ? -6.965 -39.562 -10.859 1 96.31 271 GLN B C 1
ATOM 5580 O O . GLN B 1 271 ? -6.09 -38.688 -10.859 1 96.31 271 GLN B O 1
ATOM 5585 N N . LEU B 1 272 ? -6.762 -40.719 -10.375 1 96.5 272 LEU B N 1
ATOM 5586 C CA . LEU B 1 272 ? -5.465 -41.125 -9.844 1 96.5 272 LEU B CA 1
ATOM 5587 C C . LEU B 1 272 ? -4.402 -41.094 -10.938 1 96.5 272 LEU B C 1
ATOM 5589 O O . LEU B 1 272 ? -3.299 -40.562 -10.727 1 96.5 272 LEU B O 1
ATOM 5593 N N . CYS B 1 273 ? -4.73 -41.688 -12.047 1 95.69 273 CYS B N 1
ATOM 5594 C CA . CYS B 1 273 ? -3.803 -41.688 -13.172 1 95.69 273 CYS B CA 1
ATOM 5595 C C . CYS B 1 273 ? -3.428 -40.281 -13.586 1 95.69 273 CYS B C 1
ATOM 5597 O O . CYS B 1 273 ? -2.268 -40 -13.891 1 95.69 273 CYS B O 1
ATOM 5599 N N . SER B 1 274 ? -4.422 -39.438 -13.633 1 96.44 274 SER B N 1
ATOM 5600 C CA . SER B 1 274 ? -4.176 -38.031 -13.953 1 96.44 274 SER B CA 1
ATOM 5601 C C . SER B 1 274 ? -3.225 -37.406 -12.945 1 96.44 274 SER B C 1
ATOM 5603 O O . SER B 1 274 ? -2.301 -36.688 -13.336 1 96.44 274 SER B O 1
ATOM 5605 N N . ALA B 1 275 ? -3.408 -37.625 -11.688 1 97.12 275 ALA B N 1
ATOM 5606 C CA . ALA B 1 275 ? -2.551 -37.062 -10.641 1 97.12 275 ALA B CA 1
ATOM 5607 C C . ALA B 1 275 ? -1.115 -37.562 -10.789 1 97.12 275 ALA B C 1
ATOM 5609 O O . ALA B 1 275 ? -0.167 -36.781 -10.664 1 97.12 275 ALA B O 1
ATOM 5610 N N . LEU B 1 276 ? -0.96 -38.812 -11.047 1 96.75 276 LEU B N 1
ATOM 5611 C CA . LEU B 1 276 ? 0.359 -39.406 -11.219 1 96.75 276 LEU B CA 1
ATOM 5612 C C . LEU B 1 276 ? 1.055 -38.844 -12.453 1 96.75 276 LEU B C 1
ATOM 5614 O O . LEU B 1 276 ? 2.268 -38.625 -12.438 1 96.75 276 LEU B O 1
ATOM 5618 N N . MET B 1 277 ? 0.297 -38.656 -13.461 1 96.56 277 MET B N 1
ATOM 5619 C CA . MET B 1 277 ? 0.862 -38.094 -14.68 1 96.56 277 MET B CA 1
ATOM 5620 C C . MET B 1 277 ? 1.309 -36.656 -14.453 1 96.56 277 MET B C 1
ATOM 5622 O O . MET B 1 277 ? 2.318 -36.219 -15.008 1 96.56 277 MET B O 1
ATOM 5626 N N . VAL B 1 278 ? 0.544 -35.875 -13.711 1 97 278 VAL B N 1
ATOM 5627 C CA . VAL B 1 278 ? 0.958 -34.531 -13.375 1 97 278 VAL B CA 1
ATOM 5628 C C . VAL B 1 278 ? 2.277 -34.562 -12.609 1 97 278 VAL B C 1
ATOM 5630 O O . VAL B 1 278 ? 3.168 -33.75 -12.859 1 97 278 VAL B O 1
ATOM 5633 N N . CYS B 1 279 ? 2.422 -35.5 -11.688 1 96 279 CYS B N 1
ATOM 5634 C CA . CYS B 1 279 ? 3.674 -35.688 -10.961 1 96 279 CYS B CA 1
ATOM 5635 C C . CYS B 1 279 ? 4.816 -36 -11.922 1 96 279 CYS B C 1
ATOM 5637 O O . CYS B 1 279 ? 5.922 -35.469 -11.773 1 96 279 CYS B O 1
ATOM 5639 N N . ALA B 1 280 ? 4.52 -36.812 -12.867 1 96.56 280 ALA B N 1
ATOM 5640 C CA . ALA B 1 280 ? 5.52 -37.156 -13.883 1 96.56 280 ALA B CA 1
ATOM 5641 C C . ALA B 1 280 ? 5.918 -35.938 -14.695 1 96.56 280 ALA B C 1
ATOM 5643 O O . ALA B 1 280 ? 7.086 -35.781 -15.062 1 96.56 280 ALA B O 1
ATOM 5644 N N . CYS B 1 281 ? 4.938 -35.125 -15.016 1 96 281 CYS B N 1
ATOM 5645 C CA . CYS B 1 281 ? 5.203 -33.906 -15.773 1 96 281 CYS B CA 1
ATOM 5646 C C . CYS B 1 281 ? 6.16 -33 -15.016 1 96 281 CYS B C 1
ATOM 5648 O O . CYS B 1 281 ? 6.965 -32.281 -15.633 1 96 281 CYS B O 1
ATOM 5650 N N . ALA B 1 282 ? 6.086 -33 -13.688 1 94.56 282 ALA B N 1
ATOM 5651 C CA . ALA B 1 282 ? 6.965 -32.188 -12.852 1 94.56 282 ALA B CA 1
ATOM 5652 C C . ALA B 1 282 ? 8.43 -32.562 -13.062 1 94.56 282 ALA B C 1
ATOM 5654 O O . ALA B 1 282 ? 9.328 -31.75 -12.859 1 94.56 282 ALA B O 1
ATOM 5655 N N . LEU B 1 283 ? 8.688 -33.781 -13.516 1 95.12 283 LEU B N 1
ATOM 5656 C CA . LEU B 1 283 ? 10.039 -34.312 -13.625 1 95.12 283 LEU B CA 1
ATOM 5657 C C . LEU B 1 283 ? 10.547 -34.219 -15.062 1 95.12 283 LEU B C 1
ATOM 5659 O O . LEU B 1 283 ? 11.711 -34.5 -15.336 1 95.12 283 LEU B O 1
ATOM 5663 N N . ILE B 1 284 ? 9.719 -33.75 -15.93 1 95.38 284 ILE B N 1
ATOM 5664 C CA . ILE B 1 284 ? 10.086 -33.719 -17.344 1 95.38 284 ILE B CA 1
ATOM 5665 C C . ILE B 1 284 ? 11.32 -32.844 -17.531 1 95.38 284 ILE B C 1
ATOM 5667 O O . ILE B 1 284 ? 12.297 -33.25 -18.156 1 95.38 284 ILE B O 1
ATOM 5671 N N . TRP B 1 285 ? 11.352 -31.641 -16.938 1 95.69 285 TRP B N 1
ATOM 5672 C CA . TRP B 1 285 ? 12.422 -30.688 -17.188 1 95.69 285 TRP B CA 1
ATOM 5673 C C . TRP B 1 285 ? 13.719 -31.141 -16.531 1 95.69 285 TRP B C 1
ATOM 5675 O O . TRP B 1 285 ? 14.773 -31.141 -17.172 1 95.69 285 TRP B O 1
ATOM 5685 N N . PRO B 1 286 ? 13.703 -31.609 -15.258 1 95.06 286 PRO B N 1
ATOM 5686 C CA . PRO B 1 286 ? 14.93 -32.188 -14.68 1 95.06 286 PRO B CA 1
ATOM 5687 C C . PRO B 1 286 ? 15.438 -33.375 -15.469 1 95.06 286 PRO B C 1
ATOM 5689 O O . PRO B 1 286 ? 16.656 -33.562 -15.594 1 95.06 286 PRO B O 1
ATOM 5692 N N . ALA B 1 287 ? 14.578 -34.156 -16.016 1 96.44 287 ALA B N 1
ATOM 5693 C CA . ALA B 1 287 ? 14.969 -35.344 -16.797 1 96.44 287 ALA B CA 1
ATOM 5694 C C . ALA B 1 287 ? 15.625 -34.906 -18.109 1 96.44 287 ALA B C 1
ATOM 5696 O O . ALA B 1 287 ? 16.594 -35.531 -18.547 1 96.44 287 ALA B O 1
ATOM 5697 N N . ILE B 1 288 ? 15.078 -33.906 -18.688 1 96.56 288 ILE B N 1
ATOM 5698 C CA . ILE B 1 288 ? 15.664 -33.406 -19.922 1 96.56 288 ILE B CA 1
ATOM 5699 C C . ILE B 1 288 ? 17.047 -32.844 -19.656 1 96.56 288 ILE B C 1
ATOM 5701 O O . ILE B 1 288 ? 18 -33.062 -20.406 1 96.56 288 ILE B O 1
ATOM 5705 N N . ALA B 1 289 ? 17.172 -32.031 -18.594 1 96.5 289 ALA B N 1
ATOM 5706 C CA . ALA B 1 289 ? 18.469 -31.5 -18.203 1 96.5 289 ALA B CA 1
ATOM 5707 C C . ALA B 1 289 ? 19.5 -32.625 -17.984 1 96.5 289 ALA B C 1
ATOM 5709 O O . ALA B 1 289 ? 20.656 -32.5 -18.406 1 96.5 289 ALA B O 1
ATOM 5710 N N . TRP B 1 290 ? 19.062 -33.688 -17.375 1 96.25 290 TRP B N 1
ATOM 5711 C CA . TRP B 1 290 ? 19.906 -34.844 -17.141 1 96.25 290 TRP B CA 1
ATOM 5712 C C . TRP B 1 290 ? 20.312 -35.5 -18.469 1 96.25 290 TRP B C 1
ATOM 5714 O O . TRP B 1 290 ? 21.484 -35.781 -18.672 1 96.25 290 TRP B O 1
ATOM 5724 N N . ALA B 1 291 ? 19.438 -35.656 -19.297 1 96.88 291 ALA B N 1
ATOM 5725 C CA . ALA B 1 291 ? 19.688 -36.312 -20.562 1 96.88 291 ALA B CA 1
ATOM 5726 C C . ALA B 1 291 ? 20.656 -35.531 -21.422 1 96.88 291 ALA B C 1
ATOM 5728 O O . ALA B 1 291 ? 21.484 -36.094 -22.125 1 96.88 291 ALA B O 1
ATOM 5729 N N . VAL B 1 292 ? 20.547 -34.219 -21.328 1 96.5 292 VAL B N 1
ATOM 5730 C CA . VAL B 1 292 ? 21.344 -33.344 -22.188 1 96.5 292 VAL B CA 1
ATOM 5731 C C . VAL B 1 292 ? 22.734 -33.188 -21.594 1 96.5 292 VAL B C 1
ATOM 5733 O O . VAL B 1 292 ? 23.75 -33.219 -22.312 1 96.5 292 VAL B O 1
ATOM 5736 N N . THR B 1 293 ? 22.844 -33.031 -20.328 1 95.88 293 THR B N 1
ATOM 5737 C CA . THR B 1 293 ? 24.109 -32.656 -19.703 1 95.88 293 THR B CA 1
ATOM 5738 C C . THR B 1 293 ? 24.859 -33.906 -19.234 1 95.88 293 THR B C 1
ATOM 5740 O O . THR B 1 293 ? 26.062 -33.875 -18.969 1 95.88 293 THR B O 1
ATOM 5743 N N . GLY B 1 294 ? 24.125 -35 -18.953 1 94.81 294 GLY B N 1
ATOM 5744 C CA . GLY B 1 294 ? 24.719 -36.219 -18.422 1 94.81 294 GLY B CA 1
ATOM 5745 C C . GLY B 1 294 ? 24.812 -36.219 -16.906 1 94.81 294 GLY B C 1
ATOM 5746 O O . GLY B 1 294 ? 25.203 -37.25 -16.312 1 94.81 294 GLY B O 1
ATOM 5747 N N . ARG B 1 295 ? 24.484 -35.219 -16.359 1 93.81 295 ARG B N 1
ATOM 5748 C CA . ARG B 1 295 ? 24.531 -35.094 -14.914 1 93.81 295 ARG B CA 1
ATOM 5749 C C . ARG B 1 295 ? 23.141 -35.188 -14.305 1 93.81 295 ARG B C 1
ATOM 5751 O O . ARG B 1 295 ? 22.25 -34.406 -14.648 1 93.81 295 ARG B O 1
ATOM 5758 N N . VAL B 1 296 ? 23 -36.062 -13.359 1 92.44 296 VAL B N 1
ATOM 5759 C CA . VAL B 1 296 ? 21.703 -36.344 -12.758 1 92.44 296 VAL B CA 1
ATOM 5760 C C . VAL B 1 296 ? 21.234 -35.156 -11.938 1 92.44 296 VAL B C 1
ATOM 5762 O O . VAL B 1 296 ? 20.047 -34.875 -11.844 1 92.44 296 VAL B O 1
ATOM 5765 N N . ASP B 1 297 ? 22.125 -34.375 -11.336 1 91.5 297 ASP B N 1
ATOM 5766 C CA . ASP B 1 297 ? 21.75 -33.25 -10.477 1 91.5 297 ASP B CA 1
ATOM 5767 C C . ASP B 1 297 ? 21.859 -31.906 -11.234 1 91.5 297 ASP B C 1
ATOM 5769 O O . ASP B 1 297 ? 22.031 -30.859 -10.625 1 91.5 297 ASP B O 1
ATOM 5773 N N . ALA B 1 298 ? 21.766 -32.031 -12.57 1 92.81 298 ALA B N 1
ATOM 5774 C CA . ALA B 1 298 ? 21.984 -30.844 -13.391 1 92.81 298 ALA B CA 1
ATOM 5775 C C . ALA B 1 298 ? 21.031 -29.734 -12.984 1 92.81 298 ALA B C 1
ATOM 5777 O O . ALA B 1 298 ? 21.453 -28.578 -12.789 1 92.81 298 ALA B O 1
ATOM 5778 N N . TYR B 1 299 ? 19.766 -30.062 -12.844 1 91.81 299 TYR B N 1
ATOM 5779 C CA . TYR B 1 299 ? 18.766 -29.047 -12.508 1 91.81 299 TYR B CA 1
ATOM 5780 C C . TYR B 1 299 ? 18.984 -28.531 -11.094 1 91.81 299 TYR B C 1
ATOM 5782 O O . TYR B 1 299 ? 18.984 -27.328 -10.859 1 91.81 299 TYR B O 1
ATOM 5790 N N . THR B 1 300 ? 19.141 -29.359 -10.109 1 87.69 300 THR B N 1
ATOM 5791 C CA . THR B 1 300 ? 19.297 -28.938 -8.719 1 87.69 300 THR B CA 1
ATOM 5792 C C . THR B 1 300 ? 20.609 -28.203 -8.508 1 87.69 300 THR B C 1
ATOM 5794 O O . THR B 1 300 ? 20.688 -27.266 -7.719 1 87.69 300 THR B O 1
ATOM 5797 N N . ALA B 1 301 ? 21.641 -28.625 -9.227 1 87.88 301 ALA B N 1
ATOM 5798 C CA . ALA B 1 301 ? 22.922 -27.938 -9.148 1 87.88 301 ALA B CA 1
ATOM 5799 C C . ALA B 1 301 ? 22.812 -26.516 -9.703 1 87.88 301 ALA B C 1
ATOM 5801 O O . ALA B 1 301 ? 23.422 -25.594 -9.172 1 87.88 301 ALA B O 1
ATOM 5802 N N . THR B 1 302 ? 22.062 -26.422 -10.75 1 89.06 302 THR B N 1
ATOM 5803 C CA . THR B 1 302 ? 21.844 -25.109 -11.352 1 89.06 302 THR B CA 1
ATOM 5804 C C . THR B 1 302 ? 21.062 -24.203 -10.398 1 89.06 302 THR B C 1
ATOM 5806 O O . THR B 1 302 ? 21.391 -23.031 -10.242 1 89.06 302 THR B O 1
ATOM 5809 N N . GLU B 1 303 ? 20.078 -24.75 -9.758 1 85.38 303 GLU B N 1
ATOM 5810 C CA . GLU B 1 303 ? 19.266 -23.969 -8.828 1 85.38 303 GLU B CA 1
ATOM 5811 C C . GLU B 1 303 ? 20.078 -23.531 -7.613 1 85.38 303 GLU B C 1
ATOM 5813 O O . GLU B 1 303 ? 19.859 -22.438 -7.082 1 85.38 303 GLU B O 1
ATOM 5818 N N . THR B 1 304 ? 20.953 -24.297 -7.172 1 80.56 304 THR B N 1
ATOM 5819 C CA . THR B 1 304 ? 21.781 -23.984 -6.016 1 80.56 304 THR B CA 1
ATOM 5820 C C . THR B 1 304 ? 22.766 -22.875 -6.34 1 80.56 304 THR B C 1
ATOM 5822 O O . THR B 1 304 ? 23.172 -22.109 -5.457 1 80.56 304 THR B O 1
ATOM 5825 N N . ALA B 1 305 ? 23.141 -22.828 -7.582 1 79.06 305 ALA B N 1
ATOM 5826 C CA . ALA B 1 305 ? 24.078 -21.797 -8.008 1 79.06 305 ALA B CA 1
ATOM 5827 C C . ALA B 1 305 ? 23.484 -20.406 -7.797 1 79.06 305 ALA B C 1
ATOM 5829 O O . ALA B 1 305 ? 24.219 -19.422 -7.629 1 79.06 305 ALA B O 1
ATOM 5830 N N . TRP B 1 306 ? 22.219 -20.328 -7.809 1 76.31 306 TRP B N 1
ATOM 5831 C CA . TRP B 1 306 ? 21.562 -19.047 -7.625 1 76.31 306 TRP B CA 1
ATOM 5832 C C . TRP B 1 306 ? 21.438 -18.703 -6.145 1 76.31 306 TRP B C 1
ATOM 5834 O O . TRP B 1 306 ? 21.109 -17.578 -5.785 1 76.31 306 TRP B O 1
ATOM 5844 N N . ARG B 1 307 ? 21.641 -19.781 -5.305 1 70.44 307 ARG B N 1
ATOM 5845 C CA . ARG B 1 307 ? 21.531 -19.609 -3.857 1 70.44 307 ARG B CA 1
ATOM 5846 C C . ARG B 1 307 ? 22.906 -19.578 -3.203 1 70.44 307 ARG B C 1
ATOM 5848 O O . ARG B 1 307 ? 23.859 -20.188 -3.709 1 70.44 307 ARG B O 1
ATOM 5855 N N . SER B 1 308 ? 23.641 -18.703 -3.006 1 59.59 308 SER B N 1
ATOM 5856 C CA . SER B 1 308 ? 24.984 -18.609 -2.438 1 59.59 308 SER B CA 1
ATOM 5857 C C . SER B 1 308 ? 25.344 -19.891 -1.687 1 59.59 308 SER B C 1
ATOM 5859 O O . SER B 1 308 ? 26.531 -20.234 -1.594 1 59.59 308 SER B O 1
ATOM 5861 N N . SER B 1 309 ? 24.547 -20.641 -0.948 1 58.78 309 SER B N 1
ATOM 5862 C CA . SER B 1 309 ? 24.969 -21.812 -0.171 1 58.78 309 SER B CA 1
ATOM 5863 C C . SER B 1 309 ? 23.922 -22.906 -0.21 1 58.78 309 SER B C 1
ATOM 5865 O O . SER B 1 309 ? 22.781 -22.672 -0.632 1 58.78 309 SER B O 1
ATOM 5867 N N . HIS B 1 310 ? 24.359 -24.188 -0.112 1 59.38 310 HIS B N 1
ATOM 5868 C CA . HIS B 1 310 ? 23.5 -25.359 -0.036 1 59.38 310 HIS B CA 1
ATOM 5869 C C . HIS B 1 310 ? 22.484 -25.219 1.094 1 59.38 310 HIS B C 1
ATOM 5871 O O . HIS B 1 310 ? 22.859 -24.969 2.242 1 59.38 310 HIS B O 1
ATOM 5877 N N . LEU B 1 311 ? 21.328 -24.641 0.774 1 59.69 311 LEU B N 1
ATOM 5878 C CA . LEU B 1 311 ? 20.406 -24.438 1.875 1 59.69 311 LEU B CA 1
ATOM 5879 C C . LEU B 1 311 ? 19.422 -25.609 1.967 1 59.69 311 LEU B C 1
ATOM 5881 O O . LEU B 1 311 ? 18.828 -26.016 0.958 1 59.69 311 LEU B O 1
ATOM 5885 N N . ALA B 1 312 ? 19.469 -26.359 3.158 1 63.22 312 ALA B N 1
ATOM 5886 C CA . ALA B 1 312 ? 18.5 -27.391 3.492 1 63.22 312 ALA B CA 1
ATOM 5887 C C . ALA B 1 312 ? 17.078 -26.844 3.443 1 63.22 312 ALA B C 1
ATOM 5889 O O . ALA B 1 312 ? 16.859 -25.641 3.523 1 63.22 312 ALA B O 1
ATOM 5890 N N . PRO B 1 313 ? 16.141 -27.703 3.248 1 68.81 313 PRO B N 1
ATOM 5891 C CA . PRO B 1 313 ? 14.742 -27.297 3.285 1 68.81 313 PRO B CA 1
ATOM 5892 C C . PRO B 1 313 ? 14.398 -26.469 4.523 1 68.81 313 PRO B C 1
ATOM 5894 O O . PRO B 1 313 ? 14.906 -26.75 5.613 1 68.81 313 PRO B O 1
ATOM 5897 N N . PHE B 1 314 ? 13.742 -25.406 4.418 1 72.31 314 PHE B N 1
ATOM 5898 C CA . PHE B 1 314 ? 13.234 -24.531 5.461 1 72.31 314 PHE B CA 1
ATOM 5899 C C . PHE B 1 314 ? 14.336 -23.609 5.969 1 72.31 314 PHE B C 1
ATOM 5901 O O . PHE B 1 314 ? 14.062 -22.578 6.586 1 72.31 314 PHE B O 1
ATOM 5908 N N . GLU B 1 315 ? 15.586 -23.938 5.723 1 71.75 315 GLU B N 1
ATOM 5909 C CA . GLU B 1 315 ? 16.719 -23.234 6.293 1 71.75 315 GLU B CA 1
ATOM 5910 C C . GLU B 1 315 ? 16.766 -21.781 5.812 1 71.75 315 GLU B C 1
ATOM 5912 O O . GLU B 1 315 ? 17.062 -20.875 6.59 1 71.75 315 GLU B O 1
ATOM 5917 N N . PRO B 1 316 ? 16.391 -21.656 4.617 1 72 316 PRO B N 1
ATOM 5918 C CA . PRO B 1 316 ? 16.469 -20.281 4.148 1 72 316 PRO B CA 1
ATOM 5919 C C . PRO B 1 316 ? 15.516 -19.344 4.891 1 72 316 PRO B C 1
ATOM 5921 O O . PRO B 1 316 ? 15.852 -18.188 5.141 1 72 316 PRO B O 1
ATOM 5924 N N . TRP B 1 317 ? 14.398 -19.844 5.297 1 75.31 317 TRP B N 1
ATOM 5925 C CA . TRP B 1 317 ? 13.422 -19.016 6.016 1 75.31 317 TRP B CA 1
ATOM 5926 C C . TRP B 1 317 ? 13.93 -18.672 7.41 1 75.31 317 TRP B C 1
ATOM 5928 O O . TRP B 1 317 ? 13.703 -17.562 7.902 1 75.31 317 TRP B O 1
ATOM 5938 N N . LEU B 1 318 ? 14.625 -19.594 7.945 1 75.81 318 LEU B N 1
ATOM 5939 C CA . LEU B 1 318 ? 15.156 -19.375 9.289 1 75.81 318 LEU B CA 1
ATOM 5940 C C . LEU B 1 318 ? 16.328 -18.391 9.25 1 75.81 318 LEU B C 1
ATOM 5942 O O . LEU B 1 318 ? 16.438 -17.516 10.102 1 75.81 318 LEU B O 1
ATOM 5946 N N . LYS B 1 319 ? 17.141 -18.578 8.258 1 76.5 319 LYS B N 1
ATOM 5947 C CA . LYS B 1 319 ? 18.312 -17.703 8.133 1 76.5 319 LYS B CA 1
ATOM 5948 C C . LYS B 1 319 ? 17.891 -16.281 7.801 1 76.5 319 LYS B C 1
ATOM 5950 O O . LYS B 1 319 ? 18.281 -15.336 8.484 1 76.5 319 LYS B O 1
ATOM 5955 N N . GLN B 1 320 ? 17.062 -16.125 6.828 1 75.62 320 GLN B N 1
ATOM 5956 C CA . GLN B 1 320 ? 16.609 -14.797 6.434 1 75.62 320 GLN B CA 1
ATOM 5957 C C . GLN B 1 320 ? 15.727 -14.172 7.508 1 75.62 320 GLN B C 1
ATOM 5959 O O . GLN B 1 320 ? 15.789 -12.961 7.746 1 75.62 320 GLN B O 1
ATOM 5964 N N . GLY B 1 321 ? 14.938 -14.953 8.148 1 77.44 321 GLY B N 1
ATOM 5965 C CA . GLY B 1 321 ? 14.094 -14.461 9.234 1 77.44 321 GLY B CA 1
ATOM 5966 C C . GLY B 1 321 ? 14.891 -13.914 10.406 1 77.44 321 GLY B C 1
ATOM 5967 O O . GLY B 1 321 ? 14.5 -12.914 11.008 1 77.44 321 GLY B O 1
ATOM 5968 N N . SER B 1 322 ? 15.953 -14.602 10.633 1 77.44 322 SER B N 1
ATOM 5969 C CA . SER B 1 322 ? 16.766 -14.156 11.766 1 77.44 322 SER B CA 1
ATOM 5970 C C . SER B 1 322 ? 17.406 -12.805 11.484 1 77.44 322 SER B C 1
ATOM 5972 O O . SER B 1 322 ? 17.609 -12 12.398 1 77.44 322 SER B O 1
ATOM 5974 N N . ILE B 1 323 ? 17.672 -12.57 10.234 1 74.06 323 ILE B N 1
ATOM 5975 C CA . ILE B 1 323 ? 18.281 -11.305 9.852 1 74.06 323 ILE B CA 1
ATOM 5976 C C . ILE B 1 323 ? 17.266 -10.18 9.992 1 74.06 323 ILE B C 1
ATOM 5978 O O . ILE B 1 323 ? 17.578 -9.102 10.5 1 74.06 323 ILE B O 1
ATOM 5982 N N . TYR B 1 324 ? 16.078 -10.539 9.672 1 74.44 324 TYR B N 1
ATOM 5983 C CA . TYR B 1 324 ? 15.07 -9.484 9.641 1 74.44 324 TYR B CA 1
ATOM 5984 C C . TYR B 1 324 ? 14.398 -9.328 11 1 74.44 324 TYR B C 1
ATOM 5986 O O . TYR B 1 324 ? 14.086 -8.219 11.414 1 74.44 324 TYR B O 1
ATOM 5994 N N . PHE B 1 325 ? 14.18 -10.414 11.711 1 78.62 325 PHE B N 1
ATOM 5995 C CA . PHE B 1 325 ? 13.32 -10.359 12.883 1 78.62 325 PHE B CA 1
ATOM 5996 C C . PHE B 1 325 ? 14.047 -10.898 14.117 1 78.62 325 PHE B C 1
ATOM 5998 O O . PHE B 1 325 ? 13.477 -10.93 15.211 1 78.62 325 PHE B O 1
ATOM 6005 N N . GLY B 1 326 ? 15.273 -11.281 14.008 1 77.25 326 GLY B N 1
ATOM 6006 C CA . GLY B 1 326 ? 16.031 -11.797 15.133 1 77.25 326 GLY B CA 1
ATOM 6007 C C . GLY B 1 326 ? 15.398 -13.016 15.781 1 77.25 326 GLY B C 1
ATOM 6008 O O . GLY B 1 326 ? 15.055 -13.977 15.094 1 77.25 326 GLY B O 1
ATOM 6009 N N . VAL B 1 327 ? 15.141 -12.883 17.062 1 76.56 327 VAL B N 1
ATOM 6010 C CA . VAL B 1 327 ? 14.656 -14 17.875 1 76.56 327 VAL B CA 1
ATOM 6011 C C . VAL B 1 327 ? 13.188 -14.266 17.547 1 76.56 327 VAL B C 1
ATOM 6013 O O . VAL B 1 327 ? 12.688 -15.367 17.781 1 76.56 327 VAL B O 1
ATOM 6016 N N . PHE B 1 328 ? 12.602 -13.359 16.875 1 81.94 328 PHE B N 1
ATOM 6017 C CA . PHE B 1 328 ? 11.172 -13.477 16.609 1 81.94 328 PHE B CA 1
ATOM 6018 C C . PHE B 1 328 ? 10.922 -14.172 15.273 1 81.94 328 PHE B C 1
ATOM 6020 O O . PHE B 1 328 ? 9.773 -14.406 14.898 1 81.94 328 PHE B O 1
ATOM 6027 N N . SER B 1 329 ? 11.945 -14.648 14.633 1 83 329 SER B N 1
ATOM 6028 C CA . SER B 1 329 ? 11.82 -15.227 13.297 1 83 329 SER B CA 1
ATOM 6029 C C . SER B 1 329 ? 10.977 -16.5 13.32 1 83 329 SER B C 1
ATOM 6031 O O . SER B 1 329 ? 10.016 -16.625 12.555 1 83 329 SER B O 1
ATOM 6033 N N . ILE B 1 330 ? 11.266 -17.375 14.242 1 83.69 330 ILE B N 1
ATOM 6034 C CA . ILE B 1 330 ? 10.578 -18.656 14.266 1 83.69 330 ILE B CA 1
ATOM 6035 C C . ILE B 1 330 ? 9.125 -18.469 14.688 1 83.69 330 ILE B C 1
ATOM 6037 O O . ILE B 1 330 ? 8.203 -18.906 14 1 83.69 330 ILE B O 1
ATOM 6041 N N . PRO B 1 331 ? 8.922 -17.75 15.805 1 87.5 331 PRO B N 1
ATOM 6042 C CA . PRO B 1 331 ? 7.527 -17.531 16.188 1 87.5 331 PRO B CA 1
ATOM 6043 C C . PRO B 1 331 ? 6.723 -16.828 15.094 1 87.5 331 PRO B C 1
ATOM 6045 O O . PRO B 1 331 ? 5.547 -17.141 14.891 1 87.5 331 PRO B O 1
ATOM 6048 N N . LEU B 1 332 ? 7.309 -16.016 14.398 1 86.75 332 LEU B N 1
ATOM 6049 C CA . LEU B 1 332 ? 6.602 -15.289 13.352 1 86.75 332 LEU B CA 1
ATOM 6050 C C . LEU B 1 332 ? 6.305 -16.203 12.164 1 86.75 332 LEU B C 1
ATOM 6052 O O . LEU B 1 332 ? 5.254 -16.078 11.531 1 86.75 332 LEU B O 1
ATOM 6056 N N . LEU B 1 333 ? 7.227 -17.062 11.844 1 87.62 333 LEU B N 1
ATOM 6057 C CA . LEU B 1 333 ? 6.996 -18.016 10.766 1 87.62 333 LEU B CA 1
ATOM 6058 C C . LEU B 1 333 ? 5.855 -18.969 11.117 1 87.62 333 LEU B C 1
ATOM 6060 O O . LEU B 1 333 ? 4.996 -19.25 10.281 1 87.62 333 LEU B O 1
ATOM 6064 N N . VAL B 1 334 ? 5.848 -19.406 12.344 1 90.06 334 VAL B N 1
ATOM 6065 C CA . VAL B 1 334 ? 4.781 -20.281 12.812 1 90.06 334 VAL B CA 1
ATOM 6066 C C . VAL B 1 334 ? 3.443 -19.547 12.758 1 90.06 334 VAL B C 1
ATOM 6068 O O . VAL B 1 334 ? 2.441 -20.109 12.305 1 90.06 334 VAL B O 1
ATOM 6071 N N . LEU B 1 335 ? 3.512 -18.375 13.188 1 90.56 335 LEU B N 1
ATOM 6072 C CA . LEU B 1 335 ? 2.299 -17.562 13.148 1 90.56 335 LEU B CA 1
ATOM 6073 C C . LEU B 1 335 ? 1.808 -17.391 11.719 1 90.56 335 LEU B C 1
ATOM 6075 O O . LEU B 1 335 ? 0.605 -17.469 11.453 1 90.56 335 LEU B O 1
ATOM 6079 N N . LEU B 1 336 ? 2.727 -17.188 10.812 1 90.12 336 LEU B N 1
ATOM 6080 C CA . LEU B 1 336 ? 2.379 -17.016 9.406 1 90.12 336 LEU B CA 1
ATOM 6081 C C . LEU B 1 336 ? 1.704 -18.266 8.852 1 90.12 336 LEU B C 1
ATOM 6083 O O . LEU B 1 336 ? 0.682 -18.172 8.172 1 90.12 336 LEU B O 1
ATOM 6087 N N . VAL B 1 337 ? 2.223 -19.391 9.148 1 92.06 337 VAL B N 1
ATOM 6088 C CA . VAL B 1 337 ? 1.702 -20.656 8.664 1 92.06 337 VAL B CA 1
ATOM 6089 C C . VAL B 1 337 ? 0.324 -20.922 9.266 1 92.06 337 VAL B C 1
ATOM 6091 O O . VAL B 1 337 ? -0.61 -21.297 8.555 1 92.06 337 VAL B O 1
ATOM 6094 N N . VAL B 1 338 ? 0.183 -20.688 10.547 1 90.69 338 VAL B N 1
ATOM 6095 C CA . VAL B 1 338 ? -1.07 -20.938 11.25 1 90.69 338 VAL B CA 1
ATOM 6096 C C . VAL B 1 338 ? -2.154 -19.984 10.734 1 90.69 338 VAL B C 1
ATOM 6098 O O . VAL B 1 338 ? -3.271 -20.422 10.445 1 90.69 338 VAL B O 1
ATOM 6101 N N . VAL B 1 339 ? -1.779 -18.766 10.609 1 90.5 339 VAL B N 1
ATOM 6102 C CA . VAL B 1 339 ? -2.752 -17.781 10.141 1 90.5 339 VAL B CA 1
ATOM 6103 C C . VAL B 1 339 ? -3.17 -18.109 8.703 1 90.5 339 VAL B C 1
ATOM 6105 O O . VAL B 1 339 ? -4.355 -18.047 8.367 1 90.5 339 VAL B O 1
ATOM 6108 N N . PHE B 1 340 ? -2.232 -18.5 7.891 1 94.06 340 PHE B N 1
ATOM 6109 C CA . PHE B 1 340 ? -2.547 -18.844 6.512 1 94.06 340 PHE B CA 1
ATOM 6110 C C . PHE B 1 340 ? -3.479 -20.062 6.465 1 94.06 340 PHE B C 1
ATOM 6112 O O . PHE B 1 340 ? -4.453 -20.062 5.711 1 94.06 340 PHE B O 1
ATOM 6119 N N . ALA B 1 341 ? -3.186 -21 7.277 1 91.62 341 ALA B N 1
ATOM 6120 C CA . ALA B 1 341 ? -4.027 -22.188 7.348 1 91.62 341 ALA B CA 1
ATOM 6121 C C . ALA B 1 341 ? -5.438 -21.844 7.816 1 91.62 341 ALA B C 1
ATOM 6123 O O . ALA B 1 341 ? -6.422 -22.328 7.266 1 91.62 341 ALA B O 1
ATOM 6124 N N . LEU B 1 342 ? -5.504 -21.016 8.789 1 88.19 342 LEU B N 1
ATOM 6125 C CA . LEU B 1 342 ? -6.801 -20.609 9.312 1 88.19 342 LEU B CA 1
ATOM 6126 C C . LEU B 1 342 ? -7.586 -19.828 8.266 1 88.19 342 LEU B C 1
ATOM 6128 O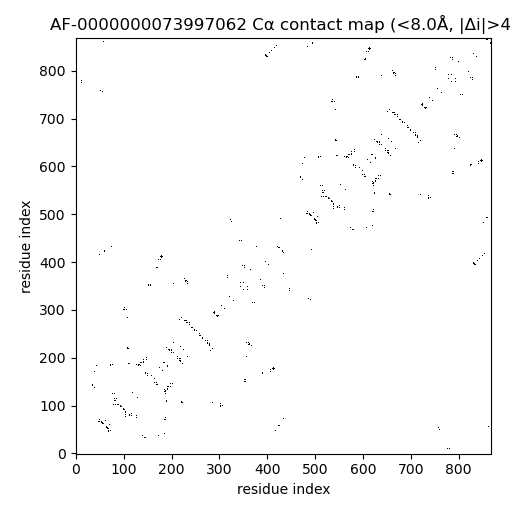 O . LEU B 1 342 ? -8.805 -19.984 8.148 1 88.19 342 LEU B O 1
ATOM 6132 N N . VAL B 1 343 ? -6.859 -19.016 7.516 1 90.75 343 VAL B N 1
ATOM 6133 C CA . VAL B 1 343 ? -7.52 -18.266 6.457 1 90.75 343 VAL B CA 1
ATOM 6134 C C . VAL B 1 343 ? -8.039 -19.203 5.383 1 90.75 343 VAL B C 1
ATOM 6136 O O . VAL B 1 343 ? -9.195 -19.094 4.957 1 90.75 343 VAL B O 1
ATOM 6139 N N . LEU B 1 344 ? -7.27 -20.109 4.973 1 92.94 344 LEU B N 1
ATOM 6140 C CA . LEU B 1 344 ? -7.641 -21.047 3.912 1 92.94 344 LEU B CA 1
ATOM 6141 C C . LEU B 1 344 ? -8.852 -21.891 4.32 1 92.94 344 LEU B C 1
ATOM 6143 O O . LEU B 1 344 ? -9.695 -22.219 3.484 1 92.94 344 LEU B O 1
ATOM 6147 N N . LEU B 1 345 ? -8.977 -22.156 5.609 1 89.06 345 LEU B N 1
ATOM 6148 C CA . LEU B 1 345 ? -10.039 -23.031 6.086 1 89.06 345 LEU B CA 1
ATOM 6149 C C . LEU B 1 345 ? -11.219 -22.203 6.605 1 89.06 345 LEU B C 1
ATOM 6151 O O . LEU B 1 345 ? -12.203 -22.781 7.098 1 89.06 345 LEU B O 1
ATOM 6155 N N . SER B 1 346 ? -11.125 -20.938 6.48 1 90 346 SER B N 1
ATOM 6156 C CA . SER B 1 346 ? -12.203 -20.062 6.938 1 90 346 SER B CA 1
ATOM 6157 C C . SER B 1 346 ? -13.438 -20.203 6.047 1 90 346 SER B C 1
ATOM 6159 O O . SER B 1 346 ? -13.328 -20.562 4.879 1 90 346 SER B O 1
ATOM 6161 N N . PRO B 1 347 ? -14.602 -19.938 6.578 1 89.44 347 PRO B N 1
ATOM 6162 C CA . PRO B 1 347 ? -15.828 -19.984 5.781 1 89.44 347 PRO B CA 1
ATOM 6163 C C . PRO B 1 347 ? -15.812 -18.984 4.617 1 89.44 347 PRO B C 1
ATOM 6165 O O . PRO B 1 347 ? -16.422 -19.25 3.576 1 89.44 347 PRO B O 1
ATOM 6168 N N . ALA B 1 348 ? -15.055 -17.922 4.816 1 89.5 348 ALA B N 1
ATOM 6169 C CA . ALA B 1 348 ? -14.961 -16.922 3.758 1 89.5 348 ALA B CA 1
ATOM 6170 C C . ALA B 1 348 ? -14.289 -17.5 2.514 1 89.5 348 ALA B C 1
ATOM 6172 O O . ALA B 1 348 ? -14.672 -17.172 1.387 1 89.5 348 ALA B O 1
ATOM 6173 N N . VAL B 1 349 ? -13.328 -18.359 2.727 1 95.44 349 VAL B N 1
ATOM 6174 C CA . VAL B 1 349 ? -12.602 -18.953 1.611 1 95.44 349 VAL B CA 1
ATOM 6175 C C . VAL B 1 349 ? -13.359 -20.188 1.11 1 95.44 349 VAL B C 1
ATOM 6177 O O . VAL B 1 349 ? -13.609 -20.328 -0.09 1 95.44 349 VAL B O 1
ATOM 6180 N N . ARG B 1 350 ? -13.844 -20.969 2 1 94.19 350 ARG B N 1
ATOM 6181 C CA . ARG B 1 350 ? -14.531 -22.203 1.646 1 94.19 350 ARG B CA 1
ATOM 6182 C C . ARG B 1 350 ? -15.867 -21.922 0.971 1 94.19 350 ARG B C 1
ATOM 6184 O O . ARG B 1 350 ? -16.406 -22.766 0.253 1 94.19 350 ARG B O 1
ATOM 6191 N N . GLY B 1 351 ? -16.328 -20.703 1.156 1 95.25 351 GLY B N 1
ATOM 6192 C CA . GLY B 1 351 ? -17.609 -20.344 0.587 1 95.25 351 GLY B CA 1
ATOM 6193 C C . GLY B 1 351 ? -17.531 -19.938 -0.875 1 95.25 351 GLY B C 1
ATOM 6194 O O . GLY B 1 351 ? -18.547 -19.891 -1.571 1 95.25 351 GLY B O 1
ATOM 6195 N N . VAL B 1 352 ? -16.281 -19.734 -1.326 1 97.56 352 VAL B N 1
ATOM 6196 C CA . VAL B 1 352 ? -16.203 -19.25 -2.699 1 97.56 352 VAL B CA 1
ATOM 6197 C C . VAL B 1 352 ? -15.156 -20.047 -3.475 1 97.56 352 VAL B C 1
ATOM 6199 O O . VAL B 1 352 ? -15.164 -20.062 -4.707 1 97.56 352 VAL B O 1
ATOM 6202 N N . LEU B 1 353 ? -14.227 -20.688 -2.82 1 97.94 353 LEU B N 1
ATOM 6203 C CA . LEU B 1 353 ? -13.227 -21.5 -3.5 1 97.94 353 LEU B CA 1
ATOM 6204 C C . LEU B 1 353 ? -13.555 -22.984 -3.375 1 97.94 353 LEU B C 1
ATOM 6206 O O . LEU B 1 353 ? -13.828 -23.469 -2.277 1 97.94 353 LEU B O 1
ATOM 6210 N N . SER B 1 354 ? -13.562 -23.609 -4.504 1 97.5 354 SER B N 1
ATOM 6211 C CA . SER B 1 354 ? -13.828 -25.047 -4.504 1 97.5 354 SER B CA 1
ATOM 6212 C C . SER B 1 354 ? -12.688 -25.828 -3.855 1 97.5 354 SER B C 1
ATOM 6214 O O . SER B 1 354 ? -11.594 -25.297 -3.678 1 97.5 354 SER B O 1
ATOM 6216 N N . GLY B 1 355 ? -12.836 -27.031 -3.523 1 96.06 355 GLY B N 1
ATOM 6217 C CA . GLY B 1 355 ? -11.898 -27.891 -2.812 1 96.06 355 GLY B CA 1
ATOM 6218 C C . GLY B 1 355 ? -10.539 -27.984 -3.488 1 96.06 355 GLY B C 1
ATOM 6219 O O . GLY B 1 355 ? -9.516 -27.719 -2.865 1 96.06 355 GLY B O 1
ATOM 6220 N N . PRO B 1 356 ? -10.547 -28.328 -4.754 1 97.31 356 PRO B N 1
ATOM 6221 C CA . PRO B 1 356 ? -9.266 -28.453 -5.449 1 97.31 356 PRO B CA 1
ATOM 6222 C C . PRO B 1 356 ? -8.453 -27.156 -5.441 1 97.31 356 PRO B C 1
ATOM 6224 O O . PRO B 1 356 ? -7.219 -27.203 -5.391 1 97.31 356 PRO B O 1
ATOM 6227 N N . LEU B 1 357 ? -9.133 -26.016 -5.488 1 98.5 357 LEU B N 1
ATOM 6228 C CA . LEU B 1 357 ? -8.422 -24.75 -5.488 1 98.5 357 LEU B CA 1
ATOM 6229 C C . LEU B 1 357 ? -7.824 -24.453 -4.117 1 98.5 357 LEU B C 1
ATOM 6231 O O . LEU B 1 357 ? -6.723 -23.906 -4.02 1 98.5 357 LEU B O 1
ATOM 6235 N N . ILE B 1 358 ? -8.539 -24.75 -3.064 1 97.81 358 ILE B N 1
ATOM 6236 C CA . ILE B 1 358 ? -8.008 -24.609 -1.713 1 97.81 358 ILE B CA 1
ATOM 6237 C C . ILE B 1 358 ? -6.773 -25.484 -1.539 1 97.81 358 ILE B C 1
ATOM 6239 O O . ILE B 1 358 ? -5.762 -25.047 -0.988 1 97.81 358 ILE B O 1
ATOM 6243 N N . LEU B 1 359 ? -6.863 -26.703 -2.033 1 97.31 359 LEU B N 1
ATOM 6244 C CA . LEU B 1 359 ? -5.742 -27.625 -1.938 1 97.31 359 LEU B CA 1
ATOM 6245 C C . LEU B 1 359 ? -4.547 -27.125 -2.736 1 97.31 359 LEU B C 1
ATOM 6247 O O . LEU B 1 359 ? -3.398 -27.281 -2.311 1 97.31 359 LEU B O 1
ATOM 6251 N N . TRP B 1 360 ? -4.836 -26.594 -3.941 1 98.5 360 TRP B N 1
ATOM 6252 C CA . TRP B 1 360 ? -3.758 -26 -4.723 1 98.5 360 TRP B CA 1
ATOM 6253 C C . TRP B 1 360 ? -3.035 -24.922 -3.918 1 98.5 360 TRP B C 1
ATOM 6255 O O . TRP B 1 360 ? -1.806 -24.938 -3.818 1 98.5 360 TRP B O 1
ATOM 6265 N N . CYS B 1 361 ? -3.783 -23.984 -3.309 1 98.44 361 CYS B N 1
ATOM 6266 C CA . CYS B 1 361 ? -3.186 -22.891 -2.549 1 98.44 361 CYS B CA 1
ATOM 6267 C C . CYS B 1 361 ? -2.377 -23.422 -1.372 1 98.44 361 CYS B C 1
ATOM 6269 O O . CYS B 1 361 ? -1.287 -22.922 -1.086 1 98.44 361 CYS B O 1
ATOM 6271 N N . ALA B 1 362 ? -2.877 -24.438 -0.702 1 97.69 362 ALA B N 1
ATOM 6272 C CA . ALA B 1 362 ? -2.176 -25.031 0.43 1 97.69 362 ALA B CA 1
ATOM 6273 C C . ALA B 1 362 ? -0.872 -25.688 -0.017 1 97.69 362 ALA B C 1
ATOM 6275 O O . ALA B 1 362 ? 0.18 -25.469 0.587 1 97.69 362 ALA B O 1
ATOM 6276 N N . CYS B 1 363 ? -0.962 -26.484 -1.072 1 98 363 CYS B N 1
ATOM 6277 C CA . CYS B 1 363 ? 0.202 -27.203 -1.561 1 98 363 CYS B CA 1
ATOM 6278 C C . CYS B 1 363 ? 1.257 -26.25 -2.105 1 98 363 CYS B C 1
ATOM 6280 O O . CYS B 1 363 ? 2.453 -26.453 -1.896 1 98 363 CYS B O 1
ATOM 6282 N N . TYR B 1 364 ? 0.798 -25.266 -2.822 1 97.94 364 TYR B N 1
ATOM 6283 C CA . TYR B 1 364 ? 1.75 -24.297 -3.369 1 97.94 364 TYR B CA 1
ATOM 6284 C C . TYR B 1 364 ? 2.439 -23.531 -2.254 1 97.94 364 TYR B C 1
ATOM 6286 O O . TYR B 1 364 ? 3.65 -23.297 -2.303 1 97.94 364 TYR B O 1
ATOM 6294 N N . ALA B 1 365 ? 1.668 -23.094 -1.255 1 96.31 365 ALA B N 1
ATOM 6295 C CA . ALA B 1 365 ? 2.254 -22.391 -0.112 1 96.31 365 ALA B CA 1
ATOM 6296 C C . ALA B 1 365 ? 3.268 -23.281 0.607 1 96.31 365 ALA B C 1
ATOM 6298 O O . ALA B 1 365 ? 4.34 -22.812 1.002 1 96.31 365 ALA B O 1
ATOM 6299 N N . ALA B 1 366 ? 2.949 -24.516 0.795 1 94.5 366 ALA B N 1
ATOM 6300 C CA . ALA B 1 366 ? 3.871 -25.469 1.424 1 94.5 366 ALA B CA 1
ATOM 6301 C C . ALA B 1 366 ? 5.148 -25.609 0.6 1 94.5 366 ALA B C 1
ATOM 6303 O O . ALA B 1 366 ? 6.246 -25.672 1.152 1 94.5 366 ALA B O 1
ATOM 6304 N N . TYR B 1 367 ? 4.922 -25.734 -0.698 1 94.06 367 TYR B N 1
ATOM 6305 C CA . TYR B 1 367 ? 6.059 -25.828 -1.609 1 94.06 367 TYR B CA 1
ATOM 6306 C C . TYR B 1 367 ? 6.992 -24.641 -1.449 1 94.06 367 TYR B C 1
ATOM 6308 O O . TYR B 1 367 ? 8.211 -24.812 -1.396 1 94.06 367 TYR B O 1
ATOM 6316 N N . LEU B 1 368 ? 6.434 -23.438 -1.357 1 92 368 LEU B N 1
ATOM 6317 C CA . LEU B 1 368 ? 7.23 -22.219 -1.177 1 92 368 LEU B CA 1
ATOM 6318 C C . LEU B 1 368 ? 7.969 -22.25 0.158 1 92 368 LEU B C 1
ATOM 6320 O O . LEU B 1 368 ? 9.133 -21.844 0.238 1 92 368 LEU B O 1
ATOM 6324 N N . LEU B 1 369 ? 7.316 -22.688 1.175 1 88.19 369 LEU B N 1
ATOM 6325 C CA . LEU B 1 369 ? 7.906 -22.734 2.508 1 88.19 369 LEU B CA 1
ATOM 6326 C C . LEU B 1 369 ? 9.078 -23.703 2.553 1 88.19 369 LEU B C 1
ATOM 6328 O O . LEU B 1 369 ? 10.062 -23.469 3.248 1 88.19 369 LEU B O 1
ATOM 6332 N N . ILE B 1 370 ? 9 -24.734 1.813 1 85.69 370 ILE B N 1
ATOM 6333 C CA . ILE B 1 370 ? 9.984 -25.797 1.877 1 85.69 370 ILE B CA 1
ATOM 6334 C C . ILE B 1 370 ? 11.172 -25.469 0.975 1 85.69 370 ILE B C 1
ATOM 6336 O O . ILE B 1 370 ? 12.328 -25.656 1.36 1 85.69 370 ILE B O 1
ATOM 6340 N N . PHE B 1 371 ? 10.945 -24.844 -0.151 1 80.88 371 PHE B N 1
ATOM 6341 C CA . PHE B 1 371 ? 11.992 -24.844 -1.161 1 80.88 371 PHE B CA 1
ATOM 6342 C C . PHE B 1 371 ? 12.445 -23.406 -1.455 1 80.88 371 PHE B C 1
ATOM 6344 O O . PHE B 1 371 ? 13.531 -23.203 -2.01 1 80.88 371 PHE B O 1
ATOM 6351 N N . LEU B 1 372 ? 11.656 -22.484 -1.084 1 78.5 372 LEU B N 1
ATOM 6352 C CA . LEU B 1 372 ? 11.977 -21.125 -1.513 1 78.5 372 LEU B CA 1
ATOM 6353 C C . LEU B 1 372 ? 12.977 -20.484 -0.56 1 78.5 372 LEU B C 1
ATOM 6355 O O . LEU B 1 372 ? 12.867 -20.641 0.659 1 78.5 372 LEU B O 1
ATOM 6359 N N . ASN B 1 373 ? 13.961 -19.859 -1.161 1 72.62 373 ASN B N 1
ATOM 6360 C CA . ASN B 1 373 ? 14.797 -18.906 -0.449 1 72.62 373 ASN B CA 1
ATOM 6361 C C . ASN B 1 373 ? 14.211 -17.5 -0.507 1 72.62 373 ASN B C 1
ATOM 6363 O O . ASN B 1 373 ? 14.203 -16.859 -1.566 1 72.62 373 ASN B O 1
ATOM 6367 N N . PRO B 1 374 ? 13.742 -17.078 0.587 1 76.06 374 PRO B N 1
ATOM 6368 C CA . PRO B 1 374 ? 13.047 -15.789 0.544 1 76.06 374 PRO B CA 1
ATOM 6369 C C . PRO B 1 374 ? 13.977 -14.625 0.213 1 76.06 374 PRO B C 1
ATOM 6371 O O . PRO B 1 374 ? 14.914 -14.352 0.964 1 76.06 374 PRO B O 1
ATOM 6374 N N . GLN B 1 375 ? 13.789 -14.102 -0.95 1 77.56 375 GLN B N 1
ATOM 6375 C CA . GLN B 1 375 ? 14.469 -12.906 -1.446 1 77.56 375 GLN B CA 1
ATOM 6376 C C . GLN B 1 375 ? 13.477 -11.945 -2.104 1 77.56 375 GLN B C 1
ATOM 6378 O O . GLN B 1 375 ? 12.289 -11.969 -1.798 1 77.56 375 GLN B O 1
ATOM 6383 N N . SER B 1 376 ? 14.016 -11.016 -2.924 1 77.25 376 SER B N 1
ATOM 6384 C CA . SER B 1 376 ? 13.164 -10.023 -3.566 1 77.25 376 SER B CA 1
ATOM 6385 C C . SER B 1 376 ? 12.211 -10.672 -4.562 1 77.25 376 SER B C 1
ATOM 6387 O O . SER B 1 376 ? 11.133 -10.141 -4.84 1 77.25 376 SER B O 1
ATOM 6389 N N . SER B 1 377 ? 12.547 -11.906 -5.02 1 85.56 377 SER B N 1
ATOM 6390 C CA . SER B 1 377 ? 11.719 -12.602 -6.004 1 85.56 377 SER B CA 1
ATOM 6391 C C . SER B 1 377 ? 10.531 -13.289 -5.34 1 85.56 377 SER B C 1
ATOM 6393 O O . SER B 1 377 ? 9.641 -13.797 -6.027 1 85.56 377 SER B O 1
ATOM 6395 N N . THR B 1 378 ? 10.523 -13.297 -4.051 1 84.69 378 THR B N 1
ATOM 6396 C CA . THR B 1 378 ? 9.477 -13.977 -3.291 1 84.69 378 THR B CA 1
ATOM 6397 C C . THR B 1 378 ? 8.102 -13.461 -3.691 1 84.69 378 THR B C 1
ATOM 6399 O O . THR B 1 378 ? 7.168 -14.242 -3.867 1 84.69 378 THR B O 1
ATOM 6402 N N . PHE B 1 379 ? 7.973 -12.242 -3.912 1 89.75 379 PHE B N 1
ATOM 6403 C CA . PHE B 1 379 ? 6.664 -11.656 -4.188 1 89.75 379 PHE B CA 1
ATOM 6404 C C . PHE B 1 379 ? 6.141 -12.117 -5.543 1 89.75 379 PHE B C 1
ATOM 6406 O O . PHE B 1 379 ? 4.953 -12.406 -5.691 1 89.75 379 PHE B O 1
ATOM 6413 N N . ARG B 1 380 ? 7.016 -12.188 -6.449 1 92.19 380 ARG B N 1
ATOM 6414 C CA . ARG B 1 380 ? 6.641 -12.672 -7.773 1 92.19 380 ARG B CA 1
ATOM 6415 C C . ARG B 1 380 ? 6.234 -14.141 -7.719 1 92.19 380 ARG B C 1
ATOM 6417 O O . ARG B 1 380 ? 5.328 -14.57 -8.438 1 92.19 380 ARG B O 1
ATOM 6424 N N . LEU B 1 381 ? 6.867 -14.898 -6.844 1 93.44 381 LEU B N 1
ATOM 6425 C CA . LEU B 1 381 ? 6.605 -16.328 -6.719 1 93.44 381 LEU B CA 1
ATOM 6426 C C . LEU B 1 381 ? 5.285 -16.578 -6.004 1 93.44 381 LEU B C 1
ATOM 6428 O O . LEU B 1 381 ? 4.781 -17.703 -5.996 1 93.44 381 LEU B O 1
ATOM 6432 N N . LEU B 1 382 ? 4.691 -15.484 -5.516 1 95.31 382 LEU B N 1
ATOM 6433 C CA . LEU B 1 382 ? 3.391 -15.633 -4.871 1 95.31 382 LEU B CA 1
ATOM 6434 C C . LEU B 1 382 ? 2.264 -15.547 -5.895 1 95.31 382 LEU B C 1
ATOM 6436 O O . LEU B 1 382 ? 1.111 -15.852 -5.582 1 95.31 382 LEU B O 1
ATOM 6440 N N . LEU B 1 383 ? 2.531 -15.25 -7.09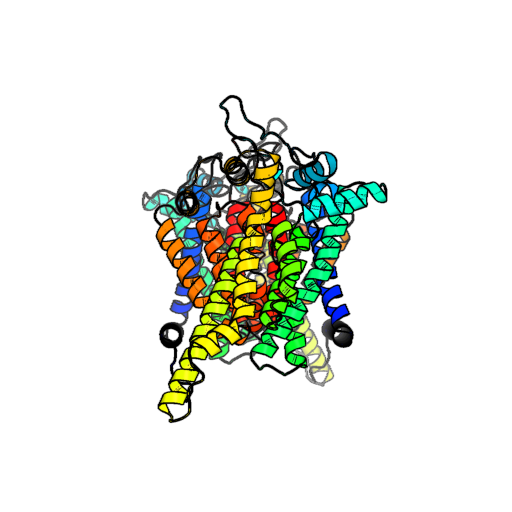 1 96.88 383 LEU B N 1
ATOM 6441 C CA . LEU B 1 383 ? 1.534 -15.016 -8.133 1 96.88 383 LEU B CA 1
ATOM 6442 C C . LEU B 1 383 ? 0.674 -16.25 -8.352 1 96.88 383 LEU B C 1
ATOM 6444 O O . LEU B 1 383 ? -0.541 -16.141 -8.531 1 96.88 383 LEU B O 1
ATOM 6448 N N . PRO B 1 384 ? 1.21 -17.484 -8.234 1 98.12 384 PRO B N 1
ATOM 6449 C CA . PRO B 1 384 ? 0.402 -18.688 -8.461 1 98.12 384 PRO B CA 1
ATOM 6450 C C . PRO B 1 384 ? -0.654 -18.891 -7.375 1 98.12 384 PRO B C 1
ATOM 6452 O O . PRO B 1 384 ? -1.512 -19.766 -7.512 1 98.12 384 PRO B O 1
ATOM 6455 N N . LEU B 1 385 ? -0.644 -18.109 -6.332 1 98.25 385 LEU B N 1
ATOM 6456 C CA . LEU B 1 385 ? -1.708 -18.125 -5.336 1 98.25 385 LEU B CA 1
ATOM 6457 C C . LEU B 1 385 ? -2.871 -17.234 -5.762 1 98.25 385 LEU B C 1
ATOM 6459 O O . LEU B 1 385 ? -3.707 -16.859 -4.938 1 98.25 385 LEU B O 1
ATOM 6463 N N . PHE B 1 386 ? -3.049 -16.984 -7.055 1 98.31 386 PHE B N 1
ATOM 6464 C CA . PHE B 1 386 ? -3.986 -16.031 -7.629 1 98.31 386 PHE B CA 1
ATOM 6465 C C . PHE B 1 386 ? -5.426 -16.438 -7.34 1 98.31 386 PHE B C 1
ATOM 6467 O O . PHE B 1 386 ? -6.32 -15.594 -7.289 1 98.31 386 PHE B O 1
ATOM 6474 N N . PRO B 1 387 ? -5.742 -17.719 -7.082 1 98.56 387 PRO B N 1
ATOM 6475 C CA . PRO B 1 387 ? -7.148 -18.031 -6.805 1 98.56 387 PRO B CA 1
ATOM 6476 C C . PRO B 1 387 ? -7.668 -17.328 -5.551 1 98.56 387 PRO B C 1
ATOM 6478 O O . PRO B 1 387 ? -8.883 -17.156 -5.391 1 98.56 387 PRO B O 1
ATOM 6481 N N . LEU B 1 388 ? -6.754 -16.906 -4.711 1 98.31 388 LEU B N 1
ATOM 6482 C CA . LEU B 1 388 ? -7.141 -16.281 -3.453 1 98.31 388 LEU B CA 1
ATOM 6483 C C . LEU B 1 388 ? -7.727 -14.898 -3.691 1 98.31 388 LEU B C 1
ATOM 6485 O O . LEU B 1 388 ? -8.281 -14.289 -2.777 1 98.31 388 LEU B O 1
ATOM 6489 N N . VAL B 1 389 ? -7.691 -14.383 -4.926 1 98.31 389 VAL B N 1
ATOM 6490 C CA . VAL B 1 389 ? -8.281 -13.086 -5.234 1 98.31 389 VAL B CA 1
ATOM 6491 C C . VAL B 1 389 ? -9.797 -13.164 -5.102 1 98.31 389 VAL B C 1
ATOM 6493 O O . VAL B 1 389 ? -10.453 -12.172 -4.762 1 98.31 389 VAL B O 1
ATOM 6496 N N . LEU B 1 390 ? -10.375 -14.344 -5.371 1 98.56 390 LEU B N 1
ATOM 6497 C CA . LEU B 1 390 ? -11.82 -14.508 -5.32 1 98.56 390 LEU B CA 1
ATOM 6498 C C . LEU B 1 390 ? -12.336 -14.344 -3.893 1 98.56 390 LEU B C 1
ATOM 6500 O O . LEU B 1 390 ? -13.219 -13.516 -3.635 1 98.56 390 LEU B O 1
ATOM 6504 N N . PRO B 1 391 ? -11.766 -15.117 -2.928 1 98 391 PRO B N 1
ATOM 6505 C CA . PRO B 1 391 ? -12.227 -14.867 -1.56 1 98 391 PRO B CA 1
ATOM 6506 C C . PRO B 1 391 ? -11.891 -13.453 -1.077 1 98 391 PRO B C 1
ATOM 6508 O O . PRO B 1 391 ? -12.641 -12.883 -0.276 1 98 391 PRO B O 1
ATOM 6511 N N . MET B 1 392 ? -10.828 -12.82 -1.506 1 97.56 392 MET B N 1
ATOM 6512 C CA . MET B 1 392 ? -10.516 -11.445 -1.135 1 97.56 392 MET B CA 1
ATOM 6513 C C . MET B 1 392 ? -11.648 -10.5 -1.527 1 97.56 392 MET B C 1
ATOM 6515 O O . MET B 1 392 ? -12.047 -9.641 -0.737 1 97.56 392 MET B O 1
ATOM 6519 N N . VAL B 1 393 ? -12.133 -10.68 -2.727 1 97.94 393 VAL B N 1
ATOM 6520 C CA . VAL B 1 393 ? -13.188 -9.805 -3.234 1 97.94 393 VAL B CA 1
ATOM 6521 C C . VAL B 1 393 ? -14.516 -10.141 -2.553 1 97.94 393 VAL B C 1
ATOM 6523 O O . VAL B 1 393 ? -15.344 -9.258 -2.324 1 97.94 393 VAL B O 1
ATOM 6526 N N . ALA B 1 394 ? -14.711 -11.352 -2.17 1 97.5 394 ALA B N 1
ATOM 6527 C CA . ALA B 1 394 ? -15.984 -11.828 -1.646 1 97.5 394 ALA B CA 1
ATOM 6528 C C . ALA B 1 394 ? -16.156 -11.445 -0.178 1 97.5 394 ALA B C 1
ATOM 6530 O O . ALA B 1 394 ? -17.25 -11.578 0.382 1 97.5 394 ALA B O 1
ATOM 6531 N N . VAL B 1 395 ? -15.117 -10.953 0.48 1 96.06 395 VAL B N 1
ATOM 6532 C CA . VAL B 1 395 ? -15.164 -10.594 1.895 1 96.06 395 VAL B CA 1
ATOM 6533 C C . VAL B 1 395 ? -16.266 -9.562 2.135 1 96.06 395 VAL B C 1
ATOM 6535 O O . VAL B 1 395 ? -16.938 -9.586 3.166 1 96.06 395 VAL B O 1
ATOM 6538 N N . SER B 1 396 ? -16.406 -8.641 1.21 1 96.62 396 SER B N 1
ATOM 6539 C CA . SER B 1 396 ? -17.422 -7.598 1.354 1 96.62 396 SER B CA 1
ATOM 6540 C C . SER B 1 396 ? -18.031 -7.234 0.005 1 96.62 396 SER B C 1
ATOM 6542 O O . SER B 1 396 ? -17.344 -7.215 -1.014 1 96.62 396 SER B O 1
ATOM 6544 N N . ALA B 1 397 ? -19.25 -6.957 0.032 1 95.94 397 ALA B N 1
ATOM 6545 C CA . ALA B 1 397 ? -19.969 -6.562 -1.181 1 95.94 397 ALA B CA 1
ATOM 6546 C C . ALA B 1 397 ? -19.828 -5.066 -1.437 1 95.94 397 ALA B C 1
ATOM 6548 O O . ALA B 1 397 ? -20.281 -4.566 -2.475 1 95.94 397 ALA B O 1
ATOM 6549 N N . SER B 1 398 ? -19.172 -4.379 -0.462 1 96.88 398 SER B N 1
ATOM 6550 C CA . SER B 1 398 ? -19 -2.938 -0.607 1 96.88 398 SER B CA 1
ATOM 6551 C C . SER B 1 398 ? -18.141 -2.605 -1.826 1 96.88 398 SER B C 1
ATOM 6553 O O . SER B 1 398 ? -17.031 -3.131 -1.978 1 96.88 398 SER B O 1
ATOM 6555 N N . ARG B 1 399 ? -18.672 -1.739 -2.689 1 95.19 399 ARG B N 1
ATOM 6556 C CA . ARG B 1 399 ? -17.906 -1.308 -3.854 1 95.19 399 ARG B CA 1
ATOM 6557 C C . ARG B 1 399 ? -16.641 -0.567 -3.43 1 95.19 399 ARG B C 1
ATOM 6559 O O . ARG B 1 399 ? -15.602 -0.697 -4.07 1 95.19 399 ARG B O 1
ATOM 6566 N N . ALA B 1 400 ? -16.766 0.225 -2.324 1 97 400 ALA B N 1
ATOM 6567 C CA . ALA B 1 400 ? -15.602 0.965 -1.819 1 97 400 ALA B CA 1
ATOM 6568 C C . ALA B 1 400 ? -14.484 0.017 -1.406 1 97 400 ALA B C 1
ATOM 6570 O O . ALA B 1 400 ? -13.305 0.286 -1.664 1 97 400 ALA B O 1
ATOM 6571 N N . TYR B 1 401 ? -14.898 -1.045 -0.756 1 97.69 401 TYR B N 1
ATOM 6572 C CA . TYR B 1 401 ? -13.922 -2.053 -0.352 1 97.69 401 TYR B CA 1
ATOM 6573 C C . TYR B 1 401 ? -13.195 -2.627 -1.562 1 97.69 401 TYR B C 1
ATOM 6575 O O . TYR B 1 401 ? -11.969 -2.695 -1.582 1 97.69 401 TYR B O 1
ATOM 6583 N N . ARG B 1 402 ? -13.914 -2.99 -2.6 1 98.06 402 ARG B N 1
ATOM 6584 C CA . ARG B 1 402 ? -13.344 -3.652 -3.768 1 98.06 402 ARG B CA 1
ATOM 6585 C C . ARG B 1 402 ? -12.5 -2.684 -4.59 1 98.06 402 ARG B C 1
ATOM 6587 O O . ARG B 1 402 ? -11.445 -3.057 -5.113 1 98.06 402 ARG B O 1
ATOM 6594 N N . TRP B 1 403 ? -12.93 -1.435 -4.633 1 97.06 403 TRP B N 1
ATOM 6595 C CA . TRP B 1 403 ? -12.102 -0.425 -5.289 1 97.06 403 TRP B CA 1
ATOM 6596 C C . TRP B 1 403 ? -10.82 -0.177 -4.508 1 97.06 403 TRP B C 1
ATOM 6598 O O . TRP B 1 403 ? -9.758 0.053 -5.094 1 97.06 403 TRP B O 1
ATOM 6608 N N . LEU B 1 404 ? -10.945 -0.198 -3.197 1 97.75 404 LEU B N 1
ATOM 6609 C CA . LEU B 1 404 ? -9.742 -0.006 -2.383 1 97.75 404 LEU B CA 1
ATOM 6610 C C . LEU B 1 404 ? -8.758 -1.146 -2.596 1 97.75 404 LEU B C 1
ATOM 6612 O O . LEU B 1 404 ? -7.543 -0.927 -2.596 1 97.75 404 LEU B O 1
ATOM 6616 N N . LEU B 1 405 ? -9.25 -2.391 -2.801 1 98.31 405 LEU B N 1
ATOM 6617 C CA . LEU B 1 405 ? -8.375 -3.514 -3.125 1 98.31 405 LEU B CA 1
ATOM 6618 C C . LEU B 1 405 ? -7.594 -3.238 -4.402 1 98.31 405 LEU B C 1
ATOM 6620 O O . LEU B 1 405 ? -6.371 -3.398 -4.434 1 98.31 405 LEU B O 1
ATOM 6624 N N . VAL B 1 406 ? -8.32 -2.77 -5.426 1 98.38 406 VAL B N 1
ATOM 6625 C CA . VAL B 1 406 ? -7.719 -2.523 -6.734 1 98.38 406 VAL B CA 1
ATOM 6626 C C . VAL B 1 406 ? -6.719 -1.373 -6.633 1 98.38 406 VAL B C 1
ATOM 6628 O O . VAL B 1 406 ? -5.59 -1.479 -7.121 1 98.38 406 VAL B O 1
ATOM 6631 N N . LEU B 1 407 ? -7.09 -0.35 -5.914 1 97.06 407 LEU B N 1
ATOM 6632 C CA . LEU B 1 407 ? -6.234 0.829 -5.801 1 97.06 407 LEU B CA 1
ATOM 6633 C C . LEU B 1 407 ? -5.008 0.531 -4.945 1 97.06 407 LEU B C 1
ATOM 6635 O O . LEU B 1 407 ? -3.922 1.051 -5.211 1 97.06 407 LEU B O 1
ATOM 6639 N N . SER B 1 408 ? -5.238 -0.218 -3.887 1 97.31 408 SER B N 1
ATOM 6640 C CA . SER B 1 408 ? -4.094 -0.629 -3.076 1 97.31 408 SER B CA 1
ATOM 6641 C C . SER B 1 408 ? -3.1 -1.444 -3.896 1 97.31 408 SER B C 1
ATOM 6643 O O . SER B 1 408 ? -1.889 -1.242 -3.791 1 97.31 408 SER B O 1
ATOM 6645 N N . GLY B 1 409 ? -3.605 -2.35 -4.734 1 97.81 409 GLY B N 1
ATOM 6646 C CA . GLY B 1 409 ? -2.734 -3.105 -5.621 1 97.81 409 GLY B CA 1
ATOM 6647 C C . GLY B 1 409 ? -1.996 -2.234 -6.621 1 97.81 409 GLY B C 1
ATOM 6648 O O . GLY B 1 409 ? -0.794 -2.404 -6.832 1 97.81 409 GLY B O 1
ATOM 6649 N N . ALA B 1 410 ? -2.729 -1.308 -7.172 1 97.62 410 ALA B N 1
ATOM 6650 C CA . ALA B 1 410 ? -2.135 -0.386 -8.141 1 97.62 410 ALA B CA 1
ATOM 6651 C C . ALA B 1 410 ? -1.008 0.423 -7.5 1 97.62 410 ALA B C 1
ATOM 6653 O O . ALA B 1 410 ? 0.052 0.606 -8.109 1 97.62 410 ALA B O 1
ATOM 6654 N N . THR B 1 411 ? -1.23 0.87 -6.273 1 95.31 411 THR B N 1
ATOM 6655 C CA . THR B 1 411 ? -0.226 1.654 -5.562 1 95.31 411 THR B CA 1
ATOM 6656 C C . THR B 1 411 ? 0.992 0.798 -5.227 1 95.31 411 THR B C 1
ATOM 6658 O O . THR B 1 411 ? 2.131 1.249 -5.363 1 95.31 411 THR B O 1
ATOM 6661 N N . LEU B 1 412 ? 0.738 -0.392 -4.852 1 96.38 412 LEU B N 1
ATOM 6662 C CA . LEU B 1 412 ? 1.829 -1.275 -4.453 1 96.38 412 LEU B CA 1
ATOM 6663 C C . LEU B 1 412 ? 2.641 -1.717 -5.668 1 96.38 412 LEU B C 1
ATOM 6665 O O . LEU B 1 412 ? 3.754 -2.225 -5.527 1 96.38 412 LEU B O 1
ATOM 6669 N N . GLN B 1 413 ? 2.072 -1.545 -6.891 1 97.06 413 GLN B N 1
ATOM 6670 C CA . GLN B 1 413 ? 2.859 -1.798 -8.094 1 97.06 413 GLN B CA 1
ATOM 6671 C C . GLN B 1 413 ? 4 -0.792 -8.227 1 97.06 413 GLN B C 1
ATOM 6673 O O . GLN B 1 413 ? 5.082 -1.131 -8.711 1 97.06 413 GLN B O 1
ATOM 6678 N N . LEU B 1 414 ? 3.793 0.419 -7.75 1 93.12 414 LEU B N 1
ATOM 6679 C CA . LEU B 1 414 ? 4.852 1.421 -7.734 1 93.12 414 LEU B CA 1
ATOM 6680 C C . LEU B 1 414 ? 5.988 0.998 -6.809 1 93.12 414 LEU B C 1
ATOM 6682 O O . LEU B 1 414 ? 7.164 1.206 -7.125 1 93.12 414 LEU B O 1
ATOM 6686 N N . VAL B 1 415 ? 5.547 0.343 -5.789 1 91.44 415 VAL B N 1
ATOM 6687 C CA . VAL B 1 415 ? 6.523 -0.098 -4.797 1 91.44 415 VAL B CA 1
ATOM 6688 C C . VAL B 1 415 ? 7.316 -1.283 -5.34 1 91.44 415 VAL B C 1
ATOM 6690 O O . VAL B 1 415 ? 8.547 -1.313 -5.242 1 91.44 415 VAL B O 1
ATOM 6693 N N . TRP B 1 416 ? 6.633 -2.189 -5.934 1 93.62 416 TRP B N 1
ATOM 6694 C CA . TRP B 1 416 ? 7.309 -3.377 -6.449 1 93.62 416 TRP B CA 1
ATOM 6695 C C . TRP B 1 416 ? 8.273 -3.01 -7.57 1 93.62 416 TRP B C 1
ATOM 6697 O O . TRP B 1 416 ? 9.422 -3.461 -7.578 1 93.62 416 TRP B O 1
ATOM 6707 N N . VAL B 1 417 ? 7.859 -2.162 -8.461 1 94.19 417 VAL B N 1
ATOM 6708 C CA . VAL B 1 417 ? 8.703 -1.788 -9.586 1 94.19 417 VAL B CA 1
ATOM 6709 C C . VAL B 1 417 ? 9.773 -0.804 -9.117 1 94.19 417 VAL B C 1
ATOM 6711 O O . VAL B 1 417 ? 10.945 -0.932 -9.492 1 94.19 417 VAL B O 1
ATOM 6714 N N . GLY B 1 418 ? 9.461 0.109 -8.281 1 89.69 418 GLY B N 1
ATOM 6715 C CA . GLY B 1 418 ? 10.375 1.156 -7.852 1 89.69 418 GLY B CA 1
ATOM 6716 C C . GLY B 1 418 ? 11.414 0.673 -6.859 1 89.69 418 GLY B C 1
ATOM 6717 O O . GLY B 1 418 ? 12.523 1.211 -6.801 1 89.69 418 GLY B O 1
ATOM 6718 N N . TRP B 1 419 ? 11.016 -0.324 -6.125 1 84.88 419 TRP B N 1
ATOM 6719 C CA . TRP B 1 419 ? 11.914 -0.779 -5.07 1 84.88 419 TRP B CA 1
ATOM 6720 C C . TRP B 1 419 ? 12.586 -2.094 -5.457 1 84.88 419 TRP B C 1
ATOM 6722 O O . TRP B 1 419 ? 13.781 -2.283 -5.219 1 84.88 419 TRP B O 1
ATOM 6732 N N . LEU B 1 420 ? 11.844 -2.943 -6.109 1 84 420 LEU B N 1
ATOM 6733 C CA . LEU B 1 420 ? 12.383 -4.289 -6.301 1 84 420 LEU B CA 1
ATOM 6734 C C . LEU B 1 420 ? 12.852 -4.48 -7.738 1 84 420 LEU B C 1
ATOM 6736 O O . LEU B 1 420 ? 13.828 -5.199 -7.984 1 84 420 LEU B O 1
ATOM 6740 N N . TRP B 1 421 ? 12.164 -3.834 -8.656 1 88 421 TRP B N 1
ATOM 6741 C CA . TRP B 1 421 ? 12.555 -3.982 -10.055 1 88 421 TRP B CA 1
ATOM 6742 C C . TRP B 1 421 ? 13.68 -3.016 -10.414 1 88 421 TRP B C 1
ATOM 6744 O O . TRP B 1 421 ? 14.562 -3.346 -11.211 1 88 421 TRP B O 1
ATOM 6754 N N . HIS B 1 422 ? 13.648 -1.815 -9.812 1 83.94 422 HIS B N 1
ATOM 6755 C CA . HIS B 1 422 ? 14.656 -0.786 -10.016 1 83.94 422 HIS B CA 1
ATOM 6756 C C . HIS B 1 422 ? 16.016 -1.225 -9.461 1 83.94 422 HIS B C 1
ATOM 6758 O O . HIS B 1 422 ? 16.125 -1.593 -8.289 1 83.94 422 HIS B O 1
ATOM 6764 N N . TRP B 1 423 ? 17 -1.19 -10.281 1 78.5 423 TRP B N 1
ATOM 6765 C CA . TRP B 1 423 ? 18.328 -1.671 -9.898 1 78.5 423 TRP B CA 1
ATOM 6766 C C . TRP B 1 423 ? 19.016 -0.68 -8.961 1 78.5 423 TRP B C 1
ATOM 6768 O O . TRP B 1 423 ? 19.016 0.525 -9.219 1 78.5 423 TRP B O 1
ATOM 6778 N N . LYS B 1 424 ? 19.469 -1.184 -7.883 1 74.88 424 LYS B N 1
ATOM 6779 C CA . LYS B 1 424 ? 20.266 -0.427 -6.926 1 74.88 424 LYS B CA 1
ATOM 6780 C C . LYS B 1 424 ? 21.469 -1.234 -6.461 1 74.88 424 LYS B C 1
ATOM 6782 O O . LYS B 1 424 ? 21.328 -2.375 -6.02 1 74.88 424 LYS B O 1
ATOM 6787 N N . GLN B 1 425 ? 22.609 -0.68 -6.602 1 72.5 425 GLN B N 1
ATOM 6788 C CA . GLN B 1 425 ? 23.828 -1.415 -6.266 1 72.5 425 GLN B CA 1
ATOM 6789 C C . GLN B 1 425 ? 23.938 -1.63 -4.762 1 72.5 425 GLN B C 1
ATOM 6791 O O . GLN B 1 425 ? 23.859 -0.675 -3.984 1 72.5 425 GLN B O 1
ATOM 6796 N N . ASN B 1 426 ? 24.047 -2.875 -4.414 1 66.62 426 ASN B N 1
ATOM 6797 C CA . ASN B 1 426 ? 24.328 -3.215 -3.021 1 66.62 426 ASN B CA 1
ATOM 6798 C C . ASN B 1 426 ? 25.766 -2.896 -2.641 1 66.62 426 ASN B C 1
ATOM 6800 O O . ASN B 1 426 ? 26.641 -2.799 -3.51 1 66.62 426 ASN B O 1
ATOM 6804 N N . PRO B 1 427 ? 26.078 -2.621 -1.451 1 59.88 427 PRO B N 1
ATOM 6805 C CA . PRO B 1 427 ? 27.469 -2.354 -1.042 1 59.88 427 PRO B CA 1
ATOM 6806 C C . PRO B 1 427 ? 28.438 -3.422 -1.529 1 59.88 427 PRO B C 1
ATOM 6808 O O . PRO B 1 427 ? 29.578 -3.104 -1.902 1 59.88 427 PRO B O 1
ATOM 6811 N N . GLY B 1 428 ? 28.188 -4.66 -1.525 1 58.5 428 GLY B N 1
ATOM 6812 C CA . GLY B 1 428 ? 29.047 -5.727 -2.008 1 58.5 428 GLY B CA 1
ATOM 6813 C C . GLY B 1 428 ? 28.969 -5.934 -3.508 1 58.5 428 GLY B C 1
ATOM 6814 O O . GLY B 1 428 ? 29.609 -6.82 -4.059 1 58.5 428 GLY B O 1
ATOM 6815 N N . GLY B 1 429 ? 28.25 -5.031 -4.117 1 63.5 429 GLY B N 1
ATOM 6816 C CA . GLY B 1 429 ? 28.078 -5.141 -5.559 1 63.5 429 GLY B CA 1
ATOM 6817 C C . GLY B 1 429 ? 26.844 -5.922 -5.949 1 63.5 429 GLY B C 1
ATOM 6818 O O . GLY B 1 429 ? 26.328 -6.715 -5.156 1 63.5 429 GLY B O 1
ATOM 6819 N N . GLY B 1 430 ? 26.312 -5.586 -6.969 1 67.12 430 GLY B N 1
ATOM 6820 C CA . GLY B 1 430 ? 25.203 -6.324 -7.539 1 67.12 430 GLY B CA 1
ATOM 6821 C C . GLY B 1 430 ? 23.859 -5.992 -6.891 1 67.12 430 GLY B C 1
ATOM 6822 O O . GLY B 1 430 ? 23.719 -4.949 -6.254 1 67.12 430 GLY B O 1
ATOM 6823 N N . ASP B 1 431 ? 22.828 -6.59 -7.281 1 74.75 431 ASP B N 1
ATOM 6824 C CA . ASP B 1 431 ? 21.469 -6.469 -6.734 1 74.75 431 ASP B CA 1
ATOM 6825 C C . ASP B 1 431 ? 20.719 -7.789 -6.848 1 74.75 431 ASP B C 1
ATOM 6827 O O . ASP B 1 431 ? 21.141 -8.695 -7.566 1 74.75 431 ASP B O 1
ATOM 6831 N N . TYR B 1 432 ? 19.75 -8.008 -6.016 1 70.81 432 TYR B N 1
ATOM 6832 C CA . TYR B 1 432 ? 18.922 -9.203 -6.059 1 70.81 432 TYR B CA 1
ATOM 6833 C C . TYR B 1 432 ? 17.812 -9.062 -7.102 1 70.81 432 TYR B C 1
ATOM 6835 O O . TYR B 1 432 ? 17.156 -8.023 -7.18 1 70.81 432 TYR B O 1
ATOM 6843 N N . PRO B 1 433 ? 17.688 -10.102 -7.859 1 71.06 433 PRO B N 1
ATOM 6844 C CA . PRO B 1 433 ? 16.672 -10.047 -8.898 1 71.06 433 PRO B CA 1
ATOM 6845 C C . PRO B 1 433 ? 15.25 -10.07 -8.336 1 71.06 433 PRO B C 1
ATOM 6847 O O . PRO B 1 433 ? 14.984 -10.75 -7.344 1 71.06 433 PRO B O 1
ATOM 6850 N N . PRO B 1 434 ? 14.398 -9.289 -8.992 1 78.44 434 PRO B N 1
ATOM 6851 C CA . PRO B 1 434 ? 13 -9.266 -8.539 1 78.44 434 PRO B CA 1
ATOM 6852 C C . PRO B 1 434 ? 12.234 -10.523 -8.938 1 78.44 434 PRO B C 1
ATOM 6854 O O . PRO B 1 434 ? 12.602 -11.203 -9.898 1 78.44 434 PRO B O 1
#

Secondary structure (DSSP, 8-state):
------HHHHHHHHHHHHHHHHHHHHHHS-HHHHHHHHHHHHHHHHHHHHHHHHHT--S-TT-SS--HHHHHT-TTHHHHHHHHHH---SS--B-TTSPBPP-GGGS-SHHHHHHHHHHHHH---HHHHHHHHHHHHHHHHHHHHHHHHHHHHHHTT---HHHHHHHHHHHHHHHHTSTTGGGGGSSSSHHHHHHHHHHHHHHHHTT-TTTHHHHHHHHHTTSS-HHHHHHHHHHHHHHHHHHHHHHHHHHHHTTPPP--HHHHHHHTHHHHHHHHHHHHHHTHHHHHHHHHHS-TTHHHHHHHHTSSS-PPTTHHHHHHHHHHHGGGHHHHHHHHHHHHHHHHTSHHHHTTS-HHHHHHHHHHHHHHHHH---STTHHHHTGGGGGGHHHHHHT---HHHHHHHHHHHHHHHHHIIIIIIS----TTS-----/------HHHHHHHHHHHHHHHHHHHHHHS-HHHHHHHHHHHHHHHHHHHHHHHHTT--S-TT-SS--HHHHHT-TTHHHHHHHHHH---SS--B-TTSPBPP-GGGS-SHHHHHHHHHHHHH---HHHHHHHHHHHHHHHHHHHHHHHHHHHHHHTT---HHHHHHHHHHHHHHHHTSTTGGGGGSSSSHHHHHHHHHHHHHHHHTT-TTTHHHHHHHHHTTSS-HHHHHHHHHHHHHHHHHHHHHHHHHHHHTTPPP--HHHHHHHTHHHHHHHHHHHHHHTHHHHHHHHHHS-TTHHHHHHHHTSSS-PPTTHHHHHHHHHHHGGGHHHHHHHHHHHHHHHHTSHHHHTTS-HHHHHHHHHHHHHHHHH---STTHHHHTGGGGGGHHHHHHT---HHHHHHHHHHHHHHHHHIIIIIIS----TTS-----

Radius of gyration: 31.03 Å; Cα contacts (8 Å, |Δi|>4): 1194; chains: 2; bounding box: 78×100×73 Å

Solvent-accessible surface area (backbone atoms only — not comparable to full-atom values): 43931 Å² total; per-residue (Å²): 131,93,60,81,64,47,76,60,49,53,50,49,49,49,51,48,48,49,52,49,50,52,49,52,54,50,68,67,41,58,65,69,56,44,49,48,50,47,43,49,52,34,49,52,49,34,49,51,48,46,34,34,47,19,44,63,37,69,70,48,100,87,47,51,48,30,50,50,71,60,45,49,46,44,74,69,24,53,50,36,49,43,36,40,74,72,44,68,72,51,63,80,53,53,50,97,84,64,47,49,36,74,60,52,78,72,55,48,54,51,47,28,48,51,27,32,52,51,14,67,75,71,70,49,61,49,66,64,39,25,17,49,51,9,38,54,28,32,53,52,20,48,49,40,46,29,51,32,46,42,51,22,28,46,75,68,68,51,73,56,62,70,61,42,51,52,51,21,50,51,19,40,40,37,52,39,19,33,38,59,36,55,51,28,48,18,40,46,40,60,13,51,23,42,34,25,45,37,45,27,52,35,26,55,73,68,67,36,43,73,72,24,48,68,36,38,42,52,18,26,36,23,40,96,53,15,62,29,49,15,50,20,40,43,49,44,40,51,51,53,50,50,53,51,50,51,51,35,51,50,37,38,72,71,70,43,84,56,79,52,70,67,55,53,50,59,72,43,40,61,45,46,50,34,18,52,48,37,41,51,32,40,44,47,57,45,49,48,40,16,70,60,46,71,33,82,52,42,40,62,44,30,52,40,36,74,42,91,55,93,64,58,72,42,42,37,51,54,56,51,26,33,64,50,48,44,87,48,24,61,62,49,50,51,48,50,52,51,49,49,52,50,50,59,69,25,66,67,28,56,68,43,43,34,67,60,56,50,38,34,43,52,31,41,51,49,46,44,54,41,70,45,64,75,52,65,33,45,62,59,68,48,52,84,49,54,74,54,34,44,33,62,47,65,74,45,88,45,65,64,35,50,48,48,51,30,49,52,17,50,54,38,27,49,48,41,45,56,61,41,60,42,74,55,76,40,94,91,55,55,68,71,60,78,131,93,61,81,64,47,76,61,51,53,51,48,49,50,51,50,49,49,50,50,48,53,50,51,55,50,69,69,40,58,64,70,56,43,49,48,48,46,42,49,53,34,49,51,49,33,50,52,47,46,35,35,47,19,45,63,36,66,72,48,100,89,48,50,47,30,50,50,71,60,45,48,44,44,75,69,25,53,49,35,50,44,36,40,74,72,44,69,73,51,63,81,54,54,50,98,87,63,47,48,38,74,57,52,76,70,54,47,54,50,47,27,48,51,27,32,51,51,14,67,74,71,70,48,61,52,63,64,38,25,18,48,51,8,37,53,28,31,53,53,22,48,50,40,48,29,52,32,46,42,50,24,28,45,74,67,68,51,73,55,60,70,61,43,50,52,50,23,50,49,19,39,40,37,53,39,20,33,37,57,36,55,51,28,48,18,40,45,38,61,13,51,22,41,35,25,45,38,46,26,51,35,27,56,72,67,67,36,43,74,75,24,48,70,36,37,42,52,16,26,37,24,38,97,51,15,62,28,48,15,50,20,39,42,49,45,41,50,50,53,51,51,53,51,50,51,54,34,50,50,36,39,72,71,71,44,84,57,76,51,70,67,55,54,50,58,73,44,40,62,47,46,52,35,17,52,47,37,40,50,30,39,44,47,58,46,50,49,41,17,69,61,46,70,35,82,54,43,40,61,45,30,52,40,37,72,37,93,55,93,64,59,72,42,42,36,50,54,57,51,25,34,64,51,48,43,90,47,24,61,62,48,50,51,48,50,54,52,51,50,52,50,49,60,68,26,67,67,29,56,69,44,43,32,68,60,58,51,39,34,45,50,31,42,52,50,45,45,55,40,69,43,65,74,52,64,34,45,62,59,68,48,54,86,49,54,74,54,34,45,33,61,47,65,73,45,88,45,63,64,35,51,49,46,52,28,50,50,17,50,54,39,28,48,48,41,45,54,60,40,59,42,74,55,76,40,94,91,55,55,66,71,62,79

InterPro domains:
  IPR007315 GPI mannosyltransferase 2 [PTHR12468] (71-291)